Protein AF-A0A5N5W1Q8-F1 (afdb_monomer)

Solvent-accessible surface area (backbone atoms only — not comparable to full-atom values): 74154 Å² total; per-residue (Å²): 136,90,88,92,86,83,88,87,86,84,88,82,84,88,84,84,88,81,90,79,60,40,55,66,61,40,50,52,48,48,52,48,47,54,52,61,73,67,55,55,90,67,40,48,76,43,83,42,71,44,74,87,53,103,58,70,44,73,34,30,37,36,31,40,64,87,68,52,58,30,32,39,30,65,39,91,88,56,59,84,89,71,51,40,37,41,41,30,59,45,94,85,52,89,63,65,59,77,66,57,82,87,46,15,40,56,71,48,47,52,53,46,53,51,53,50,51,51,50,53,52,52,48,53,53,50,40,76,74,48,45,81,75,40,68,63,80,52,79,68,32,51,60,81,46,76,45,76,80,48,96,59,29,31,42,38,36,26,48,39,26,45,25,43,34,36,60,50,101,89,35,36,42,41,49,48,71,96,82,48,87,58,51,68,74,75,93,67,80,76,86,78,60,60,69,63,34,41,52,34,21,53,44,66,48,24,43,66,36,51,68,65,52,58,68,93,31,54,32,40,73,46,72,56,56,77,70,59,52,77,78,39,91,71,53,51,46,70,68,54,68,81,54,79,69,71,73,29,59,96,66,17,50,56,39,28,37,31,32,36,34,49,98,80,72,47,76,59,35,51,42,31,34,29,16,42,47,47,33,51,57,38,50,45,55,67,61,67,70,53,85,86,81,61,82,50,64,58,60,47,14,49,62,45,32,66,67,63,76,87,68,46,94,65,43,92,76,42,46,62,47,49,42,7,49,50,34,29,53,53,49,52,52,35,50,76,72,65,49,80,44,60,74,61,23,64,62,46,51,48,53,45,40,52,49,13,44,50,50,24,36,60,40,32,26,49,53,32,26,48,57,32,44,77,71,70,44,54,71,69,57,19,51,53,39,18,50,54,39,36,58,76,39,50,64,56,57,53,48,51,52,50,51,48,54,53,45,53,58,46,43,54,50,48,53,53,52,44,53,56,45,55,53,49,47,50,53,49,46,55,50,46,51,53,48,48,55,54,45,52,59,46,47,60,51,52,51,59,54,51,71,72,58,54,79,61,54,61,70,42,60,83,67,69,49,62,70,57,58,51,52,52,51,50,49,52,51,48,55,58,54,66,74,70,64,84,88,82,67,88,78,70,81,50,72,64,57,56,49,50,40,40,52,48,26,70,65,42,38,54,47,52,20,41,17,50,74,50,49,55,51,48,49,34,21,66,74,56,31,24,30,36,48,96,87,49,42,27,35,58,54,95,88,55,68,47,72,54,64,60,72,52,54,53,27,40,38,63,21,46,26,34,49,69,56,62,91,86,45,67,41,63,26,43,57,29,78,46,24,54,52,51,45,50,20,45,70,63,42,58,87,54,36,28,85,44,66,66,60,9,35,52,29,21,26,56,68,46,44,73,81,82,43,50,76,62,60,9,47,64,54,30,69,40,37,66,44,49,89,90,19,69,55,35,52,51,49,52,54,61,46,50,55,50,52,53,48,48,51,51,54,54,48,56,49,49,52,55,50,34,49,57,42,18,53,50,49,51,49,50,51,51,52,49,50,54,50,47,54,50,54,49,52,56,45,52,55,48,49,53,60,49,54,61,53,64,79,75,59,97,76,91,82,92,82,82,87,82,86,79,90,76,74,101,63,86,83,74,59,50,74,46,80,77,50,100,65,35,30,39,38,38,43,98,85,47,54,26,45,34,31,44,72,88,49,93,89,38,69,37,34,34,28,42,80,86,69,46,41,61,46,75,36,50,68,56,95,91,36,74,32,66,65,46,48,40,50,46,54,46,53,48,60,54,26,59,75,68,73,43,87,65,85,64,56,80,76,82,83,75,80,81,79,84,83,83,85,92,75,89,83,86,86,82,88,90,83,89,84,88,78,91,87,78,88,81,83,85,84,88,84,87,86,89,84,89,81,90,83,92,82,80,90,81,83,88,81,90,77,82,83,89,86,79,88,84,80,79,89,68,74,55,40,56,43,64,79,42,101,80,59,62,33,15,31,20,35,33,54,78,87,45,101,53,75,27,20,18,31,91,86,32,50,76,29,94,47,66,86,67,25,34,74,26,78,37,62,65,64,13,40,50,37,28,49,52,30,51,52,48,50,54,52,57,49,59,68,60,73,52,72,68,53,45,52,54,30,54,72,62,39,53,7,63,70,54,49,52,48,52,50,38,19,66,72,55,30,27,32,40,30,63,94,37,41,34,32,44,55,73,40,98,90,39,82,80,43,62,46,78,50,65,80,71,51,64,56,48,42,32,24,44,48,28,39,44,79,43,81,79,49,69,72,34,32,36,35,35,56,28,73,63,22,49,51,51,51,51,45,39,54,39,33,52,72,69,62,73,46,77,68,41,97,56,80,58,85,68,68,69,75,45,92,68,79,80,66,43,57,58,71,78,34,74,58,93,74,48,61,60,55,30,51,55,50,52,52,52,54,49,51,52,52,51,52,59,48,53,51,52,56,50,52,53,50,53,49,52,61,57,46,71,54,81,52,72,65,53,50,51,42,54,55,59,71,65,44,88,85,61,52,71,68,56,44,31,39,37,38,42,13,45,54,19,49,47,48,31,57,71,33,75,67,47,46,31,32,34,32,36,68,41,99,84,51,71,40,52,40,77,58,30,33,20,28,91,84,64,54,72,43,70,56,54,72,66,40,52,53,62,62,66,77,51,86,54,49,50,28,73,95,44,36,80,65,58,53,74,34,31,83,44,80,40,80,92,72,42,40,33,30,38,28,30,59,58,17,34,59,47,19,56,53,48,51,61,48,52,66,68,66,56,74,82,83,69,84,80,90,75,88,79,82,87,86,82,82,89,84,77,87,78,87,84,92,82,88,84,91,81,90,82,87,87,87,88,85,87,83,88,79,88,81,91,86,87,86,89,87,84,85,88,77,89,134

pLDDT: mean 75.01, std 20.69, range [25.02, 97.69]

Organism: Streptomyces mobaraensis (NCBI:txid35621)

Radius of gyration: 45.13 Å; Cα contacts (8 Å, |Δi|>4): 1539; chains: 1; bounding box: 111×123×141 Å

Sequence (1275 aa):
MNTAHSTVDSQHKSATRGEGGQPEAAARNTTAIQLAAALQEGESIAAVSFLDGPQPSAGWVLTTAAGYTFRIRPVTYCRPEEGQWEAGHDADGSYWWPSNTEDRPLARVLARIREDSATRTRFAALWAKYGQRTEPAPAFGCTTERVELEPGVFLIRRFGAVGLVAECHWGFEHLTAADGSQGRTGEDWARKGPDNRQYVAEWKVWSPALDGVPNSRLRVISMCADDDTAADADAYCAMSAPYVGKCSVKRSGARYWVAVVDGQDGELGRFVACARCLSLRILDDAHGGDRSAGPDVVGLARDLAKGEPKTCGLHWQQWGDRAAELCGQLLTQALENGERAPWPSTALADALIAQGAADGDDRAKREARAAVRARGGGKKAQDEAAALAVEARADRTALVASVRASQAAFSARLNASSAIKDEKHAEEADTRQTIEEAGRYTSHHTAVAATMEAPTADAAYERGDINASERANDAARKAVTTLADPAGSEVQDSGADQWLDERNARTELPRMGWCTGLADVLAAAYAGDLHADTSGIVRRREGQGRRVRAALVELLASGGYIAVPRTGRRGPVTVTPDGVIAHRWCTAAPDLLHEDPRAAYWARVRVHHTGRTSKQSARDQARRLTPLPNGVEERRRRAAQMRRVEQWAKEMEATRERLAAQQAEREAQAKQEQAAAWARSEQEAEERQAAEDDRRDDGLVMSQHGPQEIVMGAGKRRVTVTRVSPGVWEAVVRGAVYVVSKEGGDDWAWVVTAPDNSRIGVCSVINDVPYAASVRDIVRAHADAMERGEPFPGWPPPVATVAMPEKPGQDRPAVPASCVGQGSEGAEPVGADRADADHVVTAAEPVDLPKVGKAYSTPVPARAVALDLLGSKWVAECYRHGPVSMGLNKFGDAVADVADAYVYGNEQDAADAVCLHLDAHAREDADVMTPEDIDAAQALSFSRDQWRTLGWISDGKVRETASGFTAYDISPDRADVSKRLRKTLVPRLWAAGFVKVFAIAPGVRTFGLTDKGTCALRLWSTAMRINAVTEPEKDTRHAAVKDSRYRWLSAGKTWPGELEKAQAAAQAEHAAHEQAAALRAAEEKVAAERAATPTVDELALLEALNIDGLDTDAAVVLSAAYIGHVVTRHRSGATSVRLDENAGRDGRCVTRTFNVNGVEKPIAPEAAAALSTVPAYLSDATAEIWHALCTSVDERYGVYRLDLGAAIDAGATALALLDQAVPPTGPSEEGIDGPGASWRSPAGTGHGRADACGRTVSARGQGRSGEPLTDRGTS

Secondary structure (DSSP, 8-state):
----------------------SHHHHHHHHHHHHHHTPPTT-EEEEEEE-SS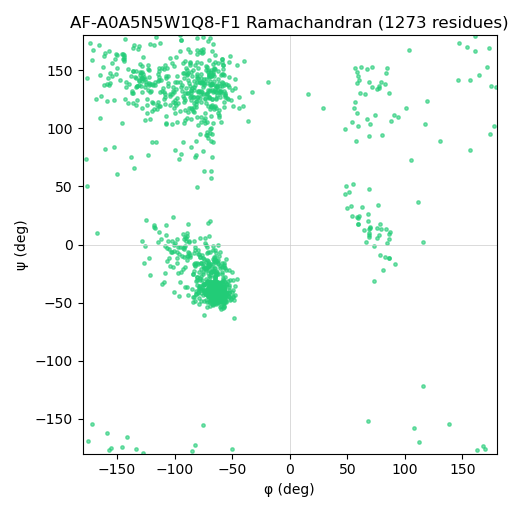SSPEEEEEEEPTTS-EEEEEE-TTS-GGG-BEEEEE-TT--------GGG-BHHHHHHHHHHHHHHHHHHHHHHHHHGGGGSS-PPP-SS-EEEEEETTEEEEEETTEEEEEEEETTEEEEE-STT-TT-------S---HHHHHHHHHHHHHHHHHHHS-GGGEEEEEEPPTTHHHH-TT-S-TTS-SSTTSS-HHHH--EEEEEEE-TTS-EEEEEEEEHHHHHHHHHHHTTTS-TTTS--HHHHHHHHH-S-TTTSSS-TTTHHHHHHHHHHHHHHHHHHTT-SS---HHHHHHHHHHHHHHHHHHHHHHHHHHHHHHTT--HHHHHHHHHHHHHHHHHHHHHHHHHHHHHHHHHHHHHHHHHHHHHHHHHHHHHHHHHHHHHHHHHHHHHHHHHHHGGGTHHHHTTT-HHHHHHHHHHHHHHHHHTT--TT------HHHHHHHHHHHHHHHHHHT-BHHHHHHHHHHHTT-EEEETTEEEEEETTEEEEPPHHHHHHHHHTTSEEPPPTT--EEPEEPHHHHHHHHHHHH-GGGSBSSHHHHHHHHHHHH--SSS-HHHHHHHHTSPPPPTT-HHHHHHHHHHHHHHHHHHHHHHHHHHHHHHHHHHHHHHHHHHHHHHHHHHHHHHHHHHHHHHHHHHS---------------SPPP--EEEE-SSSEEEEEETTEEEEEEESSSTTS-EEEE-TTS-EEEEPPEETTEE-HHHHHHHHHHHHHHHHHTPPP-PPPPP-PPPPPP---------------------------------------PPPPPPPP--PPPSPPPPEEEESSTTSS-EEEEETTSSSSPEEE-TTS-EESSGGGS--BSSHHHHHHHHHHHHHHHHHHHTT---HHHHHHHHHH---HHHHHHHHHHHTT-EEEETTEEEE-S-BTTBTT--EEPPTTHHHHHHHTTSEEEEEEETTEEEEEE-HHHHHHHHHHHHHHHTT-S---SS---PPPS--SPP--GGGT-PPTTHHHHHHHHHHHHHHHHHHHHHHHHHHHHHHHHHHHS--HHHHHHHHHTT-TT--HHHHHHHHHHHHHHHHHHH-TTEEEEEEEE-TTSS-EEEEEEEETT--EEEPPHHHHHHHHSS-----GGGHHHHHTTEEEEETTTTEEEEEHHHHHHHHHHHHHHHHHHS-----------------------------------------------------

Structure (mmCIF, N/CA/C/O backbone):
data_AF-A0A5N5W1Q8-F1
#
_entry.id   AF-A0A5N5W1Q8-F1
#
loop_
_atom_site.group_PDB
_atom_site.id
_atom_site.type_symbol
_atom_site.label_atom_id
_atom_site.label_alt_id
_atom_site.label_comp_id
_atom_site.label_asym_id
_atom_site.label_entity_id
_atom_site.label_seq_id
_atom_site.pdbx_PDB_ins_code
_atom_site.Cartn_x
_atom_site.Cartn_y
_atom_site.Cartn_z
_atom_site.occupancy
_atom_site.B_iso_or_equiv
_atom_site.auth_seq_id
_atom_site.auth_comp_id
_atom_site.auth_asym_id
_atom_site.auth_atom_id
_atom_site.pdbx_PDB_model_num
ATOM 1 N N . MET A 1 1 ? -60.040 -6.763 40.696 1.00 32.75 1 MET A N 1
ATOM 2 C CA . MET A 1 1 ? -60.630 -7.965 41.330 1.00 32.75 1 MET A CA 1
ATOM 3 C C . MET A 1 1 ? -59.555 -9.050 41.354 1.00 32.75 1 MET A C 1
ATOM 5 O O . MET A 1 1 ? -58.762 -9.080 40.423 1.00 32.75 1 MET A O 1
ATOM 9 N N . ASN A 1 2 ? -59.477 -9.843 42.428 1.00 28.72 2 ASN A N 1
ATOM 10 C CA . ASN A 1 2 ? -58.405 -10.829 42.716 1.00 28.72 2 ASN A CA 1
ATOM 11 C C . ASN A 1 2 ? -58.569 -12.105 41.837 1.00 28.72 2 ASN A C 1
ATOM 13 O O . ASN A 1 2 ? -59.646 -12.263 41.273 1.00 28.72 2 ASN A O 1
ATOM 17 N N . THR A 1 3 ? -57.638 -13.059 41.648 1.00 37.62 3 THR A N 1
ATOM 18 C CA . THR A 1 3 ? -56.452 -13.568 42.404 1.00 37.62 3 THR A CA 1
ATOM 19 C C . THR A 1 3 ? -55.295 -13.977 41.452 1.00 37.62 3 THR A C 1
ATOM 21 O O . THR A 1 3 ? -55.583 -14.230 40.289 1.00 37.62 3 THR A O 1
ATOM 24 N N . ALA A 1 4 ? -53.991 -14.107 41.775 1.00 35.84 4 ALA A N 1
ATOM 25 C CA . ALA A 1 4 ? -53.179 -14.131 43.019 1.00 35.84 4 ALA A CA 1
ATOM 26 C C . ALA A 1 4 ? -52.630 -15.509 43.519 1.00 35.84 4 ALA A C 1
ATOM 28 O O . ALA A 1 4 ? -53.065 -15.998 44.556 1.00 35.84 4 ALA A O 1
ATOM 29 N N . HIS A 1 5 ? -51.615 -16.070 42.836 1.00 31.17 5 HIS A N 1
ATOM 30 C CA . HIS A 1 5 ? -50.595 -17.038 43.328 1.00 31.17 5 HIS A CA 1
ATOM 31 C C . HIS A 1 5 ? -49.335 -16.877 42.437 1.00 31.17 5 HIS A C 1
ATOM 33 O O . HIS A 1 5 ? -49.510 -16.689 41.240 1.00 31.17 5 HIS A O 1
ATOM 39 N N . SER A 1 6 ? -48.056 -16.992 42.818 1.00 27.92 6 SER A N 1
ATOM 40 C CA . SER A 1 6 ? -47.283 -17.121 44.072 1.00 27.92 6 SER A CA 1
ATOM 41 C C . SER A 1 6 ? -45.822 -17.369 43.610 1.00 27.92 6 SER A C 1
ATOM 43 O O . SER A 1 6 ? -45.549 -18.436 43.073 1.00 27.92 6 SER A O 1
ATOM 45 N N . THR A 1 7 ? -44.956 -16.352 43.511 1.00 29.91 7 THR A N 1
ATOM 46 C CA . THR A 1 7 ? -43.817 -16.043 44.422 1.00 29.91 7 THR A CA 1
ATOM 47 C C . THR A 1 7 ? -42.756 -17.128 44.668 1.00 29.91 7 THR A C 1
ATOM 49 O O . THR A 1 7 ? -43.021 -18.094 45.378 1.00 29.91 7 THR A O 1
ATOM 52 N N . VAL A 1 8 ? -41.510 -16.826 44.265 1.00 31.75 8 VAL A N 1
ATOM 53 C CA . VAL A 1 8 ? -40.339 -16.804 45.170 1.00 31.75 8 VAL A CA 1
ATOM 54 C C . VAL A 1 8 ? -39.572 -15.501 44.903 1.00 31.75 8 VAL A C 1
ATOM 56 O O . VAL A 1 8 ? -39.217 -15.219 43.762 1.00 31.75 8 VAL A O 1
ATOM 59 N N . ASP A 1 9 ? -39.361 -14.704 45.950 1.00 30.22 9 ASP A N 1
ATOM 60 C CA . ASP A 1 9 ? -38.629 -13.431 45.925 1.00 30.22 9 ASP A CA 1
ATOM 61 C C . ASP A 1 9 ? -37.134 -13.613 46.221 1.00 30.22 9 ASP A C 1
ATOM 63 O O . ASP A 1 9 ? -36.727 -14.536 46.925 1.00 30.22 9 ASP A O 1
ATOM 67 N N . SER A 1 10 ? -36.323 -12.647 45.785 1.00 25.02 10 SER A N 1
ATOM 68 C CA . SER A 1 10 ? -35.036 -12.314 46.412 1.00 25.02 10 SER A CA 1
ATOM 69 C C . SER A 1 10 ? -34.712 -10.840 46.165 1.00 25.02 10 SER A C 1
ATOM 71 O O . SER A 1 10 ? -34.008 -10.481 45.225 1.00 25.02 10 SER A O 1
ATOM 73 N N . GLN A 1 11 ? -35.263 -9.966 47.010 1.00 31.88 11 GLN A N 1
ATOM 74 C CA . GLN A 1 11 ? -34.834 -8.569 47.085 1.00 31.88 11 GLN A CA 1
ATOM 75 C C . GLN A 1 11 ? -33.527 -8.465 47.875 1.00 31.88 11 GLN A C 1
ATOM 77 O O . GLN A 1 11 ? -33.436 -9.017 48.968 1.00 31.88 11 GLN A O 1
ATOM 82 N N . HIS A 1 12 ? -32.596 -7.619 47.431 1.00 26.80 12 HIS A N 1
ATOM 83 C CA . HIS A 1 12 ? -31.796 -6.844 48.379 1.00 26.80 12 HIS A CA 1
ATOM 84 C C . HIS A 1 12 ? -31.576 -5.409 47.894 1.00 26.80 12 HIS A C 1
ATOM 86 O O . HIS A 1 12 ? -31.380 -5.142 46.710 1.00 26.80 12 HIS A O 1
ATOM 92 N N . LYS A 1 13 ? -31.685 -4.476 48.843 1.00 30.25 13 LYS A N 1
ATOM 93 C CA . LYS A 1 13 ? -31.574 -3.029 48.636 1.00 30.25 13 LYS A CA 1
ATOM 94 C C . LYS A 1 13 ? -30.123 -2.562 48.529 1.00 30.25 13 LYS A C 1
ATOM 96 O O . LYS A 1 13 ? -29.229 -3.102 49.169 1.00 30.25 13 LYS A O 1
ATOM 101 N N . SER A 1 14 ? -29.973 -1.472 47.788 1.00 41.50 14 SER A N 1
ATOM 102 C CA . SER A 1 14 ? -28.784 -0.651 47.565 1.00 41.50 14 SER A CA 1
ATOM 103 C C . SER A 1 14 ? -27.995 -0.259 48.823 1.00 41.50 14 SER A C 1
ATOM 105 O O . SER A 1 14 ? -28.597 0.204 49.791 1.00 41.50 14 SER A O 1
ATOM 107 N N . ALA A 1 15 ? -26.660 -0.236 48.715 1.00 28.84 15 ALA A N 1
ATOM 108 C CA . ALA A 1 15 ? -25.829 0.877 49.196 1.00 28.84 15 ALA A CA 1
ATOM 109 C C . ALA A 1 15 ? -24.448 0.916 48.499 1.00 28.84 15 ALA A C 1
ATOM 111 O O . ALA A 1 15 ? -23.805 -0.098 48.271 1.00 28.84 15 ALA A O 1
ATOM 112 N N . THR A 1 16 ? -24.038 2.132 48.158 1.00 32.66 16 THR A N 1
ATOM 113 C CA . THR A 1 16 ? -22.825 2.608 47.466 1.00 32.66 16 THR A CA 1
ATOM 114 C C . THR A 1 16 ? -21.465 2.405 48.167 1.00 32.66 16 THR A C 1
ATOM 116 O O . THR A 1 16 ? -21.420 2.418 49.393 1.00 32.66 16 THR A O 1
ATOM 119 N N . ARG A 1 17 ? -20.384 2.516 47.357 1.00 31.98 17 ARG A N 1
ATOM 120 C CA . ARG A 1 17 ? -18.930 2.699 47.663 1.00 31.98 17 ARG A CA 1
ATOM 121 C C . ARG A 1 17 ? -18.133 1.452 48.092 1.00 31.98 17 ARG A C 1
ATOM 123 O O . ARG A 1 17 ? -18.620 0.665 48.886 1.00 31.98 17 ARG A O 1
ATOM 130 N N . GLY A 1 18 ? -16.883 1.262 47.643 1.00 31.88 18 GLY A N 1
ATOM 131 C CA . GLY A 1 18 ? -16.054 2.015 46.670 1.00 31.88 18 GLY A CA 1
ATOM 132 C C . GLY A 1 18 ? -14.893 1.130 46.168 1.00 31.88 18 GLY A C 1
ATOM 133 O O . GLY A 1 18 ? -14.445 0.254 46.893 1.00 31.88 18 GLY A O 1
ATOM 134 N N . GLU A 1 19 ? -14.571 1.130 44.872 1.00 43.16 19 GLU A N 1
ATOM 135 C CA . GLU A 1 19 ? -13.557 1.987 44.212 1.00 43.16 19 GLU A CA 1
ATOM 136 C C . GLU A 1 19 ? -12.091 1.662 44.574 1.00 43.16 19 GLU A C 1
ATOM 138 O O . GLU A 1 19 ? -11.588 2.058 45.620 1.00 43.16 19 GLU A O 1
ATOM 143 N N . GLY A 1 20 ? -11.389 0.991 43.648 1.00 38.38 20 GLY A N 1
ATOM 144 C CA . GLY A 1 20 ? -9.978 0.599 43.783 1.00 38.38 20 GLY A CA 1
ATOM 145 C C . GLY A 1 20 ? -9.416 -0.081 42.526 1.00 38.38 20 GLY A C 1
ATOM 146 O O . GLY A 1 20 ? -8.883 -1.178 42.608 1.00 38.38 20 GLY A O 1
ATOM 147 N N . GLY A 1 21 ? -9.596 0.535 41.350 1.00 36.94 21 GLY A N 1
ATOM 148 C CA . GLY A 1 21 ? -9.250 -0.045 40.039 1.00 36.94 21 GLY A CA 1
ATOM 149 C C . GLY A 1 21 ? -8.859 1.018 39.007 1.00 36.94 21 GLY A C 1
ATOM 150 O O . GLY A 1 21 ? -9.536 1.207 37.999 1.00 36.94 21 GLY A O 1
ATOM 151 N N . GLN A 1 22 ? -7.797 1.765 39.303 1.00 50.44 22 GLN A N 1
ATOM 152 C CA . GLN A 1 22 ? -7.251 2.876 38.512 1.00 50.44 22 GLN A CA 1
ATOM 153 C C . GLN A 1 22 ? -5.777 2.510 38.190 1.00 50.44 22 GLN A C 1
ATOM 155 O O . GLN A 1 22 ? -5.156 1.904 39.064 1.00 50.44 22 GLN A O 1
ATOM 160 N N . PRO A 1 23 ? -5.227 2.716 36.963 1.00 40.88 23 PRO A N 1
ATOM 161 C CA . PRO A 1 23 ? -5.639 3.671 35.939 1.00 40.88 23 PRO A CA 1
ATOM 162 C C . PRO A 1 23 ? -5.919 3.118 34.526 1.00 40.88 23 PRO A C 1
ATOM 164 O O . PRO A 1 23 ? -6.515 3.858 33.762 1.00 40.88 23 PRO A O 1
ATOM 167 N N . GLU A 1 24 ? -5.533 1.903 34.097 1.00 45.19 24 GLU A N 1
ATOM 168 C CA . GLU A 1 24 ? -5.789 1.495 32.689 1.00 45.19 24 GLU A CA 1
ATOM 169 C C . GLU A 1 24 ? -7.282 1.200 32.461 1.00 45.19 24 GLU A C 1
ATOM 171 O O . GLU A 1 24 ? -7.884 1.673 31.495 1.00 45.19 24 GLU A O 1
ATOM 176 N N . ALA A 1 25 ? -7.917 0.512 33.415 1.00 52.12 25 ALA A N 1
ATOM 177 C CA . ALA A 1 25 ? -9.371 0.383 33.474 1.00 52.12 25 ALA A CA 1
ATOM 178 C C . ALA A 1 25 ? -10.049 1.752 33.658 1.00 52.12 25 ALA A C 1
ATOM 180 O O . ALA A 1 25 ? -11.074 2.009 33.035 1.00 52.12 25 ALA A O 1
ATOM 181 N N . ALA A 1 26 ? -9.451 2.671 34.427 1.00 52.22 26 ALA A N 1
ATOM 182 C CA . ALA A 1 26 ? -9.968 4.032 34.560 1.00 52.22 26 ALA A CA 1
ATOM 183 C C . ALA A 1 26 ? -9.781 4.877 33.293 1.00 52.22 26 ALA A C 1
ATOM 185 O O . ALA A 1 26 ? -10.644 5.692 33.009 1.00 52.22 26 ALA A O 1
ATOM 186 N N . ALA A 1 27 ? -8.731 4.676 32.495 1.00 56.47 27 ALA A N 1
ATOM 187 C CA . ALA A 1 27 ? -8.491 5.370 31.232 1.00 56.47 27 ALA A CA 1
ATOM 188 C C . ALA A 1 27 ? -9.431 4.850 30.138 1.00 56.47 27 ALA A C 1
ATOM 190 O O . ALA A 1 27 ? -9.989 5.646 29.383 1.00 56.47 27 ALA A O 1
ATOM 191 N N . ARG A 1 28 ? -9.687 3.533 30.105 1.00 61.59 28 ARG A N 1
ATOM 192 C CA . ARG A 1 28 ? -10.727 2.923 29.259 1.00 61.59 28 ARG A CA 1
ATOM 193 C C . ARG A 1 28 ? -12.132 3.339 29.691 1.00 61.59 28 ARG A C 1
ATOM 195 O O . ARG A 1 28 ? -12.927 3.700 28.834 1.00 61.59 28 ARG A O 1
ATOM 202 N N . ASN A 1 29 ? -12.425 3.386 30.992 1.00 69.50 29 ASN A N 1
ATOM 203 C CA . ASN A 1 29 ? -13.680 3.949 31.494 1.00 69.50 29 ASN A CA 1
ATOM 204 C C . ASN A 1 29 ? -13.776 5.447 31.193 1.00 69.50 29 ASN A C 1
ATOM 206 O O . ASN A 1 29 ? -14.829 5.894 30.777 1.00 69.50 29 ASN A O 1
ATOM 210 N N . THR A 1 30 ? -12.701 6.225 31.321 1.00 76.00 30 THR A N 1
ATOM 211 C CA . THR A 1 30 ? -12.704 7.668 31.024 1.00 76.00 30 THR A CA 1
ATOM 212 C C . THR A 1 30 ? -12.939 7.918 29.538 1.00 76.00 30 THR A C 1
ATOM 214 O O . THR A 1 30 ? -13.770 8.752 29.203 1.00 76.00 30 THR A O 1
ATOM 217 N N . THR A 1 31 ? -12.296 7.167 28.640 1.00 81.81 31 THR A N 1
ATOM 218 C CA . THR A 1 31 ? -12.557 7.267 27.191 1.00 81.81 31 THR A CA 1
ATOM 219 C C . THR A 1 31 ? -13.949 6.748 26.818 1.00 81.81 31 THR A C 1
ATOM 221 O O . THR A 1 31 ? -14.626 7.391 26.021 1.00 81.81 31 THR A O 1
ATOM 224 N N . ALA A 1 32 ? -14.440 5.672 27.443 1.00 82.88 32 ALA A N 1
ATOM 225 C CA . ALA A 1 32 ? -15.821 5.209 27.276 1.00 82.88 32 ALA A CA 1
ATOM 226 C C . ALA A 1 32 ? -16.851 6.236 27.780 1.00 82.88 32 ALA A C 1
ATOM 228 O O . ALA A 1 32 ? -17.853 6.464 27.113 1.00 82.88 32 ALA A O 1
ATOM 229 N N . ILE A 1 33 ? -16.601 6.880 28.925 1.00 85.38 33 ILE A N 1
ATOM 230 C CA . ILE A 1 33 ? -17.446 7.929 29.516 1.00 85.38 33 ILE A CA 1
ATOM 231 C C . ILE A 1 33 ? -17.412 9.188 28.647 1.00 85.38 33 ILE A C 1
ATOM 233 O O . ILE A 1 33 ? -18.465 9.753 28.385 1.00 85.38 33 ILE A O 1
ATOM 237 N N . GLN A 1 34 ? -16.242 9.607 28.154 1.00 87.25 34 GLN A N 1
ATOM 238 C CA . GLN A 1 34 ? -16.112 10.725 27.212 1.00 87.25 34 GLN A CA 1
ATOM 239 C C . GLN A 1 34 ? -16.885 10.461 25.916 1.00 87.25 34 GLN A C 1
ATOM 241 O O . GLN A 1 34 ? -17.605 11.340 25.449 1.00 87.25 34 GLN A O 1
ATOM 246 N N . LEU A 1 35 ? -16.771 9.251 25.359 1.00 90.12 35 LEU A N 1
ATOM 247 C CA . LEU A 1 35 ? -17.512 8.844 24.168 1.00 90.12 35 LEU A CA 1
ATOM 248 C C . LEU A 1 35 ? -19.022 8.807 24.436 1.00 90.12 35 LEU A C 1
ATOM 250 O O . LEU A 1 35 ? -19.773 9.432 23.696 1.00 90.12 35 LEU A O 1
ATOM 254 N N . ALA A 1 36 ? -19.457 8.151 25.516 1.00 90.62 36 ALA A N 1
ATOM 255 C CA . ALA A 1 36 ? -20.863 8.041 25.906 1.00 90.62 36 ALA A CA 1
ATOM 256 C C . ALA A 1 36 ? -21.508 9.405 26.209 1.00 90.62 36 ALA A C 1
ATOM 258 O O . ALA A 1 36 ? -22.634 9.655 25.789 1.00 90.62 36 ALA A O 1
ATOM 259 N N . ALA A 1 37 ? -20.793 10.307 26.887 1.00 91.00 37 ALA A N 1
ATOM 260 C CA . ALA A 1 37 ? -21.257 11.662 27.187 1.00 91.00 37 ALA A CA 1
ATOM 261 C C . ALA A 1 37 ? -21.333 12.570 25.947 1.00 91.00 37 ALA A C 1
ATOM 263 O O . ALA A 1 37 ? -21.992 13.606 25.989 1.00 91.00 37 ALA A O 1
ATOM 264 N N . ALA A 1 38 ? -20.660 12.199 24.853 1.00 92.81 38 ALA A N 1
ATOM 265 C CA . ALA A 1 38 ? -20.675 12.933 23.593 1.00 92.81 38 ALA A CA 1
ATOM 266 C C . ALA A 1 38 ? -21.703 12.397 22.574 1.00 92.81 38 ALA A C 1
ATOM 268 O O . ALA A 1 38 ? -21.831 12.982 21.492 1.00 92.81 38 ALA A O 1
ATOM 269 N N . LEU A 1 39 ? -22.432 11.319 22.896 1.00 94.25 39 LEU A N 1
ATOM 270 C CA . LEU A 1 39 ? -23.508 10.767 22.064 1.00 94.25 39 LEU A CA 1
ATOM 271 C C . LEU A 1 39 ? -24.747 11.676 22.046 1.00 94.25 39 LEU A C 1
ATOM 273 O O . LEU A 1 39 ? -25.064 12.354 23.022 1.00 94.25 39 LEU A O 1
ATOM 277 N N . GLN A 1 40 ? -25.457 11.670 20.921 1.00 94.50 40 GLN A N 1
ATOM 278 C CA . GLN A 1 40 ? -26.766 12.306 20.755 1.00 94.50 40 GLN A CA 1
ATOM 279 C C . GLN A 1 40 ? -27.909 11.303 20.974 1.00 94.50 40 GLN A C 1
ATOM 281 O O . GLN A 1 40 ? -27.705 10.090 20.998 1.00 94.50 40 GLN A O 1
ATOM 286 N N . GLU A 1 41 ? -29.132 11.814 21.131 1.00 94.38 41 GLU A N 1
ATOM 287 C CA . GLU A 1 41 ? -30.332 10.981 21.248 1.00 94.38 41 GLU A CA 1
ATOM 288 C C . GLU A 1 41 ? -30.475 10.046 20.032 1.00 94.38 41 GLU A C 1
ATOM 290 O O . GLU A 1 41 ? -30.356 10.470 18.883 1.00 94.38 41 GLU A O 1
ATOM 295 N N . GLY A 1 42 ? -30.695 8.755 20.297 1.00 93.19 42 GLY A N 1
ATOM 296 C CA . GLY A 1 42 ? -30.747 7.701 19.278 1.00 93.19 42 GLY A CA 1
ATOM 297 C C . GLY A 1 42 ? -29.392 7.084 18.905 1.00 93.19 42 GLY A C 1
ATOM 298 O O . GLY A 1 42 ? -29.378 6.034 18.268 1.00 93.19 42 GLY A O 1
ATOM 299 N N . GLU A 1 43 ? -28.260 7.664 19.313 1.00 96.19 43 GLU A N 1
ATOM 300 C CA . GLU A 1 43 ? -26.947 7.035 19.132 1.00 96.19 43 GLU A CA 1
ATOM 301 C C . GLU A 1 43 ? -26.636 6.034 20.258 1.00 96.19 43 GLU A C 1
ATOM 303 O O . GLU A 1 43 ? -27.073 6.182 21.400 1.00 96.19 43 GLU A O 1
ATOM 308 N N . SER A 1 44 ? -25.851 5.000 19.954 1.00 95.44 44 SER A N 1
ATOM 309 C CA . SER A 1 44 ? -25.406 3.999 20.934 1.00 95.44 44 SER A CA 1
ATOM 310 C C . SER A 1 44 ? -23.992 3.509 20.633 1.00 95.44 44 SER A C 1
ATOM 312 O O . SER A 1 44 ? -23.517 3.633 19.507 1.00 95.44 44 SER A O 1
ATOM 314 N N . ILE A 1 45 ? -23.309 2.945 21.635 1.00 94.75 45 ILE A N 1
ATOM 315 C CA . ILE A 1 45 ? -21.977 2.344 21.480 1.00 94.75 45 ILE A CA 1
ATOM 316 C C . ILE A 1 45 ? -21.935 0.928 22.056 1.00 94.75 45 ILE A C 1
ATOM 318 O O . ILE A 1 45 ? -22.477 0.665 23.127 1.00 94.75 45 ILE A O 1
ATOM 322 N N . ALA A 1 46 ? -21.234 0.030 21.368 1.00 93.00 46 ALA A N 1
ATOM 323 C CA . ALA A 1 46 ? -20.896 -1.311 21.836 1.00 93.00 46 ALA A CA 1
ATOM 324 C C . ALA A 1 46 ? -19.371 -1.473 21.856 1.00 93.00 46 ALA A C 1
ATOM 326 O O . ALA A 1 46 ? -18.703 -1.142 20.879 1.00 93.00 46 ALA A O 1
ATOM 327 N N . ALA A 1 47 ? -18.797 -1.964 22.956 1.00 89.75 47 ALA A N 1
ATOM 328 C CA . ALA A 1 47 ? -17.354 -2.199 23.044 1.00 89.75 47 ALA A CA 1
ATOM 329 C C . ALA A 1 47 ? -16.937 -3.394 22.167 1.00 89.75 47 ALA A C 1
ATOM 331 O O . ALA A 1 47 ? -17.566 -4.451 22.218 1.00 89.75 47 ALA A O 1
ATOM 332 N N . VAL A 1 48 ? -15.877 -3.233 21.370 1.00 88.44 48 VAL A N 1
ATOM 333 C CA . VAL A 1 48 ? -15.376 -4.241 20.418 1.00 88.44 48 VAL A CA 1
ATOM 334 C C . VAL A 1 48 ? -13.843 -4.264 20.424 1.00 88.44 48 VAL A C 1
ATOM 336 O O . VAL A 1 48 ? -13.180 -3.266 20.704 1.00 88.44 48 VAL A O 1
ATOM 339 N N . SER A 1 49 ? -13.264 -5.427 20.122 1.00 84.50 49 SER A N 1
ATOM 340 C CA . SER A 1 49 ? -11.820 -5.615 19.952 1.00 84.50 49 SER A CA 1
ATOM 341 C C . SER A 1 49 ? -11.507 -5.818 18.468 1.00 84.50 49 SER A C 1
ATOM 343 O O . SER A 1 49 ? -11.891 -6.834 17.889 1.00 84.50 49 SER A O 1
ATOM 345 N N . PHE A 1 50 ? -10.842 -4.850 17.838 1.00 82.56 50 PHE A N 1
ATOM 346 C CA . PHE A 1 50 ? -10.499 -4.904 16.415 1.00 82.56 50 PHE A CA 1
ATOM 347 C C . PHE A 1 50 ? -9.215 -5.716 16.186 1.00 82.56 50 PHE A C 1
ATOM 349 O O . PHE A 1 50 ? -8.232 -5.567 16.913 1.00 82.56 50 PHE A O 1
ATOM 356 N N . LEU A 1 51 ? -9.233 -6.590 15.172 1.00 77.38 51 LEU A N 1
ATOM 357 C CA . LEU A 1 51 ? -8.152 -7.530 14.826 1.00 77.38 51 LEU A CA 1
ATOM 358 C C . LEU A 1 51 ? -7.301 -7.060 13.627 1.00 77.38 51 LEU A C 1
ATOM 360 O O . LEU A 1 51 ? -6.687 -7.868 12.932 1.00 77.38 51 LEU A O 1
ATOM 364 N N . ASP A 1 52 ? -7.284 -5.755 13.360 1.00 69.38 52 ASP A N 1
ATOM 365 C CA . ASP A 1 52 ? -6.594 -5.123 12.229 1.00 69.38 52 ASP A CA 1
ATOM 366 C C . ASP A 1 52 ? -5.068 -4.999 12.421 1.00 69.38 52 ASP A C 1
ATOM 368 O O . ASP A 1 52 ? -4.333 -4.805 11.450 1.00 69.38 52 ASP A O 1
ATOM 372 N N . GLY A 1 53 ? -4.577 -5.150 13.657 1.00 64.88 53 GLY A N 1
ATOM 373 C CA . GLY A 1 53 ? -3.155 -5.107 14.010 1.00 64.88 53 GLY A CA 1
ATOM 374 C C . GLY A 1 53 ? -2.570 -6.445 14.502 1.00 64.88 53 GLY A C 1
ATOM 375 O O . GLY A 1 53 ? -3.296 -7.407 14.745 1.00 64.88 53 GLY A O 1
ATOM 376 N N . PRO A 1 54 ? -1.239 -6.522 14.724 1.00 61.12 54 PRO A N 1
ATOM 377 C CA . PRO A 1 54 ? -0.585 -7.684 15.346 1.00 61.12 54 PRO A CA 1
ATOM 378 C C . PRO A 1 54 ? -1.039 -7.965 16.788 1.00 61.12 54 PRO A C 1
ATOM 380 O O . PRO A 1 54 ? -0.774 -9.043 17.317 1.00 61.12 54 PRO A O 1
ATOM 383 N N . GLN A 1 55 ? -1.676 -6.983 17.428 1.00 63.75 55 GLN A N 1
ATOM 384 C CA . GLN A 1 55 ? -2.346 -7.091 18.717 1.00 63.75 55 GLN A CA 1
ATOM 385 C C . GLN A 1 55 ? -3.777 -6.553 18.563 1.00 63.75 55 GLN A C 1
ATOM 387 O O . GLN A 1 55 ? -3.948 -5.553 17.861 1.00 63.75 55 GLN A O 1
ATOM 392 N N . PRO A 1 56 ? -4.786 -7.159 19.217 1.00 75.31 56 PRO A N 1
ATOM 393 C CA . PRO A 1 56 ? -6.146 -6.636 19.198 1.00 75.31 56 PRO A CA 1
ATOM 394 C C . PRO A 1 56 ? -6.228 -5.259 19.867 1.00 75.31 56 PRO A C 1
ATOM 396 O O . PRO A 1 56 ? -5.839 -5.116 21.034 1.00 75.31 56 PRO A O 1
ATOM 399 N N . SER A 1 57 ? -6.750 -4.257 19.156 1.00 79.25 57 SER A N 1
ATOM 400 C CA . SER A 1 57 ? -6.989 -2.921 19.713 1.00 79.25 57 SER A CA 1
ATOM 401 C C . SER A 1 57 ? -8.415 -2.818 20.249 1.00 79.25 57 SER A C 1
ATOM 403 O O . SER A 1 57 ? -9.364 -3.084 19.510 1.00 79.25 57 SER A O 1
ATOM 405 N N . ALA A 1 58 ? -8.579 -2.385 21.497 1.00 83.00 58 ALA A N 1
ATOM 406 C CA . ALA A 1 58 ? -9.898 -2.063 22.028 1.00 83.00 58 ALA A CA 1
ATOM 407 C C . ALA A 1 58 ? -10.454 -0.781 21.382 1.00 83.00 58 ALA A C 1
ATOM 409 O O . ALA A 1 58 ? -9.710 0.162 21.111 1.00 83.00 58 ALA A O 1
ATOM 410 N N . GLY A 1 59 ? -11.765 -0.747 21.181 1.00 90.88 59 GLY A N 1
ATOM 411 C CA . GLY A 1 59 ? -12.514 0.434 20.780 1.00 90.88 59 GLY A CA 1
ATOM 412 C C . GLY A 1 59 ? -14.013 0.162 20.846 1.00 90.88 59 GLY A C 1
ATOM 413 O O . GLY A 1 59 ? -14.464 -0.703 21.601 1.00 90.88 59 GLY A O 1
ATOM 414 N N . TRP A 1 60 ? -14.789 0.892 20.052 1.00 93.38 60 TRP A N 1
ATOM 415 C CA . TRP A 1 60 ? -16.246 0.821 20.066 1.00 93.38 60 TRP A CA 1
ATOM 416 C C . TRP A 1 60 ? -16.815 0.783 18.651 1.00 93.38 60 TRP A C 1
ATOM 418 O O . TRP A 1 60 ? -16.259 1.374 17.727 1.00 93.38 60 TRP A O 1
ATOM 428 N N . VAL A 1 61 ? -17.950 0.110 18.492 1.00 93.00 61 VAL A N 1
ATOM 429 C CA . VAL A 1 61 ? -18.859 0.303 17.363 1.00 93.00 61 VAL A CA 1
ATOM 430 C C . VAL A 1 61 ? -19.930 1.289 17.812 1.00 93.00 61 VAL A C 1
ATOM 432 O O . VAL A 1 61 ? -20.688 0.996 18.733 1.00 93.00 61 VAL A O 1
ATOM 435 N N . LEU A 1 62 ? -19.959 2.461 17.186 1.00 93.69 62 LEU A N 1
ATOM 436 C CA . LEU A 1 62 ? -20.980 3.485 17.348 1.00 93.69 62 LEU A CA 1
ATOM 437 C C . LEU A 1 62 ? -22.075 3.260 16.303 1.00 93.69 62 LEU A C 1
ATOM 439 O O . LEU A 1 62 ? -21.796 3.264 15.107 1.00 93.69 62 LEU A O 1
ATOM 443 N N . THR A 1 63 ? -23.313 3.089 16.755 1.00 93.31 63 THR A N 1
ATOM 444 C CA . THR A 1 63 ? -24.509 3.058 15.905 1.00 93.31 63 THR A CA 1
ATOM 445 C C . THR A 1 63 ? -25.179 4.426 15.965 1.00 93.31 63 THR A C 1
ATOM 447 O O . THR A 1 63 ? -25.514 4.891 17.056 1.00 93.31 63 THR A O 1
ATOM 450 N N . THR A 1 64 ? -25.349 5.095 14.825 1.00 93.06 64 THR A N 1
ATOM 451 C CA . THR A 1 64 ? -25.978 6.424 14.770 1.00 93.06 64 THR A CA 1
ATOM 452 C C . THR A 1 64 ? -27.497 6.335 14.907 1.00 93.06 64 THR A C 1
ATOM 454 O O . THR A 1 64 ? -28.083 5.268 14.723 1.00 93.06 64 THR A O 1
ATOM 457 N N . ALA A 1 65 ? -28.163 7.470 15.140 1.00 90.94 65 ALA A N 1
ATOM 458 C CA . ALA A 1 65 ? -29.627 7.545 15.209 1.00 90.94 65 ALA A CA 1
ATOM 459 C C . ALA A 1 65 ? -30.353 7.075 13.924 1.00 90.94 65 ALA A C 1
ATOM 461 O O . ALA A 1 65 ? -31.530 6.731 13.976 1.00 90.94 65 ALA A O 1
ATOM 462 N N . ALA A 1 66 ? -29.660 7.026 12.778 1.00 83.44 66 ALA A N 1
ATOM 463 C CA . ALA A 1 66 ? -30.178 6.471 11.522 1.00 83.44 66 ALA A CA 1
ATOM 464 C C . ALA A 1 66 ? -29.857 4.970 11.326 1.00 83.44 66 ALA A C 1
ATOM 466 O O . ALA A 1 66 ? -30.151 4.411 10.273 1.00 83.44 66 ALA A O 1
ATOM 467 N N . GLY A 1 67 ? -29.249 4.311 12.319 1.00 88.31 67 GLY A N 1
ATOM 468 C CA . GLY A 1 67 ? -28.937 2.879 12.308 1.00 88.31 67 GLY A CA 1
ATOM 469 C C . GLY A 1 67 ? -27.610 2.489 11.645 1.00 88.31 67 GLY A C 1
ATOM 470 O O . GLY A 1 67 ? -27.326 1.298 11.537 1.00 88.31 67 GLY A O 1
ATOM 471 N N . TYR A 1 68 ? -26.778 3.443 11.210 1.00 86.00 68 TYR A N 1
ATOM 472 C CA . TYR A 1 68 ? -25.479 3.131 10.597 1.00 86.00 68 TYR A CA 1
ATOM 473 C C . TYR A 1 68 ? -24.407 2.863 11.650 1.00 86.00 68 TYR A C 1
ATOM 475 O O . TYR A 1 68 ? -24.284 3.611 12.618 1.00 86.00 68 TYR A O 1
ATOM 483 N N . THR A 1 69 ? -23.594 1.832 11.429 1.00 89.12 69 THR A N 1
ATOM 484 C CA . THR A 1 69 ? -22.500 1.444 12.322 1.00 89.12 69 THR A CA 1
ATOM 485 C C . THR A 1 69 ? -21.148 1.970 11.838 1.00 89.12 69 THR A C 1
ATOM 487 O O . THR A 1 69 ? -20.773 1.838 10.673 1.00 89.12 69 THR A O 1
ATOM 490 N N . PHE A 1 70 ? -20.389 2.541 12.767 1.00 89.12 70 PHE A N 1
ATOM 491 C CA . PHE A 1 70 ? -19.027 3.030 12.576 1.00 89.12 70 PHE A CA 1
ATOM 492 C C . PHE A 1 70 ? -18.144 2.445 13.660 1.00 89.12 70 PHE A C 1
ATOM 494 O O . PHE A 1 70 ? -18.560 2.341 14.811 1.00 89.12 70 PHE A O 1
ATOM 501 N N . ARG A 1 71 ? -16.900 2.118 13.336 1.00 90.50 71 ARG A N 1
ATOM 502 C CA . ARG A 1 71 ? -15.897 1.826 14.362 1.00 90.50 71 ARG A CA 1
ATOM 503 C C . ARG A 1 71 ? -15.194 3.107 14.786 1.00 90.50 71 ARG A C 1
ATOM 505 O O . ARG A 1 71 ? -14.907 3.952 13.944 1.00 90.50 71 ARG A O 1
ATOM 512 N N . ILE A 1 72 ? -14.898 3.234 16.074 1.00 92.31 72 ILE A N 1
ATOM 513 C CA . ILE A 1 72 ? -14.203 4.377 16.667 1.00 92.31 72 ILE A CA 1
ATOM 514 C C . ILE A 1 72 ? -13.249 3.898 17.770 1.00 92.31 72 ILE A C 1
ATOM 516 O O . ILE A 1 72 ? -13.600 3.033 18.577 1.00 92.31 72 ILE A O 1
ATOM 520 N N . ARG A 1 73 ? -12.023 4.427 17.808 1.00 91.25 73 ARG A N 1
ATOM 521 C CA . ARG A 1 73 ? -11.038 4.141 18.867 1.00 91.25 73 ARG A CA 1
ATOM 522 C C . ARG A 1 73 ? -10.092 5.330 19.097 1.00 91.25 73 ARG A C 1
ATOM 524 O O . ARG A 1 73 ? -9.991 6.191 18.223 1.00 91.25 73 ARG A O 1
ATOM 531 N N . PRO A 1 74 ? -9.369 5.387 20.229 1.00 90.00 74 PRO A N 1
ATOM 532 C CA . PRO A 1 74 ? -8.270 6.326 20.409 1.00 90.00 74 PRO A CA 1
ATOM 533 C C . PRO A 1 74 ? -7.117 5.935 19.475 1.00 90.00 74 PRO A C 1
ATOM 535 O O . PRO A 1 74 ? -6.878 4.746 19.242 1.00 90.00 74 PRO A O 1
ATOM 538 N N . VAL A 1 75 ? -6.393 6.915 18.938 1.00 87.50 75 VAL A N 1
ATOM 539 C CA . VAL A 1 75 ? -5.301 6.663 17.987 1.00 87.50 75 VAL A CA 1
ATOM 540 C C . VAL A 1 75 ? -4.176 5.882 18.673 1.00 87.50 75 VAL A C 1
ATOM 542 O O . VAL A 1 75 ? -3.541 6.367 19.603 1.00 87.50 75 VAL A O 1
ATOM 545 N N . THR A 1 76 ? -3.899 4.671 18.183 1.00 79.69 76 THR A N 1
ATOM 546 C CA . THR A 1 76 ? -3.040 3.668 18.858 1.00 79.69 76 THR A CA 1
ATOM 547 C C . THR A 1 76 ? -1.576 4.068 19.089 1.00 79.69 76 THR A C 1
ATOM 549 O O . THR A 1 76 ? -0.883 3.417 19.868 1.00 79.69 76 THR A O 1
ATOM 552 N N . TYR A 1 77 ? -1.096 5.111 18.413 1.00 78.19 77 TYR A N 1
ATOM 553 C CA . TYR A 1 77 ? 0.271 5.640 18.504 1.00 78.19 77 TYR A CA 1
ATOM 554 C C . TYR A 1 77 ? 0.337 7.058 19.100 1.00 78.19 77 TYR A C 1
ATOM 556 O O . TYR A 1 77 ? 1.427 7.620 19.208 1.00 78.19 77 TYR A O 1
ATOM 564 N N . CYS A 1 78 ? -0.807 7.620 19.492 1.00 74.44 78 CYS A N 1
ATOM 565 C CA . CYS A 1 78 ? -0.906 8.868 20.240 1.00 74.44 78 CYS A CA 1
ATOM 566 C C . CYS A 1 78 ? -0.941 8.584 21.738 1.00 74.44 78 CYS A C 1
ATOM 568 O O . CYS A 1 78 ? -1.318 7.492 22.175 1.00 74.44 78 CYS A O 1
ATOM 570 N N . ARG A 1 79 ? -0.547 9.567 22.546 1.00 72.19 79 ARG A N 1
ATOM 571 C CA . ARG A 1 79 ? -0.649 9.419 24.000 1.00 72.19 79 ARG A CA 1
ATOM 572 C C . ARG A 1 79 ? -2.100 9.614 24.460 1.00 72.19 79 ARG A C 1
ATOM 574 O O . ARG A 1 79 ? -2.802 10.425 23.855 1.00 72.19 79 ARG A O 1
ATOM 581 N N . PRO A 1 80 ? -2.573 8.928 25.519 1.00 67.12 80 PRO A N 1
ATOM 582 C CA . PRO A 1 80 ? -3.956 9.061 25.989 1.00 67.12 80 PRO A CA 1
ATOM 583 C C . PRO A 1 80 ? -4.376 10.509 26.286 1.00 67.12 80 PRO A C 1
ATOM 585 O O . PRO A 1 80 ? -5.518 10.882 26.027 1.00 67.12 80 PRO A O 1
ATOM 588 N N . GLU A 1 81 ? -3.449 11.336 26.777 1.00 70.81 81 GLU A N 1
ATOM 589 C CA . GLU A 1 81 ? -3.665 12.756 27.065 1.00 70.81 81 GLU A CA 1
ATOM 590 C C . GLU A 1 81 ? -3.827 13.652 25.822 1.00 70.81 81 GLU A C 1
ATOM 592 O O . GLU A 1 81 ? -4.359 14.752 25.940 1.00 70.81 81 GLU A O 1
ATOM 597 N N . GLU A 1 82 ? -3.426 13.197 24.629 1.00 76.44 82 GLU A N 1
ATOM 598 C CA . GLU A 1 82 ? -3.566 13.966 23.380 1.00 76.44 82 GLU A CA 1
ATOM 599 C C . GLU A 1 82 ? -5.016 13.987 22.864 1.00 76.44 82 GLU A C 1
ATOM 601 O O . GLU A 1 82 ? -5.332 14.750 21.953 1.00 76.44 82 GLU A O 1
ATOM 606 N N . GLY A 1 83 ? -5.904 13.149 23.418 1.00 82.06 83 GLY A N 1
ATOM 607 C CA . GLY A 1 83 ? -7.334 13.155 23.093 1.00 82.06 83 GLY A CA 1
ATOM 608 C C . GLY A 1 83 ? -7.649 12.880 21.618 1.00 82.06 83 GLY A C 1
ATOM 609 O O . GLY A 1 83 ? -8.692 13.320 21.131 1.00 82.06 83 GLY A O 1
ATOM 610 N N . GLN A 1 84 ? -6.751 12.190 20.904 1.00 89.56 84 GLN A N 1
ATOM 611 C CA . GLN A 1 84 ? -6.878 11.890 19.478 1.00 89.56 84 GLN A CA 1
ATOM 612 C C . GLN A 1 84 ? -7.636 10.582 19.237 1.00 89.56 84 GLN A C 1
ATOM 614 O O . GLN A 1 84 ? -7.296 9.532 19.784 1.00 89.56 84 GLN A O 1
ATOM 619 N N . TRP A 1 85 ? -8.626 10.646 18.352 1.00 91.56 85 TRP A N 1
ATOM 620 C CA . TRP A 1 85 ? -9.497 9.546 17.958 1.00 91.56 85 TRP A CA 1
ATOM 621 C C . TRP A 1 85 ? -9.442 9.317 16.447 1.00 91.56 85 TRP A C 1
ATOM 623 O O . TRP A 1 85 ? -9.216 10.235 15.657 1.00 91.56 85 TRP A O 1
ATOM 633 N N . GLU A 1 86 ? -9.670 8.071 16.050 1.00 89.94 86 GLU A N 1
ATOM 634 C CA . GLU A 1 86 ? -9.836 7.648 14.662 1.00 89.94 86 GLU A CA 1
ATOM 635 C C . GLU A 1 86 ? -11.117 6.821 14.521 1.00 89.94 86 GLU A C 1
ATOM 637 O O . GLU A 1 86 ? -11.531 6.111 15.443 1.00 89.94 86 GLU A O 1
ATOM 642 N N . ALA A 1 87 ? -11.757 6.934 13.358 1.00 89.31 87 ALA A N 1
ATOM 643 C CA . ALA A 1 87 ? -12.975 6.211 13.018 1.00 89.31 87 ALA A CA 1
ATOM 644 C C . ALA A 1 87 ? -12.859 5.553 11.639 1.00 89.31 87 ALA A C 1
ATOM 646 O O . ALA A 1 87 ? -11.924 5.823 10.885 1.00 89.31 87 ALA A O 1
ATOM 647 N N . GLY A 1 88 ? -13.792 4.665 11.316 1.00 85.19 88 GLY A N 1
ATOM 648 C CA . GLY A 1 88 ? -13.898 4.039 10.003 1.00 85.19 88 GLY A CA 1
ATOM 649 C C . GLY A 1 88 ? -15.245 3.352 9.810 1.00 85.19 88 GLY A C 1
ATOM 650 O O . GLY A 1 88 ? -16.033 3.222 10.752 1.00 85.19 88 GLY A O 1
ATOM 651 N N . HIS A 1 89 ? -15.502 2.899 8.587 1.00 77.50 89 HIS A N 1
ATOM 652 C CA . HIS A 1 89 ? -16.725 2.173 8.255 1.00 77.50 89 HIS A CA 1
ATOM 653 C C . HIS A 1 89 ? -16.650 0.698 8.662 1.00 77.50 89 HIS A C 1
ATOM 655 O O . HIS A 1 89 ? -15.601 0.066 8.525 1.00 77.50 89 HIS A O 1
ATOM 661 N N . ASP A 1 90 ? -17.811 0.186 9.076 1.00 66.50 90 ASP A N 1
ATOM 662 C CA . ASP A 1 90 ? -18.168 -1.223 9.246 1.00 66.50 90 ASP A CA 1
ATOM 663 C C . ASP A 1 90 ? -17.340 -2.016 10.289 1.00 66.50 90 ASP A C 1
ATOM 665 O O . ASP A 1 90 ? -16.181 -1.728 10.593 1.00 66.50 90 ASP A O 1
ATOM 669 N N . ALA A 1 91 ? -17.943 -3.057 10.872 1.00 53.69 91 ALA A N 1
ATOM 670 C CA . ALA A 1 91 ? -17.262 -3.907 11.859 1.00 53.69 91 ALA A CA 1
ATOM 671 C C . ALA A 1 91 ? -16.147 -4.770 11.227 1.00 53.69 91 ALA A C 1
ATOM 673 O O . ALA A 1 91 ? -15.125 -5.027 11.865 1.00 53.69 91 ALA A O 1
ATOM 674 N N . ASP A 1 92 ? -16.327 -5.152 9.959 1.00 51.81 92 ASP A N 1
ATOM 675 C CA . ASP A 1 92 ? -15.426 -6.028 9.195 1.00 51.81 92 ASP A CA 1
ATOM 676 C C . ASP A 1 92 ? -14.346 -5.254 8.403 1.00 51.81 92 ASP A C 1
ATOM 678 O O . ASP A 1 92 ? -13.508 -5.851 7.720 1.00 51.81 92 ASP A O 1
ATOM 682 N N . GLY A 1 93 ? -14.367 -3.916 8.458 1.00 56.62 93 GLY A N 1
ATOM 683 C CA . GLY A 1 93 ? -13.513 -3.041 7.654 1.00 56.62 93 GLY A CA 1
ATOM 684 C C . GLY A 1 93 ? -12.019 -3.148 7.989 1.00 56.62 93 GLY A C 1
ATOM 685 O O . GLY A 1 93 ? -11.616 -3.298 9.142 1.00 56.62 93 GLY A O 1
ATOM 686 N N . SER A 1 94 ? -11.152 -3.014 6.981 1.00 55.00 94 SER A N 1
ATOM 687 C CA . SER A 1 94 ? -9.688 -3.065 7.155 1.00 55.00 94 SER A CA 1
ATOM 688 C C . SER A 1 94 ? -8.998 -1.695 7.185 1.00 55.00 94 SER A C 1
ATOM 690 O O . SER A 1 94 ? -7.801 -1.634 7.457 1.00 55.00 94 SER A O 1
ATOM 692 N N . TYR A 1 95 ? -9.725 -0.599 6.943 1.00 68.06 95 TYR A N 1
ATOM 693 C CA . TYR A 1 95 ? -9.161 0.746 6.777 1.00 68.06 95 TYR A CA 1
ATOM 694 C C . TYR A 1 95 ? -9.786 1.776 7.733 1.00 68.06 95 TYR A C 1
ATOM 696 O O . TYR A 1 95 ? -10.973 1.702 8.054 1.00 68.06 95 TYR A O 1
ATOM 704 N N . TRP A 1 96 ? -8.964 2.669 8.281 1.00 80.19 96 TRP A N 1
ATOM 705 C CA . TRP A 1 96 ? -9.383 3.760 9.170 1.00 80.19 96 TRP A CA 1
ATOM 706 C C . TRP A 1 96 ? -9.280 5.070 8.399 1.00 80.19 96 TRP A C 1
ATOM 708 O O . TRP A 1 96 ? -8.360 5.225 7.593 1.00 80.19 96 TRP A O 1
ATOM 718 N N . TRP A 1 97 ? -10.188 6.013 8.652 1.00 77.56 97 TRP A N 1
ATOM 719 C CA . TRP A 1 97 ? -10.189 7.303 7.973 1.00 77.56 97 TRP A CA 1
ATOM 720 C C . TRP A 1 97 ? -8.846 8.024 8.182 1.00 77.56 97 TRP A C 1
ATOM 722 O O . TRP A 1 97 ? -8.466 8.277 9.329 1.00 77.56 97 TRP A O 1
ATOM 732 N N . PRO A 1 98 ? -8.122 8.385 7.105 1.00 61.91 98 PRO A N 1
ATOM 733 C CA . PRO A 1 98 ? -6.868 9.118 7.197 1.00 61.91 98 PRO A CA 1
ATOM 734 C C . PRO A 1 98 ? -7.160 10.588 7.519 1.00 61.91 98 PRO A C 1
ATOM 736 O O . PRO A 1 98 ? -7.188 11.444 6.637 1.00 61.91 98 PRO A O 1
ATOM 739 N N . SER A 1 99 ? -7.405 10.869 8.797 1.00 58.38 99 SER A N 1
ATOM 740 C CA . SER A 1 99 ? -7.642 12.213 9.316 1.00 58.38 99 SER A CA 1
ATOM 741 C C . SER A 1 99 ? -6.344 13.017 9.426 1.00 58.38 99 SER A C 1
ATOM 743 O O . SER A 1 99 ? -5.311 12.509 9.889 1.00 58.38 99 SER A O 1
ATOM 745 N N . ASN A 1 100 ? -6.416 14.304 9.065 1.00 59.88 100 ASN A N 1
ATOM 746 C CA . ASN A 1 100 ? -5.422 15.280 9.507 1.00 59.88 100 ASN A CA 1
ATOM 747 C C . ASN A 1 100 ? -5.406 15.304 11.041 1.00 59.88 100 ASN A C 1
ATOM 749 O O . ASN A 1 100 ? -6.414 15.009 11.683 1.00 59.88 100 ASN A O 1
ATOM 753 N N . THR A 1 101 ? -4.287 15.692 11.649 1.00 63.78 101 THR A N 1
ATOM 754 C CA . THR A 1 101 ? -4.177 15.785 13.115 1.00 63.78 101 THR A CA 1
ATOM 755 C C . THR A 1 101 ? -5.223 16.715 13.738 1.00 63.78 101 THR A C 1
ATOM 757 O O . THR A 1 101 ? -5.719 16.427 14.823 1.00 63.78 101 THR A O 1
ATOM 760 N N . GLU A 1 102 ? -5.627 17.759 13.013 1.00 68.50 102 GLU A N 1
ATOM 761 C CA . GLU A 1 102 ? -6.675 18.722 13.390 1.00 68.50 102 GLU A CA 1
ATOM 762 C C . GLU A 1 102 ? -8.089 18.108 13.492 1.00 68.50 102 GLU A C 1
ATOM 764 O O . GLU A 1 102 ? -8.914 18.586 14.272 1.00 68.50 102 GLU A O 1
ATOM 769 N N . ASP A 1 103 ? -8.368 17.022 12.760 1.00 69.62 103 ASP A N 1
ATOM 770 C CA . ASP A 1 103 ? -9.684 16.360 12.701 1.00 69.62 103 ASP A CA 1
ATOM 771 C C . ASP A 1 103 ? -9.846 15.228 13.735 1.00 69.62 103 ASP A C 1
ATOM 773 O O . ASP A 1 103 ? -10.912 14.622 13.852 1.00 69.62 103 ASP A O 1
ATOM 777 N N . ARG A 1 104 ? -8.789 14.929 14.499 1.00 83.75 104 ARG A N 1
ATOM 778 C CA . ARG A 1 104 ? -8.747 13.848 15.499 1.00 83.75 104 ARG A CA 1
ATOM 779 C C . ARG A 1 104 ? -9.398 14.127 16.860 1.00 83.75 104 ARG A C 1
ATOM 781 O O . ARG A 1 104 ? -9.640 13.144 17.562 1.00 83.75 104 ARG A O 1
ATOM 788 N N . PRO A 1 105 ? -9.696 15.365 17.304 1.00 91.12 105 PRO A N 1
ATOM 789 C CA . PRO A 1 105 ? -10.466 15.562 18.530 1.00 91.12 105 PRO A CA 1
ATOM 790 C C . PRO A 1 105 ? -11.823 14.850 18.453 1.00 91.12 105 PRO A C 1
ATOM 792 O O . PRO A 1 105 ? -12.522 14.959 17.446 1.00 91.12 105 PRO A O 1
ATOM 795 N N . LEU A 1 106 ? -12.236 14.174 19.532 1.00 91.19 106 LEU A N 1
ATOM 796 C CA . LEU A 1 106 ? -13.460 13.354 19.572 1.00 91.19 106 LEU A CA 1
ATOM 797 C C . LEU A 1 106 ? -14.697 14.058 18.984 1.00 91.19 106 LEU A C 1
ATOM 799 O O . LEU A 1 106 ? -15.445 13.467 18.210 1.00 91.19 106 LEU A O 1
ATOM 803 N N . ALA A 1 107 ? -14.892 15.339 19.307 1.00 90.25 107 ALA A N 1
ATOM 804 C CA . ALA A 1 107 ? -16.018 16.127 18.812 1.00 90.25 107 ALA A CA 1
ATOM 805 C C . ALA A 1 107 ? -16.024 16.290 17.277 1.00 90.25 107 ALA A C 1
ATOM 807 O O . ALA A 1 107 ? -17.097 16.285 16.677 1.00 90.25 107 ALA A O 1
ATOM 808 N N . ARG A 1 108 ? -14.850 16.394 16.633 1.00 88.56 108 ARG A N 1
ATOM 809 C CA . ARG A 1 108 ? -14.717 16.449 15.165 1.00 88.56 108 ARG A CA 1
ATOM 810 C C . ARG A 1 108 ? -15.028 15.093 14.537 1.00 88.56 108 ARG A C 1
ATOM 812 O O . ARG A 1 108 ? -15.814 15.033 13.596 1.00 88.56 108 ARG A O 1
ATOM 819 N N . VAL A 1 109 ? -14.505 14.011 15.116 1.00 89.88 109 VAL A N 1
ATOM 820 C CA . VAL A 1 109 ? -14.783 12.634 14.673 1.00 89.88 109 VAL A CA 1
ATOM 821 C C . VAL A 1 109 ? -16.281 12.306 14.763 1.00 89.88 109 VAL A C 1
ATOM 823 O O . VAL A 1 109 ? -16.854 11.781 13.810 1.00 89.88 109 VAL A O 1
ATOM 826 N N . LEU A 1 110 ? -16.951 12.674 15.860 1.00 92.38 110 LEU A N 1
ATOM 827 C CA . LEU A 1 110 ? -18.393 12.454 16.035 1.00 92.38 110 LEU A CA 1
ATOM 828 C C . LEU A 1 110 ? -19.253 13.349 15.135 1.00 92.38 110 LEU A C 1
ATOM 830 O O . LEU A 1 110 ? -20.215 12.864 14.541 1.00 92.38 110 LEU A O 1
ATOM 834 N N . ALA A 1 111 ? -18.903 14.632 14.982 1.00 88.31 111 ALA A N 1
ATOM 835 C CA . ALA A 1 111 ? -19.568 15.510 14.016 1.00 88.31 111 ALA A CA 1
ATOM 836 C C . ALA A 1 111 ? -19.493 14.920 12.598 1.00 88.31 111 ALA A C 1
ATOM 838 O O . ALA A 1 111 ? -20.499 14.881 11.890 1.00 88.31 111 ALA A O 1
ATOM 839 N N . ARG A 1 112 ? -18.340 14.348 12.228 1.00 83.38 112 ARG A N 1
ATOM 840 C CA . ARG A 1 112 ? -18.169 13.682 10.939 1.00 83.38 112 ARG A CA 1
ATOM 841 C C . ARG A 1 112 ? -19.029 12.437 10.773 1.00 83.38 112 ARG A C 1
ATOM 843 O O . ARG A 1 112 ? -19.646 12.269 9.728 1.00 83.38 112 ARG A O 1
ATOM 850 N N . ILE A 1 113 ? -19.071 11.565 11.778 1.00 87.88 113 ILE A N 1
ATOM 851 C CA . ILE A 1 113 ? -19.911 10.358 11.760 1.00 87.88 113 ILE A CA 1
ATOM 852 C C . ILE A 1 113 ? -21.388 10.729 11.525 1.00 87.88 113 ILE A C 1
ATOM 854 O O . ILE A 1 113 ? -22.094 10.056 10.773 1.00 87.88 113 ILE A O 1
ATOM 858 N N . ARG A 1 114 ? -21.844 11.850 12.096 1.00 89.56 114 ARG A N 1
ATOM 859 C CA . ARG A 1 114 ? -23.201 12.383 11.897 1.00 89.56 114 ARG A CA 1
ATOM 860 C C . ARG A 1 114 ? -23.412 12.949 10.488 1.00 89.56 114 ARG A C 1
ATOM 862 O O . ARG A 1 114 ? -24.442 12.664 9.880 1.00 89.56 114 ARG A O 1
ATOM 869 N N . GLU A 1 115 ? -22.437 13.672 9.932 1.00 84.31 115 GLU A N 1
ATOM 870 C CA . GLU A 1 115 ? -22.443 14.093 8.518 1.00 84.31 115 GLU A CA 1
ATOM 871 C C . GLU A 1 115 ? -22.479 12.893 7.547 1.00 84.31 115 GLU A C 1
ATOM 873 O O . GLU A 1 115 ? -23.222 12.927 6.561 1.00 84.31 115 GLU A O 1
ATOM 878 N N . ASP A 1 116 ? -21.732 11.817 7.831 1.00 81.88 116 ASP A N 1
ATOM 879 C CA . ASP A 1 116 ? -21.749 10.574 7.041 1.00 81.88 116 ASP A CA 1
ATOM 880 C C . ASP A 1 116 ? -23.130 9.926 7.077 1.00 81.88 116 ASP A C 1
ATOM 882 O O . ASP A 1 116 ? -23.729 9.645 6.044 1.00 81.88 116 ASP A O 1
ATOM 886 N N . SER A 1 117 ? -23.673 9.771 8.284 1.00 84.19 117 SER A N 1
ATOM 887 C CA . SER A 1 117 ? -25.000 9.220 8.545 1.00 84.19 117 SER A CA 1
ATOM 888 C C . SER A 1 117 ? -26.101 9.994 7.808 1.00 84.19 117 SER A C 1
ATOM 890 O O . SER A 1 117 ? -26.995 9.391 7.207 1.00 84.19 117 SER A O 1
ATOM 892 N N . ALA A 1 118 ? -26.033 11.328 7.799 1.00 83.00 118 ALA A N 1
ATOM 893 C CA . ALA A 1 118 ? -26.957 12.172 7.043 1.00 83.00 118 ALA A CA 1
ATOM 894 C C . ALA A 1 118 ? -26.788 11.995 5.522 1.00 83.00 118 ALA A C 1
ATOM 896 O O . ALA A 1 118 ? -27.776 11.892 4.791 1.00 83.00 118 ALA A O 1
ATOM 897 N N . THR A 1 119 ? -25.543 11.890 5.049 1.00 79.81 119 THR A N 1
ATOM 898 C CA . THR A 1 119 ? -25.212 11.660 3.635 1.00 79.81 119 THR A CA 1
ATOM 899 C C . THR A 1 119 ? -25.710 10.289 3.158 1.00 79.81 119 THR A C 1
ATOM 901 O O . THR A 1 119 ? -26.420 10.219 2.155 1.00 79.81 119 THR A O 1
ATOM 904 N N . ARG A 1 120 ? -25.453 9.213 3.916 1.00 78.69 120 ARG A N 1
ATOM 905 C CA . ARG A 1 120 ? -25.970 7.857 3.663 1.00 78.69 120 ARG A CA 1
ATOM 906 C C . ARG A 1 120 ? -27.504 7.817 3.651 1.00 78.69 120 ARG A C 1
ATOM 908 O O . ARG A 1 120 ? -28.080 7.219 2.744 1.00 78.69 120 ARG A O 1
ATOM 915 N N . THR A 1 121 ? -28.170 8.522 4.572 1.00 82.94 121 THR A N 1
ATOM 916 C CA . THR A 1 121 ? -29.646 8.625 4.590 1.00 82.94 121 THR A CA 1
ATOM 917 C C . THR A 1 121 ? -30.175 9.308 3.327 1.00 82.94 121 THR A C 1
ATOM 919 O O . THR A 1 121 ? -31.100 8.803 2.686 1.00 82.94 121 THR A O 1
ATOM 922 N N . ARG A 1 122 ? -29.566 10.433 2.919 1.00 83.62 122 ARG A N 1
ATOM 923 C CA . ARG A 1 122 ? -29.915 11.121 1.665 1.00 83.62 122 ARG A CA 1
ATOM 924 C C . ARG A 1 122 ? -29.718 10.199 0.463 1.00 83.62 122 ARG A C 1
ATOM 926 O O . ARG A 1 122 ? -30.576 10.159 -0.411 1.00 83.62 122 ARG A O 1
ATOM 933 N N . PHE A 1 123 ? -28.631 9.436 0.423 1.00 80.31 123 PHE A N 1
ATOM 934 C CA . PHE A 1 123 ? -28.336 8.505 -0.666 1.00 80.31 123 PHE A CA 1
ATOM 935 C C . PHE A 1 123 ? -29.322 7.336 -0.752 1.00 80.31 123 PHE A C 1
ATOM 937 O O . PHE A 1 123 ? -29.771 7.024 -1.853 1.00 80.31 123 PHE A O 1
ATOM 944 N N . ALA A 1 124 ? -29.740 6.757 0.376 1.00 80.50 124 ALA A N 1
ATOM 945 C CA . ALA A 1 124 ? -30.806 5.756 0.399 1.00 80.50 124 ALA A CA 1
ATOM 946 C C . ALA A 1 124 ? -32.128 6.319 -0.165 1.00 80.50 124 ALA A C 1
ATOM 948 O O . ALA A 1 124 ? -32.783 5.671 -0.982 1.00 80.50 124 ALA A O 1
ATOM 949 N N . ALA A 1 125 ? -32.483 7.561 0.189 1.00 85.00 125 ALA A N 1
ATOM 950 C CA . ALA A 1 125 ? -33.663 8.238 -0.352 1.00 85.00 125 ALA A CA 1
ATOM 951 C C . ALA A 1 125 ? -33.543 8.552 -1.859 1.00 85.00 125 ALA A C 1
ATOM 953 O O . ALA A 1 125 ? -34.496 8.334 -2.611 1.00 85.00 125 ALA A O 1
ATOM 954 N N . LEU A 1 126 ? -32.375 9.014 -2.326 1.00 87.25 126 LEU A N 1
ATOM 955 C CA . LEU A 1 126 ? -32.108 9.236 -3.754 1.00 87.25 126 LEU A CA 1
ATOM 956 C C . LEU A 1 126 ? -32.182 7.933 -4.552 1.00 87.25 126 LEU A C 1
ATOM 958 O O . LEU A 1 126 ? -32.761 7.921 -5.639 1.00 87.25 126 LEU A O 1
ATOM 962 N N . TRP A 1 127 ? -31.651 6.833 -4.015 1.00 84.50 127 TRP A N 1
ATOM 963 C CA . TRP A 1 127 ? -31.732 5.534 -4.673 1.00 84.50 127 TRP A CA 1
ATOM 964 C C . TRP A 1 127 ? -33.167 4.999 -4.717 1.00 84.50 127 TRP A C 1
ATOM 966 O O . TRP A 1 127 ? -33.619 4.572 -5.776 1.00 84.50 127 TRP A O 1
ATOM 976 N N . ALA A 1 128 ? -33.935 5.107 -3.630 1.00 86.00 128 ALA A N 1
ATOM 977 C CA . ALA A 1 128 ? -35.356 4.746 -3.634 1.00 86.00 128 ALA A CA 1
ATOM 978 C C . ALA A 1 128 ? -36.174 5.558 -4.663 1.00 86.00 128 ALA A C 1
ATOM 980 O O . ALA A 1 128 ? -37.123 5.046 -5.253 1.00 86.00 128 ALA A O 1
ATOM 981 N N . LYS A 1 129 ? -35.792 6.818 -4.915 1.00 91.19 129 LYS A N 1
ATOM 982 C CA . LYS A 1 129 ? -36.446 7.713 -5.883 1.00 91.19 129 LYS A CA 1
ATOM 983 C C . LYS A 1 129 ? -36.025 7.451 -7.338 1.00 91.19 129 LYS A C 1
ATOM 985 O O . LYS A 1 129 ? -36.866 7.473 -8.240 1.00 91.19 129 LYS A O 1
ATOM 990 N N . TYR A 1 130 ? -34.734 7.218 -7.584 1.00 90.81 130 TYR A N 1
ATOM 991 C CA . TYR A 1 130 ? -34.144 7.234 -8.928 1.00 90.81 130 TYR A CA 1
ATOM 992 C C . TYR A 1 130 ? -33.444 5.938 -9.364 1.00 90.81 130 TYR A C 1
ATOM 994 O O . TYR A 1 130 ? -33.177 5.809 -10.555 1.00 90.81 130 TYR A O 1
ATOM 1002 N N . GLY A 1 131 ? -33.184 4.976 -8.475 1.00 85.31 131 GLY A N 1
ATOM 1003 C CA . GLY A 1 131 ? -32.421 3.747 -8.761 1.00 85.31 131 GLY A CA 1
ATOM 1004 C C . GLY A 1 131 ? -32.997 2.913 -9.910 1.00 85.31 131 GLY A C 1
ATOM 1005 O O . GLY A 1 131 ? -32.266 2.481 -10.789 1.00 85.31 131 GLY A O 1
ATOM 1006 N N . GLN A 1 132 ? -34.324 2.836 -10.015 1.00 87.12 132 GLN A N 1
ATOM 1007 C CA . GLN A 1 132 ? -35.055 2.271 -11.164 1.00 87.12 132 GLN A CA 1
ATOM 1008 C C . GLN A 1 132 ? -34.622 2.822 -12.546 1.00 87.12 132 GLN A C 1
ATOM 1010 O O . GLN A 1 132 ? -34.788 2.164 -13.570 1.00 87.12 132 GLN A O 1
ATOM 1015 N N . ARG A 1 133 ? -34.033 4.028 -12.615 1.00 86.94 133 ARG A N 1
ATOM 1016 C CA . ARG A 1 133 ? -33.503 4.618 -13.861 1.00 86.94 133 ARG A CA 1
ATOM 1017 C C . ARG A 1 133 ? -32.128 4.075 -14.266 1.00 86.94 133 ARG A C 1
ATOM 1019 O O . ARG A 1 133 ? -31.676 4.404 -15.361 1.00 86.94 133 ARG A O 1
ATOM 1026 N N . THR A 1 134 ? -31.468 3.281 -13.420 1.00 83.38 134 THR A N 1
ATOM 1027 C CA . THR A 1 134 ? -30.190 2.614 -13.726 1.00 83.38 134 THR A CA 1
ATOM 1028 C C . THR A 1 134 ? -30.364 1.172 -14.211 1.00 83.38 134 THR A C 1
ATOM 1030 O O . THR A 1 134 ? -29.388 0.559 -14.624 1.00 83.38 134 THR A O 1
ATOM 1033 N N . GLU A 1 135 ? -31.580 0.618 -14.156 1.00 76.31 135 GLU A N 1
ATOM 1034 C CA . GLU A 1 135 ? -31.894 -0.750 -14.603 1.00 76.31 135 GLU A CA 1
ATOM 1035 C C . GLU A 1 135 ? -31.818 -0.967 -16.130 1.00 76.31 135 GLU A C 1
ATOM 1037 O O . GLU A 1 135 ? -31.376 -2.042 -16.543 1.00 76.31 135 GLU A O 1
ATOM 1042 N N . PRO A 1 136 ? -32.216 -0.013 -17.002 1.00 76.19 136 PRO A N 1
ATOM 1043 C CA . PRO A 1 136 ? -32.145 -0.228 -18.444 1.00 76.19 136 PRO A CA 1
ATOM 1044 C C . PRO A 1 136 ? -30.697 -0.253 -18.939 1.00 76.19 136 PRO A C 1
ATOM 1046 O O . PRO A 1 136 ? -29.960 0.716 -18.749 1.00 76.19 136 PRO A O 1
ATOM 1049 N N . ALA A 1 137 ? -30.321 -1.307 -19.667 1.00 71.25 137 ALA A N 1
ATOM 1050 C CA . ALA A 1 137 ? -29.098 -1.306 -20.464 1.00 71.25 137 ALA A CA 1
ATOM 1051 C C . ALA A 1 137 ? -29.214 -0.213 -21.552 1.00 71.25 137 ALA A C 1
ATOM 1053 O O . ALA A 1 137 ? -30.081 -0.315 -22.426 1.00 71.25 137 ALA A O 1
ATOM 1054 N N . PRO A 1 138 ? -28.401 0.856 -21.504 1.00 77.00 138 PRO A N 1
ATOM 1055 C CA . PRO A 1 138 ? -28.474 1.947 -22.458 1.00 77.00 138 PRO A CA 1
ATOM 1056 C C . PRO A 1 138 ? -27.806 1.519 -23.768 1.00 77.00 138 PRO A C 1
ATOM 1058 O O . PRO A 1 138 ? -27.035 0.556 -23.813 1.00 77.00 138 PRO A O 1
ATOM 1061 N N . ALA A 1 139 ? -28.034 2.282 -24.837 1.00 83.50 139 ALA A N 1
ATOM 1062 C CA . ALA A 1 139 ? -27.206 2.152 -26.028 1.00 83.50 139 ALA A CA 1
ATOM 1063 C C . ALA A 1 139 ? -25.723 2.350 -25.657 1.00 83.50 139 ALA A C 1
ATOM 1065 O O . ALA A 1 139 ? -25.377 3.220 -24.854 1.00 83.50 139 ALA A O 1
ATOM 1066 N N . PHE A 1 140 ? -24.844 1.528 -26.229 1.00 88.00 140 PHE A N 1
ATOM 1067 C CA . PHE A 1 140 ? -23.410 1.661 -26.003 1.00 88.00 140 PHE A CA 1
ATOM 1068 C C . PHE A 1 140 ? -22.903 2.982 -26.601 1.00 88.00 140 PHE A C 1
ATOM 1070 O O . PHE A 1 140 ? -23.191 3.289 -27.755 1.00 88.00 140 PHE A O 1
ATOM 1077 N N . GLY A 1 141 ? -22.116 3.737 -25.834 1.00 88.25 141 GLY A N 1
ATOM 1078 C CA . GLY A 1 141 ? -21.492 4.981 -26.284 1.00 88.25 141 GLY A CA 1
ATOM 1079 C C . GLY A 1 141 ? -20.270 5.334 -25.438 1.00 88.25 141 GLY A C 1
ATOM 1080 O O . GLY A 1 141 ? -20.250 5.088 -24.232 1.00 88.25 141 GLY A O 1
ATOM 1081 N N . CYS A 1 142 ? -19.229 5.883 -26.067 1.00 87.81 142 CYS A N 1
ATOM 1082 C CA . CYS A 1 142 ? -17.939 6.156 -25.415 1.00 87.81 142 CYS A CA 1
ATOM 1083 C C . CYS A 1 142 ? -17.815 7.568 -24.808 1.00 87.81 142 CYS A C 1
ATOM 1085 O O . CYS A 1 142 ? -16.862 7.823 -24.067 1.00 87.81 142 CYS A O 1
ATOM 1087 N N . THR A 1 143 ? -18.757 8.465 -25.103 1.00 86.62 143 THR A N 1
ATOM 1088 C CA . THR A 1 143 ? -18.893 9.819 -24.533 1.00 86.62 143 THR A CA 1
ATOM 1089 C C . THR A 1 143 ? -19.653 9.783 -23.210 1.00 86.62 143 THR A C 1
ATOM 1091 O O . THR A 1 143 ? -20.589 8.994 -23.075 1.00 86.62 143 THR A O 1
ATOM 1094 N N . THR A 1 144 ? -19.303 10.642 -22.251 1.00 87.25 144 THR A N 1
ATOM 1095 C CA . THR A 1 144 ? -20.022 10.704 -20.965 1.00 87.25 144 THR A CA 1
ATOM 1096 C C . THR A 1 144 ? -21.327 11.499 -21.097 1.00 87.25 144 THR A C 1
ATOM 1098 O O . THR A 1 144 ? -21.306 12.729 -21.097 1.00 87.25 144 THR A O 1
ATOM 1101 N N . GLU A 1 145 ? -22.477 10.822 -21.172 1.00 90.62 145 GLU A N 1
ATOM 1102 C CA . GLU A 1 145 ? -23.784 11.488 -21.065 1.00 90.62 145 GLU A CA 1
ATOM 1103 C C . GLU A 1 145 ? -24.072 11.813 -19.592 1.00 90.62 145 GLU A C 1
ATOM 1105 O O . GLU A 1 145 ? -23.969 10.940 -18.724 1.00 90.62 145 GLU A O 1
ATOM 1110 N N . ARG A 1 146 ? -24.445 13.066 -19.314 1.00 91.50 146 ARG A N 1
ATOM 1111 C CA . ARG A 1 146 ? -24.813 13.556 -17.980 1.00 91.50 146 ARG A CA 1
ATOM 1112 C C . ARG A 1 146 ? -26.207 14.168 -18.046 1.00 91.50 146 ARG A C 1
ATOM 1114 O O . ARG A 1 146 ? -26.414 15.129 -18.781 1.00 91.50 146 ARG A O 1
ATOM 1121 N N . VAL A 1 147 ? -27.148 13.629 -17.277 1.00 93.56 147 VAL A N 1
ATOM 1122 C CA . VAL A 1 147 ? -28.517 14.154 -17.175 1.00 93.56 147 VAL A CA 1
ATOM 1123 C C . VAL A 1 147 ? -28.797 14.508 -15.722 1.00 93.56 147 VAL A C 1
ATOM 1125 O O . VAL A 1 147 ? -28.960 13.617 -14.889 1.00 93.56 147 VAL A O 1
ATOM 1128 N N . GLU A 1 148 ? -28.852 15.799 -15.406 1.00 94.56 148 GLU A N 1
ATOM 1129 C CA . GLU A 1 148 ? -29.244 16.264 -14.074 1.00 94.56 148 GLU A CA 1
ATOM 1130 C C . GLU A 1 148 ? -30.731 15.947 -13.825 1.00 94.56 148 GLU A C 1
ATOM 1132 O O . GLU A 1 148 ? -31.603 16.270 -14.633 1.00 94.56 148 GLU A O 1
ATOM 1137 N N . LEU A 1 149 ? -31.016 15.237 -12.732 1.00 94.44 149 LEU A N 1
ATOM 1138 C CA . LEU A 1 149 ? -32.355 14.788 -12.335 1.00 94.44 149 LEU A CA 1
ATOM 1139 C C . LEU A 1 149 ? -33.014 15.749 -11.339 1.00 94.44 149 LEU A C 1
ATOM 1141 O O . LEU A 1 149 ? -34.239 15.879 -11.313 1.00 94.44 149 LEU A O 1
ATOM 1145 N N . GLU A 1 150 ? -32.187 16.368 -10.504 1.00 94.12 150 GLU A N 1
ATOM 1146 C CA . GLU A 1 150 ? -32.460 17.460 -9.570 1.00 94.12 150 GLU A CA 1
ATOM 1147 C C . GLU A 1 150 ? -31.104 18.109 -9.214 1.00 94.12 150 GLU A C 1
ATOM 1149 O O . GLU A 1 150 ? -30.080 17.464 -9.453 1.00 94.12 150 GLU A O 1
ATOM 1154 N N . PRO A 1 151 ? -31.056 19.341 -8.668 1.00 92.50 151 PRO A N 1
ATOM 1155 C CA . PRO A 1 151 ? -29.801 20.052 -8.420 1.00 92.50 151 PRO A CA 1
ATOM 1156 C C . PRO A 1 151 ? -28.753 19.212 -7.679 1.00 92.50 151 PRO A C 1
ATOM 1158 O O . PRO A 1 151 ? -28.985 18.752 -6.556 1.00 92.50 151 PRO A O 1
ATOM 1161 N N . GLY A 1 152 ? -27.606 19.000 -8.325 1.00 87.25 152 GLY A N 1
ATOM 1162 C CA . GLY A 1 152 ? -26.509 18.199 -7.785 1.00 87.25 152 GLY A CA 1
ATOM 1163 C C . GLY A 1 152 ? -26.731 16.680 -7.843 1.00 87.25 152 GLY A C 1
ATOM 1164 O O . GLY A 1 152 ? -26.015 15.943 -7.171 1.00 87.25 152 GLY A O 1
ATOM 1165 N N . VAL A 1 153 ? -27.704 16.163 -8.600 1.00 90.81 153 VAL A N 1
ATOM 1166 C CA . VAL A 1 153 ? -27.949 14.716 -8.765 1.00 90.81 153 VAL A CA 1
ATOM 1167 C C . VAL A 1 153 ? -28.029 14.365 -10.246 1.00 90.81 153 VAL A C 1
ATOM 1169 O O . VAL A 1 153 ? -28.938 14.791 -10.953 1.00 90.81 153 VAL A O 1
ATOM 1172 N N . PHE A 1 154 ? -27.106 13.531 -10.715 1.00 91.75 154 PHE A N 1
ATOM 1173 C CA . PHE A 1 154 ? -26.866 13.252 -12.127 1.00 91.75 154 PHE A CA 1
ATOM 1174 C C . PHE A 1 154 ? -27.043 11.767 -12.444 1.00 91.75 154 PHE A C 1
ATOM 1176 O O . PHE A 1 154 ? -26.465 10.900 -11.790 1.00 91.75 154 PHE A O 1
ATOM 1183 N N . LEU A 1 155 ? -27.794 11.466 -13.500 1.00 91.88 155 LEU A N 1
ATOM 1184 C CA . LEU A 1 155 ? -27.735 10.175 -14.173 1.00 91.88 155 LEU A CA 1
ATOM 1185 C C . LEU A 1 155 ? -26.566 10.206 -15.162 1.00 91.88 155 LEU A C 1
ATOM 1187 O O . LEU A 1 155 ? -26.524 11.057 -16.051 1.00 91.88 155 LEU A O 1
ATOM 1191 N N . ILE A 1 156 ? -25.627 9.280 -15.000 1.00 91.31 156 ILE A N 1
ATOM 1192 C CA . ILE A 1 156 ? -24.407 9.175 -15.801 1.00 91.31 156 ILE A CA 1
ATOM 1193 C C . ILE A 1 156 ? -24.516 7.944 -16.692 1.00 91.31 156 ILE A C 1
ATOM 1195 O O . ILE A 1 156 ? -24.821 6.858 -16.191 1.00 91.31 156 ILE A O 1
ATOM 1199 N N . ARG A 1 157 ? -24.238 8.089 -17.994 1.00 90.88 157 ARG A N 1
ATOM 1200 C CA . ARG A 1 157 ? -24.158 6.958 -18.934 1.00 90.88 157 ARG A CA 1
ATOM 1201 C C . ARG A 1 157 ? -22.855 6.973 -19.724 1.00 90.88 157 ARG A C 1
ATOM 1203 O O . ARG A 1 157 ? -22.484 8.004 -20.283 1.00 90.88 157 ARG A O 1
ATOM 1210 N N . ARG A 1 158 ? -22.170 5.825 -19.783 1.00 90.38 158 ARG A N 1
ATOM 1211 C CA . ARG A 1 158 ? -20.972 5.600 -20.617 1.00 90.38 158 ARG A CA 1
ATOM 1212 C C . ARG A 1 158 ? -20.670 4.101 -20.726 1.00 90.38 158 ARG A C 1
ATOM 1214 O O . ARG A 1 158 ? -20.898 3.359 -19.778 1.00 90.38 158 ARG A O 1
ATOM 1221 N N . PHE A 1 159 ? -20.154 3.648 -21.867 1.00 89.62 159 PHE A N 1
ATOM 1222 C CA . PHE A 1 159 ? -19.757 2.258 -22.158 1.00 89.62 159 PHE A CA 1
ATOM 1223 C C . PHE A 1 159 ? -20.841 1.184 -21.923 1.00 89.62 159 PHE A C 1
ATOM 1225 O O . PHE A 1 159 ? -20.519 0.020 -21.709 1.00 89.62 159 PHE A O 1
ATOM 1232 N N . GLY A 1 160 ? -22.127 1.548 -21.964 1.00 86.75 160 GLY A N 1
ATOM 1233 C CA . GLY A 1 160 ? -23.220 0.627 -21.626 1.00 86.75 160 GLY A CA 1
ATOM 1234 C C . GLY A 1 160 ? -23.527 0.525 -20.123 1.00 86.75 160 GLY A C 1
ATOM 1235 O O . GLY A 1 160 ? -24.426 -0.217 -19.746 1.00 86.75 160 GLY A O 1
ATOM 1236 N N . ALA A 1 161 ? -22.829 1.271 -19.261 1.00 88.00 161 ALA A N 1
ATOM 1237 C CA . ALA A 1 161 ? -23.205 1.449 -17.861 1.00 88.00 161 ALA A CA 1
ATOM 1238 C C . ALA A 1 161 ? -24.145 2.648 -17.686 1.00 88.00 161 ALA A C 1
ATOM 1240 O O . ALA A 1 161 ? -23.984 3.677 -18.351 1.00 88.00 161 ALA A O 1
ATOM 1241 N N . VAL A 1 162 ? -25.067 2.530 -16.728 1.00 89.38 162 VAL A N 1
ATOM 1242 C CA . VAL A 1 162 ? -25.817 3.647 -16.140 1.00 89.38 162 VAL A CA 1
ATOM 1243 C C . VAL A 1 162 ? -25.571 3.640 -14.641 1.00 89.38 162 VAL A C 1
ATOM 1245 O O . VAL A 1 162 ? -25.586 2.585 -14.011 1.00 89.38 162 VAL A O 1
ATOM 1248 N N . GLY A 1 163 ? -25.387 4.816 -14.058 1.00 88.44 163 GLY A N 1
ATOM 1249 C CA . GLY A 1 163 ? -25.314 4.976 -12.613 1.00 88.44 163 GLY A CA 1
ATOM 1250 C C . GLY A 1 163 ? -25.806 6.344 -12.184 1.00 88.44 163 GLY A C 1
ATOM 1251 O O . GLY A 1 163 ? -25.940 7.264 -12.992 1.00 88.44 163 GLY A O 1
ATOM 1252 N N . LEU A 1 164 ? -26.093 6.457 -10.895 1.00 89.12 164 LEU A N 1
ATOM 1253 C CA . LEU A 1 164 ? -26.554 7.686 -10.271 1.00 89.12 164 LEU A CA 1
ATOM 1254 C C . LEU A 1 164 ? -25.383 8.287 -9.486 1.00 89.12 164 LEU A C 1
ATOM 1256 O O . LEU A 1 164 ? -24.750 7.592 -8.695 1.00 89.12 164 LEU A O 1
ATOM 1260 N N . VAL A 1 165 ? -25.078 9.559 -9.717 1.00 89.50 165 VAL A N 1
ATOM 1261 C CA . VAL A 1 165 ? -24.044 10.319 -9.003 1.00 89.50 165 VAL A CA 1
ATOM 1262 C C . VAL A 1 165 ? -24.714 11.485 -8.288 1.00 89.50 165 VAL A C 1
ATOM 1264 O O . VAL A 1 165 ? -25.587 12.135 -8.854 1.00 89.50 165 VAL A O 1
ATOM 1267 N N . ALA A 1 166 ? -24.326 11.752 -7.045 1.00 86.88 166 ALA A N 1
ATOM 1268 C CA . ALA A 1 166 ? -24.893 12.823 -6.238 1.00 86.88 166 ALA A CA 1
ATOM 1269 C C . ALA A 1 166 ? -23.798 13.658 -5.566 1.00 86.88 166 ALA A C 1
ATOM 1271 O O . ALA A 1 166 ? -22.839 13.126 -5.004 1.00 86.88 166 ALA A O 1
ATOM 1272 N N . GLU A 1 167 ? -23.979 14.973 -5.598 1.00 85.00 167 GLU A N 1
ATOM 1273 C CA . GLU A 1 167 ? -23.212 15.950 -4.841 1.00 85.00 167 GLU A CA 1
ATOM 1274 C C . GLU A 1 167 ? -23.569 15.836 -3.354 1.00 85.00 167 GLU A C 1
ATOM 1276 O O . GLU A 1 167 ? -24.738 15.889 -2.959 1.00 85.00 167 GLU A O 1
ATOM 1281 N N . CYS A 1 168 ? -22.556 15.688 -2.51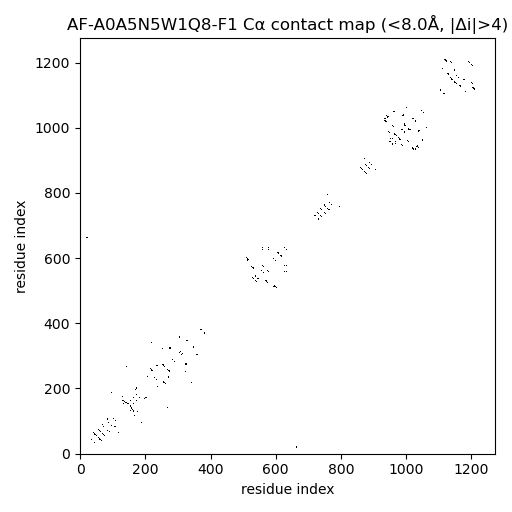2 1.00 75.94 168 CYS A N 1
ATOM 1282 C CA . CYS A 1 168 ? -22.628 15.673 -1.059 1.00 75.94 168 CYS A CA 1
ATOM 1283 C C . CYS A 1 168 ? -21.745 16.784 -0.479 1.00 75.94 168 CYS A C 1
ATOM 1285 O O . CYS A 1 168 ? -20.959 17.412 -1.187 1.00 75.94 168 CYS A O 1
ATOM 1287 N N . HIS A 1 169 ? -21.810 17.002 0.839 1.00 67.31 169 HIS A N 1
ATOM 1288 C CA . HIS A 1 169 ? -20.982 18.020 1.499 1.00 67.31 169 HIS A CA 1
ATOM 1289 C C . HIS A 1 169 ? -19.469 17.830 1.253 1.00 67.31 169 HIS A C 1
ATOM 1291 O O . HIS A 1 169 ? -18.679 18.762 1.380 1.00 67.31 169 HIS A O 1
ATOM 1297 N N . TRP A 1 170 ? -19.051 16.622 0.871 1.00 65.12 170 TRP A N 1
ATOM 1298 C CA . TRP A 1 170 ? -17.655 16.261 0.660 1.00 65.12 170 TRP A CA 1
ATOM 1299 C C . TRP A 1 170 ? -17.291 16.081 -0.820 1.00 65.12 170 TRP A C 1
ATOM 1301 O O . TRP A 1 170 ? -16.231 15.536 -1.124 1.00 65.12 170 TRP A O 1
ATOM 1311 N N . GLY A 1 171 ? -18.109 16.571 -1.754 1.00 73.56 171 GLY A N 1
ATOM 1312 C CA . GLY A 1 171 ? -17.873 16.477 -3.196 1.00 73.56 171 GLY A CA 1
ATOM 1313 C C . GLY A 1 171 ? -18.933 15.626 -3.877 1.00 73.56 171 GLY A C 1
ATOM 1314 O O . GLY A 1 171 ? -20.104 15.955 -3.802 1.00 73.56 171 GLY A O 1
ATOM 1315 N N . PHE A 1 172 ? -18.537 14.549 -4.551 1.00 76.62 172 PHE A N 1
ATOM 1316 C CA . PHE A 1 172 ? -19.449 13.715 -5.337 1.00 76.62 172 PHE A CA 1
ATOM 1317 C C . PHE A 1 172 ? -19.263 12.241 -5.005 1.00 76.62 172 PHE A C 1
ATOM 1319 O O . PHE A 1 172 ? -18.131 11.773 -4.882 1.00 76.62 172 PHE A O 1
ATOM 1326 N N . GLU A 1 173 ? -20.371 11.507 -4.940 1.00 77.12 173 GLU A N 1
ATOM 1327 C CA . GLU A 1 173 ? -20.380 10.056 -4.771 1.00 77.12 173 GLU A CA 1
ATOM 1328 C C . GLU A 1 173 ? -21.277 9.373 -5.795 1.00 77.12 173 GLU A C 1
ATOM 1330 O O . GLU A 1 173 ? -22.294 9.913 -6.226 1.00 77.12 173 GLU A O 1
ATOM 1335 N N . HIS A 1 174 ? -20.895 8.154 -6.167 1.00 75.44 174 HIS A N 1
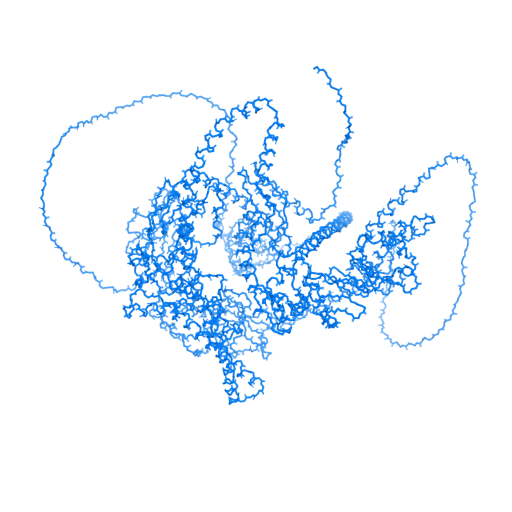ATOM 1336 C CA . HIS A 1 174 ? -21.713 7.261 -6.982 1.00 75.44 174 HIS A CA 1
ATOM 1337 C C . HIS A 1 174 ? -22.606 6.370 -6.110 1.00 75.44 174 HIS A C 1
ATOM 1339 O O . HIS A 1 174 ? -22.236 6.022 -4.984 1.00 75.44 174 HIS A O 1
ATOM 1345 N N . LEU A 1 175 ? -23.748 5.967 -6.656 1.00 72.38 175 LEU A N 1
ATOM 1346 C CA . LEU A 1 175 ? -24.739 5.113 -6.017 1.00 72.38 175 LEU A CA 1
ATOM 1347 C C . LEU A 1 175 ? -24.983 3.880 -6.892 1.00 72.38 175 LEU A C 1
ATOM 1349 O O . LEU A 1 175 ? -25.180 4.007 -8.104 1.00 72.38 175 LEU A O 1
ATOM 1353 N N . THR A 1 176 ? -24.979 2.700 -6.273 1.00 62.75 176 THR A N 1
ATOM 1354 C CA . THR A 1 176 ? -25.251 1.406 -6.913 1.00 62.75 176 THR A CA 1
ATOM 1355 C C . THR A 1 176 ? -25.951 0.453 -5.931 1.00 62.75 176 THR A C 1
ATOM 1357 O O . THR A 1 176 ? -25.599 0.399 -4.752 1.00 62.75 176 THR A O 1
ATOM 1360 N N . ALA A 1 177 ? -26.905 -0.324 -6.460 1.00 56.03 177 ALA A N 1
ATOM 1361 C CA . ALA A 1 177 ? -27.740 -1.332 -5.785 1.00 56.03 177 ALA A CA 1
ATOM 1362 C C . ALA A 1 177 ? -28.765 -0.828 -4.738 1.00 56.03 177 ALA A C 1
ATOM 1364 O O . ALA A 1 177 ? -28.601 0.195 -4.079 1.00 56.03 177 ALA A O 1
ATOM 1365 N N . ALA A 1 178 ? -29.858 -1.593 -4.597 1.00 47.03 178 ALA A N 1
ATOM 1366 C CA . ALA A 1 178 ? -31.044 -1.253 -3.796 1.00 47.03 178 ALA A CA 1
ATOM 1367 C C . ALA A 1 178 ? -30.849 -1.267 -2.274 1.00 47.03 178 ALA A C 1
ATOM 1369 O O . ALA A 1 178 ? -31.652 -0.680 -1.555 1.00 47.03 178 ALA A O 1
ATOM 1370 N N . ASP A 1 179 ? -29.795 -1.917 -1.790 1.00 49.50 179 ASP A N 1
ATOM 1371 C CA . ASP A 1 179 ? -29.455 -2.040 -0.372 1.00 49.50 179 ASP A CA 1
ATOM 1372 C C . ASP A 1 179 ? -28.406 -1.011 0.094 1.00 49.50 179 ASP A C 1
ATOM 1374 O O . ASP A 1 179 ? -28.039 -0.988 1.267 1.00 49.50 179 ASP A O 1
ATOM 1378 N N . GLY A 1 180 ? -27.900 -0.165 -0.814 1.00 48.38 180 GLY A N 1
ATOM 1379 C CA . GLY A 1 180 ? -26.831 0.795 -0.531 1.00 48.38 180 GLY A CA 1
ATOM 1380 C C . GLY A 1 180 ? -25.457 0.165 -0.257 1.00 48.38 180 GLY A C 1
ATOM 1381 O O . GLY A 1 180 ? -24.518 0.893 0.068 1.00 48.38 180 GLY A O 1
ATOM 1382 N N . SER A 1 181 ? -25.298 -1.156 -0.419 1.00 46.84 181 SER A N 1
ATOM 1383 C CA . SER A 1 181 ? -24.089 -1.913 -0.039 1.00 46.84 181 SER A CA 1
ATOM 1384 C C . SER A 1 181 ? -22.824 -1.548 -0.829 1.00 46.84 181 SER A C 1
ATOM 1386 O O . SER A 1 181 ? -21.715 -1.920 -0.439 1.00 46.84 181 SER A O 1
ATOM 1388 N N . GLN A 1 182 ? -22.962 -0.795 -1.925 1.00 49.34 182 GLN A N 1
ATOM 1389 C CA . GLN A 1 182 ? -21.843 -0.268 -2.714 1.00 49.34 182 GLN A CA 1
ATOM 1390 C C . GLN A 1 182 ? -21.764 1.266 -2.751 1.00 49.34 182 GLN A C 1
ATOM 1392 O O . GLN A 1 182 ? -20.931 1.828 -3.466 1.00 49.34 182 GLN A O 1
ATOM 1397 N N . GLY A 1 183 ? -22.502 1.948 -1.867 1.00 46.31 183 GLY A N 1
ATOM 1398 C CA . GLY A 1 183 ? -22.276 3.348 -1.499 1.00 46.31 183 GLY A CA 1
ATOM 1399 C C . GLY A 1 183 ? -20.979 3.547 -0.704 1.00 46.31 183 GLY A C 1
ATOM 1400 O O . GLY A 1 183 ? -21.003 4.046 0.419 1.00 46.31 183 GLY A O 1
ATOM 1401 N N . ARG A 1 184 ? -19.831 3.142 -1.269 1.00 48.62 184 ARG A N 1
ATOM 1402 C CA . ARG A 1 184 ? -18.505 3.435 -0.713 1.00 48.62 184 ARG A CA 1
ATOM 1403 C C . ARG A 1 184 ? -18.188 4.911 -0.907 1.00 48.62 184 ARG A C 1
ATOM 1405 O O . ARG A 1 184 ? -17.635 5.289 -1.950 1.00 48.62 184 ARG A O 1
ATOM 1412 N N . THR A 1 185 ? -18.494 5.678 0.136 1.00 50.28 185 THR A N 1
ATOM 1413 C CA . THR A 1 185 ? -17.862 6.960 0.448 1.00 50.28 185 THR A CA 1
ATOM 1414 C C . THR A 1 185 ? -16.363 6.845 0.174 1.00 50.28 185 THR A C 1
ATOM 1416 O O . THR A 1 185 ? -15.676 5.950 0.671 1.00 50.28 185 THR A O 1
ATOM 1419 N N . GLY A 1 186 ? -15.863 7.668 -0.742 1.00 48.75 186 GLY A N 1
ATOM 1420 C CA . GLY A 1 186 ? -14.502 7.584 -1.241 1.00 48.75 186 GLY A CA 1
ATOM 1421 C C . GLY A 1 186 ? -13.502 7.993 -0.171 1.00 48.75 186 GLY A C 1
ATOM 1422 O O . GLY A 1 186 ? -13.252 9.181 0.011 1.00 48.75 186 GLY A O 1
ATOM 1423 N N . GLU A 1 187 ? -12.886 7.013 0.491 1.00 49.59 187 GLU A N 1
ATOM 1424 C CA . GLU A 1 187 ? -11.786 7.228 1.435 1.00 49.59 187 GLU A CA 1
ATOM 1425 C C . GLU A 1 187 ? -10.509 7.726 0.725 1.00 49.59 187 GLU A C 1
ATOM 1427 O O . GLU A 1 187 ? -9.534 6.997 0.568 1.00 49.59 187 GLU A O 1
ATOM 1432 N N . ASP A 1 188 ? -10.494 8.998 0.324 1.00 46.44 188 ASP A N 1
ATOM 1433 C CA . ASP A 1 188 ? -9.268 9.796 0.293 1.00 46.44 188 ASP A CA 1
ATOM 1434 C C . ASP A 1 188 ? -9.578 11.262 0.638 1.00 46.44 188 ASP A C 1
ATOM 1436 O O . ASP A 1 188 ? -10.132 12.043 -0.144 1.00 46.44 188 ASP A O 1
ATOM 1440 N N . TRP A 1 189 ? -9.222 11.625 1.866 1.00 49.50 189 TRP A N 1
ATOM 1441 C CA . TRP A 1 189 ? -9.420 12.955 2.432 1.00 49.50 189 TRP A CA 1
ATOM 1442 C C . TRP A 1 189 ? -8.411 13.975 1.880 1.00 49.50 189 TRP A C 1
ATOM 1444 O O . TRP A 1 189 ? -8.635 15.186 1.954 1.00 49.50 189 TRP A O 1
ATOM 1454 N N . ALA A 1 190 ? -7.304 13.507 1.295 1.00 42.31 190 ALA A N 1
ATOM 1455 C CA . ALA A 1 190 ? -6.185 14.350 0.917 1.00 42.31 190 ALA A CA 1
ATOM 1456 C C . ALA A 1 190 ? -6.316 14.923 -0.508 1.00 42.31 190 ALA A C 1
ATOM 1458 O O . ALA A 1 190 ? -6.072 14.248 -1.505 1.00 42.31 190 ALA A O 1
ATOM 1459 N N . ARG A 1 191 ? -6.572 16.238 -0.582 1.00 43.69 191 ARG A N 1
ATOM 1460 C CA . ARG A 1 191 ? -6.289 17.135 -1.725 1.00 43.69 191 ARG A CA 1
ATOM 1461 C C . ARG A 1 191 ? -6.727 16.658 -3.123 1.00 43.69 191 ARG A C 1
ATOM 1463 O O . ARG A 1 191 ? -5.942 16.048 -3.851 1.00 43.69 191 ARG A O 1
ATOM 1470 N N . LYS A 1 192 ? -7.877 17.170 -3.578 1.00 42.50 192 LYS A N 1
ATOM 1471 C CA . LYS A 1 192 ? -8.097 17.760 -4.921 1.00 42.50 192 LYS A CA 1
ATOM 1472 C C . LYS A 1 192 ? -9.480 18.427 -4.992 1.00 42.50 192 LYS A C 1
ATOM 1474 O O . LYS A 1 192 ? -10.338 18.113 -4.174 1.00 42.50 192 LYS A O 1
ATOM 1479 N N . GLY A 1 193 ? -9.654 19.360 -5.933 1.00 52.19 193 GLY A N 1
ATOM 1480 C CA . GLY A 1 193 ? -10.881 20.155 -6.086 1.0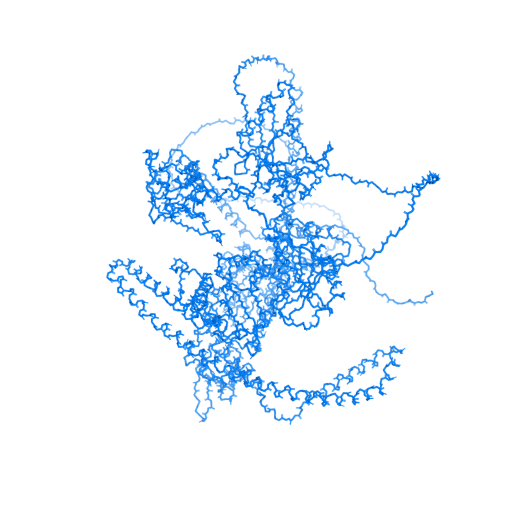0 52.19 193 GLY A CA 1
ATOM 1481 C C . GLY A 1 193 ? -12.123 19.353 -6.520 1.00 52.19 193 GLY A C 1
ATOM 1482 O O . GLY A 1 193 ? -11.990 18.167 -6.851 1.00 52.19 193 GLY A O 1
ATOM 1483 N N . PRO A 1 194 ? -13.313 19.991 -6.527 1.00 52.28 194 PRO A N 1
ATOM 1484 C CA . PRO A 1 194 ? -14.607 19.342 -6.771 1.00 52.28 194 PRO A CA 1
ATOM 1485 C C . PRO A 1 194 ? -14.647 18.476 -8.036 1.00 52.28 194 PRO A C 1
ATOM 1487 O O . PRO A 1 194 ? -15.028 17.307 -7.962 1.00 52.28 194 PRO A O 1
ATOM 1490 N N . ASP A 1 195 ? -14.144 18.996 -9.156 1.00 58.06 195 ASP A N 1
ATOM 1491 C CA . ASP A 1 195 ? -14.182 18.361 -10.484 1.00 58.06 195 ASP A CA 1
ATOM 1492 C C . ASP A 1 195 ? -13.519 16.973 -10.497 1.00 58.06 195 ASP A C 1
ATOM 1494 O O . ASP A 1 195 ? -13.990 16.030 -11.133 1.00 58.06 195 ASP A O 1
ATOM 1498 N N . ASN A 1 196 ? -12.437 16.806 -9.726 1.00 68.31 196 ASN A N 1
ATOM 1499 C CA . ASN A 1 196 ? -11.754 15.520 -9.598 1.00 68.31 196 ASN A CA 1
ATOM 1500 C C . ASN A 1 196 ? -12.601 14.500 -8.823 1.00 68.31 196 ASN A C 1
ATOM 1502 O O . ASN A 1 196 ? -12.498 13.309 -9.098 1.00 68.31 196 ASN A O 1
ATOM 1506 N N . ARG A 1 197 ? -13.421 14.933 -7.855 1.00 73.31 197 ARG A N 1
ATOM 1507 C CA . ARG A 1 197 ? -14.343 14.035 -7.138 1.00 73.31 197 ARG A CA 1
ATOM 1508 C C . ARG A 1 197 ? -15.514 13.638 -8.034 1.00 73.31 197 ARG A C 1
ATOM 1510 O O . ARG A 1 197 ? -15.834 12.453 -8.081 1.00 73.31 197 ARG A O 1
ATOM 1517 N N . GLN A 1 198 ? -16.067 14.578 -8.806 1.00 79.00 198 GLN A N 1
ATOM 1518 C CA . GLN A 1 198 ? -17.114 14.281 -9.789 1.00 79.00 198 GLN A CA 1
ATOM 1519 C C . GLN A 1 198 ? -16.644 13.245 -10.814 1.00 79.00 198 GLN A C 1
ATOM 1521 O O . GLN A 1 198 ? -17.255 12.183 -10.925 1.00 79.00 198 GLN A O 1
ATOM 1526 N N . TYR A 1 199 ? -15.515 13.491 -11.491 1.00 77.94 199 TYR A N 1
ATOM 1527 C CA . TYR A 1 199 ? -14.968 12.533 -12.458 1.00 77.94 199 TYR A CA 1
ATOM 1528 C C . TYR A 1 199 ? -14.707 11.165 -11.816 1.00 77.94 199 TYR A C 1
ATOM 1530 O O . TYR A 1 199 ? -14.910 10.143 -12.459 1.00 77.94 199 TYR A O 1
ATOM 1538 N N . VAL A 1 200 ? -14.267 11.100 -10.553 1.00 78.62 200 VAL A N 1
ATOM 1539 C CA . VAL A 1 200 ? -14.052 9.816 -9.862 1.00 78.62 200 VAL A CA 1
ATOM 1540 C C . VAL A 1 200 ? -15.359 9.075 -9.603 1.00 78.62 200 VAL A C 1
ATOM 1542 O O . VAL A 1 200 ? -15.400 7.865 -9.816 1.00 78.62 200 VAL A O 1
ATOM 1545 N N . ALA A 1 201 ? -16.419 9.762 -9.177 1.00 81.06 201 ALA A N 1
ATOM 1546 C CA . ALA A 1 201 ? -17.737 9.155 -9.021 1.00 81.06 201 ALA A CA 1
ATOM 1547 C C . ALA A 1 201 ? -18.264 8.627 -10.368 1.00 81.06 201 ALA A C 1
ATOM 1549 O O . ALA A 1 201 ? -18.649 7.463 -10.465 1.00 81.06 201 ALA A O 1
ATOM 1550 N N . GLU A 1 202 ? -18.175 9.432 -11.429 1.00 85.75 202 GLU A N 1
ATOM 1551 C CA . GLU A 1 202 ? -18.510 9.021 -12.798 1.00 85.75 202 GLU A CA 1
ATOM 1552 C C . GLU A 1 202 ? -17.668 7.815 -13.250 1.00 85.75 202 GLU A C 1
ATOM 1554 O O . GLU A 1 202 ? -18.207 6.813 -13.713 1.00 85.75 202 GLU A O 1
ATOM 1559 N N . TRP A 1 203 ? -16.350 7.854 -13.047 1.00 84.88 203 TRP A N 1
ATOM 1560 C CA . TRP A 1 203 ? -15.428 6.768 -13.388 1.00 84.88 203 TRP A CA 1
ATOM 1561 C C . TRP A 1 203 ? -15.769 5.461 -12.666 1.00 84.88 203 TRP A C 1
ATOM 1563 O O . TRP A 1 203 ? -15.690 4.390 -13.269 1.00 84.88 203 TRP A O 1
ATOM 1573 N N . LYS A 1 204 ? -16.180 5.508 -11.391 1.00 83.25 204 LYS A N 1
ATOM 1574 C CA . LYS A 1 204 ? -16.620 4.303 -10.666 1.00 83.25 204 LYS A CA 1
ATOM 1575 C C . LYS A 1 204 ? -17.891 3.691 -11.286 1.00 83.25 204 LYS A C 1
ATOM 1577 O O . LYS A 1 204 ? -18.023 2.473 -11.257 1.00 83.25 204 LYS A O 1
ATOM 1582 N N . VAL A 1 205 ? -18.789 4.497 -11.871 1.00 84.25 205 VAL A N 1
ATOM 1583 C CA . VAL A 1 205 ? -20.000 4.005 -12.563 1.00 84.25 205 VAL A CA 1
ATOM 1584 C C . VAL A 1 205 ? -19.644 3.200 -13.812 1.00 84.25 205 VAL A C 1
ATOM 1586 O O . VAL A 1 205 ? -20.154 2.097 -13.997 1.00 84.25 205 VAL A O 1
ATOM 1589 N N . TRP A 1 206 ? -18.786 3.736 -14.686 1.00 86.69 206 TRP A N 1
ATOM 1590 C CA . TRP A 1 206 ? -18.578 3.159 -16.020 1.00 86.69 206 TRP A CA 1
ATOM 1591 C C . TRP A 1 206 ? -17.275 2.375 -16.206 1.00 86.69 206 TRP A C 1
ATOM 1593 O O . TRP A 1 206 ? -17.145 1.657 -17.199 1.00 86.69 206 TRP A O 1
ATOM 1603 N N . SER A 1 207 ? -16.313 2.449 -15.281 1.00 85.62 207 SER A N 1
ATOM 1604 C CA . SER A 1 207 ? -15.062 1.687 -15.410 1.00 85.62 207 SER A CA 1
ATOM 1605 C C . SER A 1 207 ? -15.230 0.162 -15.381 1.00 85.62 207 SER A C 1
ATOM 1607 O O . SER A 1 207 ? -14.522 -0.478 -16.156 1.00 85.62 207 SER A O 1
ATOM 1609 N N . PRO A 1 208 ? -16.181 -0.456 -14.641 1.00 84.44 208 PRO A N 1
ATOM 1610 C CA . PRO A 1 208 ? -16.409 -1.900 -14.737 1.00 84.44 208 PRO A CA 1
ATOM 1611 C C . PRO A 1 208 ? -16.915 -2.321 -16.124 1.00 84.44 208 PRO A C 1
ATOM 1613 O O . PRO A 1 208 ? -16.520 -3.367 -16.632 1.00 84.44 208 PRO A O 1
ATOM 1616 N N . ALA A 1 209 ? -17.741 -1.488 -16.768 1.00 87.56 209 ALA A N 1
ATOM 1617 C CA . ALA A 1 209 ? -18.204 -1.731 -18.133 1.00 87.56 209 ALA A CA 1
ATOM 1618 C C . ALA A 1 209 ? -17.081 -1.523 -19.161 1.00 87.56 209 ALA A C 1
ATOM 1620 O O . ALA A 1 209 ? -16.942 -2.334 -20.074 1.00 87.56 209 ALA A O 1
ATOM 1621 N N . LEU A 1 210 ? -16.224 -0.508 -18.976 1.00 88.56 210 LEU A N 1
ATOM 1622 C CA . LEU A 1 210 ? -15.020 -0.331 -19.792 1.00 88.56 210 LEU A CA 1
ATOM 1623 C C . LEU A 1 210 ? -14.054 -1.513 -19.645 1.00 88.56 210 LEU A C 1
ATOM 1625 O O . LEU A 1 210 ? -13.528 -1.975 -20.651 1.00 88.56 210 LEU A O 1
ATOM 1629 N N . ASP A 1 211 ? -13.822 -2.022 -18.434 1.00 84.50 211 ASP A N 1
ATOM 1630 C CA . ASP A 1 211 ? -13.009 -3.224 -18.191 1.00 84.50 211 ASP A CA 1
ATOM 1631 C C . ASP A 1 211 ? -13.649 -4.482 -18.800 1.00 84.50 211 ASP A C 1
ATOM 1633 O O . ASP A 1 211 ? -12.936 -5.331 -19.336 1.00 84.50 211 ASP A O 1
ATOM 1637 N N . GLY A 1 212 ? -14.983 -4.554 -18.813 1.00 84.94 212 GLY A N 1
ATOM 1638 C CA . GLY A 1 212 ? -15.759 -5.585 -19.500 1.00 84.94 212 GLY A CA 1
ATOM 1639 C C . GLY A 1 212 ? -15.661 -5.561 -21.031 1.00 84.94 212 GLY A C 1
ATOM 1640 O O . GLY A 1 212 ? -15.981 -6.568 -21.660 1.00 84.94 212 GLY A O 1
ATOM 1641 N N . VAL A 1 213 ? -15.188 -4.471 -21.657 1.00 89.00 213 VAL A N 1
ATOM 1642 C CA . VAL A 1 213 ? -14.921 -4.448 -23.107 1.00 89.00 213 VAL A CA 1
ATOM 1643 C C . VAL A 1 213 ? -13.734 -5.378 -23.421 1.00 89.00 213 VAL A C 1
ATOM 1645 O O . VAL A 1 213 ? -12.622 -5.124 -22.937 1.00 89.00 213 VAL A O 1
ATOM 1648 N N . PRO A 1 214 ? -13.908 -6.426 -24.253 1.00 87.75 214 PRO A N 1
ATOM 1649 C CA . PRO A 1 214 ? -12.807 -7.286 -24.675 1.00 87.75 214 PRO A CA 1
ATOM 1650 C C . PRO A 1 214 ? -11.754 -6.494 -25.452 1.00 87.75 214 PRO A C 1
ATOM 1652 O O . PRO A 1 214 ? -12.093 -5.692 -26.321 1.00 87.75 214 PRO A O 1
ATOM 1655 N N . ASN A 1 215 ? -10.470 -6.757 -25.203 1.00 88.00 215 ASN A N 1
ATOM 1656 C CA . ASN A 1 215 ? -9.374 -6.117 -25.942 1.00 88.00 215 ASN A CA 1
ATOM 1657 C C . ASN A 1 215 ? -9.454 -6.362 -27.460 1.00 88.00 215 ASN A C 1
ATOM 1659 O O . ASN A 1 215 ? -9.101 -5.487 -28.243 1.00 88.00 215 ASN A O 1
ATOM 1663 N N . SER A 1 216 ? -10.004 -7.506 -27.888 1.00 86.00 216 SER A N 1
ATOM 1664 C CA . SER A 1 216 ? -10.273 -7.819 -29.299 1.00 86.00 216 SER A CA 1
ATOM 1665 C C . SER A 1 216 ? -11.208 -6.819 -29.992 1.00 86.00 216 SER A C 1
ATOM 1667 O O . SER A 1 216 ? -11.236 -6.776 -31.222 1.00 86.00 216 SER A O 1
ATOM 1669 N N . ARG A 1 217 ? -11.924 -5.984 -29.226 1.00 90.00 217 ARG A N 1
ATOM 1670 C CA . ARG A 1 217 ? -12.781 -4.887 -29.695 1.00 90.00 217 ARG A CA 1
ATOM 1671 C C . ARG A 1 217 ? -12.141 -3.502 -29.547 1.00 90.00 217 ARG A C 1
ATOM 1673 O O . ARG A 1 217 ? -12.794 -2.512 -29.854 1.00 90.00 217 ARG A O 1
ATOM 1680 N N . LEU A 1 218 ? -10.897 -3.405 -29.080 1.00 92.50 218 LEU A N 1
ATOM 1681 C CA . LEU A 1 218 ? -10.161 -2.146 -28.951 1.00 92.50 218 LEU A CA 1
ATOM 1682 C C . LEU A 1 218 ? -9.229 -1.941 -30.155 1.00 92.50 218 LEU A C 1
ATOM 1684 O O . LEU A 1 218 ? -8.615 -2.884 -30.659 1.00 92.50 218 LEU A O 1
ATOM 1688 N N . ARG A 1 219 ? -9.143 -0.702 -30.646 1.00 91.75 219 ARG A N 1
ATOM 1689 C CA . ARG A 1 219 ? -8.335 -0.313 -31.815 1.00 91.75 219 ARG A CA 1
ATOM 1690 C C . ARG A 1 219 ? -7.681 1.044 -31.549 1.00 91.75 219 ARG A C 1
ATOM 1692 O O . ARG A 1 219 ? -8.387 2.016 -31.302 1.00 91.75 219 ARG A O 1
ATOM 1699 N N . VAL A 1 220 ? -6.353 1.141 -31.593 1.00 94.38 220 VAL A N 1
ATOM 1700 C CA . VAL A 1 220 ? -5.645 2.425 -31.410 1.00 94.38 220 VAL A CA 1
ATOM 1701 C C . VAL A 1 220 ? -5.662 3.211 -32.725 1.00 94.38 220 VAL A C 1
ATOM 1703 O O . VAL A 1 220 ? -5.014 2.812 -33.682 1.00 94.38 220 VAL A O 1
ATOM 1706 N N . ILE A 1 221 ? -6.416 4.308 -32.807 1.00 92.38 221 ILE A N 1
ATOM 1707 C CA . ILE A 1 221 ? -6.634 5.042 -34.068 1.00 92.38 221 ILE A CA 1
ATOM 1708 C C . ILE A 1 221 ? -5.490 6.021 -34.348 1.00 92.38 221 ILE A C 1
ATOM 1710 O O . ILE A 1 221 ? -4.969 6.076 -35.459 1.00 92.38 221 ILE A O 1
ATOM 1714 N N . SER A 1 222 ? -5.141 6.836 -33.354 1.00 91.62 222 SER A N 1
ATOM 1715 C CA . SER A 1 222 ? -4.201 7.947 -33.492 1.00 91.62 222 SER A CA 1
ATOM 1716 C C . SER A 1 222 ? -3.640 8.370 -32.135 1.00 91.62 222 SER A C 1
ATOM 1718 O O . SER A 1 222 ? -4.169 8.015 -31.080 1.00 91.62 222 SER A O 1
ATOM 1720 N N . MET A 1 223 ? -2.558 9.146 -32.161 1.00 90.69 223 MET A N 1
ATOM 1721 C CA . MET A 1 223 ? -2.054 9.869 -30.995 1.00 90.69 223 MET A CA 1
ATOM 1722 C C . MET A 1 223 ? -2.902 11.135 -30.783 1.00 90.69 223 MET A C 1
ATOM 1724 O O . MET A 1 223 ? -3.271 11.788 -31.758 1.00 90.69 223 MET A O 1
ATOM 1728 N N . CYS A 1 224 ? -3.231 11.478 -29.536 1.00 86.62 224 CYS A N 1
ATOM 1729 C CA . CYS A 1 224 ? -3.880 12.755 -29.215 1.00 86.62 224 CYS A CA 1
ATOM 1730 C C . CYS A 1 224 ? -2.846 13.886 -29.302 1.00 86.62 224 CYS A C 1
ATOM 1732 O O . CYS A 1 224 ? -1.736 13.715 -28.789 1.00 86.62 224 CYS A O 1
ATOM 1734 N N . ALA A 1 225 ? -3.200 15.030 -29.890 1.00 76.44 225 ALA A N 1
ATOM 1735 C CA . ALA A 1 225 ? -2.369 16.227 -29.781 1.00 76.44 225 ALA A CA 1
ATOM 1736 C C . ALA A 1 225 ? -2.470 16.811 -28.361 1.00 76.44 225 ALA A C 1
ATOM 1738 O O . ALA A 1 225 ? -3.484 16.629 -27.685 1.00 76.44 225 ALA A O 1
ATOM 1739 N N . ASP A 1 226 ? -1.440 17.526 -27.898 1.00 65.88 226 ASP A N 1
ATOM 1740 C CA . ASP A 1 226 ? -1.495 18.185 -26.584 1.00 65.88 226 ASP A CA 1
ATOM 1741 C C . ASP A 1 226 ? -2.628 19.237 -26.538 1.00 65.88 226 ASP A C 1
ATOM 1743 O O . ASP A 1 226 ? -3.351 19.312 -25.541 1.00 65.88 226 ASP A O 1
ATOM 1747 N N . ASP A 1 227 ? -2.860 19.947 -27.650 1.00 58.38 227 ASP A N 1
ATOM 1748 C CA . ASP A 1 227 ? -3.922 20.955 -27.809 1.00 58.38 227 ASP A CA 1
ATOM 1749 C C . ASP A 1 227 ? -5.343 20.361 -27.706 1.00 58.38 227 ASP A C 1
ATOM 1751 O O . ASP A 1 227 ? -6.222 20.973 -27.094 1.00 58.38 227 ASP A O 1
ATOM 1755 N N . ASP A 1 228 ? -5.564 19.132 -28.206 1.00 57.09 228 ASP A N 1
ATOM 1756 C CA . ASP A 1 228 ? -6.853 18.422 -28.082 1.00 57.09 228 ASP A CA 1
ATOM 1757 C C . ASP A 1 228 ? -7.259 18.256 -26.605 1.00 57.09 228 ASP A C 1
ATOM 1759 O O . ASP A 1 228 ? -8.441 18.181 -26.270 1.00 57.09 228 ASP A O 1
ATOM 1763 N N . THR A 1 229 ? -6.274 18.190 -25.699 1.00 56.34 229 THR A N 1
ATOM 1764 C CA . THR A 1 229 ? -6.508 17.908 -24.276 1.00 56.34 229 THR A CA 1
ATOM 1765 C C . THR A 1 229 ? -6.905 19.123 -23.441 1.00 56.34 229 THR A C 1
ATOM 1767 O O . THR A 1 229 ? -7.263 18.949 -22.276 1.00 56.34 229 THR A O 1
ATOM 1770 N N . ALA A 1 230 ? -6.858 20.328 -24.018 1.00 51.81 230 ALA A N 1
ATOM 1771 C CA . ALA A 1 230 ? -7.307 21.561 -23.372 1.00 51.81 230 ALA A CA 1
ATOM 1772 C C . ALA A 1 230 ? -8.765 21.924 -23.713 1.00 51.81 230 ALA A C 1
ATOM 1774 O O . ALA A 1 230 ? -9.403 22.643 -22.948 1.00 51.81 230 ALA A O 1
ATOM 1775 N N . ALA A 1 231 ? -9.290 21.435 -24.844 1.00 52.59 231 ALA A N 1
ATOM 1776 C CA . ALA A 1 231 ? -10.617 21.795 -25.351 1.00 52.59 231 ALA A CA 1
ATOM 1777 C C . ALA A 1 231 ? -11.731 20.788 -25.000 1.00 52.59 231 ALA A C 1
ATOM 1779 O O . ALA A 1 231 ? -12.899 21.170 -24.966 1.00 52.59 231 ALA A O 1
ATOM 1780 N N . ASP A 1 232 ? -11.395 19.519 -24.742 1.00 59.38 232 ASP A N 1
ATOM 1781 C CA . ASP A 1 232 ? -12.367 18.452 -24.465 1.00 59.38 232 ASP A CA 1
ATOM 1782 C C . ASP A 1 232 ? -12.264 17.946 -23.012 1.00 59.38 232 ASP A C 1
ATOM 1784 O O . ASP A 1 232 ? -11.244 17.402 -22.583 1.00 59.38 232 ASP A O 1
ATOM 1788 N N . ALA A 1 233 ? -13.354 18.084 -22.251 1.00 53.78 233 ALA A N 1
ATOM 1789 C CA . ALA A 1 233 ? -13.453 17.608 -20.870 1.00 53.78 233 ALA A CA 1
ATOM 1790 C C . ALA A 1 233 ? -13.387 16.068 -20.742 1.00 53.78 233 ALA A C 1
ATOM 1792 O O . ALA A 1 233 ? -13.065 15.558 -19.667 1.00 53.78 233 ALA A O 1
ATOM 1793 N N . ASP A 1 234 ? -13.653 15.316 -21.818 1.00 57.59 234 ASP A N 1
ATOM 1794 C CA . ASP A 1 234 ? -13.488 13.858 -21.882 1.00 57.59 234 ASP A CA 1
ATOM 1795 C C . ASP A 1 234 ? -12.056 13.431 -22.313 1.00 57.59 234 ASP A C 1
ATOM 1797 O O . ASP A 1 234 ? -11.776 12.231 -22.379 1.00 57.59 234 ASP A O 1
ATOM 1801 N N . ALA A 1 235 ? -11.106 14.363 -22.521 1.00 65.06 235 ALA A N 1
ATOM 1802 C CA . ALA A 1 235 ? -9.714 14.073 -22.924 1.00 65.06 235 ALA A CA 1
ATOM 1803 C C . ALA A 1 235 ? -8.809 13.478 -21.816 1.00 65.06 235 ALA A C 1
ATOM 1805 O O . ALA A 1 235 ? -7.594 13.285 -22.000 1.00 65.06 235 ALA A O 1
ATOM 1806 N N . TYR A 1 236 ? -9.375 13.175 -20.646 1.00 75.81 236 TYR A N 1
ATOM 1807 C CA . TYR A 1 236 ? -8.701 12.397 -19.611 1.00 75.81 236 TYR A CA 1
ATOM 1808 C C . TYR A 1 236 ? -8.588 10.919 -20.009 1.00 75.81 236 TYR A C 1
ATOM 1810 O O . TYR A 1 236 ? -9.392 10.370 -20.754 1.00 75.81 236 TYR A O 1
ATOM 1818 N N . CYS A 1 237 ? -7.567 10.236 -19.486 1.00 83.94 237 CYS A N 1
ATOM 1819 C CA . CYS A 1 237 ? -7.384 8.808 -19.731 1.00 83.94 237 CYS A CA 1
ATOM 1820 C C . CYS A 1 237 ? -8.521 8.003 -19.077 1.00 83.94 237 CYS A C 1
ATOM 1822 O O . CYS A 1 237 ? -8.480 7.761 -17.869 1.00 83.94 237 CYS A O 1
ATOM 1824 N N . ALA A 1 238 ? -9.480 7.512 -19.864 1.00 84.81 238 ALA A N 1
ATOM 1825 C CA . ALA A 1 238 ? -10.650 6.804 -19.344 1.00 84.81 238 ALA A CA 1
ATOM 1826 C C . ALA A 1 238 ? -10.267 5.540 -18.544 1.00 84.81 238 ALA A C 1
ATOM 1828 O O . ALA A 1 238 ? -10.848 5.229 -17.508 1.00 84.81 238 ALA A O 1
ATOM 1829 N N . MET A 1 239 ? -9.201 4.855 -18.965 1.00 83.62 239 MET A N 1
ATOM 1830 C CA . MET A 1 239 ? -8.663 3.664 -18.293 1.00 83.62 239 MET A CA 1
ATOM 1831 C C . MET A 1 239 ? -7.815 3.957 -17.036 1.00 83.62 239 MET A C 1
ATOM 1833 O O . MET A 1 239 ? -7.185 3.042 -16.501 1.00 83.62 239 MET A O 1
ATOM 1837 N N . SER A 1 240 ? -7.697 5.206 -16.563 1.00 77.31 240 SER A N 1
ATOM 1838 C CA . SER A 1 240 ? -6.912 5.479 -15.350 1.00 77.31 240 SER A CA 1
ATOM 1839 C C . SER A 1 240 ? -7.736 5.231 -14.088 1.00 77.31 240 SER A C 1
ATOM 1841 O O . SER A 1 240 ? -8.698 5.953 -13.846 1.00 77.31 240 SER A O 1
ATOM 1843 N N . ALA A 1 241 ? -7.295 4.279 -13.258 1.00 64.81 241 ALA A N 1
ATOM 1844 C CA . ALA A 1 241 ? -7.774 4.073 -11.885 1.00 64.81 241 ALA A CA 1
ATOM 1845 C C . ALA A 1 241 ? -7.857 5.409 -11.100 1.00 64.81 241 ALA A C 1
ATOM 1847 O O . ALA A 1 241 ? -7.079 6.318 -11.412 1.00 64.81 241 ALA A O 1
ATOM 1848 N N . PRO A 1 242 ? -8.720 5.535 -10.065 1.00 53.44 242 PRO A N 1
ATOM 1849 C CA . PRO A 1 242 ? -9.459 6.764 -9.702 1.00 53.44 242 PRO A CA 1
ATOM 1850 C C . PRO A 1 242 ? -8.637 7.925 -9.108 1.00 53.44 242 PRO A C 1
ATOM 1852 O O . PRO A 1 242 ? -9.166 8.857 -8.517 1.00 53.44 242 PRO A O 1
ATOM 1855 N N . TYR A 1 243 ? -7.325 7.932 -9.289 1.00 55.09 243 TYR A N 1
ATOM 1856 C CA . TYR A 1 243 ? -6.486 9.097 -9.066 1.00 55.09 243 TYR A CA 1
ATOM 1857 C C . TYR A 1 243 ? -6.238 9.829 -10.386 1.00 55.09 243 TYR A C 1
ATOM 1859 O O . TYR A 1 243 ? -5.134 9.781 -10.944 1.00 55.09 243 TYR A O 1
ATOM 1867 N N . VAL A 1 244 ? -7.272 10.523 -10.868 1.00 46.47 244 VAL A N 1
ATOM 1868 C CA . VAL A 1 244 ? -7.253 11.305 -12.114 1.00 46.47 244 VAL A CA 1
ATOM 1869 C C . VAL A 1 244 ? -6.006 12.193 -12.169 1.00 46.47 244 VAL A C 1
ATOM 1871 O O . VAL A 1 244 ? -5.588 12.802 -11.176 1.00 46.47 244 VAL A O 1
ATOM 1874 N N . GLY A 1 245 ? -5.332 12.208 -13.317 1.00 48.03 245 GLY A N 1
ATOM 1875 C CA . GLY A 1 245 ? -4.090 12.961 -13.513 1.00 48.03 245 GLY A CA 1
ATOM 1876 C C . GLY A 1 245 ? -2.828 12.400 -12.829 1.00 48.03 245 GLY A C 1
ATOM 1877 O O . GLY A 1 245 ? -1.757 12.967 -13.042 1.00 48.03 245 GLY A O 1
ATOM 1878 N N . LYS A 1 246 ? -2.868 11.287 -12.065 1.00 52.56 246 LYS A N 1
ATOM 1879 C CA . LYS A 1 246 ? -1.622 10.571 -11.673 1.00 52.56 246 LYS A CA 1
ATOM 1880 C C . LYS A 1 246 ? -0.972 9.857 -12.867 1.00 52.56 246 LYS A C 1
ATOM 1882 O O . LYS A 1 246 ? 0.250 9.706 -12.883 1.00 52.56 246 LYS A O 1
ATOM 1887 N N . CYS A 1 247 ? -1.750 9.525 -13.902 1.00 63.28 247 CYS A N 1
ATOM 1888 C CA . CYS A 1 247 ? -1.246 9.358 -15.270 1.00 63.28 247 CYS A CA 1
ATOM 1889 C C . CYS A 1 247 ? -0.960 10.743 -15.876 1.00 63.28 247 CYS A C 1
ATOM 1891 O O . CYS A 1 247 ? -1.631 11.192 -16.805 1.00 63.28 247 CYS A O 1
ATOM 1893 N N . SER A 1 248 ? -0.013 11.468 -15.277 1.00 57.97 248 SER A N 1
ATOM 1894 C CA . SER A 1 248 ? 0.469 12.724 -15.840 1.00 57.97 248 SER A CA 1
ATOM 1895 C C . SER A 1 248 ? 1.228 12.424 -17.128 1.00 57.97 248 SER A C 1
ATOM 1897 O O . SER A 1 248 ? 1.927 11.414 -17.195 1.00 57.97 248 SER A O 1
ATOM 1899 N N . VAL A 1 249 ? 1.158 13.314 -18.123 1.00 58.75 249 VAL A N 1
ATOM 1900 C CA . VAL A 1 249 ? 1.899 13.167 -19.395 1.00 58.75 249 VAL A CA 1
ATOM 1901 C C . VAL A 1 249 ? 3.386 12.876 -19.118 1.00 58.75 249 VAL A C 1
ATOM 1903 O O . VAL A 1 249 ? 3.955 11.928 -19.652 1.00 58.75 249 VAL A O 1
ATOM 1906 N N . LYS A 1 250 ? 3.961 13.567 -18.118 1.00 60.16 250 LYS A N 1
ATOM 1907 C CA . LYS A 1 250 ? 5.329 13.368 -17.591 1.00 60.16 250 LYS A CA 1
ATOM 1908 C C . LYS A 1 250 ? 5.659 11.949 -17.072 1.00 60.16 250 LYS A C 1
ATOM 1910 O O . LYS A 1 250 ? 6.835 11.662 -16.873 1.00 60.16 250 LYS A O 1
ATOM 1915 N N . ARG A 1 251 ? 4.674 11.090 -16.780 1.00 58.81 251 ARG A N 1
ATOM 1916 C CA . ARG A 1 251 ? 4.856 9.707 -16.275 1.00 58.81 251 ARG A CA 1
ATOM 1917 C C . ARG A 1 251 ? 4.240 8.625 -17.158 1.00 58.81 251 ARG A C 1
ATOM 1919 O O . ARG A 1 251 ? 4.667 7.480 -17.062 1.00 58.81 251 ARG A O 1
ATOM 1926 N N . SER A 1 252 ? 3.206 8.941 -17.935 1.00 63.06 252 SER A N 1
ATOM 1927 C CA . SER A 1 252 ? 2.502 7.969 -18.781 1.00 63.06 252 SER A CA 1
ATOM 1928 C C . SER A 1 252 ? 2.865 8.059 -20.260 1.00 63.06 252 SER A C 1
ATOM 1930 O O . SER A 1 252 ? 2.402 7.213 -21.017 1.00 63.06 252 SER A O 1
ATOM 1932 N N . GLY A 1 253 ? 3.654 9.059 -20.667 1.00 72.38 253 GLY A N 1
ATOM 1933 C CA . GLY A 1 253 ? 3.970 9.312 -22.071 1.00 72.38 253 GLY A CA 1
ATOM 1934 C C . GLY A 1 253 ? 2.748 9.785 -22.859 1.00 72.38 253 GLY A C 1
ATOM 1935 O O . GLY A 1 253 ? 1.828 10.384 -22.291 1.00 72.38 253 GLY A O 1
ATOM 1936 N N . ALA A 1 254 ? 2.754 9.491 -24.160 1.00 82.75 254 ALA A N 1
ATOM 1937 C CA . ALA A 1 254 ? 1.700 9.860 -25.096 1.00 82.75 254 ALA A CA 1
ATOM 1938 C C . ALA A 1 254 ? 0.310 9.311 -24.714 1.00 82.75 254 ALA A C 1
ATOM 1940 O O . ALA A 1 254 ? 0.159 8.280 -24.038 1.00 82.75 254 ALA A O 1
ATOM 1941 N N . ARG A 1 255 ? -0.716 10.026 -25.183 1.00 88.06 255 ARG A N 1
ATOM 1942 C CA . ARG A 1 255 ? -2.125 9.625 -25.146 1.00 88.06 255 ARG A CA 1
ATOM 1943 C C . ARG A 1 255 ? -2.583 9.232 -26.545 1.00 88.06 255 ARG A C 1
ATOM 1945 O O . ARG A 1 255 ? -2.065 9.742 -27.533 1.00 88.06 255 ARG A O 1
ATOM 1952 N N . TYR A 1 256 ? -3.561 8.342 -26.600 1.00 91.38 256 TYR A N 1
ATOM 1953 C CA . TYR A 1 256 ? -4.083 7.774 -27.830 1.00 91.38 256 TYR A CA 1
ATOM 1954 C C . TYR A 1 256 ? -5.602 7.793 -27.837 1.00 91.38 256 TYR A C 1
ATOM 1956 O O . TYR A 1 256 ? -6.235 7.504 -26.818 1.00 91.38 256 TYR A O 1
ATOM 1964 N N . TRP A 1 257 ? -6.164 8.049 -29.013 1.00 92.19 257 TRP A N 1
ATOM 1965 C CA . TRP A 1 257 ? -7.561 7.784 -29.313 1.00 92.19 257 TRP A CA 1
ATOM 1966 C C . TRP A 1 257 ? -7.743 6.289 -29.571 1.00 92.19 257 TRP A C 1
ATOM 1968 O O . TRP A 1 257 ? -7.093 5.709 -30.443 1.00 92.19 257 TRP A O 1
ATOM 1978 N N . VAL A 1 258 ? -8.628 5.663 -28.802 1.00 93.56 258 VAL A N 1
ATOM 1979 C CA . VAL A 1 258 ? -8.945 4.236 -28.876 1.00 93.56 258 VAL A CA 1
ATOM 1980 C C . VAL A 1 258 ? -10.399 4.088 -29.305 1.00 93.56 258 VAL A C 1
ATOM 1982 O O . VAL A 1 258 ? -11.296 4.513 -28.579 1.00 93.56 258 VAL A O 1
ATOM 1985 N N . ALA A 1 259 ? -10.636 3.485 -30.468 1.00 92.81 259 ALA A N 1
ATOM 1986 C CA . ALA A 1 259 ? -11.961 3.034 -30.880 1.00 92.81 259 ALA A CA 1
ATOM 1987 C C . ALA A 1 259 ? -12.355 1.773 -30.106 1.00 92.81 259 ALA A C 1
ATOM 1989 O O . ALA A 1 259 ? -11.535 0.872 -29.899 1.00 92.81 259 ALA A O 1
ATOM 1990 N N . VAL A 1 260 ? -13.637 1.690 -29.761 1.00 93.00 260 VAL A N 1
ATOM 1991 C CA . VAL A 1 260 ? -14.329 0.428 -29.518 1.00 93.00 260 VAL A CA 1
ATOM 1992 C C . VAL A 1 260 ? -15.059 0.060 -30.800 1.00 93.00 260 VAL A C 1
ATOM 1994 O O . VAL A 1 260 ? -15.900 0.825 -31.270 1.00 93.00 260 VAL A O 1
ATOM 1997 N N . VAL A 1 261 ? -14.754 -1.107 -31.357 1.00 91.88 261 VAL A N 1
ATOM 1998 C CA . VAL A 1 261 ? -15.411 -1.624 -32.562 1.00 91.88 261 VAL A CA 1
ATOM 1999 C C . VAL A 1 261 ? -16.426 -2.721 -32.245 1.00 91.88 261 VAL A C 1
ATOM 2001 O O . VAL A 1 261 ? -16.417 -3.313 -31.161 1.00 91.88 261 VAL A O 1
ATOM 2004 N N . ASP A 1 262 ? -17.344 -2.992 -33.163 1.00 88.44 262 ASP A N 1
ATOM 2005 C CA . ASP A 1 262 ? -18.203 -4.177 -33.152 1.00 88.44 262 ASP A CA 1
ATOM 2006 C C . ASP A 1 262 ? -17.501 -5.422 -33.738 1.00 88.44 262 ASP A C 1
ATOM 2008 O O . ASP A 1 262 ? -16.291 -5.433 -33.969 1.00 88.44 262 ASP A O 1
ATOM 2012 N N . GLY A 1 263 ? -18.251 -6.514 -33.920 1.00 79.12 263 GLY A N 1
ATOM 2013 C CA . GLY A 1 263 ? -17.739 -7.758 -34.512 1.00 79.12 263 GLY A CA 1
ATOM 2014 C C . GLY A 1 263 ? -17.488 -7.695 -36.027 1.00 79.12 263 GLY A C 1
ATOM 2015 O O . GLY A 1 263 ? -17.081 -8.699 -36.605 1.00 79.12 263 GLY A O 1
ATOM 2016 N N . GLN A 1 264 ? -17.753 -6.554 -36.666 1.00 83.62 264 GLN A N 1
ATOM 2017 C CA . GLN A 1 264 ? -17.540 -6.261 -38.087 1.00 83.62 264 GLN A CA 1
ATOM 2018 C C . GLN A 1 264 ? -16.530 -5.106 -38.284 1.00 83.62 264 GLN A C 1
ATOM 2020 O O . GLN A 1 264 ? -16.461 -4.526 -39.366 1.00 83.62 264 GLN A O 1
ATOM 2025 N N . ASP A 1 265 ? -15.752 -4.775 -37.242 1.00 80.25 265 ASP A N 1
ATOM 2026 C CA . ASP A 1 265 ? -14.828 -3.630 -37.158 1.00 80.25 265 ASP A CA 1
ATOM 2027 C C . ASP A 1 265 ? -15.493 -2.238 -37.339 1.00 80.25 265 ASP A C 1
ATOM 2029 O O . ASP A 1 265 ? -14.806 -1.237 -37.556 1.00 80.25 265 ASP A O 1
ATOM 2033 N N . GLY A 1 266 ? -16.820 -2.132 -37.190 1.00 88.12 266 GLY A N 1
ATOM 2034 C CA . GLY A 1 266 ? -17.545 -0.859 -37.168 1.00 88.12 266 GLY A CA 1
ATOM 2035 C C . GLY A 1 266 ? -17.310 -0.090 -35.864 1.00 88.12 266 GLY A C 1
ATOM 2036 O O . GLY A 1 266 ? -17.454 -0.651 -34.779 1.00 88.12 266 GLY A O 1
ATOM 2037 N N . GLU A 1 267 ? -16.941 1.194 -35.936 1.00 90.94 267 GLU A N 1
ATOM 2038 C CA . GLU A 1 267 ? -16.694 2.025 -34.746 1.00 90.94 267 GLU A CA 1
ATOM 2039 C C . GLU A 1 267 ? -18.004 2.324 -33.993 1.00 90.94 267 GLU A C 1
ATOM 2041 O O . GLU A 1 267 ? -18.881 3.020 -34.499 1.00 90.94 267 GLU A O 1
ATOM 2046 N N . LEU A 1 268 ? -18.112 1.841 -32.749 1.00 89.69 268 LEU A N 1
ATOM 2047 C CA . LEU A 1 268 ? -19.201 2.184 -31.821 1.00 89.69 268 LEU A CA 1
ATOM 2048 C C . LEU A 1 268 ? -18.919 3.461 -31.012 1.00 89.69 268 LEU A C 1
ATOM 2050 O O . LEU A 1 268 ? -19.789 3.972 -30.309 1.00 89.69 268 LEU A O 1
ATOM 2054 N N . GLY A 1 269 ? -17.684 3.952 -31.074 1.00 90.38 269 GLY A N 1
ATOM 2055 C CA . GLY A 1 269 ? -17.236 5.196 -30.466 1.00 90.38 269 GLY A CA 1
ATOM 2056 C C . GLY A 1 269 ? -15.787 5.109 -30.003 1.00 90.38 269 GLY A C 1
ATOM 2057 O O . GLY A 1 269 ? -15.181 4.037 -29.977 1.00 90.38 269 GLY A O 1
ATOM 2058 N N . ARG A 1 270 ? -15.245 6.240 -29.555 1.00 92.00 270 ARG A N 1
ATOM 2059 C CA . ARG A 1 270 ? -13.836 6.387 -29.168 1.00 92.00 270 ARG A CA 1
ATOM 2060 C C . ARG A 1 270 ? -13.654 7.043 -27.802 1.00 92.00 270 ARG A C 1
ATOM 2062 O O . ARG A 1 270 ? -14.510 7.800 -27.355 1.00 92.00 270 ARG A O 1
ATOM 2069 N N . PHE A 1 271 ? -12.525 6.773 -27.156 1.00 91.00 271 PHE A N 1
ATOM 2070 C CA . PHE A 1 271 ? -12.121 7.384 -25.886 1.00 91.00 271 PHE A CA 1
ATOM 2071 C C . PHE A 1 271 ? -10.598 7.570 -25.828 1.00 91.00 271 PHE A C 1
ATOM 2073 O O . PHE A 1 271 ? -9.863 6.953 -26.599 1.00 91.00 271 PHE A O 1
ATOM 2080 N N . VAL A 1 272 ? -10.112 8.401 -24.904 1.00 89.38 272 VAL A N 1
ATOM 2081 C CA . VAL A 1 272 ? -8.672 8.628 -24.712 1.00 89.38 272 VAL A CA 1
ATOM 2082 C C . VAL A 1 272 ? -8.085 7.639 -23.702 1.00 89.38 272 VAL A C 1
ATOM 2084 O O . VAL A 1 272 ? -8.624 7.444 -22.609 1.00 89.38 272 VAL A O 1
ATOM 2087 N N . ALA A 1 273 ? -6.929 7.052 -24.018 1.00 90.31 273 ALA A N 1
ATOM 2088 C CA . ALA A 1 273 ? -6.128 6.264 -23.082 1.00 90.31 273 ALA A CA 1
ATOM 2089 C C . ALA A 1 273 ? -4.636 6.624 -23.164 1.00 90.31 273 ALA A C 1
ATOM 2091 O O . ALA A 1 273 ? -4.100 6.903 -24.232 1.00 90.31 273 ALA A O 1
ATOM 2092 N N . CYS A 1 274 ? -3.934 6.613 -22.029 1.00 89.06 274 CYS A N 1
ATOM 2093 C CA . CYS A 1 274 ? -2.481 6.808 -21.997 1.00 89.06 274 CYS A CA 1
ATOM 2094 C C . CYS A 1 274 ? -1.724 5.486 -22.193 1.00 89.06 274 CYS A C 1
ATOM 2096 O O . CYS A 1 274 ? -2.234 4.417 -21.837 1.00 89.06 274 CYS A O 1
ATOM 2098 N N . ALA A 1 275 ? -0.473 5.560 -22.667 1.00 89.44 275 ALA A N 1
ATOM 2099 C CA . ALA A 1 275 ? 0.368 4.381 -22.904 1.00 89.44 275 ALA A CA 1
ATOM 2100 C C . ALA A 1 275 ? 0.497 3.455 -21.676 1.00 89.44 275 ALA A C 1
ATOM 2102 O O . ALA A 1 275 ? 0.572 2.238 -21.827 1.00 89.44 275 ALA A O 1
ATOM 2103 N N . ARG A 1 276 ? 0.452 4.012 -20.455 1.00 87.12 276 ARG A N 1
ATOM 2104 C CA . ARG A 1 276 ? 0.483 3.261 -19.183 1.00 87.12 276 ARG A CA 1
ATOM 2105 C C . ARG A 1 276 ? -0.743 2.379 -18.954 1.00 87.12 276 ARG A C 1
ATOM 2107 O O . ARG A 1 276 ? -0.607 1.264 -18.459 1.00 87.12 276 ARG A O 1
ATOM 2114 N N . CYS A 1 277 ? -1.936 2.875 -19.262 1.00 87.00 277 CYS A N 1
ATOM 2115 C CA . CYS A 1 277 ? -3.153 2.084 -19.096 1.00 87.00 277 CYS A CA 1
ATOM 2116 C C . CYS A 1 277 ? -3.313 1.090 -20.249 1.00 87.00 277 CYS A C 1
ATOM 2118 O O . CYS A 1 277 ? -3.654 -0.069 -20.016 1.00 87.00 277 CYS A O 1
ATOM 2120 N N . LEU A 1 278 ? -2.952 1.507 -21.468 1.00 90.44 278 LEU A N 1
ATOM 2121 C CA . LEU A 1 278 ? -2.890 0.615 -22.623 1.00 90.44 278 LEU A CA 1
ATOM 2122 C C . LEU A 1 278 ? -1.880 -0.517 -22.428 1.00 90.44 278 LEU A C 1
ATOM 2124 O O . LEU A 1 278 ? -2.213 -1.651 -22.740 1.00 90.44 278 LEU A O 1
ATOM 2128 N N . SER A 1 279 ? -0.701 -0.271 -21.839 1.00 89.62 279 SER A N 1
ATOM 2129 C CA . SER A 1 279 ? 0.288 -1.337 -21.615 1.00 89.62 279 SER A CA 1
ATOM 2130 C C . SER A 1 279 ? -0.250 -2.465 -20.737 1.00 89.62 279 SER A C 1
ATOM 2132 O O . SER A 1 279 ? 0.113 -3.612 -20.954 1.00 89.62 279 SER A O 1
ATOM 2134 N N . LEU A 1 280 ? -1.136 -2.167 -19.778 1.00 86.12 280 LEU A N 1
ATOM 2135 C CA . LEU A 1 280 ? -1.775 -3.198 -18.956 1.00 86.12 280 LEU A CA 1
ATOM 2136 C C . LEU A 1 280 ? -2.764 -4.030 -19.787 1.00 86.12 280 LEU A C 1
ATOM 2138 O O . LEU A 1 280 ? -2.653 -5.250 -19.808 1.00 86.12 280 LEU A O 1
ATOM 2142 N N . ARG A 1 281 ? -3.663 -3.383 -20.545 1.00 87.00 281 ARG A N 1
ATOM 2143 C CA . ARG A 1 281 ? -4.617 -4.073 -21.436 1.00 87.00 281 ARG A CA 1
ATOM 2144 C C . ARG A 1 281 ? -3.922 -4.913 -22.518 1.00 87.00 281 ARG A C 1
ATOM 2146 O O . ARG A 1 281 ? -4.299 -6.059 -22.738 1.00 87.00 281 ARG A O 1
ATOM 2153 N N . ILE A 1 282 ? -2.884 -4.362 -23.146 1.00 89.44 282 ILE A N 1
ATOM 2154 C CA . ILE A 1 282 ? -2.091 -4.994 -24.213 1.00 89.44 282 ILE A CA 1
ATOM 2155 C C . ILE A 1 282 ? -1.275 -6.189 -23.681 1.00 89.44 282 ILE A C 1
ATOM 2157 O O . ILE A 1 282 ? -1.088 -7.171 -24.400 1.00 89.44 282 ILE A O 1
ATOM 2161 N N . LEU A 1 283 ? -0.806 -6.145 -22.426 1.00 85.75 283 LEU A N 1
ATOM 2162 C CA . LEU A 1 283 ? -0.107 -7.269 -21.787 1.00 85.75 283 LEU A CA 1
ATOM 2163 C C . LEU A 1 283 ? -1.060 -8.340 -21.227 1.00 85.75 283 LEU A C 1
ATOM 2165 O O . LEU A 1 283 ? -0.699 -9.514 -21.266 1.00 85.75 283 LEU A O 1
ATOM 2169 N N . ASP A 1 284 ? -2.262 -7.973 -20.764 1.00 81.12 284 ASP A N 1
ATOM 2170 C CA . ASP A 1 284 ? -3.317 -8.935 -20.391 1.00 81.12 284 ASP A CA 1
ATOM 2171 C C . ASP A 1 284 ? -3.698 -9.830 -21.593 1.00 81.12 284 ASP A C 1
ATOM 2173 O O . ASP A 1 284 ? -3.906 -11.037 -21.445 1.00 81.12 284 ASP A O 1
ATOM 2177 N N . ASP A 1 285 ? -3.712 -9.263 -22.805 1.00 73.31 285 ASP A N 1
ATOM 2178 C CA . ASP A 1 285 ? -3.987 -9.995 -24.050 1.00 73.31 285 ASP A CA 1
ATOM 2179 C C . ASP A 1 285 ? -2.935 -11.046 -24.399 1.00 73.31 285 ASP A C 1
ATOM 2181 O O . ASP A 1 285 ? -3.273 -12.138 -24.857 1.00 73.31 285 ASP A O 1
ATOM 2185 N N . ALA A 1 286 ? -1.659 -10.755 -24.136 1.00 60.09 286 ALA A N 1
ATOM 2186 C CA . ALA A 1 286 ? -0.569 -11.700 -24.371 1.00 60.09 286 ALA A CA 1
ATOM 2187 C C . ALA A 1 286 ? -0.683 -12.978 -23.509 1.00 60.09 286 ALA A C 1
ATOM 2189 O O . ALA A 1 286 ? -0.002 -13.964 -23.793 1.00 60.09 286 ALA A O 1
ATOM 2190 N N . HIS A 1 287 ? -1.544 -12.972 -22.482 1.00 56.69 287 HIS A N 1
ATOM 2191 C CA . HIS A 1 287 ? -1.811 -14.106 -21.591 1.00 56.69 287 HIS A CA 1
ATOM 2192 C C . HIS A 1 287 ? -3.153 -14.814 -21.843 1.00 56.69 287 HIS A C 1
ATOM 2194 O O . HIS A 1 287 ? -3.410 -15.847 -21.227 1.00 56.69 287 HIS A O 1
ATOM 2200 N N . GLY A 1 288 ? -3.992 -14.324 -22.763 1.00 54.50 288 GLY A N 1
ATOM 2201 C CA . GLY A 1 288 ? -5.282 -14.953 -23.080 1.00 54.50 288 GLY A CA 1
ATOM 2202 C C . GLY A 1 288 ? -6.382 -14.706 -22.039 1.00 54.50 288 GLY A C 1
ATOM 2203 O O . GLY A 1 288 ? -7.202 -15.585 -21.793 1.00 54.50 288 GLY A O 1
ATOM 2204 N N . GLY A 1 289 ? -6.397 -13.529 -21.405 1.00 53.94 289 GLY A N 1
ATOM 2205 C CA . GLY A 1 289 ? -7.526 -13.042 -20.597 1.00 53.94 289 GLY A CA 1
ATOM 2206 C C . GLY A 1 289 ? -7.640 -13.572 -19.160 1.00 53.94 289 GLY A C 1
ATOM 2207 O O . GLY A 1 289 ? -8.235 -12.898 -18.319 1.00 53.94 289 GLY A O 1
ATOM 2208 N N . ASP A 1 290 ? -7.041 -14.719 -18.822 1.00 50.75 290 ASP A N 1
ATOM 2209 C CA . ASP A 1 290 ? -7.064 -15.237 -17.447 1.00 50.75 290 ASP A CA 1
ATOM 2210 C C . ASP A 1 290 ? -5.996 -14.571 -16.558 1.00 50.75 290 ASP A C 1
ATOM 2212 O O . ASP A 1 290 ? -4.878 -15.069 -16.381 1.00 50.75 290 ASP A O 1
ATOM 2216 N N . ARG A 1 291 ? -6.384 -13.453 -15.926 1.00 50.06 291 ARG A N 1
ATOM 2217 C CA . ARG A 1 291 ? -5.590 -12.730 -14.912 1.00 50.06 291 ARG A CA 1
ATOM 2218 C C . ARG A 1 291 ? -5.155 -13.594 -13.712 1.00 50.06 291 ARG A C 1
ATOM 2220 O O . ARG A 1 291 ? -4.320 -13.141 -12.930 1.00 50.06 291 ARG A O 1
ATOM 2227 N N . SER A 1 292 ? -5.702 -14.800 -13.525 1.00 40.59 292 SER A N 1
ATOM 2228 C CA . SER A 1 292 ? -5.389 -15.686 -12.395 1.00 40.59 292 SER A CA 1
ATOM 2229 C C . SER A 1 292 ? -4.356 -16.784 -12.700 1.00 40.59 292 SER A C 1
ATOM 2231 O O . SER A 1 292 ? -3.785 -17.347 -11.762 1.00 40.59 292 SER A O 1
ATOM 2233 N N . ALA A 1 293 ? -4.074 -17.075 -13.978 1.00 36.62 293 ALA A N 1
ATOM 2234 C CA . ALA A 1 293 ? -3.297 -18.254 -14.384 1.00 36.62 293 ALA A CA 1
ATOM 2235 C C . ALA A 1 293 ? -1.817 -17.996 -14.745 1.00 36.62 293 ALA A C 1
ATOM 2237 O O . ALA A 1 293 ? -1.018 -18.937 -14.755 1.00 36.62 293 ALA A O 1
ATOM 2238 N N . GLY A 1 294 ? -1.426 -16.752 -15.047 1.00 42.78 294 GLY A N 1
ATOM 2239 C CA . GLY A 1 294 ? -0.086 -16.414 -15.545 1.00 42.78 294 GLY A CA 1
ATOM 2240 C C . GLY A 1 294 ? 0.755 -15.543 -14.594 1.00 42.78 294 GLY A C 1
ATOM 2241 O O . GLY A 1 294 ? 0.217 -14.666 -13.919 1.00 42.78 294 GLY A O 1
ATOM 2242 N N . PRO A 1 295 ? 2.094 -15.704 -14.550 1.00 51.19 295 PRO A N 1
ATOM 2243 C CA . PRO A 1 295 ? 2.969 -14.658 -14.046 1.00 51.19 295 PRO A CA 1
ATOM 2244 C C . PRO A 1 295 ? 2.947 -13.477 -15.028 1.00 51.19 295 PRO A C 1
ATOM 2246 O O . PRO A 1 295 ? 3.481 -13.574 -16.134 1.00 51.19 295 PRO A O 1
ATOM 2249 N N . ASP A 1 296 ? 2.350 -12.367 -14.589 1.00 78.06 296 ASP A N 1
ATOM 2250 C CA . ASP A 1 296 ? 2.420 -11.033 -15.206 1.00 78.06 296 ASP A CA 1
ATOM 2251 C C . ASP A 1 296 ? 3.782 -10.786 -15.894 1.00 78.06 296 ASP A C 1
ATOM 2253 O O . ASP A 1 296 ? 4.838 -11.014 -15.292 1.00 78.06 296 ASP A O 1
ATOM 2257 N N . VAL A 1 297 ? 3.769 -10.313 -17.151 1.00 79.94 297 VAL A N 1
ATOM 2258 C CA . VAL A 1 297 ? 4.993 -10.075 -17.946 1.00 79.94 297 VAL A CA 1
ATOM 2259 C C . VAL A 1 297 ? 5.940 -9.114 -17.227 1.00 79.94 297 VAL A C 1
ATOM 2261 O O . VAL A 1 297 ? 7.154 -9.323 -17.236 1.00 79.94 297 VAL A O 1
ATOM 2264 N N . VAL A 1 298 ? 5.398 -8.093 -16.558 1.00 81.44 298 VAL A N 1
ATOM 2265 C CA . VAL A 1 298 ? 6.161 -7.121 -15.766 1.00 81.44 298 VAL A CA 1
ATOM 2266 C C . VAL A 1 298 ? 6.806 -7.826 -14.568 1.00 81.44 298 VAL A C 1
ATOM 2268 O O . VAL A 1 298 ? 7.996 -7.647 -14.291 1.00 81.44 298 VAL A O 1
ATOM 2271 N N . GLY A 1 299 ? 6.056 -8.705 -13.903 1.00 79.81 299 GLY A N 1
ATOM 2272 C CA . GLY A 1 299 ? 6.540 -9.620 -12.876 1.00 79.81 299 GLY A CA 1
ATOM 2273 C C . GLY A 1 299 ? 7.655 -10.561 -13.347 1.00 79.81 299 GLY A C 1
ATOM 2274 O O . GLY A 1 299 ? 8.621 -10.746 -12.604 1.00 79.81 299 GLY A O 1
ATOM 2275 N N . LEU A 1 300 ? 7.566 -11.108 -14.563 1.00 79.12 300 LEU A N 1
ATOM 2276 C CA . LEU A 1 300 ? 8.559 -12.006 -15.163 1.00 79.12 300 LEU A CA 1
ATOM 2277 C C . LEU A 1 300 ? 9.833 -11.263 -15.609 1.00 79.12 300 LEU A C 1
ATOM 2279 O O . LEU A 1 300 ? 10.940 -11.720 -15.316 1.00 79.12 300 LEU A O 1
ATOM 2283 N N . ALA A 1 301 ? 9.705 -10.087 -16.228 1.00 81.94 301 ALA A N 1
ATOM 2284 C CA . ALA A 1 301 ? 10.835 -9.218 -16.570 1.00 81.94 301 ALA A CA 1
ATOM 2285 C C . ALA A 1 301 ? 11.605 -8.780 -15.307 1.00 81.94 301 ALA A C 1
ATOM 2287 O O . ALA A 1 301 ? 12.829 -8.928 -15.225 1.00 81.94 301 ALA A O 1
ATOM 2288 N N . ARG A 1 302 ? 10.879 -8.374 -14.255 1.00 80.31 302 ARG A N 1
ATOM 2289 C CA . ARG A 1 302 ? 11.425 -8.126 -12.909 1.00 80.31 302 ARG A CA 1
ATOM 2290 C C . ARG A 1 302 ? 12.143 -9.358 -12.337 1.00 80.31 302 ARG A C 1
ATOM 2292 O O . ARG A 1 302 ? 13.187 -9.220 -11.698 1.00 80.31 302 ARG A O 1
ATOM 2299 N N . ASP A 1 303 ? 11.617 -10.561 -12.562 1.00 78.75 303 ASP A N 1
ATOM 2300 C CA . ASP A 1 303 ? 12.184 -11.822 -12.064 1.00 78.75 303 ASP A CA 1
ATOM 2301 C C . ASP A 1 303 ? 13.430 -12.311 -12.826 1.00 78.75 303 ASP A C 1
ATOM 2303 O O . ASP A 1 303 ? 14.263 -13.036 -12.263 1.00 78.75 303 ASP A O 1
ATOM 2307 N N . LEU A 1 304 ? 13.603 -11.881 -14.076 1.00 78.69 304 LEU A N 1
ATOM 2308 C CA . LEU A 1 304 ? 14.847 -12.009 -14.840 1.00 78.69 304 LEU A CA 1
ATOM 2309 C C . LEU A 1 304 ? 15.917 -11.013 -14.352 1.00 78.69 304 LEU A C 1
ATOM 2311 O O . LEU A 1 304 ? 17.086 -11.393 -14.175 1.00 78.69 304 LEU A O 1
ATOM 2315 N N . ALA A 1 305 ? 15.492 -9.785 -14.035 1.00 77.94 305 ALA A N 1
ATOM 2316 C CA . ALA A 1 305 ? 16.332 -8.694 -13.538 1.00 77.94 305 ALA A CA 1
ATOM 2317 C C . ALA A 1 305 ? 16.734 -8.813 -12.045 1.00 77.94 305 ALA A C 1
ATOM 2319 O O . ALA A 1 305 ? 17.690 -8.162 -11.617 1.00 77.94 305 ALA A O 1
ATOM 2320 N N . LYS A 1 306 ? 16.053 -9.666 -11.257 1.00 72.12 306 LYS A N 1
ATOM 2321 C CA . LYS A 1 306 ? 16.170 -9.862 -9.788 1.00 72.12 306 LYS A CA 1
ATOM 2322 C C . LYS A 1 306 ? 17.588 -9.738 -9.193 1.00 72.12 306 LYS A C 1
ATOM 2324 O O . LYS A 1 306 ? 18.382 -10.676 -9.282 1.00 72.12 306 LYS A O 1
ATOM 2329 N N . GLY A 1 307 ? 17.852 -8.630 -8.496 1.00 54.06 307 GLY A N 1
ATOM 2330 C CA . GLY A 1 307 ? 19.045 -8.367 -7.675 1.00 54.06 307 GLY A CA 1
ATOM 2331 C C . GLY A 1 307 ? 18.767 -7.331 -6.577 1.00 54.06 307 GLY A C 1
ATOM 2332 O O . GLY A 1 307 ? 17.622 -6.906 -6.421 1.00 54.06 307 GLY A O 1
ATOM 2333 N N . GLU A 1 308 ? 19.783 -6.913 -5.809 1.00 42.72 308 GLU A N 1
ATOM 2334 C CA . GLU A 1 308 ? 19.603 -5.821 -4.834 1.00 42.72 308 GLU A CA 1
ATOM 2335 C C . GLU A 1 308 ? 19.105 -4.532 -5.526 1.00 42.72 308 GLU A C 1
ATOM 2337 O O . GLU A 1 308 ? 19.664 -4.153 -6.559 1.00 42.72 308 GLU A O 1
ATOM 2342 N N . PRO A 1 309 ? 18.155 -3.771 -4.938 1.00 43.78 309 PRO A N 1
ATOM 2343 C CA . PRO A 1 309 ? 17.596 -2.558 -5.555 1.00 43.78 309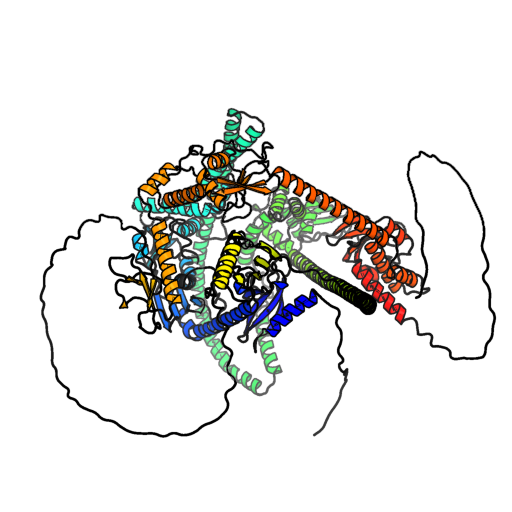 PRO A CA 1
ATOM 2344 C C . PRO A 1 309 ? 18.598 -1.429 -5.856 1.00 43.78 309 PRO A C 1
ATOM 2346 O O . PRO A 1 309 ? 18.221 -0.416 -6.434 1.00 43.78 309 PRO A O 1
ATOM 2349 N N . LYS A 1 310 ? 19.856 -1.573 -5.419 1.00 46.94 310 LYS A N 1
ATOM 2350 C CA . LYS A 1 310 ? 20.960 -0.630 -5.644 1.00 46.94 310 LYS A CA 1
ATOM 2351 C C . LYS A 1 310 ? 21.801 -0.963 -6.884 1.00 46.94 310 LYS A C 1
ATOM 2353 O O . LYS A 1 310 ? 22.668 -0.164 -7.234 1.00 46.94 310 LYS A O 1
ATOM 2358 N N . THR A 1 311 ? 21.617 -2.133 -7.509 1.00 43.22 311 THR A N 1
ATOM 2359 C CA . THR A 1 311 ? 22.468 -2.593 -8.621 1.00 43.22 311 THR A CA 1
ATOM 2360 C C . THR A 1 311 ? 21.758 -2.632 -9.973 1.00 43.22 311 THR A C 1
ATOM 2362 O O . THR A 1 311 ? 22.401 -2.329 -10.978 1.00 43.22 311 THR A O 1
ATOM 2365 N N . CYS A 1 312 ? 20.466 -2.944 -10.061 1.00 45.91 312 CYS A N 1
ATOM 2366 C CA . CYS A 1 312 ? 19.705 -2.777 -11.306 1.00 45.91 312 CYS A CA 1
ATOM 2367 C C . CYS A 1 312 ? 19.495 -1.283 -11.634 1.00 45.91 312 CYS A C 1
ATOM 2369 O O . CYS A 1 312 ? 19.342 -0.463 -10.731 1.00 45.91 312 CYS A O 1
ATOM 2371 N N . GLY A 1 313 ? 19.523 -0.922 -12.925 1.00 51.56 313 GLY A N 1
ATOM 2372 C CA . GLY A 1 313 ? 19.253 0.456 -13.368 1.00 51.56 313 GLY A CA 1
ATOM 2373 C C . GLY A 1 313 ? 17.789 0.861 -13.168 1.00 51.56 313 GLY A C 1
ATOM 2374 O O . GLY A 1 313 ? 17.502 2.031 -12.929 1.00 51.56 313 GLY A O 1
ATOM 2375 N N . LEU A 1 314 ? 16.892 -0.131 -13.197 1.00 52.53 314 LEU A N 1
ATOM 2376 C CA . LEU A 1 314 ? 15.468 -0.007 -12.911 1.00 52.53 314 LEU A CA 1
ATOM 2377 C C . LEU A 1 314 ? 15.123 -0.664 -11.566 1.00 52.53 314 LEU A C 1
ATOM 2379 O O . LEU A 1 314 ? 15.325 -1.861 -11.358 1.00 52.53 314 LEU A O 1
ATOM 2383 N N . HIS A 1 315 ? 14.578 0.126 -10.646 1.00 54.06 315 HIS A N 1
ATOM 2384 C CA . HIS A 1 315 ? 13.995 -0.321 -9.383 1.00 54.06 315 HIS A CA 1
ATOM 2385 C C . HIS A 1 315 ? 12.750 -1.198 -9.629 1.00 54.06 315 HIS A C 1
ATOM 2387 O O . HIS A 1 315 ? 12.074 -1.053 -10.645 1.00 54.06 315 HIS A O 1
ATOM 2393 N N . TRP A 1 316 ? 12.361 -2.064 -8.682 1.00 47.59 316 TRP A N 1
ATOM 2394 C CA . TRP A 1 316 ? 11.218 -2.982 -8.872 1.00 47.59 316 TRP A CA 1
ATOM 2395 C C . TRP A 1 316 ? 9.868 -2.285 -9.130 1.00 47.59 316 TRP A C 1
ATOM 2397 O O . TRP A 1 316 ? 8.969 -2.903 -9.689 1.00 47.59 316 TRP A O 1
ATOM 2407 N N . GLN A 1 317 ? 9.741 -1.007 -8.758 1.00 57.16 317 GLN A N 1
ATOM 2408 C CA . GLN A 1 317 ? 8.571 -0.157 -9.038 1.00 57.16 317 GLN A CA 1
ATOM 2409 C C . GLN A 1 317 ? 8.580 0.456 -10.452 1.00 57.16 317 GLN A C 1
ATOM 2411 O O . GLN A 1 317 ? 7.535 0.878 -10.928 1.00 57.16 317 GLN A O 1
ATOM 2416 N N . GLN A 1 318 ? 9.732 0.500 -11.129 1.00 74.31 318 GLN A N 1
ATOM 2417 C CA . GLN A 1 318 ? 9.905 1.179 -12.421 1.00 74.31 318 GLN A CA 1
ATOM 2418 C C . GLN A 1 318 ? 9.591 0.285 -13.629 1.00 74.31 318 GLN A C 1
ATOM 2420 O O . GLN A 1 318 ? 9.484 0.790 -14.739 1.00 74.31 318 GLN A O 1
ATOM 2425 N N . TRP A 1 319 ? 9.401 -1.026 -13.443 1.00 80.94 319 TRP A N 1
ATOM 2426 C CA . TRP A 1 319 ? 9.059 -1.934 -14.547 1.00 80.94 319 TRP A CA 1
ATOM 2427 C C . TRP A 1 319 ? 7.675 -1.653 -15.154 1.00 80.94 319 TRP A C 1
ATOM 2429 O O . TRP A 1 319 ? 7.518 -1.778 -16.363 1.00 80.94 319 TRP A O 1
ATOM 2439 N N . GLY A 1 320 ? 6.701 -1.198 -14.355 1.00 82.19 320 GLY A N 1
ATOM 2440 C CA . GLY A 1 320 ? 5.403 -0.744 -14.872 1.00 82.19 320 GLY A CA 1
ATOM 2441 C C . GLY A 1 320 ? 5.496 0.579 -15.644 1.00 82.19 320 GLY A C 1
ATOM 2442 O O . GLY A 1 320 ? 4.847 0.740 -16.672 1.00 82.19 320 GLY A O 1
ATOM 2443 N N . ASP A 1 321 ? 6.355 1.500 -15.199 1.00 82.19 321 ASP A N 1
ATOM 2444 C CA . ASP A 1 321 ? 6.628 2.749 -15.924 1.00 82.19 321 ASP A CA 1
ATOM 2445 C C . ASP A 1 321 ? 7.385 2.464 -17.238 1.00 82.19 321 ASP A C 1
ATOM 2447 O O . ASP A 1 321 ? 7.089 3.059 -18.271 1.00 82.19 321 ASP A O 1
ATOM 2451 N N . ARG A 1 322 ? 8.308 1.491 -17.240 1.00 85.25 322 ARG A N 1
ATOM 2452 C CA . ARG A 1 322 ? 9.024 1.053 -18.448 1.00 85.25 322 ARG A CA 1
ATOM 2453 C C . ARG A 1 322 ? 8.118 0.316 -19.440 1.00 85.25 322 ARG A C 1
ATOM 2455 O O . ARG A 1 322 ? 8.296 0.478 -20.643 1.00 85.25 322 ARG A O 1
ATOM 2462 N N . ALA A 1 323 ? 7.138 -0.451 -18.958 1.00 87.44 323 ALA A N 1
ATOM 2463 C CA . ALA A 1 323 ? 6.097 -1.042 -19.802 1.00 87.44 323 ALA A CA 1
ATOM 2464 C C . ALA A 1 323 ? 5.240 0.037 -20.482 1.00 87.44 323 ALA A C 1
ATOM 2466 O O . ALA A 1 323 ? 4.967 -0.077 -21.674 1.00 87.44 323 ALA A O 1
ATOM 2467 N N . ALA A 1 324 ? 4.896 1.113 -19.766 1.00 86.75 324 ALA A N 1
ATOM 2468 C CA . ALA A 1 324 ? 4.214 2.270 -20.343 1.00 86.75 324 ALA A CA 1
ATOM 2469 C C . ALA A 1 324 ? 5.056 2.960 -21.430 1.00 86.75 324 ALA A C 1
ATOM 2471 O O . ALA A 1 324 ? 4.545 3.269 -22.502 1.00 86.75 324 ALA A O 1
ATOM 2472 N N . GLU A 1 325 ? 6.349 3.174 -21.171 1.00 87.25 325 GLU A N 1
ATOM 2473 C CA . GLU A 1 325 ? 7.271 3.824 -22.109 1.00 87.25 325 GLU A CA 1
ATOM 2474 C C . GLU A 1 325 ? 7.461 3.008 -23.401 1.00 87.25 325 GLU A C 1
ATOM 2476 O O . GLU A 1 325 ? 7.318 3.551 -24.494 1.00 87.25 325 GLU A O 1
ATOM 2481 N N . LEU A 1 326 ? 7.719 1.699 -23.281 1.00 89.88 326 LEU A N 1
ATOM 2482 C CA . LEU A 1 326 ? 7.851 0.787 -24.425 1.00 89.88 326 LEU A CA 1
ATOM 2483 C C . LEU A 1 326 ? 6.541 0.656 -25.210 1.00 89.88 326 LEU A C 1
ATOM 2485 O O . LEU A 1 326 ? 6.564 0.635 -26.437 1.00 89.88 326 LEU A O 1
ATOM 2489 N N . CYS A 1 327 ? 5.399 0.602 -24.519 1.00 91.56 327 CYS A N 1
ATOM 2490 C CA . CYS A 1 327 ? 4.081 0.604 -25.153 1.00 91.56 327 CYS A CA 1
ATOM 2491 C C . CYS A 1 327 ? 3.869 1.884 -25.965 1.00 91.56 327 CYS A C 1
ATOM 2493 O O . CYS A 1 327 ? 3.437 1.821 -27.111 1.00 91.56 327 CYS A O 1
ATOM 2495 N N . GLY A 1 328 ? 4.247 3.037 -25.402 1.00 91.19 328 GLY A N 1
ATOM 2496 C CA . GLY A 1 328 ? 4.208 4.315 -26.101 1.00 91.19 328 GLY A CA 1
ATOM 2497 C C . GLY A 1 328 ? 5.092 4.315 -27.348 1.00 91.19 328 GLY A C 1
ATOM 2498 O O . GLY A 1 328 ? 4.612 4.637 -28.424 1.00 91.19 328 GLY A O 1
ATOM 2499 N N . GLN A 1 329 ? 6.349 3.884 -27.225 1.00 91.81 329 GLN A N 1
ATOM 2500 C CA . GLN A 1 329 ? 7.290 3.810 -28.350 1.00 91.81 329 GLN A CA 1
ATOM 2501 C C . GLN A 1 329 ? 6.765 2.926 -29.490 1.00 91.81 329 GLN A C 1
ATOM 2503 O O . GLN A 1 329 ? 6.785 3.350 -30.642 1.00 91.81 329 GLN A O 1
ATOM 2508 N N . LEU A 1 330 ? 6.249 1.733 -29.175 1.00 93.75 330 LEU A N 1
ATOM 2509 C CA . LEU A 1 330 ? 5.719 0.801 -30.175 1.00 93.75 330 LEU A CA 1
ATOM 2510 C C . LEU A 1 330 ? 4.426 1.310 -30.832 1.00 93.75 330 LEU A C 1
ATOM 2512 O O . LEU A 1 330 ? 4.272 1.162 -32.041 1.00 93.75 330 LEU A O 1
ATOM 2516 N N . LEU A 1 331 ? 3.513 1.922 -30.068 1.00 94.06 331 LEU A N 1
ATOM 2517 C CA . LEU A 1 331 ? 2.270 2.481 -30.611 1.00 94.06 331 LEU A CA 1
ATOM 2518 C C . LEU A 1 331 ? 2.527 3.714 -31.486 1.00 94.06 331 LEU A C 1
ATOM 2520 O O . LEU A 1 331 ? 2.020 3.758 -32.604 1.00 94.06 331 LEU A O 1
ATOM 2524 N N . THR A 1 332 ? 3.334 4.680 -31.029 1.00 93.19 332 THR A N 1
ATOM 2525 C CA . THR A 1 332 ? 3.726 5.843 -31.845 1.00 93.19 332 THR A CA 1
ATOM 2526 C C . THR A 1 332 ? 4.405 5.390 -33.135 1.00 93.19 332 THR A C 1
ATOM 2528 O O . THR A 1 332 ? 3.965 5.787 -34.208 1.00 93.19 332 THR A O 1
ATOM 2531 N N . GLN A 1 333 ? 5.401 4.500 -33.055 1.00 93.94 333 GLN A N 1
ATOM 2532 C CA . GLN A 1 333 ? 6.129 4.023 -34.233 1.00 93.94 333 GLN A CA 1
ATOM 2533 C C . GLN A 1 333 ? 5.211 3.314 -35.242 1.00 93.94 333 GLN A C 1
ATOM 2535 O O . GLN A 1 333 ? 5.329 3.541 -36.443 1.00 93.94 333 GLN A O 1
ATOM 2540 N N . ALA A 1 334 ? 4.289 2.468 -34.777 1.00 93.75 334 ALA A N 1
ATOM 2541 C CA . ALA A 1 334 ? 3.353 1.776 -35.657 1.00 93.75 334 ALA A CA 1
ATOM 2542 C C . ALA A 1 334 ? 2.383 2.752 -36.353 1.00 93.75 334 ALA A C 1
ATOM 2544 O O . ALA A 1 334 ? 2.166 2.654 -37.561 1.00 93.75 334 ALA A O 1
ATOM 2545 N N . LEU A 1 335 ? 1.858 3.745 -35.624 1.00 94.44 335 LEU A N 1
ATOM 2546 C CA . LEU A 1 335 ? 1.011 4.798 -36.196 1.00 94.44 335 LEU A CA 1
ATOM 2547 C C . LEU A 1 335 ? 1.774 5.672 -37.208 1.00 94.44 335 LEU A C 1
ATOM 2549 O O . LEU A 1 335 ? 1.245 5.965 -38.278 1.00 94.44 335 LEU A O 1
ATOM 2553 N N . GLU A 1 336 ? 3.024 6.046 -36.914 1.00 92.62 336 GLU A N 1
ATOM 2554 C CA . GLU A 1 336 ? 3.903 6.798 -37.826 1.00 92.62 336 GLU A CA 1
ATOM 2555 C C . GLU A 1 336 ? 4.253 6.002 -39.096 1.00 92.62 336 GLU A C 1
ATOM 2557 O O . GLU A 1 336 ? 4.333 6.575 -40.183 1.00 92.62 336 GLU A O 1
ATOM 2562 N N . ASN A 1 337 ? 4.381 4.675 -38.988 1.00 94.88 337 ASN A N 1
ATOM 2563 C CA . ASN A 1 337 ? 4.532 3.765 -40.129 1.00 94.88 337 ASN A CA 1
ATOM 2564 C C . ASN A 1 337 ? 3.240 3.604 -40.962 1.00 94.88 337 ASN A C 1
ATOM 2566 O O . ASN A 1 337 ? 3.263 2.944 -42.003 1.00 94.88 337 ASN A O 1
ATOM 2570 N N . GLY A 1 338 ? 2.111 4.173 -40.522 1.00 93.56 338 GLY A N 1
ATOM 2571 C CA . GLY A 1 338 ? 0.810 4.040 -41.177 1.00 93.56 338 GLY A CA 1
ATOM 2572 C C . GLY A 1 338 ? 0.089 2.715 -40.901 1.00 93.56 338 GLY A C 1
ATOM 2573 O O . GLY A 1 338 ? -0.834 2.361 -41.641 1.00 93.56 338 GLY A O 1
ATOM 2574 N N . GLU A 1 339 ? 0.481 1.971 -39.859 1.00 92.19 339 GLU A N 1
ATOM 2575 C CA . GLU A 1 339 ? -0.257 0.784 -39.424 1.00 92.19 339 GLU A CA 1
ATOM 2576 C C . GLU A 1 339 ? -1.648 1.185 -38.918 1.00 92.19 339 GLU A C 1
ATOM 2578 O O . GLU A 1 339 ? -1.809 2.103 -38.112 1.00 92.19 339 GLU A O 1
ATOM 2583 N N . ARG A 1 340 ? -2.682 0.481 -39.386 1.00 87.19 340 ARG A N 1
ATOM 2584 C CA . ARG A 1 340 ? -4.059 0.709 -38.937 1.00 87.19 340 ARG A CA 1
ATOM 2585 C C . ARG A 1 340 ? -4.325 -0.099 -37.675 1.00 87.19 340 ARG A C 1
ATOM 2587 O O . ARG A 1 340 ? -4.199 -1.318 -37.701 1.00 87.19 340 ARG A O 1
ATOM 2594 N N . ALA A 1 341 ? -4.756 0.582 -36.616 1.00 85.75 341 ALA A N 1
ATOM 2595 C CA . ALA A 1 341 ? -5.140 -0.025 -35.344 1.00 85.75 341 ALA A CA 1
ATOM 2596 C C . ALA A 1 341 ? -4.074 -0.933 -34.685 1.00 85.75 341 ALA A C 1
ATOM 2598 O O . ALA A 1 341 ? -4.388 -2.072 -34.327 1.00 85.75 341 ALA A O 1
ATOM 2599 N N . PRO A 1 342 ? -2.826 -0.461 -34.491 1.00 91.12 342 PRO A N 1
ATOM 2600 C CA . PRO A 1 342 ? -1.769 -1.277 -33.908 1.00 91.12 342 PRO A CA 1
ATOM 2601 C C . PRO A 1 342 ? -2.105 -1.755 -32.490 1.00 91.12 342 PRO A C 1
ATOM 2603 O O . PRO A 1 342 ? -2.560 -0.992 -31.635 1.00 91.12 342 PRO A O 1
ATOM 2606 N N . TRP A 1 343 ? -1.824 -3.034 -32.233 1.00 91.31 343 TRP A N 1
ATOM 2607 C CA . TRP A 1 343 ? -2.014 -3.680 -30.931 1.00 91.31 343 TRP A CA 1
ATOM 2608 C C . TRP A 1 343 ? -0.807 -4.582 -30.599 1.00 91.31 343 TRP A C 1
ATOM 2610 O O . TRP A 1 343 ? -0.870 -5.804 -30.746 1.00 91.31 343 TRP A O 1
ATOM 2620 N N . PRO A 1 344 ? 0.346 -3.997 -30.215 1.00 90.12 344 PRO A N 1
ATOM 2621 C CA . PRO A 1 344 ? 1.648 -4.671 -30.210 1.00 90.12 344 PRO A CA 1
ATOM 2622 C C . PRO A 1 344 ? 1.877 -5.577 -28.981 1.00 90.12 344 PRO A C 1
ATOM 2624 O O . PRO A 1 344 ? 2.917 -5.490 -28.331 1.00 90.12 344 PRO A O 1
ATOM 2627 N N . SER A 1 345 ? 0.931 -6.461 -28.643 1.00 88.19 345 SER A N 1
ATOM 2628 C CA . SER A 1 345 ? 0.967 -7.307 -27.433 1.00 88.19 345 SER A CA 1
ATOM 2629 C C . SER A 1 345 ? 2.217 -8.185 -27.339 1.00 88.19 345 SER A C 1
ATOM 2631 O O . SER A 1 345 ? 2.956 -8.113 -26.353 1.00 88.19 345 SER A O 1
ATOM 2633 N N . THR A 1 346 ? 2.515 -8.954 -28.388 1.00 86.31 346 THR A N 1
ATOM 2634 C CA . THR A 1 346 ? 3.715 -9.800 -28.453 1.00 86.31 346 THR A CA 1
ATOM 2635 C C . THR A 1 346 ? 4.995 -8.963 -28.457 1.00 86.31 346 THR A C 1
ATOM 2637 O O . THR A 1 346 ? 5.890 -9.226 -27.659 1.00 86.31 346 THR A O 1
ATOM 2640 N N . ALA A 1 347 ? 5.066 -7.910 -29.279 1.00 89.44 347 ALA A N 1
ATOM 2641 C CA . ALA A 1 347 ? 6.256 -7.061 -29.390 1.00 89.44 347 ALA A CA 1
ATOM 2642 C C . ALA A 1 347 ? 6.588 -6.329 -28.074 1.00 89.44 347 ALA A C 1
ATOM 2644 O O . ALA A 1 347 ? 7.751 -6.276 -27.672 1.00 89.44 347 ALA A O 1
ATOM 2645 N N . LEU A 1 348 ? 5.575 -5.826 -27.359 1.00 91.00 348 LEU A N 1
ATOM 2646 C CA . LEU A 1 348 ? 5.735 -5.203 -26.044 1.00 91.00 348 LEU A CA 1
ATOM 2647 C C . LEU A 1 348 ? 6.209 -6.218 -24.999 1.00 91.00 348 LEU A C 1
ATOM 2649 O O . LEU A 1 348 ? 7.136 -5.939 -24.232 1.00 91.00 348 LEU A O 1
ATOM 2653 N N . ALA A 1 349 ? 5.602 -7.408 -24.979 1.00 88.88 349 ALA A N 1
ATOM 2654 C CA . ALA A 1 349 ? 5.998 -8.465 -24.060 1.00 88.88 349 ALA A CA 1
ATOM 2655 C C . ALA A 1 349 ? 7.437 -8.945 -24.325 1.00 88.88 349 ALA A C 1
ATOM 2657 O O . ALA A 1 349 ? 8.193 -9.191 -23.383 1.00 88.88 349 ALA A O 1
ATOM 2658 N N . ASP A 1 350 ? 7.835 -9.065 -25.591 1.00 86.62 350 ASP A N 1
ATOM 2659 C CA . ASP A 1 350 ? 9.185 -9.453 -26.005 1.00 86.62 350 ASP A CA 1
ATOM 2660 C C . ASP A 1 350 ? 10.226 -8.393 -25.653 1.00 86.62 350 ASP A C 1
ATOM 2662 O O . ASP A 1 350 ? 11.251 -8.733 -25.061 1.00 86.62 350 ASP A O 1
ATOM 2666 N N . ALA A 1 351 ? 9.944 -7.113 -25.914 1.00 89.12 351 ALA A N 1
ATOM 2667 C CA . ALA A 1 351 ? 10.825 -6.009 -25.542 1.00 89.12 351 ALA A CA 1
ATOM 2668 C C . ALA A 1 351 ? 11.078 -5.958 -24.023 1.00 89.12 351 ALA A C 1
ATOM 2670 O O . ALA A 1 351 ? 12.226 -5.839 -23.584 1.00 89.12 351 ALA A O 1
ATOM 2671 N N . LEU A 1 352 ? 10.027 -6.119 -23.208 1.00 88.69 352 LEU A N 1
ATOM 2672 C CA . LEU A 1 352 ? 10.138 -6.150 -21.745 1.00 88.69 352 LEU A CA 1
ATOM 2673 C C . LEU A 1 352 ? 10.974 -7.330 -21.237 1.00 88.69 352 LEU A C 1
ATOM 2675 O O . LEU A 1 352 ? 11.815 -7.153 -20.352 1.00 88.69 352 LEU A O 1
ATOM 2679 N N . ILE A 1 353 ? 10.778 -8.529 -21.792 1.00 86.25 353 ILE A N 1
ATOM 2680 C CA . ILE A 1 353 ? 11.530 -9.721 -21.378 1.00 86.25 353 ILE A CA 1
ATOM 2681 C C . ILE A 1 353 ? 12.981 -9.679 -21.857 1.00 86.25 353 ILE A C 1
ATOM 2683 O O . ILE A 1 353 ? 13.876 -10.008 -21.075 1.00 86.25 353 ILE A O 1
ATOM 2687 N N . ALA A 1 354 ? 13.239 -9.216 -23.082 1.00 86.81 354 ALA A N 1
ATOM 2688 C CA . ALA A 1 354 ? 14.592 -9.007 -23.587 1.00 86.81 354 ALA A CA 1
ATOM 2689 C C . ALA A 1 354 ? 15.366 -8.012 -22.705 1.00 86.81 354 ALA A C 1
ATOM 2691 O O . ALA A 1 354 ? 16.504 -8.285 -22.315 1.00 86.81 354 ALA A O 1
ATOM 2692 N N . GLN A 1 355 ? 14.728 -6.907 -22.304 1.00 87.88 355 GLN A N 1
ATOM 2693 C CA . GLN A 1 355 ? 15.329 -5.940 -21.387 1.00 87.88 355 GLN A CA 1
ATOM 2694 C C . GLN A 1 355 ? 15.548 -6.526 -19.981 1.00 87.88 355 GLN A C 1
ATOM 2696 O O . GLN A 1 355 ? 16.623 -6.348 -19.410 1.00 87.88 355 GLN A O 1
ATOM 2701 N N . GLY A 1 356 ? 14.584 -7.275 -19.432 1.00 86.25 356 GLY A N 1
ATOM 2702 C CA . GLY A 1 356 ? 14.723 -7.944 -18.131 1.00 86.25 356 GLY A CA 1
ATOM 2703 C C . GLY A 1 356 ? 15.848 -8.986 -18.094 1.00 86.25 356 GLY A C 1
ATOM 2704 O O . GLY A 1 356 ? 16.546 -9.119 -17.082 1.00 86.25 356 GLY A O 1
ATOM 2705 N N . ALA A 1 357 ? 16.068 -9.699 -19.203 1.00 84.44 357 ALA A N 1
ATOM 2706 C CA . ALA A 1 357 ? 17.205 -10.599 -19.371 1.00 84.44 357 ALA A CA 1
ATOM 2707 C C . ALA A 1 357 ? 18.532 -9.820 -19.405 1.00 84.44 357 ALA A C 1
ATOM 2709 O O . ALA A 1 357 ? 19.416 -10.101 -18.591 1.00 84.44 357 ALA A O 1
ATOM 2710 N N . ALA A 1 358 ? 18.635 -8.794 -20.260 1.00 85.06 358 ALA A N 1
ATOM 2711 C CA . ALA A 1 358 ? 19.833 -7.968 -20.415 1.00 85.06 358 ALA A CA 1
ATOM 2712 C C . ALA A 1 358 ? 20.257 -7.268 -19.107 1.00 85.06 358 ALA A C 1
ATOM 2714 O O . ALA A 1 358 ? 21.422 -7.356 -18.715 1.00 85.06 358 ALA A O 1
ATOM 2715 N N . ASP A 1 359 ? 19.315 -6.659 -18.377 1.00 84.19 359 ASP A N 1
ATOM 2716 C CA . ASP A 1 359 ? 19.561 -6.037 -17.065 1.00 84.19 359 ASP A CA 1
ATOM 2717 C C . ASP A 1 359 ? 20.084 -7.054 -16.037 1.00 84.19 359 ASP A C 1
ATOM 2719 O O . ASP A 1 359 ? 20.967 -6.757 -15.220 1.00 84.19 359 ASP A O 1
ATOM 2723 N N . GLY A 1 360 ? 19.548 -8.278 -16.071 1.00 83.75 360 GLY A N 1
ATOM 2724 C CA . GLY A 1 360 ? 19.988 -9.367 -15.210 1.00 83.75 360 GLY A CA 1
ATOM 2725 C C . GLY A 1 360 ? 21.392 -9.880 -15.552 1.00 83.75 360 GLY A C 1
ATOM 2726 O O . GLY A 1 360 ? 22.155 -10.212 -14.641 1.00 83.75 360 GLY A O 1
ATOM 2727 N N . ASP A 1 361 ? 21.757 -9.899 -16.832 1.00 85.69 361 ASP A N 1
ATOM 2728 C CA . ASP A 1 361 ? 23.085 -10.296 -17.307 1.00 85.69 361 ASP A CA 1
ATOM 2729 C C . ASP A 1 361 ? 24.130 -9.216 -16.991 1.00 85.69 361 ASP A C 1
ATOM 2731 O O . ASP A 1 361 ? 25.207 -9.516 -16.476 1.00 85.69 361 ASP A O 1
ATOM 2735 N N . ASP A 1 362 ? 23.802 -7.937 -17.190 1.00 84.56 362 ASP A N 1
ATOM 2736 C CA . ASP A 1 362 ? 24.659 -6.809 -16.805 1.00 84.56 362 ASP A CA 1
ATOM 2737 C C . ASP A 1 362 ? 24.848 -6.691 -15.293 1.00 84.56 362 ASP A C 1
ATOM 2739 O O . ASP A 1 362 ? 25.890 -6.216 -14.818 1.00 84.56 362 ASP A O 1
ATOM 2743 N N . ARG A 1 363 ? 23.879 -7.154 -14.499 1.00 81.69 363 ARG A N 1
ATOM 2744 C CA . ARG A 1 363 ? 24.077 -7.350 -13.063 1.00 81.69 363 ARG A CA 1
ATOM 2745 C C . ARG A 1 363 ? 25.044 -8.502 -12.784 1.00 81.69 363 ARG A C 1
ATOM 2747 O O . ARG A 1 363 ? 26.007 -8.284 -12.052 1.00 81.69 363 ARG A O 1
ATOM 2754 N N . ALA A 1 364 ? 24.856 -9.670 -13.399 1.00 84.38 364 ALA A N 1
ATOM 2755 C CA . ALA A 1 364 ? 25.727 -10.832 -13.202 1.00 84.38 364 ALA A CA 1
ATOM 2756 C C . ALA A 1 364 ? 27.194 -10.533 -13.572 1.00 84.38 364 ALA A C 1
ATOM 2758 O O . ALA A 1 364 ? 28.099 -10.817 -12.783 1.00 84.38 364 ALA A O 1
ATOM 2759 N N . LYS A 1 365 ? 27.433 -9.831 -14.693 1.00 89.75 365 LYS A N 1
ATOM 2760 C CA . LYS A 1 365 ? 28.755 -9.292 -15.075 1.00 89.75 365 LYS A CA 1
ATOM 2761 C C . LYS A 1 365 ? 29.372 -8.452 -13.950 1.00 89.75 365 LYS A C 1
ATOM 2763 O O . LYS A 1 365 ? 30.560 -8.578 -13.658 1.00 89.75 365 LYS A O 1
ATOM 2768 N N . ARG A 1 366 ? 28.594 -7.564 -13.319 1.00 86.31 366 ARG A N 1
ATOM 2769 C CA . ARG A 1 366 ? 29.074 -6.664 -12.251 1.00 86.31 366 ARG A CA 1
ATOM 2770 C C . ARG A 1 366 ? 29.306 -7.385 -10.926 1.00 86.31 366 ARG A C 1
ATOM 2772 O O . ARG A 1 366 ? 30.318 -7.113 -10.286 1.00 86.31 366 ARG A O 1
ATOM 2779 N N . GLU A 1 367 ? 28.431 -8.311 -10.544 1.00 86.44 367 GLU A N 1
ATOM 2780 C CA . GLU A 1 367 ? 28.582 -9.156 -9.351 1.00 86.44 367 GLU A CA 1
ATOM 2781 C C . GLU A 1 367 ? 29.841 -10.032 -9.460 1.00 86.44 367 GLU A C 1
ATOM 2783 O O . GLU A 1 367 ? 30.662 -10.048 -8.541 1.00 86.44 367 GLU A O 1
ATOM 2788 N N . ALA A 1 368 ? 30.076 -10.656 -10.619 1.00 90.62 368 ALA A N 1
ATOM 2789 C CA . ALA A 1 368 ? 31.284 -11.435 -10.888 1.00 90.62 368 ALA A CA 1
ATOM 2790 C C . ALA A 1 368 ? 32.563 -10.575 -10.863 1.00 90.62 368 ALA A C 1
ATOM 2792 O O . ALA A 1 368 ? 33.517 -10.901 -10.150 1.00 90.62 368 ALA A O 1
ATOM 2793 N N . ARG A 1 369 ? 32.568 -9.421 -11.551 1.00 92.75 369 ARG A N 1
ATOM 2794 C CA . ARG A 1 369 ? 33.678 -8.446 -11.503 1.00 92.75 369 ARG A CA 1
ATOM 2795 C C . ARG A 1 369 ? 33.975 -7.984 -10.073 1.00 92.75 369 ARG A C 1
ATOM 2797 O O . ARG A 1 369 ? 35.142 -7.891 -9.692 1.00 92.75 369 ARG A O 1
ATOM 2804 N N . ALA A 1 370 ? 32.943 -7.710 -9.274 1.00 89.31 370 ALA A N 1
ATOM 2805 C CA . ALA A 1 370 ? 33.085 -7.299 -7.880 1.00 89.31 370 ALA A CA 1
ATOM 2806 C C . ALA A 1 370 ? 33.657 -8.424 -7.003 1.00 89.31 370 ALA A C 1
ATOM 2808 O O . ALA A 1 370 ? 34.582 -8.174 -6.230 1.00 89.31 370 ALA A O 1
ATOM 2809 N N . ALA A 1 371 ? 33.180 -9.662 -7.165 1.00 90.44 371 ALA A N 1
ATOM 2810 C CA . ALA A 1 371 ? 33.676 -10.825 -6.433 1.00 90.44 371 ALA A CA 1
ATOM 2811 C C . ALA A 1 371 ? 35.153 -11.130 -6.741 1.00 90.44 371 ALA A C 1
ATOM 2813 O O . ALA A 1 371 ? 35.927 -11.400 -5.822 1.00 90.44 371 ALA A O 1
ATOM 2814 N N . VAL A 1 372 ? 35.574 -11.032 -8.009 1.00 95.12 372 VAL A N 1
ATOM 2815 C CA . VAL A 1 372 ? 36.989 -11.190 -8.389 1.00 95.12 372 VAL A CA 1
ATOM 2816 C C . VAL A 1 372 ? 37.842 -10.028 -7.874 1.00 95.12 372 VAL A C 1
ATOM 2818 O O . VAL A 1 372 ? 38.917 -10.260 -7.319 1.00 95.12 372 VAL A O 1
ATOM 2821 N N . ARG A 1 373 ? 37.355 -8.783 -7.970 1.00 94.31 373 ARG A N 1
ATOM 2822 C CA . ARG A 1 373 ? 38.044 -7.605 -7.415 1.00 94.31 373 ARG A CA 1
ATOM 2823 C C . ARG A 1 373 ? 38.243 -7.711 -5.900 1.00 94.31 373 ARG A C 1
ATOM 2825 O O . ARG A 1 373 ? 39.320 -7.375 -5.418 1.00 94.31 373 ARG A O 1
ATOM 2832 N N . ALA A 1 374 ? 37.247 -8.198 -5.160 1.00 89.25 374 ALA A N 1
ATOM 2833 C CA . ALA A 1 374 ? 37.335 -8.399 -3.711 1.00 89.25 374 ALA A CA 1
ATOM 2834 C C . ALA A 1 374 ? 38.405 -9.433 -3.307 1.00 89.25 374 ALA A C 1
ATOM 2836 O O . ALA A 1 374 ? 38.926 -9.371 -2.199 1.00 89.25 374 ALA A O 1
ATOM 2837 N N . ARG A 1 375 ? 38.774 -10.344 -4.219 1.00 91.69 375 ARG A N 1
ATOM 2838 C CA . ARG A 1 375 ? 39.873 -11.315 -4.060 1.00 91.69 375 ARG A CA 1
ATOM 2839 C C . ARG A 1 375 ? 41.213 -10.816 -4.627 1.00 91.69 375 ARG A C 1
ATOM 2841 O O . ARG A 1 375 ? 42.146 -11.599 -4.751 1.00 91.69 375 ARG A O 1
ATOM 2848 N N . GLY A 1 376 ? 41.311 -9.541 -5.015 1.00 93.69 376 GLY A N 1
ATOM 2849 C CA . GLY A 1 376 ? 42.521 -8.945 -5.596 1.00 93.69 376 GLY A CA 1
ATOM 2850 C C . GLY A 1 376 ? 42.775 -9.278 -7.073 1.00 93.69 376 GLY A C 1
ATOM 2851 O O . GLY A 1 376 ? 43.834 -8.938 -7.596 1.00 93.69 376 GLY A O 1
ATOM 2852 N N . GLY A 1 377 ? 41.833 -9.920 -7.773 1.00 91.56 377 GLY A N 1
ATOM 2853 C CA . GLY A 1 377 ? 42.014 -10.302 -9.176 1.00 91.56 377 GLY A CA 1
ATOM 2854 C C . GLY A 1 377 ? 42.058 -9.098 -10.126 1.00 91.56 377 GLY A C 1
ATOM 2855 O O . GLY A 1 377 ? 41.255 -8.170 -10.011 1.00 91.56 377 GLY A O 1
ATOM 2856 N N . GLY A 1 378 ? 42.989 -9.117 -11.085 1.00 91.75 378 GLY A N 1
ATOM 2857 C CA . GLY A 1 378 ? 43.171 -8.056 -12.085 1.00 91.75 378 GLY A CA 1
ATOM 2858 C C . GLY A 1 378 ? 42.055 -7.980 -13.139 1.00 91.75 378 GLY A C 1
ATOM 2859 O O . GLY A 1 378 ? 41.164 -8.825 -13.185 1.00 91.75 378 GLY A O 1
ATOM 2860 N N . LYS A 1 379 ? 42.116 -6.970 -14.024 1.00 93.31 379 LYS A N 1
ATOM 2861 C CA . LYS A 1 379 ? 41.066 -6.699 -15.030 1.00 93.31 379 LYS A CA 1
ATOM 2862 C C . LYS A 1 379 ? 40.728 -7.921 -15.900 1.00 93.31 379 LYS A C 1
ATOM 2864 O O . LYS A 1 379 ? 39.555 -8.217 -16.066 1.00 93.31 379 LYS A O 1
ATOM 2869 N N . LYS A 1 380 ? 41.735 -8.661 -16.383 1.00 94.94 380 LYS A N 1
ATOM 2870 C CA . LYS A 1 380 ? 41.528 -9.866 -17.209 1.00 94.94 380 LYS A CA 1
ATOM 2871 C C . LYS A 1 380 ? 40.657 -10.913 -16.495 1.00 94.94 380 LYS A C 1
ATOM 2873 O O . LYS A 1 380 ? 39.638 -11.308 -17.040 1.00 94.94 380 LYS A O 1
ATOM 2878 N N . ALA A 1 381 ? 40.978 -11.246 -15.244 1.00 91.19 381 ALA A N 1
ATOM 2879 C CA . ALA A 1 381 ? 40.182 -12.175 -14.436 1.00 91.19 381 ALA A CA 1
ATOM 2880 C C . ALA A 1 381 ? 38.778 -11.628 -14.098 1.00 91.19 381 ALA A C 1
ATOM 2882 O O . ALA A 1 381 ? 37.825 -12.393 -13.974 1.00 91.19 381 ALA A O 1
ATOM 2883 N N . GLN A 1 382 ? 38.632 -10.303 -13.946 1.00 93.50 382 GLN A N 1
ATOM 2884 C CA . GLN A 1 382 ? 37.325 -9.653 -13.768 1.00 93.50 382 GLN A CA 1
ATOM 2885 C C . GLN A 1 382 ? 36.456 -9.786 -15.035 1.00 93.50 382 GLN A C 1
ATOM 2887 O O . GLN A 1 382 ? 35.254 -10.010 -14.917 1.00 93.50 382 GLN A O 1
ATOM 2892 N N . ASP A 1 383 ? 37.043 -9.666 -16.229 1.00 94.31 383 ASP A N 1
ATOM 2893 C CA . ASP A 1 383 ? 36.337 -9.784 -17.511 1.00 94.31 383 ASP A CA 1
ATOM 2894 C C . ASP A 1 383 ? 36.044 -11.252 -17.892 1.00 94.31 383 ASP A C 1
ATOM 2896 O O . ASP A 1 383 ? 34.940 -11.544 -18.346 1.00 94.31 383 ASP A O 1
ATOM 2900 N N . GLU A 1 384 ? 36.953 -12.191 -17.608 1.00 93.69 384 GLU A N 1
ATOM 2901 C CA . GLU A 1 384 ? 36.718 -13.642 -17.741 1.00 93.69 384 GLU A CA 1
ATOM 2902 C C . GLU A 1 384 ? 35.562 -14.111 -16.841 1.00 93.69 384 GLU A C 1
ATOM 2904 O O . GLU A 1 384 ? 34.636 -14.776 -17.303 1.00 93.69 384 GLU A O 1
ATOM 2909 N N . ALA A 1 385 ? 35.548 -13.694 -15.570 1.00 91.06 385 ALA A N 1
ATOM 2910 C CA . ALA A 1 385 ? 34.444 -14.001 -14.663 1.00 91.06 385 ALA A CA 1
ATOM 2911 C C . ALA A 1 385 ? 33.123 -13.332 -15.085 1.00 91.06 385 ALA A C 1
ATOM 2913 O O . ALA A 1 385 ? 32.055 -13.894 -14.849 1.00 91.06 385 ALA A O 1
ATOM 2914 N N . ALA A 1 386 ? 33.175 -12.154 -15.720 1.00 92.00 386 ALA A N 1
ATOM 2915 C CA . ALA A 1 386 ? 31.988 -11.507 -16.271 1.00 92.00 386 ALA A CA 1
ATOM 2916 C C . ALA A 1 386 ? 31.383 -12.305 -17.433 1.00 92.00 386 ALA A C 1
ATOM 2918 O O . ALA A 1 386 ? 30.164 -12.424 -17.495 1.00 92.00 386 ALA A O 1
ATOM 2919 N N . ALA A 1 387 ? 32.215 -12.852 -18.326 1.00 91.69 387 ALA A N 1
ATOM 2920 C CA . ALA A 1 387 ? 31.764 -13.684 -19.440 1.00 91.69 387 ALA A CA 1
ATOM 2921 C C . ALA A 1 387 ? 31.113 -14.986 -18.941 1.00 91.69 387 ALA A C 1
ATOM 2923 O O . ALA A 1 387 ? 29.963 -15.261 -19.280 1.00 91.69 387 ALA A O 1
ATOM 2924 N N . LEU A 1 388 ? 31.787 -15.711 -18.039 1.00 88.19 388 LEU A N 1
ATOM 2925 C CA . LEU A 1 388 ? 31.263 -16.943 -17.430 1.00 88.19 388 LEU A CA 1
ATOM 2926 C C . LEU A 1 388 ? 29.930 -16.726 -16.689 1.00 88.19 388 LEU A C 1
ATOM 2928 O O . LEU A 1 388 ? 29.066 -17.598 -16.686 1.00 88.19 388 LEU A O 1
ATOM 2932 N N . ALA A 1 389 ? 29.732 -15.555 -16.074 1.00 86.50 389 ALA A N 1
ATOM 2933 C CA . ALA A 1 389 ? 28.488 -15.217 -15.378 1.00 86.50 389 ALA A CA 1
ATOM 2934 C C . ALA A 1 389 ? 27.299 -14.921 -16.317 1.00 86.50 389 ALA A C 1
ATOM 2936 O O . ALA A 1 389 ? 26.151 -15.003 -15.878 1.00 86.50 389 ALA A O 1
ATOM 2937 N N . VAL A 1 390 ? 27.562 -14.579 -17.584 1.00 85.81 390 VAL A N 1
ATOM 2938 C CA . VAL A 1 390 ? 26.540 -14.455 -18.642 1.00 85.81 390 VAL A CA 1
ATOM 2939 C C . VAL A 1 390 ? 26.246 -15.822 -19.245 1.00 85.81 390 VAL A C 1
ATOM 2941 O O . VAL A 1 390 ? 25.086 -16.191 -19.386 1.00 85.81 390 VAL A O 1
ATOM 2944 N N . GLU A 1 391 ? 27.288 -16.600 -19.537 1.00 84.81 391 GLU A N 1
ATOM 2945 C CA . GLU A 1 391 ? 27.168 -17.959 -20.074 1.00 84.81 391 GLU A CA 1
ATOM 2946 C C . GLU A 1 391 ? 26.321 -18.847 -19.146 1.00 84.81 391 GLU A C 1
ATOM 2948 O O . GLU A 1 391 ? 25.317 -19.407 -19.576 1.00 84.81 391 GLU A O 1
ATOM 2953 N N . ALA A 1 392 ? 26.598 -18.830 -17.837 1.00 79.50 392 ALA A N 1
ATOM 2954 C CA . ALA A 1 392 ? 25.802 -19.524 -16.817 1.00 79.50 392 ALA A CA 1
ATOM 2955 C C . ALA A 1 392 ? 24.356 -18.996 -16.639 1.00 79.50 392 ALA A C 1
ATOM 2957 O O . ALA A 1 392 ? 23.589 -19.543 -15.843 1.00 79.50 392 ALA A O 1
ATOM 2958 N N . ARG A 1 393 ? 23.973 -17.913 -17.330 1.00 76.56 393 ARG A N 1
ATOM 2959 C CA . ARG A 1 393 ? 22.603 -17.378 -17.377 1.00 76.56 393 ARG A CA 1
ATOM 2960 C C . ARG A 1 393 ? 21.893 -17.630 -18.707 1.00 76.56 393 ARG A C 1
ATOM 2962 O O . ARG A 1 393 ? 20.666 -17.524 -18.721 1.00 76.56 393 ARG A O 1
ATOM 2969 N N . ALA A 1 394 ? 22.595 -18.026 -19.770 1.00 71.81 394 ALA A N 1
ATOM 2970 C CA . ALA A 1 394 ? 21.984 -18.357 -21.060 1.00 71.81 394 ALA A CA 1
ATOM 2971 C C . ALA A 1 394 ? 20.892 -19.437 -20.911 1.00 71.81 394 ALA A C 1
ATOM 2973 O O . ALA A 1 394 ? 19.781 -19.274 -21.421 1.00 71.81 394 ALA A O 1
ATOM 2974 N N . ASP A 1 395 ? 21.155 -20.454 -20.082 1.00 66.75 395 ASP A N 1
ATOM 2975 C CA . ASP A 1 395 ? 20.201 -21.507 -19.707 1.00 66.75 395 ASP A CA 1
ATOM 2976 C C . ASP A 1 395 ? 18.893 -20.957 -19.114 1.00 66.75 395 ASP A C 1
ATOM 2978 O O . ASP A 1 395 ? 17.820 -21.516 -19.330 1.00 66.75 395 ASP A O 1
ATOM 2982 N N . ARG A 1 396 ? 18.944 -19.837 -18.378 1.00 65.62 396 ARG A N 1
ATOM 2983 C CA . ARG A 1 396 ? 17.762 -19.211 -17.762 1.00 65.62 396 ARG A CA 1
ATOM 2984 C C . ARG A 1 396 ? 16.908 -18.472 -18.792 1.00 65.62 396 ARG A C 1
ATOM 2986 O O . ARG A 1 396 ? 15.685 -18.478 -18.670 1.00 65.62 396 ARG A O 1
ATOM 2993 N N . THR A 1 397 ? 17.530 -17.870 -19.802 1.00 61.25 397 THR A N 1
ATOM 2994 C CA . THR A 1 397 ? 16.821 -17.253 -20.934 1.00 61.25 397 THR A CA 1
ATOM 2995 C C . THR A 1 397 ? 16.160 -18.330 -21.798 1.00 61.25 397 THR A C 1
ATOM 2997 O O . THR A 1 397 ? 14.981 -18.206 -22.131 1.00 61.25 397 THR A O 1
ATOM 3000 N N . ALA A 1 398 ? 16.858 -19.443 -22.058 1.00 67.56 398 ALA A N 1
ATOM 3001 C CA . ALA A 1 398 ? 16.287 -20.618 -22.719 1.00 67.56 398 ALA A CA 1
ATOM 3002 C C . ALA A 1 398 ? 15.129 -21.243 -21.911 1.00 67.56 398 ALA A C 1
ATOM 3004 O O . ALA A 1 398 ? 14.093 -21.590 -22.480 1.00 67.56 398 ALA A O 1
ATOM 3005 N N . LEU A 1 399 ? 15.250 -21.314 -20.579 1.00 62.31 399 LEU A N 1
ATOM 3006 C CA . LEU A 1 399 ? 14.174 -21.767 -19.693 1.00 62.31 399 LEU A CA 1
ATOM 3007 C C . LEU A 1 399 ? 12.925 -20.877 -19.810 1.00 62.31 399 LEU A C 1
ATOM 3009 O O . LEU A 1 399 ? 11.819 -21.399 -19.889 1.00 62.31 399 LEU A O 1
ATOM 3013 N N . VAL A 1 400 ? 13.076 -19.547 -19.859 1.00 65.69 400 VAL A N 1
ATOM 3014 C CA . VAL A 1 400 ? 11.931 -18.631 -20.028 1.00 65.69 400 VAL A CA 1
ATOM 3015 C C . VAL A 1 400 ? 11.307 -18.737 -21.422 1.00 65.69 400 VAL A C 1
ATOM 3017 O O . VAL A 1 400 ? 10.082 -18.703 -21.528 1.00 65.69 400 VAL A O 1
ATOM 3020 N N . ALA A 1 401 ? 12.100 -18.946 -22.476 1.00 66.50 401 ALA A N 1
ATOM 3021 C CA . ALA A 1 401 ? 11.567 -19.244 -23.808 1.00 66.50 401 ALA A CA 1
ATOM 3022 C C . ALA A 1 401 ? 10.759 -20.558 -23.822 1.00 66.50 401 ALA A C 1
ATOM 3024 O O . ALA A 1 401 ? 9.674 -20.609 -24.398 1.00 66.50 401 ALA A O 1
ATOM 3025 N N . SER A 1 402 ? 11.233 -21.593 -23.120 1.00 64.50 402 SER A N 1
ATOM 3026 C CA . SER A 1 402 ? 10.523 -22.869 -22.952 1.00 64.50 402 SER A CA 1
ATOM 3027 C C . SER A 1 402 ? 9.225 -22.725 -22.140 1.00 64.50 402 SER A C 1
ATOM 3029 O O . SER A 1 402 ? 8.178 -23.241 -22.538 1.00 64.50 402 SER A O 1
ATOM 3031 N N . VAL A 1 403 ? 9.244 -21.954 -21.045 1.00 61.19 403 VAL A N 1
ATOM 3032 C CA . VAL A 1 403 ? 8.034 -21.623 -20.268 1.00 61.19 403 VAL A CA 1
ATOM 3033 C C . VAL A 1 403 ? 7.022 -20.863 -21.127 1.00 61.19 403 VAL A C 1
ATOM 3035 O O . VAL A 1 403 ? 5.846 -21.211 -21.101 1.00 61.19 403 VAL A O 1
ATOM 3038 N N . ARG A 1 404 ? 7.460 -19.902 -21.950 1.00 63.16 404 ARG A N 1
ATOM 3039 C CA . ARG A 1 404 ? 6.590 -19.198 -22.907 1.00 63.16 404 ARG A CA 1
ATOM 3040 C C . ARG A 1 404 ? 6.004 -20.115 -23.974 1.00 63.16 404 ARG A C 1
ATOM 3042 O O . ARG A 1 404 ? 4.812 -20.030 -24.227 1.00 63.16 404 ARG A O 1
ATOM 3049 N N . ALA A 1 405 ? 6.795 -21.009 -24.569 1.00 68.12 405 ALA A N 1
ATOM 3050 C CA . ALA A 1 405 ? 6.283 -21.992 -25.528 1.00 68.12 405 ALA A CA 1
ATOM 3051 C C . ALA A 1 405 ? 5.230 -22.913 -24.882 1.00 68.12 405 ALA A C 1
ATOM 3053 O O . ALA A 1 405 ? 4.200 -23.213 -25.483 1.00 68.12 405 ALA A O 1
ATOM 3054 N N . SER A 1 406 ? 5.458 -23.295 -23.622 1.00 60.97 406 SER A N 1
ATOM 3055 C CA . SER A 1 406 ? 4.530 -24.100 -22.821 1.00 60.97 406 SER A CA 1
ATOM 3056 C C . SER A 1 406 ? 3.248 -23.331 -22.472 1.00 60.97 406 SER A C 1
ATOM 3058 O O . SER A 1 406 ? 2.159 -23.894 -22.545 1.00 60.97 406 SER A O 1
ATOM 3060 N N . GLN A 1 407 ? 3.358 -22.039 -22.145 1.00 57.09 407 GLN A N 1
ATOM 3061 C CA . GLN A 1 407 ? 2.225 -21.144 -21.890 1.00 57.09 407 GLN A CA 1
ATOM 3062 C C . GLN A 1 407 ? 1.423 -20.852 -23.158 1.00 57.09 407 GLN A C 1
ATOM 3064 O O . GLN A 1 407 ? 0.210 -20.981 -23.125 1.00 57.09 407 GLN A O 1
ATOM 3069 N N . ALA A 1 408 ? 2.063 -20.563 -24.292 1.00 60.41 408 ALA A N 1
ATOM 3070 C CA . ALA A 1 408 ? 1.376 -20.375 -25.569 1.00 60.41 408 ALA A CA 1
ATOM 3071 C C . ALA A 1 408 ? 0.619 -21.647 -25.994 1.00 60.41 408 ALA A C 1
ATOM 3073 O O . ALA A 1 408 ? -0.536 -21.573 -26.406 1.00 60.41 408 ALA A O 1
ATOM 3074 N N . ALA A 1 409 ? 1.224 -22.828 -25.813 1.00 66.12 409 ALA A N 1
ATOM 3075 C CA . ALA A 1 409 ? 0.546 -24.106 -26.027 1.00 66.12 409 ALA A CA 1
ATOM 3076 C C . ALA A 1 409 ? -0.609 -24.346 -25.033 1.00 66.12 409 ALA A C 1
ATOM 3078 O O . ALA A 1 409 ? -1.603 -24.978 -25.391 1.00 66.12 409 ALA A O 1
ATOM 3079 N N . PHE A 1 410 ? -0.505 -23.848 -23.798 1.00 58.34 410 PHE A N 1
ATOM 3080 C CA . PHE A 1 410 ? -1.566 -23.922 -22.793 1.00 58.34 410 PHE A CA 1
ATOM 3081 C C . PHE A 1 410 ? -2.725 -22.962 -23.103 1.00 58.34 410 PHE A C 1
ATOM 3083 O O . PHE A 1 410 ? -3.865 -23.412 -23.148 1.00 58.34 410 PHE A O 1
ATOM 3090 N N . SER A 1 411 ? -2.453 -21.692 -23.416 1.00 53.31 411 SER A N 1
ATOM 3091 C CA . SER A 1 411 ? -3.462 -20.711 -23.835 1.00 53.31 411 SER A CA 1
ATOM 3092 C C . SER A 1 411 ? -4.145 -21.125 -25.141 1.00 53.31 411 SER A C 1
ATOM 3094 O O . SER A 1 411 ? -5.356 -21.000 -25.251 1.00 53.31 411 SER A O 1
ATOM 3096 N N . ALA A 1 412 ? -3.428 -21.726 -26.099 1.00 64.69 412 ALA A N 1
ATOM 3097 C CA . ALA A 1 412 ? -4.049 -22.302 -27.297 1.00 64.69 412 ALA A CA 1
ATOM 3098 C C . ALA A 1 412 ? -5.038 -23.439 -26.962 1.00 64.69 412 ALA A C 1
ATOM 3100 O O . ALA A 1 412 ? -6.116 -23.511 -27.551 1.00 64.69 412 ALA A O 1
ATOM 3101 N N . ARG A 1 413 ? -4.715 -24.299 -25.983 1.00 65.50 413 ARG A N 1
ATOM 3102 C CA . ARG A 1 413 ? -5.635 -25.339 -25.481 1.00 65.50 413 ARG A CA 1
ATOM 3103 C C . ARG A 1 413 ? -6.802 -24.754 -24.685 1.00 65.50 413 ARG A C 1
ATOM 3105 O O . ARG A 1 413 ? -7.908 -25.268 -24.804 1.00 65.50 413 ARG A O 1
ATOM 3112 N N . LEU A 1 414 ? -6.578 -23.703 -23.894 1.00 58.41 414 LEU A N 1
ATOM 3113 C CA . LEU A 1 414 ? -7.644 -22.996 -23.182 1.00 58.41 414 LEU A CA 1
ATOM 3114 C C . LEU A 1 414 ? -8.604 -22.314 -24.156 1.00 58.41 414 LEU A C 1
ATOM 3116 O O . LEU A 1 414 ? -9.804 -22.480 -23.998 1.00 58.41 414 LEU A O 1
ATOM 3120 N N . ASN A 1 415 ? -8.104 -21.638 -25.190 1.00 60.09 415 ASN A N 1
ATOM 3121 C CA . ASN A 1 415 ? -8.935 -21.000 -26.212 1.00 60.09 415 ASN A CA 1
ATOM 3122 C C . ASN A 1 415 ? -9.744 -22.041 -26.999 1.00 60.09 415 ASN A C 1
ATOM 3124 O O . ASN A 1 415 ? -10.938 -21.852 -27.201 1.00 60.09 415 ASN A O 1
ATOM 3128 N N . ALA A 1 416 ? -9.137 -23.179 -27.361 1.00 65.19 416 ALA A N 1
ATOM 3129 C CA . ALA A 1 416 ? -9.867 -24.305 -27.947 1.00 65.19 416 ALA A CA 1
ATOM 3130 C C . ALA A 1 416 ? -10.930 -24.868 -26.981 1.00 65.19 416 ALA A C 1
ATOM 3132 O O . ALA A 1 416 ? -12.055 -25.139 -27.389 1.00 65.19 416 ALA A O 1
ATOM 3133 N N . SER A 1 417 ? -10.612 -24.994 -25.688 1.00 59.03 417 SER A N 1
ATOM 3134 C CA . SER A 1 417 ? -11.575 -25.424 -24.669 1.00 59.03 417 SER A CA 1
ATOM 3135 C C . SER A 1 417 ? -12.657 -24.381 -24.374 1.00 59.03 417 SER A C 1
ATOM 3137 O O . SER A 1 417 ? -13.730 -24.785 -23.937 1.00 59.03 417 SER A O 1
ATOM 3139 N N . SER A 1 418 ? -12.393 -23.084 -24.559 1.00 54.81 418 SER A N 1
ATOM 3140 C CA . SER A 1 418 ? -13.397 -22.023 -24.450 1.00 54.81 418 SER A CA 1
ATOM 3141 C C . SER A 1 418 ? -14.332 -22.098 -25.638 1.00 54.81 418 SER A C 1
ATOM 3143 O O . SER A 1 418 ? -15.515 -22.247 -25.414 1.00 54.81 418 SER A O 1
ATOM 3145 N N . ALA A 1 419 ? -13.817 -22.174 -26.869 1.00 64.44 419 ALA A N 1
ATOM 3146 C CA . ALA A 1 419 ? -14.648 -22.347 -28.061 1.00 64.44 419 ALA A CA 1
ATOM 3147 C C . ALA A 1 419 ? -15.598 -23.557 -27.938 1.00 64.44 419 ALA A C 1
ATOM 3149 O O . ALA A 1 419 ? -16.789 -23.421 -28.186 1.00 64.44 419 ALA A O 1
ATOM 3150 N N . ILE A 1 420 ? -15.102 -24.700 -27.442 1.00 67.75 420 ILE A N 1
ATOM 3151 C CA . ILE A 1 420 ? -15.927 -25.891 -27.154 1.00 67.75 420 ILE A CA 1
ATOM 3152 C C . ILE A 1 420 ? -16.960 -25.629 -26.039 1.00 67.75 420 ILE A C 1
ATOM 3154 O O . ILE A 1 420 ? -18.065 -26.162 -26.083 1.00 67.75 420 ILE A O 1
ATOM 3158 N N . LYS A 1 421 ? -16.629 -24.824 -25.020 1.00 59.84 421 LYS A N 1
ATOM 3159 C CA . LYS A 1 421 ? -17.579 -24.427 -23.965 1.00 59.84 421 LYS A CA 1
ATOM 3160 C C . LYS A 1 421 ? -18.597 -23.403 -24.439 1.00 59.84 421 LYS A C 1
ATOM 3162 O O . LYS A 1 421 ? -19.721 -23.469 -23.978 1.00 59.84 421 LYS A O 1
ATOM 3167 N N . ASP A 1 422 ? -18.224 -22.484 -25.316 1.00 60.38 422 ASP A N 1
ATOM 3168 C CA . ASP A 1 422 ? -19.096 -21.450 -25.863 1.00 60.38 422 ASP A CA 1
ATOM 3169 C C . ASP A 1 422 ? -20.096 -22.093 -26.842 1.00 60.38 422 ASP A C 1
ATOM 3171 O O . ASP A 1 422 ? -21.289 -21.809 -26.784 1.00 60.38 422 ASP A O 1
ATOM 3175 N N . GLU A 1 423 ? -19.639 -23.063 -27.643 1.00 69.62 423 GLU A N 1
ATOM 3176 C CA . GLU A 1 423 ? -20.476 -23.949 -28.465 1.00 69.62 423 GLU A CA 1
ATOM 3177 C C . GLU A 1 423 ? -21.422 -24.798 -27.591 1.00 69.62 423 GLU A C 1
ATOM 3179 O O . GLU A 1 423 ? -22.635 -24.794 -27.805 1.00 69.62 423 GLU A O 1
ATOM 3184 N N . LYS A 1 424 ? -20.908 -25.426 -26.522 1.00 67.00 424 LYS A N 1
ATOM 3185 C CA . LYS A 1 424 ? -21.732 -26.180 -25.561 1.00 67.00 424 LYS A CA 1
ATOM 3186 C C . LYS A 1 424 ? -22.683 -25.297 -24.748 1.00 67.00 424 LYS A C 1
ATOM 3188 O O . LYS A 1 424 ? -23.765 -25.747 -24.404 1.00 67.00 424 LYS A O 1
ATOM 3193 N N . HIS A 1 425 ? -22.323 -24.058 -24.426 1.00 57.47 425 HIS A N 1
ATOM 3194 C CA . HIS A 1 425 ? -23.201 -23.127 -23.718 1.00 57.47 425 HIS A CA 1
ATOM 3195 C C . HIS A 1 425 ? -24.264 -22.533 -24.644 1.00 57.47 425 HIS A C 1
ATOM 3197 O O . HIS A 1 425 ? -25.349 -22.229 -24.161 1.00 57.47 425 HIS A O 1
ATOM 3203 N N . ALA A 1 426 ? -24.012 -22.427 -25.952 1.00 64.12 426 ALA A N 1
ATOM 3204 C CA . ALA A 1 426 ? -25.059 -22.156 -26.933 1.00 64.12 426 ALA A CA 1
ATOM 3205 C C . ALA A 1 426 ? -26.054 -23.331 -27.020 1.00 64.12 426 ALA A C 1
ATOM 3207 O O . ALA A 1 426 ? -27.260 -23.110 -26.945 1.00 64.12 426 ALA A O 1
ATOM 3208 N N . GLU A 1 427 ? -25.562 -24.574 -27.070 1.00 64.62 427 GLU A N 1
ATOM 3209 C CA . GLU A 1 427 ? -26.389 -25.795 -27.039 1.00 64.62 427 GLU A CA 1
ATOM 3210 C C . GLU A 1 427 ? -27.167 -25.944 -25.712 1.00 64.62 427 GLU A C 1
ATOM 3212 O O . GLU A 1 427 ? -28.363 -26.239 -25.702 1.00 64.62 427 GLU A O 1
ATOM 3217 N N . GLU A 1 428 ? -26.529 -25.675 -24.569 1.00 61.88 428 GLU A N 1
ATOM 3218 C CA . GLU A 1 428 ? -27.176 -25.655 -23.253 1.00 61.88 428 GLU A CA 1
ATOM 3219 C C . GLU A 1 428 ? -28.164 -24.493 -23.114 1.00 61.88 428 GLU A C 1
ATOM 3221 O O . GLU A 1 428 ? -29.167 -24.662 -22.428 1.00 61.88 428 GLU A O 1
ATOM 3226 N N . ALA A 1 429 ? -27.932 -23.334 -23.740 1.00 60.16 429 ALA A N 1
ATOM 3227 C CA . ALA A 1 429 ? -28.876 -22.217 -23.738 1.00 60.16 429 ALA A CA 1
ATOM 3228 C C . ALA A 1 429 ? -30.130 -22.538 -24.564 1.00 60.16 429 ALA A C 1
ATOM 3230 O O . ALA A 1 429 ? -31.233 -22.297 -24.081 1.00 60.16 429 ALA A O 1
ATOM 3231 N N . ASP A 1 430 ? -29.975 -23.155 -25.737 1.00 62.09 430 ASP A N 1
ATOM 3232 C CA . ASP A 1 430 ? -31.082 -23.648 -26.571 1.00 62.09 430 ASP A CA 1
ATOM 3233 C C . ASP A 1 430 ? -31.878 -24.752 -25.838 1.00 62.09 430 ASP A C 1
ATOM 3235 O O . ASP A 1 430 ? -33.108 -24.711 -25.712 1.00 62.09 430 ASP A O 1
ATOM 3239 N N . THR A 1 431 ? -31.163 -25.679 -25.190 1.00 60.88 431 THR A N 1
ATOM 3240 C CA . THR A 1 431 ? -31.755 -26.709 -24.318 1.00 60.88 431 THR A CA 1
ATOM 3241 C C . THR A 1 431 ? -32.476 -26.090 -23.115 1.00 60.88 431 THR A C 1
ATOM 3243 O O . THR A 1 431 ? -33.557 -26.536 -22.736 1.00 60.88 431 THR A O 1
ATOM 3246 N N . ARG A 1 432 ? -31.917 -25.042 -22.501 1.00 55.59 432 ARG A N 1
ATOM 3247 C CA . ARG A 1 432 ? -32.493 -24.362 -21.333 1.00 55.59 432 ARG A CA 1
ATOM 3248 C C . ARG A 1 432 ? -33.691 -23.498 -21.707 1.00 55.59 432 ARG A C 1
ATOM 3250 O O . ARG A 1 432 ? -34.640 -23.469 -20.934 1.00 55.59 432 ARG A O 1
ATOM 3257 N N . GLN A 1 433 ? -33.699 -22.886 -22.889 1.00 63.31 433 GLN A N 1
ATOM 3258 C CA . GLN A 1 433 ? -34.882 -22.248 -23.464 1.00 63.31 433 GLN A CA 1
ATOM 3259 C C . GLN A 1 433 ? -35.990 -23.287 -23.695 1.00 63.31 433 GLN A C 1
ATOM 3261 O O . GLN A 1 433 ? -37.121 -23.076 -23.264 1.00 63.31 433 GLN A O 1
ATOM 3266 N N . THR A 1 434 ? -35.651 -24.455 -24.249 1.00 60.84 434 THR A N 1
ATOM 3267 C CA . THR A 1 434 ? -36.589 -25.581 -24.421 1.00 60.84 434 THR A CA 1
ATOM 3268 C C . THR A 1 434 ? -37.143 -26.083 -23.074 1.00 60.84 434 THR A C 1
ATOM 3270 O O . THR A 1 434 ? -38.341 -26.342 -22.938 1.00 60.84 434 THR A O 1
ATOM 3273 N N . ILE A 1 435 ? -36.298 -26.174 -22.038 1.00 57.59 435 ILE A N 1
ATOM 3274 C CA . ILE A 1 435 ? -36.705 -26.543 -20.671 1.00 57.59 435 ILE A CA 1
ATOM 3275 C C . ILE A 1 435 ? -37.537 -25.435 -20.010 1.00 57.59 435 ILE A C 1
ATOM 3277 O O . ILE A 1 435 ? -38.475 -25.748 -19.283 1.00 57.59 435 ILE A O 1
ATOM 3281 N N . GLU A 1 436 ? -37.256 -24.156 -20.258 1.00 54.84 436 GLU A N 1
ATOM 3282 C CA . GLU A 1 436 ? -38.087 -23.048 -19.777 1.00 54.84 436 GLU A CA 1
ATOM 3283 C C . GLU A 1 436 ? -39.446 -22.996 -20.474 1.00 54.84 436 GLU A C 1
ATOM 3285 O O . GLU A 1 436 ? -40.439 -22.690 -19.821 1.00 54.84 436 GLU A O 1
ATOM 3290 N N . GLU A 1 437 ? -39.540 -23.327 -21.760 1.00 59.28 437 GLU A N 1
ATOM 3291 C CA . GLU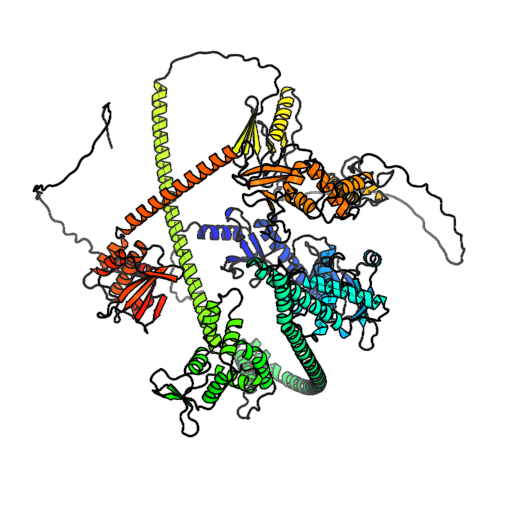 A 1 437 ? -40.820 -23.444 -22.465 1.00 59.28 437 GLU A CA 1
ATOM 3292 C C . GLU A 1 437 ? -41.647 -24.618 -21.910 1.00 59.28 437 GLU A C 1
ATOM 3294 O O . GLU A 1 437 ? -42.820 -24.439 -21.566 1.00 59.28 437 GLU A O 1
ATOM 3299 N N . ALA A 1 438 ? -41.025 -25.780 -21.679 1.00 52.94 438 ALA A N 1
ATOM 3300 C CA . ALA A 1 438 ? -41.654 -26.905 -20.976 1.00 52.94 438 ALA A CA 1
ATOM 3301 C C . ALA A 1 438 ? -42.003 -26.576 -19.505 1.00 52.94 438 ALA A C 1
ATOM 3303 O O . ALA A 1 438 ? -43.029 -27.021 -18.978 1.00 52.94 438 ALA A O 1
ATOM 3304 N N . GLY A 1 439 ? -41.177 -25.760 -18.847 1.00 52.19 439 GLY A N 1
ATOM 3305 C CA . GLY A 1 439 ? -41.346 -25.271 -17.479 1.00 52.19 439 GLY A CA 1
ATOM 3306 C C . GLY A 1 439 ? -42.479 -24.255 -17.342 1.00 52.19 439 GLY A C 1
ATOM 3307 O O . GLY A 1 439 ? -43.223 -24.298 -16.368 1.00 52.19 439 GLY A O 1
ATOM 3308 N N . ARG A 1 440 ? -42.680 -23.389 -18.342 1.00 52.31 440 ARG A N 1
ATOM 3309 C CA . ARG A 1 440 ? -43.852 -22.504 -18.459 1.00 52.31 440 ARG A CA 1
ATOM 3310 C C . ARG A 1 440 ? -45.119 -23.320 -18.714 1.00 52.31 440 ARG A C 1
ATOM 3312 O O . ARG A 1 440 ? -46.160 -23.008 -18.146 1.00 52.31 440 ARG A O 1
ATOM 3319 N N . TYR A 1 441 ? -45.031 -24.401 -19.492 1.00 47.88 441 TYR A N 1
ATOM 3320 C CA . TYR A 1 441 ? -46.155 -25.315 -19.723 1.00 47.88 441 TYR A CA 1
ATOM 3321 C C . TYR A 1 441 ? -46.572 -26.069 -18.446 1.00 47.88 441 TYR A C 1
ATOM 3323 O O . TYR A 1 441 ? -47.762 -26.196 -18.154 1.00 47.88 441 TYR A O 1
ATOM 3331 N N . THR A 1 442 ? -45.606 -26.522 -17.638 1.00 48.88 442 THR A N 1
ATOM 3332 C CA . THR A 1 442 ? -45.889 -27.165 -16.343 1.00 48.88 442 THR A CA 1
ATOM 3333 C C . THR A 1 442 ? -46.296 -26.166 -15.264 1.00 48.88 442 THR A C 1
ATOM 3335 O O . THR A 1 442 ? -47.280 -26.421 -14.577 1.00 48.88 442 THR A O 1
ATOM 3338 N N . SER A 1 443 ? -45.636 -25.011 -15.130 1.00 45.62 443 SER A N 1
ATOM 3339 C CA . SER A 1 443 ? -45.999 -24.013 -14.110 1.00 45.62 443 SER A CA 1
ATOM 3340 C C . SER A 1 443 ? -47.398 -23.439 -14.329 1.00 45.62 443 SER A C 1
ATOM 3342 O O . SER A 1 443 ? -48.112 -23.214 -13.354 1.00 45.62 443 SER A O 1
ATOM 3344 N N . HIS A 1 444 ? -47.849 -23.307 -15.582 1.00 47.28 444 HIS A N 1
ATOM 3345 C CA . HIS A 1 444 ? -49.223 -22.910 -15.886 1.00 47.28 444 HIS A CA 1
ATOM 3346 C C . HIS A 1 444 ? -50.253 -23.961 -15.426 1.00 47.28 444 HIS A C 1
ATOM 3348 O O . HIS A 1 444 ? -51.353 -23.592 -15.014 1.00 47.28 444 HIS A O 1
ATOM 3354 N N . HIS A 1 445 ? -49.893 -25.250 -15.421 1.00 48.59 445 HIS A N 1
ATOM 3355 C CA . HIS A 1 445 ? -50.707 -26.332 -14.856 1.00 48.59 445 HIS A CA 1
ATOM 3356 C C . HIS A 1 445 ? -50.641 -26.385 -13.319 1.00 48.59 445 HIS A C 1
ATOM 3358 O O . HIS A 1 445 ? -51.674 -26.548 -12.668 1.00 48.59 445 HIS A O 1
ATOM 3364 N N . THR A 1 446 ? -49.461 -26.206 -12.718 1.00 45.22 446 THR A N 1
ATOM 3365 C CA . THR A 1 446 ? -49.293 -26.224 -11.254 1.00 45.22 446 THR A CA 1
ATOM 3366 C C . THR A 1 446 ? -49.928 -25.000 -10.590 1.00 45.22 446 THR A C 1
ATOM 3368 O O . THR A 1 446 ? -50.500 -25.125 -9.512 1.00 45.22 446 THR A O 1
ATOM 3371 N N . ALA A 1 447 ? -49.907 -23.832 -11.241 1.00 43.69 447 ALA A N 1
ATOM 3372 C CA . ALA A 1 447 ? -50.607 -22.635 -10.774 1.00 43.69 447 ALA A CA 1
ATOM 3373 C C . ALA A 1 447 ? -52.132 -22.836 -10.756 1.00 43.69 447 ALA A C 1
ATOM 3375 O O . ALA A 1 447 ? -52.781 -22.440 -9.792 1.00 43.69 447 ALA A O 1
ATOM 3376 N N . VAL A 1 448 ? -52.688 -23.521 -11.765 1.00 49.78 448 VAL A N 1
ATOM 3377 C CA . VAL A 1 448 ? -54.115 -23.891 -11.813 1.00 49.78 448 VAL A CA 1
ATOM 3378 C C . VAL A 1 448 ? -54.478 -24.880 -10.698 1.00 49.78 448 VAL A C 1
ATOM 3380 O O . VAL A 1 448 ? -55.539 -24.738 -10.093 1.00 49.78 448 VAL A O 1
ATOM 3383 N N . ALA A 1 449 ? -53.593 -25.824 -10.357 1.00 44.62 449 ALA A N 1
ATOM 3384 C CA . ALA A 1 449 ? -53.790 -26.718 -9.213 1.00 44.62 449 ALA A CA 1
ATOM 3385 C C . ALA A 1 449 ? -53.713 -25.974 -7.861 1.00 44.62 449 ALA A C 1
ATOM 3387 O O . ALA A 1 449 ? -54.607 -26.114 -7.027 1.00 44.62 449 ALA A O 1
ATOM 3388 N N . ALA A 1 450 ? -52.702 -25.121 -7.663 1.00 42.00 450 ALA A N 1
ATOM 3389 C CA . ALA A 1 450 ? -52.505 -24.370 -6.421 1.00 42.00 450 ALA A CA 1
ATOM 3390 C C . ALA A 1 450 ? -53.655 -23.387 -6.122 1.00 42.00 450 ALA A C 1
ATOM 3392 O O . ALA A 1 450 ? -54.051 -23.230 -4.965 1.00 42.00 450 ALA A O 1
ATOM 3393 N N . THR A 1 451 ? -54.262 -22.782 -7.152 1.00 48.78 451 THR A N 1
ATOM 3394 C CA . THR A 1 451 ? -55.452 -21.928 -6.978 1.00 48.78 451 THR A CA 1
ATOM 3395 C C . THR A 1 451 ? -56.706 -22.672 -6.504 1.00 48.78 451 THR A C 1
ATOM 3397 O O . THR A 1 451 ? -57.654 -22.015 -6.080 1.00 48.78 451 THR A O 1
ATOM 3400 N N . MET A 1 452 ? -56.735 -24.012 -6.531 1.00 48.66 452 MET A N 1
ATOM 3401 C CA . MET A 1 452 ? -57.868 -24.794 -6.013 1.00 48.66 452 MET A CA 1
ATOM 3402 C C . MET A 1 452 ? -57.736 -25.184 -4.529 1.00 48.66 452 MET A C 1
ATOM 3404 O O . MET A 1 452 ? -58.755 -25.463 -3.901 1.00 48.66 452 MET A O 1
ATOM 3408 N N . GLU A 1 453 ? -56.531 -25.167 -3.944 1.00 46.84 453 GLU A N 1
ATOM 3409 C CA . GLU A 1 453 ? -56.300 -25.580 -2.541 1.00 46.84 453 GLU A CA 1
ATOM 3410 C C . GLU A 1 453 ? -56.090 -24.408 -1.561 1.00 46.84 453 GLU A C 1
ATOM 3412 O O . GLU A 1 453 ? -56.331 -24.551 -0.356 1.00 46.84 453 GLU A O 1
ATOM 3417 N N . ALA A 1 454 ? -55.751 -23.219 -2.077 1.00 41.75 454 ALA A N 1
ATOM 3418 C CA . ALA A 1 454 ? -55.582 -21.981 -1.307 1.00 41.75 454 ALA A CA 1
ATOM 3419 C C . ALA A 1 454 ? -56.705 -21.640 -0.286 1.00 41.75 454 ALA A C 1
ATOM 3421 O O . ALA A 1 454 ? -56.358 -21.175 0.802 1.00 41.75 454 ALA A O 1
ATOM 3422 N N . PRO A 1 455 ? -58.014 -21.914 -0.521 1.00 45.03 455 PRO A N 1
ATOM 3423 C CA . PRO A 1 455 ? -59.082 -21.554 0.427 1.00 45.03 455 PRO A CA 1
ATOM 3424 C C . PRO A 1 455 ? -58.996 -22.214 1.815 1.00 45.03 455 PRO A C 1
ATOM 3426 O O . PRO A 1 455 ? -59.762 -21.861 2.712 1.00 45.03 455 PRO A O 1
ATOM 3429 N N . THR A 1 456 ? -58.112 -23.197 2.004 1.00 53.19 456 THR A N 1
ATOM 3430 C CA . THR A 1 456 ? -57.975 -23.933 3.271 1.00 53.19 456 THR A CA 1
ATOM 3431 C C . THR A 1 456 ? -56.923 -23.356 4.223 1.00 53.19 456 THR A C 1
ATOM 3433 O O . THR A 1 456 ? -57.023 -23.589 5.429 1.00 53.19 456 THR A O 1
ATOM 3436 N N . ALA A 1 457 ? -55.959 -22.573 3.723 1.00 47.09 457 ALA A N 1
ATOM 3437 C CA . ALA A 1 457 ? -54.878 -22.005 4.532 1.00 47.09 457 ALA A CA 1
ATOM 3438 C C . ALA A 1 457 ? -55.299 -20.717 5.264 1.00 47.09 457 ALA A C 1
ATOM 3440 O O . ALA A 1 457 ? -55.134 -20.623 6.483 1.00 47.09 457 ALA A O 1
ATOM 3441 N N . ASP A 1 458 ? -55.920 -19.764 4.561 1.00 47.03 458 ASP A N 1
ATOM 3442 C CA . ASP A 1 458 ? -56.369 -18.492 5.157 1.00 47.03 458 ASP A CA 1
ATOM 3443 C C . ASP A 1 458 ? -57.397 -18.724 6.277 1.00 47.03 458 ASP A C 1
ATOM 3445 O O . ASP A 1 458 ? -57.302 -18.156 7.367 1.00 47.03 458 ASP A O 1
ATOM 3449 N N . ALA A 1 459 ? -58.308 -19.682 6.071 1.00 50.72 459 ALA A N 1
ATOM 3450 C CA . ALA A 1 459 ? -59.287 -20.097 7.072 1.00 50.72 459 ALA A CA 1
ATOM 3451 C C . ALA A 1 459 ? -58.662 -20.746 8.328 1.00 50.72 459 ALA A C 1
ATOM 3453 O O . ALA A 1 459 ? -59.359 -20.925 9.331 1.00 50.72 459 ALA A O 1
ATOM 3454 N N . ALA A 1 460 ? -57.390 -21.155 8.305 1.00 50.88 460 ALA A N 1
ATOM 3455 C CA . ALA A 1 460 ? -56.671 -21.627 9.492 1.00 50.88 460 ALA A CA 1
ATOM 3456 C C . ALA A 1 460 ? -55.971 -20.471 10.228 1.00 50.88 460 ALA A C 1
ATOM 3458 O O . ALA A 1 460 ? -55.978 -20.441 11.460 1.00 50.88 460 ALA A O 1
ATOM 3459 N N . TYR A 1 461 ? -55.435 -19.495 9.487 1.00 44.41 461 TYR A N 1
ATOM 3460 C CA . TYR A 1 461 ? -54.734 -18.338 10.048 1.00 44.41 461 TYR A CA 1
ATOM 3461 C C . TYR A 1 461 ? -55.667 -17.428 10.866 1.00 44.41 461 TYR A C 1
ATOM 3463 O O . TYR A 1 461 ? -55.334 -17.070 11.996 1.00 44.41 461 TYR A O 1
ATOM 3471 N N . GLU A 1 462 ? -56.888 -17.163 10.382 1.00 49.72 462 GLU A N 1
ATOM 3472 C CA . GLU A 1 462 ? -57.898 -16.370 11.115 1.00 49.72 462 GLU A CA 1
ATOM 3473 C C . GLU A 1 462 ? -58.358 -16.997 12.450 1.00 49.72 462 GLU A C 1
ATOM 3475 O O . GLU A 1 462 ? -58.993 -16.327 13.265 1.00 49.72 462 GLU A O 1
ATOM 3480 N N . ARG A 1 463 ? -58.038 -18.274 12.708 1.00 54.38 463 ARG A N 1
ATOM 3481 C CA . ARG A 1 463 ? -58.377 -18.978 13.960 1.00 54.38 463 ARG A CA 1
ATOM 3482 C C . ARG A 1 463 ? -57.224 -19.075 14.964 1.00 54.38 463 ARG A C 1
ATOM 3484 O O . ARG A 1 463 ? -57.426 -19.622 16.045 1.00 54.38 463 ARG A O 1
ATOM 3491 N N . GLY A 1 464 ? -56.044 -18.539 14.643 1.00 41.94 464 GLY A N 1
ATOM 3492 C CA . GLY A 1 464 ? -54.919 -18.433 15.581 1.00 41.94 464 GLY A CA 1
ATOM 3493 C C . GLY A 1 464 ? -54.248 -19.758 15.979 1.00 41.94 464 GLY A C 1
ATOM 3494 O O . GLY A 1 464 ? -53.493 -19.779 16.949 1.00 41.94 464 GLY A O 1
ATOM 3495 N N . ASP A 1 465 ? -54.490 -20.861 15.260 1.00 52.09 465 ASP A N 1
ATOM 3496 C CA . ASP A 1 465 ? -53.857 -22.157 15.553 1.00 52.09 465 ASP A CA 1
ATOM 3497 C C . ASP A 1 465 ? -52.481 -22.274 14.875 1.00 52.09 465 ASP A C 1
ATOM 3499 O O . ASP A 1 465 ? -52.323 -22.848 13.793 1.00 52.09 465 ASP A O 1
ATOM 3503 N N . ILE A 1 466 ? -51.464 -21.723 15.542 1.00 52.53 466 ILE A N 1
ATOM 3504 C CA . ILE A 1 466 ? -50.058 -21.721 15.097 1.00 52.53 466 ILE A CA 1
ATOM 3505 C C . ILE A 1 466 ? -49.567 -23.146 14.767 1.00 52.53 466 ILE A C 1
ATOM 3507 O O . ILE A 1 466 ? -48.860 -23.345 13.776 1.00 52.53 466 ILE A O 1
ATOM 3511 N N . ASN A 1 467 ? -50.033 -24.164 15.503 1.00 54.75 467 ASN A N 1
ATOM 3512 C CA . ASN A 1 467 ? -49.641 -25.559 15.283 1.00 54.75 467 ASN A CA 1
ATOM 3513 C C . ASN A 1 467 ? -50.142 -26.117 13.939 1.00 54.75 467 ASN A C 1
ATOM 3515 O O . ASN A 1 467 ? -49.618 -27.120 13.453 1.00 54.75 467 ASN A O 1
ATOM 3519 N N . ALA A 1 468 ? -51.193 -25.551 13.337 1.00 53.19 468 ALA A N 1
ATOM 3520 C CA . ALA A 1 468 ? -51.647 -25.952 12.003 1.00 53.19 468 ALA A CA 1
ATOM 3521 C C . ALA A 1 468 ? -50.688 -25.445 10.909 1.00 53.19 468 ALA A C 1
ATOM 3523 O O . ALA A 1 468 ? -50.326 -26.207 10.013 1.00 53.19 468 ALA A O 1
ATOM 3524 N N . SER A 1 469 ? -50.212 -24.201 11.037 1.00 51.91 469 SER A N 1
ATOM 3525 C CA . SER A 1 469 ? -49.227 -23.593 10.129 1.00 51.91 469 SER A CA 1
ATOM 3526 C C . SER A 1 469 ? -47.871 -24.304 10.188 1.00 51.91 469 SER A C 1
ATOM 3528 O O . SER A 1 469 ? -47.277 -24.613 9.152 1.00 51.91 469 SER A O 1
ATOM 3530 N N . GLU A 1 470 ? -47.398 -24.652 11.388 1.00 55.34 470 GLU A N 1
ATOM 3531 C CA . GLU A 1 470 ? -46.152 -25.412 11.544 1.00 55.34 470 GLU A CA 1
ATOM 3532 C C . GLU A 1 470 ? -46.260 -26.819 10.946 1.00 55.34 470 GLU A C 1
ATOM 3534 O O . GLU A 1 470 ? -45.353 -27.244 10.236 1.00 55.34 470 GLU A O 1
ATOM 3539 N N . ARG A 1 471 ? -47.395 -27.514 11.116 1.00 58.81 471 ARG A N 1
ATOM 3540 C CA . ARG A 1 471 ? -47.621 -28.833 10.490 1.00 58.81 471 ARG A CA 1
ATOM 3541 C C . ARG A 1 471 ? -47.707 -28.769 8.963 1.00 58.81 471 ARG A C 1
ATOM 3543 O O . ARG A 1 471 ? -47.226 -29.692 8.309 1.00 58.81 471 ARG A O 1
ATOM 3550 N N . ALA A 1 472 ? -48.263 -27.701 8.389 1.00 57.56 472 ALA A N 1
ATOM 3551 C CA . ALA A 1 472 ? -48.247 -27.482 6.940 1.00 57.56 472 ALA A CA 1
ATOM 3552 C C . ALA A 1 472 ? -46.819 -27.224 6.419 1.00 57.56 472 ALA A C 1
ATOM 3554 O O . ALA A 1 472 ? -46.403 -27.822 5.426 1.00 57.56 472 ALA A O 1
ATOM 3555 N N . ASN A 1 473 ? -46.032 -26.411 7.131 1.00 52.41 473 ASN A N 1
ATOM 3556 C CA . ASN A 1 473 ? -44.630 -26.152 6.797 1.00 52.41 473 ASN A CA 1
ATOM 3557 C C . ASN A 1 473 ? -43.734 -27.393 6.961 1.00 52.41 473 ASN A C 1
ATOM 3559 O O . ASN A 1 473 ? -42.877 -27.639 6.113 1.00 52.41 473 ASN A O 1
ATOM 3563 N N . ASP A 1 474 ? -43.944 -28.216 7.989 1.00 51.44 474 ASP A N 1
ATOM 3564 C CA . ASP A 1 474 ? -43.215 -29.478 8.169 1.00 51.44 474 ASP A CA 1
ATOM 3565 C C . ASP A 1 474 ? -43.623 -30.544 7.142 1.00 51.44 474 ASP A C 1
ATOM 3567 O O . ASP A 1 474 ? -42.778 -31.325 6.700 1.00 51.44 474 ASP A O 1
ATOM 3571 N N . ALA A 1 475 ? -44.885 -30.558 6.697 1.00 51.16 475 ALA A N 1
ATOM 3572 C CA . ALA A 1 475 ? -45.321 -31.388 5.575 1.00 51.16 475 ALA A CA 1
ATOM 3573 C C . ALA A 1 475 ? -44.658 -30.948 4.258 1.00 51.16 475 ALA A C 1
ATOM 3575 O O . ALA A 1 475 ? -44.131 -31.794 3.533 1.00 51.16 475 ALA A O 1
ATOM 3576 N N . ALA A 1 476 ? -44.590 -29.640 3.986 1.00 50.94 476 ALA A N 1
ATOM 3577 C CA . ALA A 1 476 ? -43.876 -29.092 2.832 1.00 50.94 476 ALA A CA 1
ATOM 3578 C C . ALA A 1 476 ? -42.367 -29.409 2.885 1.00 50.94 476 ALA A C 1
ATOM 3580 O O . ALA A 1 476 ? -41.794 -29.877 1.900 1.00 50.94 476 ALA A O 1
ATOM 3581 N N . ARG A 1 477 ? -41.725 -29.260 4.053 1.00 50.47 477 ARG A N 1
ATOM 3582 C CA . ARG A 1 477 ? -40.318 -29.646 4.268 1.00 50.47 477 ARG A CA 1
ATOM 3583 C C . ARG A 1 477 ? -40.096 -31.144 4.074 1.00 50.47 477 ARG A C 1
ATOM 3585 O O . ARG A 1 477 ? -39.136 -31.524 3.406 1.00 50.47 477 ARG A O 1
ATOM 3592 N N . LYS A 1 478 ? -40.983 -32.010 4.577 1.00 44.59 478 LYS A N 1
ATOM 3593 C CA . LYS A 1 478 ? -40.925 -33.458 4.309 1.00 44.59 478 LYS A CA 1
ATOM 3594 C C . LYS A 1 478 ? -41.098 -33.788 2.831 1.00 44.59 478 LYS A C 1
ATOM 3596 O O . LYS A 1 478 ? -40.352 -34.629 2.340 1.00 44.59 478 LYS A O 1
ATOM 3601 N N . ALA A 1 479 ? -42.000 -33.126 2.109 1.00 43.47 479 ALA A N 1
ATOM 3602 C CA . ALA A 1 479 ? -42.162 -33.338 0.670 1.00 43.47 479 ALA A CA 1
ATOM 3603 C C . ALA A 1 479 ? -40.879 -32.972 -0.102 1.00 43.47 479 ALA A C 1
ATOM 3605 O O . ALA A 1 479 ? -40.394 -33.774 -0.899 1.00 43.47 479 ALA A O 1
ATOM 3606 N N . VAL A 1 480 ? -40.260 -31.829 0.219 1.00 40.75 480 VAL A N 1
ATOM 3607 C CA . VAL A 1 480 ? -38.965 -31.408 -0.350 1.00 40.75 480 VAL A CA 1
ATOM 3608 C C . VAL A 1 480 ? -37.829 -32.373 0.021 1.00 40.75 480 VAL A C 1
ATOM 3610 O O . VAL A 1 480 ? -36.997 -32.690 -0.822 1.00 40.75 480 VAL A O 1
ATOM 3613 N N . THR A 1 481 ? -37.813 -32.899 1.250 1.00 39.03 481 THR A N 1
ATOM 3614 C CA . THR A 1 481 ? -36.786 -33.862 1.700 1.00 39.03 481 THR A CA 1
ATOM 3615 C C . THR A 1 481 ? -36.962 -35.238 1.040 1.00 39.03 481 THR A C 1
ATOM 3617 O O . THR A 1 481 ? -35.982 -35.916 0.757 1.00 39.03 481 THR A O 1
ATOM 3620 N N . THR A 1 482 ? -38.200 -35.643 0.736 1.00 38.72 482 THR A N 1
ATOM 3621 C CA . THR A 1 482 ? -38.502 -36.936 0.085 1.00 38.72 482 THR A CA 1
ATOM 3622 C C . THR A 1 482 ? -38.137 -36.939 -1.408 1.00 38.72 482 THR A C 1
ATOM 3624 O O . THR A 1 482 ? -37.928 -37.998 -1.989 1.00 38.72 482 THR A O 1
ATOM 3627 N N . LEU A 1 483 ? -38.002 -35.762 -2.031 1.00 42.59 483 LEU A N 1
ATOM 3628 C CA . LEU A 1 483 ? -37.486 -35.603 -3.399 1.00 42.59 483 LEU A CA 1
ATOM 3629 C C . LEU A 1 483 ? -35.946 -35.615 -3.482 1.00 42.59 483 LEU A C 1
ATOM 3631 O O . LEU A 1 483 ? -35.401 -35.570 -4.582 1.00 42.59 483 LEU A O 1
ATOM 3635 N N . ALA A 1 484 ? -35.244 -35.666 -2.344 1.00 36.53 484 ALA A N 1
ATOM 3636 C CA . ALA A 1 484 ? -33.790 -35.516 -2.258 1.00 36.53 484 ALA A CA 1
ATOM 3637 C C . ALA A 1 484 ? -33.023 -36.823 -1.957 1.00 36.53 484 ALA A C 1
ATOM 3639 O O . ALA A 1 484 ? -31.817 -36.762 -1.719 1.00 36.53 484 ALA A O 1
ATOM 3640 N N . ASP A 1 485 ? -33.686 -37.987 -1.964 1.00 31.00 485 ASP A N 1
ATOM 3641 C CA . ASP A 1 485 ? -33.090 -39.270 -1.556 1.00 31.00 485 ASP A CA 1
ATOM 3642 C C . ASP A 1 485 ? -33.099 -40.319 -2.698 1.00 31.00 485 ASP A C 1
ATOM 3644 O O . ASP A 1 485 ? -34.057 -41.088 -2.845 1.00 31.00 485 ASP A O 1
ATOM 3648 N N . PRO A 1 486 ? -32.060 -40.361 -3.560 1.00 40.28 486 PRO A N 1
ATOM 3649 C CA . PRO A 1 486 ? -31.938 -41.342 -4.635 1.00 40.28 486 PRO A CA 1
ATOM 3650 C C . PRO A 1 486 ? -31.378 -42.670 -4.102 1.00 40.28 486 PRO A C 1
ATOM 3652 O O . PRO A 1 486 ? -30.213 -43.020 -4.305 1.00 40.28 486 PRO A O 1
ATOM 3655 N N . ALA A 1 487 ? -32.227 -43.448 -3.435 1.00 36.25 487 ALA A N 1
ATOM 3656 C CA . ALA A 1 487 ? -31.874 -44.792 -2.997 1.00 36.25 487 ALA A CA 1
ATOM 3657 C C . ALA A 1 487 ? -31.735 -45.764 -4.192 1.00 36.25 487 ALA A C 1
ATOM 3659 O O . ALA A 1 487 ? -32.710 -46.379 -4.623 1.00 36.25 487 ALA A O 1
ATOM 3660 N N . GLY A 1 488 ? -30.503 -45.970 -4.676 1.00 39.44 488 GLY A N 1
ATOM 3661 C CA . GLY A 1 488 ? -30.123 -47.216 -5.358 1.00 39.44 488 GLY A CA 1
ATOM 3662 C C . GLY A 1 488 ? -29.817 -47.179 -6.860 1.00 39.44 488 GLY A C 1
ATOM 3663 O O . GLY A 1 488 ? -30.106 -48.167 -7.533 1.00 39.44 488 GLY A O 1
ATOM 3664 N N . SER A 1 489 ? -29.189 -46.127 -7.393 1.00 34.19 489 SER A N 1
ATOM 3665 C CA . SER A 1 489 ? -28.442 -46.233 -8.661 1.00 34.19 489 SER A CA 1
ATOM 3666 C C . SER A 1 489 ? -26.931 -46.174 -8.424 1.00 34.19 489 SER A C 1
ATOM 3668 O O . SER A 1 489 ? -26.452 -45.435 -7.563 1.00 34.19 489 SER A O 1
ATOM 3670 N N . GLU A 1 490 ? -26.165 -46.948 -9.199 1.00 45.69 490 GLU A N 1
ATOM 3671 C CA . GLU A 1 490 ? -24.729 -46.706 -9.356 1.00 45.69 490 GLU A CA 1
ATOM 3672 C C . GLU A 1 490 ? -24.551 -45.300 -9.936 1.00 45.69 490 GLU A C 1
ATOM 3674 O O . GLU A 1 490 ? -24.822 -45.060 -11.115 1.00 45.69 490 GLU A O 1
ATOM 3679 N N . VAL A 1 491 ? -24.120 -44.357 -9.098 1.00 40.31 491 VAL A N 1
ATOM 3680 C CA . VAL A 1 491 ? -23.720 -43.028 -9.553 1.00 40.31 491 VAL A CA 1
ATOM 3681 C C . VAL A 1 491 ? -22.439 -43.208 -10.357 1.00 40.31 491 VAL A C 1
ATOM 3683 O O . VAL A 1 491 ? -21.359 -43.373 -9.793 1.00 40.31 491 VAL A O 1
ATOM 3686 N N . GLN A 1 492 ? -22.570 -43.204 -11.684 1.00 41.41 492 GLN A N 1
ATOM 3687 C CA . GLN A 1 492 ? -21.438 -42.961 -12.570 1.00 41.41 492 GLN A CA 1
ATOM 3688 C C . GLN A 1 492 ? -20.790 -41.645 -12.133 1.00 41.41 492 GLN A C 1
ATOM 3690 O O . GLN A 1 492 ? -21.497 -40.640 -12.029 1.00 41.41 492 GLN A O 1
ATOM 3695 N N . ASP A 1 493 ? -19.479 -41.674 -11.852 1.00 48.66 493 ASP A N 1
ATOM 3696 C CA . ASP A 1 493 ? -18.700 -40.495 -11.457 1.00 48.66 493 ASP A CA 1
ATOM 3697 C C . ASP A 1 493 ? -19.074 -39.319 -12.359 1.00 48.66 493 ASP A C 1
ATOM 3699 O O . ASP A 1 493 ? -18.908 -39.375 -13.584 1.00 48.66 493 ASP A O 1
ATOM 3703 N N . SER A 1 494 ? -19.624 -38.259 -11.763 1.00 59.66 494 SER A N 1
ATOM 3704 C CA . SER A 1 494 ? -20.031 -37.107 -12.547 1.00 59.66 494 SER A CA 1
ATOM 3705 C C . SER A 1 494 ? -18.776 -36.482 -13.159 1.00 59.66 494 SER A C 1
ATOM 3707 O O . SER A 1 494 ? -17.753 -36.314 -12.488 1.00 59.66 494 SER A O 1
ATOM 3709 N N . GLY A 1 495 ? -18.835 -36.092 -14.437 1.00 71.50 495 GLY A N 1
ATOM 3710 C CA . GLY A 1 495 ? -17.695 -35.438 -15.092 1.00 71.50 495 GLY A CA 1
ATOM 3711 C C . GLY A 1 495 ? -17.238 -34.159 -14.370 1.00 71.50 495 GLY A C 1
ATOM 3712 O O . GLY A 1 495 ? -16.097 -33.732 -14.535 1.00 71.50 495 GLY A O 1
ATOM 3713 N N . ALA A 1 496 ? -18.102 -33.574 -13.530 1.00 71.25 496 ALA A N 1
ATOM 3714 C CA . ALA A 1 496 ? -17.779 -32.451 -12.660 1.00 71.25 496 ALA A CA 1
ATOM 3715 C C . ALA A 1 496 ? -16.837 -32.841 -11.506 1.00 71.25 496 ALA A C 1
ATOM 3717 O O . ALA A 1 496 ? -15.889 -32.104 -11.241 1.00 71.25 496 ALA A O 1
ATOM 3718 N N . ASP A 1 497 ? -17.043 -33.991 -10.856 1.00 77.38 497 ASP A N 1
ATOM 3719 C CA . ASP A 1 497 ? -16.180 -34.467 -9.765 1.00 77.38 497 ASP A CA 1
ATOM 3720 C C . ASP A 1 497 ? -14.788 -34.840 -10.284 1.00 77.38 497 ASP A C 1
ATOM 3722 O O . ASP A 1 497 ? -13.779 -34.419 -9.715 1.00 77.38 497 ASP A O 1
ATOM 3726 N N . GLN A 1 498 ? -14.721 -35.543 -11.422 1.00 81.31 498 GLN A N 1
ATOM 3727 C CA . GLN A 1 498 ? -13.451 -35.862 -12.080 1.00 81.31 498 GLN A CA 1
ATOM 3728 C C . GLN A 1 498 ? -12.698 -34.588 -12.503 1.00 81.31 498 GLN A C 1
ATOM 3730 O O . GLN A 1 498 ? -11.489 -34.486 -12.291 1.00 81.31 498 GLN A O 1
ATOM 3735 N N . TRP A 1 499 ? -13.404 -33.592 -13.051 1.00 85.19 499 TRP A N 1
ATOM 3736 C CA . TRP A 1 499 ? -12.817 -32.301 -13.421 1.00 85.19 499 TRP A CA 1
ATOM 3737 C C . TRP A 1 499 ? -12.331 -31.497 -12.205 1.00 85.19 499 TRP A C 1
ATOM 3739 O O . TRP A 1 499 ? -11.268 -30.873 -12.262 1.00 85.19 499 TRP A O 1
ATOM 3749 N N . LEU A 1 500 ? -13.071 -31.519 -11.091 1.00 83.44 500 LEU A N 1
ATOM 3750 C CA . LEU A 1 500 ? -12.660 -30.883 -9.837 1.00 83.44 500 LEU A CA 1
ATOM 3751 C C . LEU A 1 500 ? -11.422 -31.561 -9.240 1.00 83.44 500 LEU A C 1
ATOM 3753 O O . LEU A 1 500 ? -10.488 -30.861 -8.844 1.00 83.44 500 LEU A O 1
ATOM 3757 N N . ASP A 1 501 ? -11.379 -32.894 -9.209 1.00 87.00 501 ASP A N 1
ATOM 3758 C CA . ASP A 1 501 ? -10.212 -33.640 -8.734 1.00 87.00 501 ASP A CA 1
ATOM 3759 C C . ASP A 1 501 ? -8.990 -33.401 -9.632 1.00 87.00 501 ASP A C 1
ATOM 3761 O O . ASP A 1 501 ? -7.905 -33.148 -9.110 1.00 87.00 501 ASP A O 1
ATOM 3765 N N . GLU A 1 502 ? -9.138 -33.364 -10.961 1.00 86.69 502 GLU A N 1
ATOM 3766 C CA . GLU A 1 502 ? -8.031 -33.041 -11.871 1.00 86.69 502 GLU A CA 1
ATOM 3767 C C . GLU A 1 502 ? -7.544 -31.587 -11.702 1.00 86.69 502 GLU A C 1
ATOM 3769 O O . GLU A 1 502 ? -6.338 -31.327 -11.640 1.00 86.69 502 GLU A O 1
ATOM 3774 N N . ARG A 1 503 ? -8.466 -30.623 -11.568 1.00 89.56 503 ARG A N 1
ATOM 3775 C CA . ARG A 1 503 ? -8.138 -29.210 -11.314 1.00 89.56 503 ARG A CA 1
ATOM 3776 C C . ARG A 1 503 ? -7.372 -29.039 -10.003 1.00 89.56 503 ARG A C 1
ATOM 3778 O O . ARG A 1 503 ? -6.342 -28.364 -9.988 1.00 89.56 503 ARG A O 1
ATOM 3785 N N . ASN A 1 504 ? -7.856 -29.643 -8.920 1.00 89.19 504 ASN A N 1
ATOM 3786 C CA . ASN A 1 504 ? -7.228 -29.545 -7.604 1.00 89.19 504 ASN A CA 1
ATOM 3787 C C . ASN A 1 504 ? -5.893 -30.305 -7.556 1.00 89.19 504 ASN A C 1
ATOM 3789 O O . ASN A 1 504 ? -4.923 -29.811 -6.981 1.00 89.19 504 ASN A O 1
ATOM 3793 N N . ALA A 1 505 ? -5.795 -31.460 -8.224 1.00 91.00 505 ALA A N 1
ATOM 3794 C CA . ALA A 1 505 ? -4.537 -32.182 -8.384 1.00 91.00 505 ALA A CA 1
ATOM 3795 C C . ALA A 1 505 ? -3.475 -31.308 -9.072 1.00 91.00 505 ALA A C 1
ATOM 3797 O O . ALA A 1 505 ? -2.338 -31.229 -8.596 1.00 91.00 505 ALA A O 1
ATOM 3798 N N . ARG A 1 506 ? -3.869 -30.586 -10.134 1.00 90.06 506 ARG A N 1
ATOM 3799 C CA . ARG A 1 506 ? -3.009 -29.653 -10.880 1.00 90.06 506 ARG A CA 1
ATOM 3800 C C . ARG A 1 506 ? -2.490 -28.486 -10.038 1.00 90.06 506 ARG A C 1
ATOM 3802 O O . ARG A 1 506 ? -1.327 -28.115 -10.196 1.00 90.06 506 ARG A O 1
ATOM 3809 N N . THR A 1 507 ? -3.296 -27.916 -9.140 1.00 86.44 507 THR A N 1
ATOM 3810 C CA . THR A 1 507 ? -2.850 -26.789 -8.300 1.00 86.44 507 THR A CA 1
ATOM 3811 C C . THR A 1 507 ? -2.105 -27.232 -7.042 1.00 86.44 507 THR A C 1
ATOM 3813 O O . THR A 1 507 ? -1.116 -26.597 -6.668 1.00 86.44 507 THR A O 1
ATOM 3816 N N . GLU A 1 508 ? -2.528 -28.318 -6.390 1.00 92.56 508 GLU A N 1
ATOM 3817 C CA . GLU A 1 508 ? -2.087 -28.643 -5.030 1.00 92.56 508 GLU A CA 1
ATOM 3818 C C . GLU A 1 508 ? -0.994 -29.719 -4.947 1.00 92.56 508 GLU A C 1
ATOM 3820 O O . GLU A 1 508 ? -0.040 -29.530 -4.183 1.00 92.56 508 GLU A O 1
ATOM 3825 N N . LEU A 1 509 ? -1.034 -30.803 -5.741 1.00 91.88 509 LEU A N 1
ATOM 3826 C CA . LEU A 1 509 ? -0.026 -31.880 -5.638 1.00 91.88 509 LEU A CA 1
ATOM 3827 C C . LEU A 1 509 ? 1.426 -31.379 -5.796 1.00 91.88 509 LEU A C 1
ATOM 3829 O O . LEU A 1 509 ? 2.266 -31.749 -4.957 1.00 91.88 509 LEU A O 1
ATOM 3833 N N . PRO A 1 510 ? 1.755 -30.493 -6.768 1.00 89.06 510 PRO A N 1
ATOM 3834 C CA . PRO A 1 510 ? 3.115 -29.978 -6.920 1.00 89.06 510 PRO A CA 1
ATOM 3835 C C . PRO A 1 510 ? 3.577 -29.144 -5.721 1.00 89.06 510 PRO A C 1
ATOM 3837 O O . PRO A 1 510 ? 4.766 -29.159 -5.391 1.00 89.06 510 PRO A O 1
ATOM 3840 N N . ARG A 1 511 ? 2.651 -28.423 -5.068 1.00 88.88 511 ARG A N 1
ATOM 3841 C CA . ARG A 1 511 ? 2.907 -27.518 -3.930 1.00 88.88 511 ARG A CA 1
ATOM 3842 C C . ARG A 1 511 ? 3.077 -28.303 -2.631 1.00 88.88 511 ARG A C 1
ATOM 3844 O O . ARG A 1 511 ? 4.046 -28.095 -1.902 1.00 88.88 511 ARG A O 1
ATOM 3851 N N . MET A 1 512 ? 2.182 -29.256 -2.383 1.00 91.81 512 MET A N 1
ATOM 3852 C CA . MET A 1 512 ? 2.234 -30.193 -1.255 1.00 91.81 512 MET A CA 1
ATOM 3853 C C . MET A 1 512 ? 3.440 -31.147 -1.337 1.00 91.81 512 MET A C 1
ATOM 3855 O O . MET A 1 512 ? 3.809 -31.779 -0.344 1.00 91.81 512 MET A O 1
ATOM 3859 N N . GLY A 1 513 ? 4.093 -31.228 -2.502 1.00 94.19 513 GLY A N 1
ATOM 3860 C CA . GLY A 1 513 ? 5.316 -31.996 -2.698 1.00 94.19 513 GLY A CA 1
ATOM 3861 C C . GLY A 1 513 ? 5.067 -33.495 -2.605 1.00 94.19 513 GLY A C 1
ATOM 3862 O O . GLY A 1 513 ? 5.776 -34.193 -1.877 1.00 94.19 513 GLY A O 1
ATOM 3863 N N . TRP A 1 514 ? 4.044 -33.988 -3.298 1.00 96.38 514 TRP A N 1
ATOM 3864 C CA . TRP A 1 514 ? 3.839 -35.425 -3.461 1.00 96.38 514 TRP A CA 1
ATOM 3865 C C . TRP A 1 514 ? 4.909 -36.023 -4.373 1.00 96.38 514 TRP A C 1
ATOM 3867 O O . TRP A 1 514 ? 5.383 -35.367 -5.295 1.00 96.38 514 TRP A O 1
ATOM 3877 N N . CYS A 1 515 ? 5.301 -37.267 -4.120 1.00 96.56 515 CYS A N 1
ATOM 3878 C CA . CYS A 1 515 ? 6.182 -38.016 -5.011 1.00 96.56 515 CYS A CA 1
ATOM 3879 C C . CYS A 1 515 ? 5.576 -39.372 -5.360 1.00 96.56 515 CYS A C 1
ATOM 3881 O O . CYS A 1 515 ? 4.717 -39.872 -4.631 1.00 96.56 515 CYS A O 1
ATOM 3883 N N . THR A 1 516 ? 6.063 -39.977 -6.442 1.00 96.50 516 THR A N 1
ATOM 3884 C CA . THR A 1 516 ? 5.649 -41.312 -6.912 1.00 96.50 516 THR A CA 1
ATOM 3885 C C . THR A 1 516 ? 5.651 -42.337 -5.774 1.00 96.50 516 THR A C 1
ATOM 3887 O O . THR A 1 516 ? 4.638 -42.972 -5.502 1.00 96.50 516 THR A O 1
ATOM 3890 N N . GLY A 1 517 ? 6.728 -42.384 -4.984 1.00 96.06 517 GLY A N 1
ATOM 3891 C CA . GLY A 1 517 ? 6.834 -43.275 -3.825 1.00 96.06 517 GLY A CA 1
ATOM 3892 C C . GLY A 1 517 ? 5.856 -42.997 -2.669 1.00 96.06 517 GLY A C 1
ATOM 3893 O O . GLY A 1 517 ? 5.640 -43.889 -1.855 1.00 96.06 517 GLY A O 1
ATOM 3894 N N . LEU A 1 518 ? 5.263 -41.799 -2.558 1.00 96.94 518 LEU A N 1
ATOM 3895 C CA . LEU A 1 518 ? 4.161 -41.539 -1.616 1.00 96.94 518 LEU A CA 1
ATOM 3896 C C . LEU A 1 518 ? 2.823 -42.007 -2.195 1.00 96.94 518 LEU A C 1
ATOM 3898 O O . LEU A 1 518 ? 2.050 -42.641 -1.477 1.00 96.94 518 LEU A O 1
ATOM 3902 N N . ALA A 1 519 ? 2.581 -41.749 -3.483 1.00 97.00 519 ALA A N 1
ATOM 3903 C CA . ALA A 1 519 ? 1.393 -42.221 -4.190 1.00 97.00 519 ALA A CA 1
ATOM 3904 C C . ALA A 1 519 ? 1.319 -43.760 -4.209 1.00 97.00 519 ALA A C 1
ATOM 3906 O O . ALA A 1 519 ? 0.284 -44.314 -3.857 1.00 97.00 519 ALA A O 1
ATOM 3907 N N . ASP A 1 520 ? 2.429 -44.456 -4.478 1.00 96.12 520 ASP A N 1
ATOM 3908 C CA . ASP A 1 520 ? 2.528 -45.925 -4.443 1.00 96.12 520 ASP A CA 1
ATOM 3909 C C . ASP A 1 520 ? 2.135 -46.525 -3.084 1.00 96.12 520 ASP A C 1
ATOM 3911 O O . ASP A 1 520 ? 1.503 -47.583 -3.008 1.00 96.12 520 ASP A O 1
ATOM 3915 N N . VAL A 1 521 ? 2.541 -45.869 -1.991 1.00 96.38 521 VAL A N 1
ATOM 3916 C CA . VAL A 1 521 ? 2.244 -46.312 -0.621 1.00 96.38 521 VAL A CA 1
ATOM 3917 C C . VAL A 1 521 ? 0.790 -46.010 -0.266 1.00 96.38 521 VAL A C 1
ATOM 3919 O O . VAL A 1 521 ? 0.139 -46.850 0.352 1.00 96.38 521 VAL A O 1
ATOM 3922 N N . LEU A 1 522 ? 0.256 -44.865 -0.696 1.00 97.50 522 LEU A N 1
ATOM 3923 C CA . LEU A 1 522 ? -1.157 -44.536 -0.522 1.00 97.50 522 LEU A CA 1
ATOM 3924 C C . LEU A 1 522 ? -2.065 -45.478 -1.330 1.00 97.50 522 LEU A C 1
ATOM 3926 O O . LEU A 1 522 ? -3.042 -45.976 -0.783 1.00 97.50 522 LEU A O 1
ATOM 3930 N N . ALA A 1 523 ? -1.712 -45.802 -2.575 1.00 96.50 523 ALA A N 1
ATOM 3931 C CA . ALA A 1 523 ? -2.426 -46.770 -3.408 1.00 96.50 523 ALA A CA 1
ATOM 3932 C C . ALA A 1 523 ? -2.382 -48.187 -2.813 1.00 96.50 523 ALA A C 1
ATOM 3934 O O . ALA A 1 523 ? -3.391 -48.888 -2.787 1.00 96.50 523 ALA A O 1
ATOM 3935 N N . ALA A 1 524 ? -1.239 -48.601 -2.252 1.00 95.44 524 ALA A N 1
ATOM 3936 C CA . ALA A 1 524 ? -1.140 -49.859 -1.513 1.00 95.44 524 ALA A CA 1
ATOM 3937 C C . ALA A 1 524 ? -2.008 -49.868 -0.239 1.00 95.44 524 ALA A C 1
ATOM 3939 O O . ALA A 1 524 ? -2.562 -50.906 0.114 1.00 95.44 524 ALA A O 1
ATOM 3940 N N . ALA A 1 525 ? -2.137 -48.736 0.460 1.00 96.19 525 ALA A N 1
ATOM 3941 C CA . ALA A 1 525 ? -3.054 -48.614 1.592 1.00 96.19 525 ALA A CA 1
ATOM 3942 C C . ALA A 1 525 ? -4.520 -48.668 1.129 1.00 96.19 525 ALA A C 1
ATOM 3944 O O . ALA A 1 525 ? -5.335 -49.340 1.755 1.00 96.19 525 ALA A O 1
ATOM 3945 N N . TYR A 1 526 ? -4.844 -48.002 0.016 1.00 96.06 526 TYR A N 1
ATOM 3946 C CA . TYR A 1 526 ? -6.193 -47.918 -0.553 1.00 96.06 526 TYR A CA 1
ATOM 3947 C C . TYR A 1 526 ? -6.698 -49.286 -1.029 1.00 96.06 526 TYR A C 1
ATOM 3949 O O . TYR A 1 526 ? -7.838 -49.649 -0.762 1.00 96.06 526 TYR A O 1
ATOM 3957 N N . ALA A 1 527 ? -5.815 -50.093 -1.622 1.00 94.62 527 ALA A N 1
ATOM 3958 C CA . ALA A 1 527 ? -6.082 -51.489 -1.971 1.00 94.62 527 ALA A CA 1
ATOM 3959 C C . ALA A 1 527 ? -6.153 -52.451 -0.761 1.00 94.62 527 ALA A C 1
ATOM 3961 O O . ALA A 1 527 ? -6.457 -53.628 -0.934 1.00 94.62 527 ALA A O 1
ATOM 3962 N N . GLY A 1 528 ? -5.835 -51.998 0.460 1.00 94.50 528 GLY A N 1
ATOM 3963 C CA . GLY A 1 528 ? -5.750 -52.852 1.652 1.00 94.50 528 GLY A CA 1
ATOM 3964 C C . GLY A 1 528 ? -4.487 -53.728 1.741 1.00 94.50 528 GLY A C 1
ATOM 3965 O O . GLY A 1 528 ? -4.355 -54.520 2.679 1.00 94.50 528 GLY A O 1
ATOM 3966 N N . ASP A 1 529 ? -3.525 -53.573 0.821 1.00 94.88 529 ASP A N 1
ATOM 3967 C CA . ASP A 1 529 ? -2.285 -54.365 0.784 1.00 94.88 529 ASP A CA 1
ATOM 3968 C C . ASP A 1 529 ? -1.389 -54.118 2.015 1.00 94.88 529 ASP A C 1
ATOM 3970 O O . ASP A 1 529 ? -0.568 -54.970 2.370 1.00 94.88 529 ASP A O 1
ATOM 3974 N N . LEU A 1 530 ? -1.457 -52.935 2.639 1.00 95.31 530 LEU A N 1
ATOM 3975 C CA . LEU A 1 530 ? -0.545 -52.555 3.723 1.00 95.31 530 LEU A CA 1
ATOM 3976 C C . LEU A 1 530 ? -0.987 -53.087 5.084 1.00 95.31 530 LEU A C 1
ATOM 3978 O O . LEU A 1 530 ? -2.089 -52.821 5.555 1.00 95.31 530 LEU A O 1
ATOM 3982 N N . HIS A 1 531 ? -0.074 -53.780 5.760 1.00 94.00 531 HIS A N 1
ATOM 3983 C CA . HIS A 1 531 ? -0.256 -54.268 7.122 1.00 94.00 531 HIS A CA 1
ATOM 3984 C C . HIS A 1 531 ? 0.926 -53.866 8.007 1.00 94.00 531 HIS A C 1
ATOM 3986 O O . HIS A 1 531 ? 2.086 -54.016 7.621 1.00 94.00 531 HIS A O 1
ATOM 3992 N N . ALA A 1 532 ? 0.630 -53.401 9.217 1.00 92.69 532 ALA A N 1
ATOM 3993 C CA . ALA A 1 532 ? 1.602 -53.280 10.292 1.00 92.69 532 ALA A CA 1
ATOM 3994 C C . ALA A 1 532 ? 1.821 -54.651 10.950 1.00 92.69 532 ALA A C 1
ATOM 3996 O O . ALA A 1 532 ? 0.864 -55.343 11.317 1.00 92.69 532 ALA A O 1
ATOM 3997 N N . ASP A 1 533 ? 3.084 -55.037 11.118 1.00 89.19 533 ASP A N 1
ATOM 3998 C CA . ASP A 1 533 ? 3.505 -56.203 11.886 1.00 89.19 533 ASP A CA 1
ATOM 3999 C C . ASP A 1 533 ? 4.577 -55.842 12.931 1.00 89.19 533 ASP A C 1
ATOM 4001 O O . ASP A 1 533 ? 4.972 -54.688 13.088 1.00 89.19 533 ASP A O 1
ATOM 4005 N N . THR A 1 534 ? 5.046 -56.834 13.690 1.00 84.56 534 THR A N 1
ATOM 4006 C CA . THR A 1 534 ? 6.061 -56.653 14.749 1.00 84.56 534 THR A CA 1
ATOM 4007 C C . THR A 1 534 ? 7.448 -56.254 14.228 1.00 84.56 534 THR A C 1
ATOM 4009 O O . THR A 1 534 ? 8.377 -56.109 15.013 1.00 84.56 534 THR A O 1
ATOM 4012 N N . SER A 1 535 ? 7.617 -56.127 12.913 1.00 82.38 535 SER A N 1
ATOM 4013 C CA . SER A 1 535 ? 8.881 -55.894 12.219 1.00 82.38 535 SER A CA 1
ATOM 4014 C C . SER A 1 535 ? 8.859 -54.663 11.295 1.00 82.38 535 SER A C 1
ATOM 4016 O O . SER A 1 535 ? 9.879 -54.338 10.680 1.00 82.38 535 SER A O 1
ATOM 4018 N N . GLY A 1 536 ? 7.715 -53.974 11.199 1.00 89.38 536 GLY A N 1
ATOM 4019 C CA . GLY A 1 536 ? 7.508 -52.773 10.393 1.00 89.38 536 GLY A CA 1
ATOM 4020 C C . GLY A 1 536 ? 6.162 -52.790 9.669 1.00 89.38 536 GLY A C 1
ATOM 4021 O O . GLY A 1 536 ? 5.217 -53.447 10.098 1.00 89.38 536 GLY A O 1
ATOM 4022 N N . ILE A 1 537 ? 6.074 -52.067 8.551 1.00 92.38 537 ILE A N 1
ATOM 4023 C CA . ILE A 1 537 ? 4.898 -52.083 7.671 1.00 92.38 537 ILE A CA 1
ATOM 4024 C C . ILE A 1 537 ? 5.267 -52.797 6.375 1.00 92.38 537 ILE A C 1
ATOM 4026 O O . ILE A 1 537 ? 6.250 -52.455 5.709 1.00 92.38 537 ILE A O 1
ATOM 4030 N N . VAL A 1 538 ? 4.484 -53.816 6.041 1.00 92.00 538 VAL A N 1
ATOM 4031 C CA . VAL A 1 538 ? 4.691 -54.711 4.903 1.00 92.00 538 VAL A CA 1
ATOM 4032 C C . VAL A 1 538 ? 3.535 -54.596 3.919 1.00 92.00 538 VAL A C 1
ATOM 4034 O O . VAL A 1 538 ? 2.372 -54.517 4.313 1.00 92.00 538 VAL A O 1
ATOM 4037 N N . ARG A 1 539 ? 3.858 -54.618 2.625 1.00 92.88 539 ARG A N 1
ATOM 4038 C CA . ARG A 1 539 ? 2.879 -54.770 1.549 1.00 92.88 539 ARG A CA 1
ATOM 4039 C C . ARG A 1 539 ? 2.661 -56.261 1.297 1.00 92.88 539 ARG A C 1
ATOM 4041 O O . ARG A 1 539 ? 3.606 -56.963 0.940 1.00 92.88 539 ARG A O 1
ATOM 4048 N N . ARG A 1 540 ? 1.436 -56.745 1.502 1.00 86.56 540 ARG A N 1
ATOM 4049 C CA . ARG A 1 540 ? 1.024 -58.140 1.295 1.00 86.56 540 ARG A CA 1
ATOM 4050 C C . ARG A 1 540 ? 0.417 -58.327 -0.092 1.00 86.56 540 ARG A C 1
ATOM 4052 O O . ARG A 1 540 ? -0.792 -58.455 -0.228 1.00 86.56 540 ARG A O 1
ATOM 4059 N N . ARG A 1 541 ? 1.269 -58.402 -1.112 1.00 78.44 541 ARG A N 1
ATOM 4060 C CA . ARG A 1 541 ? 0.869 -58.834 -2.456 1.00 78.44 541 ARG A CA 1
ATOM 4061 C C . ARG A 1 541 ? 1.497 -60.196 -2.750 1.00 78.44 541 ARG A C 1
ATOM 4063 O O . ARG A 1 541 ? 2.675 -60.394 -2.467 1.00 78.44 541 ARG A O 1
ATOM 4070 N N . GLU A 1 542 ? 0.696 -61.141 -3.244 1.00 69.06 542 GLU A N 1
ATOM 4071 C CA . GLU A 1 542 ? 1.156 -62.446 -3.765 1.00 69.06 542 GLU A CA 1
ATOM 4072 C C . GLU A 1 542 ? 2.048 -63.265 -2.793 1.00 69.06 542 GLU A C 1
ATOM 4074 O O . GLU A 1 542 ? 2.956 -63.988 -3.191 1.00 69.06 542 GLU A O 1
ATOM 4079 N N . GLY A 1 543 ? 1.797 -63.161 -1.481 1.00 69.25 543 GLY A N 1
ATOM 4080 C CA . GLY A 1 543 ? 2.471 -63.963 -0.447 1.00 69.25 543 GLY A CA 1
ATOM 4081 C C . GLY A 1 543 ? 3.888 -63.516 -0.054 1.00 69.25 543 GLY A C 1
ATOM 4082 O O . GLY A 1 543 ? 4.399 -63.986 0.962 1.00 69.25 543 GLY A O 1
ATOM 4083 N N . GLN A 1 544 ? 4.510 -62.574 -0.772 1.00 72.19 544 GLN A N 1
ATOM 4084 C CA . GLN A 1 544 ? 5.825 -62.023 -0.420 1.00 72.19 544 GLN A CA 1
ATOM 4085 C C . GLN A 1 544 ? 5.698 -60.640 0.238 1.00 72.19 544 GLN A C 1
ATOM 4087 O O . GLN A 1 544 ? 5.483 -59.622 -0.417 1.00 72.19 544 GLN A O 1
ATOM 4092 N N . GLY A 1 545 ? 5.861 -60.593 1.564 1.00 79.56 545 GLY A N 1
ATOM 4093 C CA . GLY A 1 545 ? 5.779 -59.356 2.346 1.00 79.56 545 GLY A CA 1
ATOM 4094 C C . GLY A 1 545 ? 6.970 -58.419 2.121 1.00 79.56 545 GLY A C 1
ATOM 4095 O O . GLY A 1 545 ? 7.970 -58.501 2.835 1.00 79.56 545 GLY A O 1
ATOM 4096 N N . ARG A 1 546 ? 6.869 -57.484 1.168 1.00 89.75 546 ARG A N 1
ATOM 4097 C CA . ARG A 1 546 ? 7.903 -56.456 0.953 1.00 89.75 546 ARG A CA 1
ATOM 4098 C C . ARG A 1 546 ? 7.733 -55.319 1.963 1.00 89.75 546 ARG A C 1
ATOM 4100 O O . ARG A 1 546 ? 6.674 -54.696 2.025 1.00 89.75 546 ARG A O 1
ATOM 4107 N N . ARG A 1 547 ? 8.779 -55.014 2.740 1.00 90.88 547 ARG A N 1
ATOM 4108 C CA . ARG A 1 547 ? 8.776 -53.866 3.666 1.00 90.88 547 ARG A CA 1
ATOM 4109 C C . ARG A 1 547 ? 8.689 -52.540 2.914 1.00 90.88 547 ARG A C 1
ATOM 4111 O O . ARG A 1 547 ? 9.448 -52.300 1.973 1.00 90.88 547 ARG A O 1
ATOM 4118 N N . VAL A 1 548 ? 7.807 -51.665 3.384 1.00 93.88 548 VAL A N 1
ATOM 4119 C CA . VAL A 1 548 ? 7.717 -50.264 2.960 1.00 93.88 548 VAL A CA 1
ATOM 4120 C C . VAL A 1 548 ? 8.699 -49.427 3.788 1.00 93.88 548 VAL A C 1
ATOM 4122 O O . VAL A 1 548 ? 8.977 -49.739 4.947 1.00 93.88 548 VAL A O 1
ATOM 4125 N N . ARG A 1 549 ? 9.253 -48.353 3.210 1.00 93.75 549 ARG A N 1
ATOM 4126 C CA . ARG A 1 549 ? 10.110 -47.414 3.955 1.00 93.75 549 ARG A CA 1
ATOM 4127 C C . ARG A 1 549 ? 9.278 -46.700 5.026 1.00 93.75 549 ARG A C 1
ATOM 4129 O O . ARG A 1 549 ? 8.392 -45.926 4.672 1.00 93.75 549 ARG A O 1
ATOM 4136 N N . ALA A 1 550 ? 9.605 -46.911 6.304 1.00 90.44 550 ALA A N 1
ATOM 4137 C CA . ALA A 1 550 ? 8.880 -46.339 7.447 1.00 90.44 550 ALA A CA 1
ATOM 4138 C C . ALA A 1 550 ? 8.645 -44.824 7.309 1.00 90.44 550 ALA A C 1
ATOM 4140 O O . ALA A 1 550 ? 7.512 -44.374 7.430 1.00 90.44 550 ALA A O 1
ATOM 4141 N N . ALA A 1 551 ? 9.672 -44.071 6.901 1.00 91.19 551 ALA A N 1
ATOM 4142 C CA . ALA A 1 551 ? 9.592 -42.623 6.696 1.00 91.19 551 ALA A CA 1
ATOM 4143 C C . ALA A 1 551 ? 8.499 -42.164 5.704 1.00 91.19 551 ALA A C 1
ATOM 4145 O O . ALA A 1 551 ? 7.999 -41.054 5.840 1.00 91.19 551 ALA A O 1
ATOM 4146 N N . LEU A 1 552 ? 8.107 -42.978 4.711 1.00 94.25 552 LEU A N 1
ATOM 4147 C CA . LEU A 1 552 ? 7.005 -42.632 3.795 1.00 94.25 552 LEU A CA 1
ATOM 4148 C C . LEU A 1 552 ? 5.639 -42.833 4.463 1.00 94.25 552 LEU A C 1
ATOM 4150 O O . LEU A 1 552 ? 4.741 -42.011 4.294 1.00 94.25 552 LEU A O 1
ATOM 4154 N N . VAL A 1 553 ? 5.500 -43.896 5.260 1.00 94.31 553 VAL A N 1
ATOM 4155 C CA . VAL A 1 553 ? 4.277 -44.181 6.023 1.00 94.31 553 VAL A CA 1
ATOM 4156 C C . VAL A 1 553 ? 4.096 -43.160 7.147 1.00 94.31 553 VAL A C 1
ATOM 4158 O O . VAL A 1 553 ? 3.015 -42.600 7.289 1.00 94.31 553 VAL A O 1
ATOM 4161 N N . GLU A 1 554 ? 5.155 -42.855 7.898 1.00 92.69 554 GLU A N 1
ATOM 4162 C CA . GLU A 1 554 ? 5.162 -41.791 8.909 1.00 92.69 554 GLU A CA 1
ATOM 4163 C C . GLU A 1 554 ? 4.781 -40.438 8.300 1.00 92.69 554 GLU A C 1
ATOM 4165 O O . GLU A 1 554 ? 4.002 -39.694 8.893 1.00 92.69 554 GLU A O 1
ATOM 4170 N N . LEU A 1 555 ? 5.270 -40.132 7.093 1.00 94.31 555 LEU A N 1
ATOM 4171 C CA . LEU A 1 555 ? 4.956 -38.887 6.400 1.00 94.31 555 LEU A CA 1
ATOM 4172 C C . LEU A 1 555 ? 3.468 -38.812 6.005 1.00 94.31 555 LEU A C 1
ATOM 4174 O O . LEU A 1 555 ? 2.820 -37.814 6.328 1.00 94.31 555 LEU A O 1
ATOM 4178 N N . LEU A 1 556 ? 2.901 -39.870 5.411 1.00 96.19 556 LEU A N 1
ATOM 4179 C CA . LEU A 1 556 ? 1.465 -39.964 5.091 1.00 96.19 556 LEU A CA 1
ATOM 4180 C C . LEU A 1 556 ? 0.578 -39.927 6.349 1.00 96.19 556 LEU A C 1
ATOM 4182 O O . LEU A 1 556 ? -0.421 -39.205 6.377 1.00 96.19 556 LEU A O 1
ATOM 4186 N N . ALA A 1 557 ? 0.960 -40.638 7.412 1.00 94.38 557 ALA A N 1
ATOM 4187 C CA . ALA A 1 557 ? 0.252 -40.621 8.691 1.00 94.38 557 ALA A CA 1
ATOM 4188 C C . ALA A 1 557 ? 0.310 -39.230 9.351 1.00 94.38 557 ALA A C 1
ATOM 4190 O O . ALA A 1 557 ? -0.700 -38.738 9.848 1.00 94.38 557 ALA A O 1
ATOM 4191 N N . SER A 1 558 ? 1.456 -38.538 9.282 1.00 91.56 558 SER A N 1
ATOM 4192 C CA . SER A 1 558 ? 1.613 -37.165 9.795 1.00 91.56 558 SER A CA 1
ATOM 4193 C C . SER A 1 558 ? 0.784 -36.123 9.036 1.00 91.56 558 SER A C 1
ATOM 4195 O O . SER A 1 558 ? 0.490 -35.058 9.585 1.00 91.56 558 SER A O 1
ATOM 4197 N N . GLY A 1 559 ? 0.414 -36.415 7.786 1.00 91.44 559 GLY A N 1
ATOM 4198 C CA . GLY A 1 559 ? -0.500 -35.606 6.978 1.00 91.44 559 GLY A CA 1
ATOM 4199 C C . GLY A 1 559 ? -1.979 -35.942 7.183 1.00 91.44 559 GLY A C 1
ATOM 4200 O O . GLY A 1 559 ? -2.824 -35.195 6.706 1.00 91.44 559 GLY A O 1
ATOM 4201 N N . GLY A 1 560 ? -2.289 -37.029 7.901 1.00 95.00 560 GLY A N 1
ATOM 4202 C CA . GLY A 1 560 ? -3.655 -37.499 8.130 1.00 95.00 560 GLY A CA 1
ATOM 4203 C C . GLY A 1 560 ? -4.241 -38.359 7.008 1.00 95.00 560 GLY A C 1
ATOM 4204 O O . GLY A 1 560 ? -5.442 -38.590 7.029 1.00 95.00 560 GLY A O 1
ATOM 4205 N N . TYR A 1 561 ? -3.438 -38.850 6.054 1.00 96.88 561 TYR A N 1
ATOM 4206 C CA . TYR A 1 561 ? -3.908 -39.603 4.872 1.00 96.88 561 TYR A CA 1
ATOM 4207 C C . TYR A 1 561 ? -4.128 -41.101 5.120 1.00 96.88 561 TYR A C 1
ATOM 4209 O O . TYR A 1 561 ? -4.907 -41.751 4.426 1.00 96.88 561 TYR A O 1
ATOM 4217 N N . ILE A 1 562 ? -3.432 -41.663 6.109 1.00 97.12 562 ILE A N 1
ATOM 4218 C CA . ILE A 1 562 ? -3.556 -43.068 6.512 1.00 97.12 562 ILE A CA 1
ATOM 4219 C C . ILE A 1 562 ? -3.556 -43.178 8.035 1.00 97.12 562 ILE A C 1
ATOM 4221 O O . ILE A 1 562 ? -2.844 -42.443 8.722 1.00 97.12 562 ILE A O 1
ATOM 4225 N N . ALA A 1 563 ? -4.326 -44.125 8.559 1.00 95.75 563 ALA A N 1
ATOM 4226 C CA . ALA A 1 563 ? -4.311 -44.521 9.955 1.00 95.75 563 ALA A CA 1
ATOM 4227 C C . ALA A 1 563 ? -3.495 -45.814 10.107 1.00 95.75 563 ALA A C 1
ATOM 4229 O O . ALA A 1 563 ? -3.831 -46.868 9.566 1.00 95.75 563 ALA A O 1
ATOM 4230 N N . VAL A 1 564 ? -2.399 -45.724 10.859 1.00 94.62 564 VAL A N 1
ATOM 4231 C CA . VAL A 1 564 ? -1.542 -46.866 11.197 1.00 94.62 564 VAL A CA 1
ATOM 4232 C C . VAL A 1 564 ? -1.988 -47.426 12.557 1.00 94.62 564 VAL A C 1
ATOM 4234 O O . VAL A 1 564 ? -2.212 -46.636 13.480 1.00 94.62 564 VAL A O 1
ATOM 4237 N N . PRO A 1 565 ? -2.105 -48.758 12.731 1.00 91.19 565 PRO A N 1
ATOM 4238 C CA . PRO A 1 565 ? -2.342 -49.364 14.041 1.00 91.19 565 PRO A CA 1
ATOM 4239 C C . PRO A 1 565 ? -1.325 -48.895 15.092 1.00 91.19 565 PRO A C 1
ATOM 4241 O O . PRO A 1 565 ? -0.147 -48.709 14.786 1.00 91.19 565 PRO A O 1
ATOM 4244 N N . ARG A 1 566 ? -1.767 -48.724 16.349 1.00 83.19 566 ARG A N 1
ATOM 4245 C CA . ARG A 1 566 ? -0.878 -48.323 17.460 1.00 83.19 566 ARG A CA 1
ATOM 4246 C C . ARG A 1 566 ? 0.329 -49.263 17.552 1.00 83.19 566 ARG A C 1
ATOM 4248 O O . ARG A 1 566 ? 0.162 -50.480 17.468 1.00 83.19 566 ARG A O 1
ATOM 4255 N N . THR A 1 567 ? 1.514 -48.695 17.776 1.00 77.44 567 THR A N 1
ATOM 4256 C CA . THR A 1 567 ? 2.800 -49.403 17.852 1.00 77.44 567 THR A CA 1
ATOM 4257 C C . THR A 1 567 ? 2.698 -50.686 18.682 1.00 77.44 567 THR A C 1
ATOM 4259 O O . THR A 1 567 ? 2.205 -50.667 19.806 1.00 77.44 567 THR A O 1
ATOM 4262 N N . GLY A 1 568 ? 3.135 -51.812 18.111 1.00 75.50 568 GLY A N 1
ATOM 4263 C CA . GLY A 1 568 ? 3.051 -53.140 18.732 1.00 75.50 568 GLY A CA 1
ATOM 4264 C C . GLY A 1 568 ? 1.778 -53.939 18.413 1.00 75.50 568 GLY A C 1
ATOM 4265 O O . GLY A 1 568 ? 1.792 -55.160 18.562 1.00 75.50 568 GLY A O 1
ATOM 4266 N N . ARG A 1 569 ? 0.701 -53.318 17.905 1.00 83.31 569 ARG A N 1
ATOM 4267 C CA . ARG A 1 569 ? -0.477 -54.049 17.402 1.00 83.31 569 ARG A CA 1
ATOM 4268 C C . ARG A 1 569 ? -0.318 -54.387 15.920 1.00 83.31 569 ARG A C 1
ATOM 4270 O O . ARG A 1 569 ? -0.028 -53.517 15.104 1.00 83.31 569 ARG A O 1
ATOM 4277 N N . ARG A 1 570 ? -0.552 -55.655 15.569 1.00 89.31 570 ARG A N 1
ATOM 4278 C CA . ARG A 1 570 ? -0.645 -56.104 14.171 1.00 89.31 570 ARG A CA 1
ATOM 4279 C C . ARG A 1 570 ? -2.011 -55.716 13.599 1.00 89.31 570 ARG A C 1
ATOM 4281 O O . ARG A 1 570 ? -3.012 -55.873 14.293 1.00 89.31 570 ARG A O 1
ATOM 4288 N N . GLY A 1 571 ? -2.068 -55.255 12.352 1.00 91.62 571 GLY A N 1
ATOM 4289 C CA . GLY A 1 571 ? -3.334 -54.900 11.696 1.00 91.62 571 GLY A CA 1
ATOM 4290 C C . GLY A 1 571 ? -3.158 -54.226 10.332 1.00 91.62 571 GLY A C 1
ATOM 4291 O O . GLY A 1 571 ? -2.032 -53.866 9.980 1.00 91.62 571 GLY A O 1
ATOM 4292 N N . PRO A 1 572 ? -4.241 -54.057 9.555 1.00 93.81 572 PRO A N 1
ATOM 4293 C CA . PRO A 1 572 ? -4.208 -53.311 8.301 1.00 93.81 572 PRO A CA 1
ATOM 4294 C C . PRO A 1 572 ? -3.935 -51.821 8.552 1.00 93.81 572 PRO A C 1
ATOM 4296 O O . PRO A 1 572 ? -4.339 -51.267 9.575 1.00 93.81 572 PRO A O 1
ATOM 4299 N N . VAL A 1 573 ? -3.259 -51.170 7.608 1.00 96.00 573 VAL A N 1
ATOM 4300 C CA . VAL A 1 573 ? -3.140 -49.707 7.546 1.00 96.00 573 VAL A CA 1
ATOM 4301 C C . VAL A 1 573 ? -4.293 -49.198 6.690 1.00 96.00 573 VAL A C 1
ATOM 4303 O O . VAL A 1 573 ? -4.365 -49.534 5.511 1.00 96.00 573 VAL A O 1
ATOM 4306 N N . THR A 1 574 ? -5.202 -48.417 7.270 1.00 96.38 574 THR A N 1
ATOM 4307 C CA . THR A 1 574 ? -6.416 -47.958 6.581 1.00 96.38 574 THR A CA 1
ATOM 4308 C C . THR A 1 574 ? -6.246 -46.548 6.025 1.00 96.38 574 THR A C 1
ATOM 4310 O O . THR A 1 574 ? -5.579 -45.703 6.622 1.00 96.38 574 THR A O 1
ATOM 4313 N N . VAL A 1 575 ? -6.850 -46.275 4.870 1.00 97.00 575 VAL A N 1
ATOM 4314 C CA . VAL A 1 575 ? -6.876 -44.931 4.274 1.00 97.00 575 VAL A CA 1
ATOM 4315 C C . VAL A 1 575 ? -7.959 -44.087 4.946 1.00 97.00 575 VAL A C 1
ATOM 4317 O O . VAL A 1 575 ? -9.035 -44.588 5.269 1.00 97.00 575 VAL A O 1
ATOM 4320 N N . THR A 1 576 ? -7.668 -42.812 5.197 1.00 96.75 576 THR A N 1
ATOM 4321 C CA . THR A 1 576 ? -8.636 -41.848 5.750 1.00 96.75 576 THR A CA 1
ATOM 4322 C C . THR A 1 576 ? -9.434 -41.173 4.625 1.00 96.75 576 THR A C 1
ATOM 4324 O O . THR A 1 576 ? -9.016 -41.250 3.471 1.00 96.75 576 THR A O 1
ATOM 4327 N N . PRO A 1 577 ? -10.530 -40.442 4.907 1.00 95.69 577 PRO A N 1
ATOM 4328 C CA . PRO A 1 577 ? -11.243 -39.681 3.873 1.00 95.69 577 PRO A CA 1
ATOM 4329 C C . PRO A 1 577 ? -10.332 -38.742 3.060 1.00 95.69 577 PRO A C 1
ATOM 4331 O O . PRO A 1 577 ? -10.406 -38.719 1.833 1.00 95.69 577 PRO A O 1
ATOM 4334 N N . ASP A 1 578 ? -9.398 -38.051 3.723 1.00 95.44 578 ASP A N 1
ATOM 4335 C CA . ASP A 1 578 ? -8.412 -37.180 3.063 1.00 95.44 578 ASP A CA 1
ATOM 4336 C C . ASP A 1 578 ? -7.444 -37.988 2.175 1.00 95.44 578 ASP A C 1
ATOM 4338 O O . ASP A 1 578 ? -7.034 -37.531 1.109 1.00 95.44 578 ASP A O 1
ATOM 4342 N N . GLY A 1 579 ? -7.108 -39.218 2.581 1.00 96.38 579 GLY A N 1
ATOM 4343 C CA . GLY A 1 579 ? -6.331 -40.166 1.784 1.00 96.38 579 GLY A CA 1
ATOM 4344 C C . GLY A 1 579 ? -7.063 -40.705 0.554 1.00 96.38 579 GLY A C 1
ATOM 4345 O O . GLY A 1 579 ? -6.420 -40.926 -0.467 1.00 96.38 579 GLY A O 1
ATOM 4346 N N . VAL A 1 580 ? -8.389 -40.867 0.604 1.00 96.06 580 VAL A N 1
ATOM 4347 C CA . VAL A 1 580 ? -9.193 -41.267 -0.568 1.00 96.06 580 VAL A CA 1
ATOM 4348 C C . VAL A 1 580 ? -9.171 -40.171 -1.635 1.00 96.06 580 VAL A C 1
ATOM 4350 O O . VAL A 1 580 ? -8.992 -40.461 -2.817 1.00 96.06 580 VAL A O 1
ATOM 4353 N N . ILE A 1 581 ? -9.297 -38.904 -1.230 1.00 94.81 581 ILE A N 1
ATOM 4354 C CA . ILE A 1 581 ? -9.221 -37.763 -2.155 1.00 94.81 581 ILE A CA 1
ATOM 4355 C C . ILE A 1 581 ? -7.794 -37.619 -2.707 1.00 94.81 581 ILE A C 1
ATOM 4357 O O . ILE A 1 581 ? -7.608 -37.554 -3.918 1.00 94.81 581 ILE A O 1
ATOM 4361 N N . ALA A 1 582 ? -6.769 -37.676 -1.848 1.00 96.12 582 ALA A N 1
ATOM 4362 C CA . ALA A 1 582 ? -5.377 -37.619 -2.296 1.00 96.12 582 ALA A CA 1
ATOM 4363 C C . ALA A 1 582 ? -5.003 -38.771 -3.251 1.00 96.12 582 ALA A C 1
ATOM 4365 O O . ALA A 1 582 ? -4.219 -38.561 -4.176 1.00 96.12 582 ALA A O 1
ATOM 4366 N N . HIS A 1 583 ? -5.579 -39.966 -3.068 1.00 97.00 583 HIS A N 1
ATOM 4367 C CA . HIS A 1 583 ? -5.416 -41.084 -3.998 1.00 97.00 583 HIS A CA 1
ATOM 4368 C C . HIS A 1 583 ? -6.012 -40.754 -5.371 1.00 97.00 583 HIS A C 1
ATOM 4370 O O . HIS A 1 583 ? -5.300 -40.871 -6.367 1.00 97.00 583 HIS A O 1
ATOM 4376 N N . ARG A 1 584 ? -7.260 -40.257 -5.424 1.00 95.75 584 ARG A N 1
ATOM 4377 C CA . ARG A 1 584 ? -7.895 -39.807 -6.675 1.00 95.75 584 ARG A CA 1
ATOM 4378 C C . ARG A 1 584 ? -7.066 -38.740 -7.387 1.00 95.75 584 ARG A C 1
ATOM 4380 O O . ARG A 1 584 ? -6.798 -38.892 -8.574 1.00 95.75 584 ARG A O 1
ATOM 4387 N N . TRP A 1 585 ? -6.553 -37.740 -6.668 1.00 96.75 585 TRP A N 1
ATOM 4388 C CA . TRP A 1 585 ? -5.678 -36.712 -7.249 1.00 96.75 585 TRP A CA 1
ATOM 4389 C C . TRP A 1 585 ? -4.392 -37.310 -7.838 1.00 96.75 585 TRP A C 1
ATOM 4391 O O . TRP A 1 585 ? -4.017 -36.976 -8.960 1.00 96.75 585 TRP A O 1
ATOM 4401 N N . CYS A 1 586 ? -3.729 -38.222 -7.116 1.00 96.44 586 CYS A N 1
ATOM 4402 C CA . CYS A 1 586 ? -2.524 -38.899 -7.611 1.00 96.44 586 CYS A CA 1
ATOM 4403 C C . CYS A 1 586 ? -2.799 -39.789 -8.836 1.00 96.44 586 CYS A C 1
ATOM 4405 O O . CYS A 1 586 ? -1.905 -39.977 -9.656 1.00 96.44 586 CYS A O 1
ATOM 4407 N N . THR A 1 587 ? -4.008 -40.349 -8.960 1.00 95.31 587 THR A N 1
ATOM 4408 C CA . THR A 1 587 ? -4.444 -41.126 -10.133 1.00 95.31 587 THR A CA 1
ATOM 4409 C C . THR A 1 587 ? -4.827 -40.230 -11.315 1.00 95.31 587 THR A C 1
ATOM 4411 O O . THR A 1 587 ? -4.543 -40.592 -12.453 1.00 95.31 587 THR A O 1
ATOM 4414 N N . ALA A 1 588 ? -5.433 -39.066 -11.062 1.00 92.44 588 ALA A N 1
ATOM 4415 C CA . ALA A 1 588 ? -5.861 -38.119 -12.092 1.00 92.44 588 ALA A CA 1
ATOM 4416 C C . ALA A 1 588 ? -4.693 -37.352 -12.740 1.00 92.44 588 ALA A C 1
ATOM 4418 O O . ALA A 1 588 ? -4.752 -37.058 -13.930 1.00 92.44 588 ALA A O 1
ATOM 4419 N N . ALA A 1 589 ? -3.632 -37.047 -11.981 1.00 94.12 589 ALA A N 1
ATOM 4420 C CA . ALA A 1 589 ? -2.462 -36.307 -12.473 1.00 94.12 589 ALA A CA 1
ATOM 4421 C C . ALA A 1 589 ? -1.121 -36.934 -12.012 1.00 94.12 589 ALA A C 1
ATOM 4423 O O . ALA A 1 589 ? -0.382 -36.333 -11.221 1.00 94.12 589 ALA A O 1
ATOM 4424 N N . PRO A 1 590 ? -0.788 -38.161 -12.465 1.00 95.31 590 PRO A N 1
ATOM 4425 C CA . PRO A 1 590 ? 0.421 -38.873 -12.042 1.00 95.31 590 PRO A CA 1
ATOM 4426 C C . PRO A 1 590 ? 1.718 -38.215 -12.544 1.00 95.31 590 PRO A C 1
ATOM 4428 O O . PRO A 1 590 ? 2.768 -38.375 -11.925 1.00 95.31 590 PRO A O 1
ATOM 4431 N N . ASP A 1 591 ? 1.647 -37.448 -13.634 1.00 94.44 591 ASP A N 1
ATOM 4432 C CA . ASP A 1 591 ? 2.735 -36.665 -14.233 1.00 94.44 591 ASP A CA 1
ATOM 4433 C C . ASP A 1 591 ? 3.178 -35.467 -13.372 1.00 94.44 591 ASP A C 1
ATOM 4435 O O . ASP A 1 591 ? 4.278 -34.945 -13.547 1.00 94.44 591 ASP A O 1
ATOM 4439 N N . LEU A 1 592 ? 2.350 -35.056 -12.407 1.00 94.31 592 LEU A N 1
ATOM 4440 C CA . LEU A 1 592 ? 2.634 -33.951 -11.484 1.00 94.31 592 LEU A CA 1
ATOM 4441 C C . LEU A 1 592 ? 3.298 -34.390 -10.172 1.00 94.31 592 LEU A C 1
ATOM 4443 O O . LEU A 1 592 ? 3.634 -33.556 -9.322 1.00 94.31 592 LEU A O 1
ATOM 4447 N N . LEU A 1 593 ? 3.492 -35.697 -9.991 1.00 95.81 593 LEU A N 1
ATOM 4448 C CA . LEU A 1 593 ? 4.205 -36.259 -8.853 1.00 95.81 593 LEU A CA 1
ATOM 4449 C C . LEU A 1 593 ? 5.714 -36.068 -9.040 1.00 95.81 593 LEU A C 1
ATOM 4451 O O . LEU A 1 593 ? 6.284 -36.424 -10.067 1.00 95.81 593 LEU A O 1
ATOM 4455 N N . HIS A 1 594 ? 6.401 -35.560 -8.015 1.00 94.25 594 HIS A N 1
ATOM 4456 C CA . HIS A 1 594 ? 7.861 -35.446 -8.049 1.00 94.25 594 HIS A CA 1
ATOM 4457 C C . HIS A 1 594 ? 8.493 -36.847 -8.124 1.00 94.25 594 HIS A C 1
ATOM 4459 O O . HIS A 1 594 ? 8.166 -37.716 -7.317 1.00 94.25 594 HIS A O 1
ATOM 4465 N N . GLU A 1 595 ? 9.437 -37.076 -9.037 1.00 92.19 595 GLU A N 1
ATOM 4466 C CA . GLU A 1 595 ? 10.119 -38.379 -9.159 1.00 92.19 595 GLU A CA 1
ATOM 4467 C C . GLU A 1 595 ? 10.930 -38.739 -7.897 1.00 92.19 595 GLU A C 1
ATOM 4469 O O . GLU A 1 595 ? 10.952 -39.888 -7.454 1.00 92.19 595 GLU A O 1
ATOM 4474 N N . ASP A 1 596 ? 11.577 -37.740 -7.285 1.00 91.94 596 ASP A N 1
ATOM 4475 C CA . ASP A 1 596 ? 12.446 -37.888 -6.112 1.00 91.94 596 ASP A CA 1
ATOM 4476 C C . ASP A 1 596 ? 11.784 -37.308 -4.839 1.00 91.94 596 ASP A C 1
ATOM 4478 O O . ASP A 1 596 ? 11.446 -36.115 -4.804 1.00 91.94 596 ASP A O 1
ATOM 4482 N N . PRO A 1 597 ? 11.678 -38.082 -3.735 1.00 92.75 597 PRO A N 1
ATOM 4483 C CA . PRO A 1 597 ? 11.332 -37.576 -2.403 1.00 92.75 597 PRO A CA 1
ATOM 4484 C C . PRO A 1 597 ? 12.072 -36.297 -1.963 1.00 92.75 597 PRO A C 1
ATOM 4486 O O . PRO A 1 597 ? 11.513 -35.501 -1.204 1.00 92.75 597 PRO A O 1
ATOM 4489 N N . ARG A 1 598 ? 13.309 -36.058 -2.423 1.00 93.38 598 ARG A N 1
ATOM 4490 C CA . ARG A 1 598 ? 14.067 -34.828 -2.130 1.00 93.38 598 ARG A CA 1
ATOM 4491 C C . ARG A 1 598 ? 13.497 -33.605 -2.852 1.00 93.38 598 ARG A C 1
ATOM 4493 O O . ARG A 1 598 ? 13.454 -32.530 -2.252 1.00 93.38 598 ARG A O 1
ATOM 4500 N N . ALA A 1 599 ? 13.061 -33.745 -4.105 1.00 91.06 599 ALA A N 1
ATOM 4501 C CA . ALA A 1 599 ? 12.418 -32.669 -4.865 1.00 91.06 599 ALA A CA 1
ATOM 4502 C C . ALA A 1 599 ? 11.063 -32.304 -4.236 1.00 91.06 599 ALA A C 1
ATOM 4504 O O . ALA A 1 599 ? 10.822 -31.134 -3.923 1.00 91.06 599 ALA A O 1
ATOM 4505 N N . ALA A 1 600 ? 10.274 -33.330 -3.903 1.00 95.00 600 ALA A N 1
ATOM 4506 C CA . ALA A 1 600 ? 9.053 -33.246 -3.103 1.00 95.00 600 ALA A CA 1
ATOM 4507 C C . ALA A 1 600 ? 9.256 -32.500 -1.766 1.00 95.00 600 ALA A C 1
ATOM 4509 O O . ALA A 1 600 ? 8.512 -31.576 -1.436 1.00 95.00 600 ALA A O 1
ATOM 4510 N N . TYR A 1 601 ? 10.304 -32.836 -1.004 1.00 95.44 601 TYR A N 1
ATOM 4511 C CA . TYR A 1 601 ? 10.644 -32.121 0.232 1.00 95.44 601 TYR A CA 1
ATOM 4512 C C . TYR A 1 601 ? 10.941 -30.633 -0.013 1.00 95.44 601 TYR A C 1
ATOM 4514 O O . TYR A 1 601 ? 10.408 -29.777 0.694 1.00 95.44 601 TYR A O 1
ATOM 4522 N N . TRP A 1 602 ? 11.741 -30.287 -1.027 1.00 94.19 602 TRP A N 1
ATOM 4523 C CA . TRP A 1 602 ? 12.029 -28.879 -1.327 1.00 94.19 602 TRP A CA 1
ATOM 4524 C C . TRP A 1 602 ? 10.819 -28.105 -1.859 1.00 94.19 602 TRP A C 1
ATOM 4526 O O . TRP A 1 602 ? 10.757 -26.895 -1.638 1.00 94.19 602 TRP A O 1
ATOM 4536 N N . ALA A 1 603 ? 9.847 -28.764 -2.496 1.00 90.94 603 ALA A N 1
ATOM 4537 C CA . ALA A 1 603 ? 8.564 -28.148 -2.828 1.00 90.94 603 ALA A CA 1
ATOM 4538 C C . ALA A 1 603 ? 7.816 -27.703 -1.560 1.00 90.94 603 ALA A C 1
ATOM 4540 O O . ALA A 1 603 ? 7.488 -26.520 -1.441 1.00 90.94 603 ALA A O 1
ATOM 4541 N N . ARG A 1 604 ? 7.697 -28.581 -0.551 1.00 94.62 604 ARG A N 1
ATOM 4542 C CA . ARG A 1 604 ? 7.136 -28.214 0.763 1.00 94.62 604 ARG A CA 1
ATOM 4543 C C . ARG A 1 604 ? 7.911 -27.087 1.445 1.00 94.62 604 ARG A C 1
ATOM 4545 O O . ARG A 1 604 ? 7.299 -26.146 1.942 1.00 94.62 604 ARG A O 1
ATOM 4552 N N . VAL A 1 605 ? 9.249 -27.120 1.430 1.00 92.06 605 VAL A N 1
ATOM 4553 C CA . VAL A 1 605 ? 10.065 -26.030 2.011 1.00 92.06 605 VAL A CA 1
ATOM 4554 C C . VAL A 1 605 ? 9.762 -24.684 1.345 1.00 92.06 605 VAL A C 1
ATOM 4556 O O . VAL A 1 605 ? 9.725 -23.670 2.039 1.00 92.06 605 VAL A O 1
ATOM 4559 N N . ARG A 1 606 ? 9.530 -24.650 0.022 1.00 91.75 606 ARG A N 1
ATOM 4560 C CA . ARG A 1 606 ? 9.148 -23.417 -0.689 1.00 91.75 606 ARG A CA 1
ATOM 4561 C C . ARG A 1 606 ? 7.775 -22.906 -0.252 1.00 91.75 606 ARG A C 1
ATOM 4563 O O . ARG A 1 606 ? 7.655 -21.712 -0.014 1.00 91.75 606 ARG A O 1
ATOM 4570 N N . VAL A 1 607 ? 6.783 -23.785 -0.087 1.00 87.75 607 VAL A N 1
ATOM 4571 C CA . VAL A 1 607 ? 5.446 -23.402 0.414 1.00 87.75 607 VAL A CA 1
ATOM 4572 C C . VAL A 1 607 ? 5.518 -22.829 1.831 1.00 87.75 607 VAL A C 1
ATOM 4574 O O . VAL A 1 607 ? 4.900 -21.807 2.111 1.00 87.75 607 VAL A O 1
ATOM 4577 N N . HIS A 1 608 ? 6.317 -23.432 2.714 1.00 86.88 608 HIS A N 1
ATOM 4578 C CA . HIS A 1 608 ? 6.437 -22.969 4.098 1.00 86.88 608 HIS A CA 1
ATOM 4579 C C . HIS A 1 608 ? 7.334 -21.729 4.283 1.00 86.88 608 HIS A C 1
ATOM 4581 O O . HIS A 1 608 ? 7.348 -21.156 5.374 1.00 86.88 608 HIS A O 1
ATOM 4587 N N . HIS A 1 609 ? 8.089 -21.292 3.266 1.00 88.56 609 HIS A N 1
ATOM 4588 C CA . HIS A 1 609 ? 9.020 -20.161 3.367 1.00 88.56 609 HIS A CA 1
ATOM 4589 C C . HIS A 1 609 ? 8.427 -18.866 2.791 1.00 88.56 609 HIS A C 1
ATOM 4591 O O . HIS A 1 609 ? 8.734 -18.449 1.677 1.00 88.56 609 HIS A O 1
ATOM 4597 N N . THR A 1 610 ? 7.602 -18.192 3.590 1.00 77.06 610 THR A N 1
ATOM 4598 C CA . THR A 1 610 ? 6.832 -16.994 3.206 1.00 77.06 610 THR A CA 1
ATOM 4599 C C . THR A 1 610 ? 7.587 -15.673 3.422 1.00 77.06 610 THR A C 1
ATOM 4601 O O . THR A 1 610 ? 6.981 -14.612 3.546 1.00 77.06 610 THR A O 1
ATOM 4604 N N . GLY A 1 611 ? 8.916 -15.718 3.565 1.00 72.62 611 GLY A N 1
ATOM 4605 C CA . GLY A 1 611 ? 9.759 -14.571 3.939 1.00 72.62 611 GLY A CA 1
ATOM 4606 C C . GLY A 1 611 ? 9.640 -14.144 5.411 1.00 72.62 611 GLY A C 1
ATOM 4607 O O . GLY A 1 611 ? 10.634 -13.723 5.994 1.00 72.62 611 GLY A O 1
ATOM 4608 N N . ARG A 1 612 ? 8.468 -14.323 6.040 1.00 67.38 612 ARG A N 1
ATOM 4609 C CA . ARG A 1 612 ? 8.255 -14.134 7.489 1.00 67.38 612 ARG A CA 1
ATOM 4610 C C . ARG A 1 612 ? 8.711 -15.333 8.326 1.00 67.38 612 ARG A C 1
ATOM 4612 O O . ARG A 1 612 ? 9.131 -15.164 9.465 1.00 67.38 612 ARG A O 1
ATOM 4619 N N . THR A 1 613 ? 8.646 -16.547 7.782 1.00 80.31 613 THR A N 1
ATOM 4620 C CA . THR A 1 613 ? 9.096 -17.767 8.459 1.00 80.31 613 THR A CA 1
ATOM 4621 C C . THR A 1 613 ? 10.593 -17.995 8.257 1.00 80.31 613 THR A C 1
ATOM 4623 O O . THR A 1 613 ? 11.110 -17.945 7.133 1.00 80.31 613 THR A O 1
ATOM 4626 N N . SER A 1 614 ? 11.304 -18.308 9.347 1.00 87.50 614 SER A N 1
ATOM 4627 C CA . SER A 1 614 ? 12.728 -18.643 9.269 1.00 87.50 614 SER A CA 1
ATOM 4628 C C . SER A 1 614 ? 12.944 -19.858 8.357 1.00 87.50 614 SER A C 1
ATOM 4630 O O . SER A 1 614 ? 12.131 -20.787 8.313 1.00 87.50 614 SER A O 1
ATOM 4632 N N . LYS A 1 615 ? 14.080 -19.893 7.653 1.00 87.00 615 LYS A N 1
ATOM 4633 C CA . LYS A 1 615 ? 14.442 -21.019 6.776 1.00 87.00 615 LYS A CA 1
ATOM 4634 C C . LYS A 1 615 ? 14.518 -22.354 7.530 1.00 87.00 615 LYS A C 1
ATOM 4636 O O . LYS A 1 615 ? 14.345 -23.403 6.915 1.00 87.00 615 LYS A O 1
ATOM 4641 N N . GLN A 1 616 ? 14.774 -22.321 8.839 1.00 88.19 616 GLN A N 1
ATOM 4642 C CA . GLN A 1 616 ? 14.781 -23.512 9.683 1.00 88.19 616 GLN A CA 1
ATOM 4643 C C . GLN A 1 616 ? 13.353 -23.964 10.015 1.00 88.19 616 GLN A C 1
ATOM 4645 O O . GLN A 1 616 ? 13.008 -25.107 9.739 1.00 88.19 616 GLN A O 1
ATOM 4650 N N . SER A 1 617 ? 12.482 -23.048 10.449 1.00 85.88 617 SER A N 1
ATOM 4651 C CA . SER A 1 617 ? 11.056 -23.328 10.682 1.00 85.88 617 SER A CA 1
ATOM 4652 C C . SER A 1 617 ? 10.365 -23.886 9.431 1.00 85.88 617 SER A C 1
ATOM 4654 O O . SER A 1 617 ? 9.614 -24.852 9.526 1.00 85.88 617 SER A O 1
ATOM 4656 N N . ALA A 1 618 ? 10.670 -23.344 8.245 1.00 87.94 618 ALA A N 1
ATOM 4657 C CA . ALA A 1 618 ? 10.139 -23.845 6.975 1.00 87.94 618 ALA A CA 1
ATOM 4658 C C . ALA A 1 618 ? 10.618 -25.274 6.642 1.00 87.94 618 ALA A C 1
ATOM 4660 O O . ALA A 1 618 ? 9.850 -26.081 6.119 1.00 87.94 618 ALA A O 1
ATOM 4661 N N . ARG A 1 619 ? 11.872 -25.616 6.977 1.00 92.62 619 ARG A N 1
ATOM 4662 C CA . ARG A 1 619 ? 12.403 -26.987 6.855 1.00 92.62 619 ARG A CA 1
ATOM 4663 C C . ARG A 1 619 ? 11.729 -27.945 7.825 1.00 92.62 619 ARG A C 1
ATOM 4665 O O . ARG A 1 619 ? 11.367 -29.044 7.424 1.00 92.62 619 ARG A O 1
ATOM 4672 N N . ASP A 1 620 ? 11.549 -27.536 9.074 1.00 88.81 620 ASP A N 1
ATOM 4673 C CA . ASP A 1 620 ? 10.972 -28.395 10.107 1.00 88.81 620 ASP A CA 1
ATOM 4674 C C . ASP A 1 620 ? 9.464 -28.617 9.896 1.00 88.81 620 ASP A C 1
ATOM 4676 O O . ASP A 1 620 ? 8.979 -29.723 10.132 1.00 88.81 620 ASP A O 1
ATOM 4680 N N . GLN A 1 621 ? 8.744 -27.640 9.327 1.00 87.19 621 GLN A N 1
ATOM 4681 C CA . GLN A 1 621 ? 7.381 -27.834 8.812 1.00 87.19 621 GLN A CA 1
ATOM 4682 C C . GLN A 1 621 ? 7.353 -28.803 7.616 1.00 87.19 621 GLN A C 1
ATOM 4684 O O . GLN A 1 621 ? 6.585 -29.762 7.632 1.00 87.19 621 GLN A O 1
ATOM 4689 N N . ALA A 1 622 ? 8.253 -28.645 6.637 1.00 91.31 622 ALA A N 1
ATOM 4690 C CA . ALA A 1 622 ? 8.337 -29.502 5.446 1.00 91.31 622 ALA A CA 1
ATOM 4691 C C . ALA A 1 622 ? 8.736 -30.974 5.709 1.00 91.31 622 ALA A C 1
ATOM 4693 O O . ALA A 1 622 ? 8.638 -31.812 4.803 1.00 91.31 622 ALA A O 1
ATOM 4694 N N . ARG A 1 623 ? 9.178 -31.311 6.931 1.00 91.62 623 ARG A N 1
ATOM 4695 C CA . ARG A 1 623 ? 9.347 -32.706 7.387 1.00 91.62 623 ARG A CA 1
ATOM 4696 C C . ARG A 1 623 ? 8.017 -33.432 7.602 1.00 91.62 623 ARG A C 1
ATOM 4698 O O . ARG A 1 623 ? 8.025 -34.653 7.695 1.00 91.62 623 ARG A O 1
ATOM 4705 N N . ARG A 1 624 ? 6.900 -32.706 7.694 1.00 90.88 624 ARG A N 1
ATOM 4706 C CA . ARG A 1 624 ? 5.538 -33.253 7.726 1.00 90.88 624 ARG A CA 1
ATOM 4707 C C . ARG A 1 624 ? 4.899 -33.077 6.352 1.00 90.88 624 ARG A C 1
ATOM 4709 O O . ARG A 1 624 ? 5.308 -32.206 5.583 1.00 90.88 624 ARG A O 1
ATOM 4716 N N . LEU A 1 625 ? 3.909 -33.905 6.034 1.00 91.19 625 LEU A N 1
ATOM 4717 C CA . LEU A 1 625 ? 3.108 -33.715 4.830 1.00 91.19 625 LEU A CA 1
ATOM 4718 C C . LEU A 1 625 ? 2.015 -32.694 5.151 1.00 91.19 625 LEU A C 1
ATOM 4720 O O . LEU A 1 625 ? 1.373 -32.778 6.203 1.00 91.19 625 LEU A O 1
ATOM 4724 N N . THR A 1 626 ? 1.829 -31.709 4.277 1.00 90.25 626 THR A N 1
ATOM 4725 C CA . THR A 1 626 ? 0.722 -30.755 4.400 1.00 90.25 626 THR A CA 1
ATOM 4726 C C . THR A 1 626 ? -0.594 -31.539 4.341 1.00 90.25 626 THR A C 1
ATOM 4728 O O . THR A 1 626 ? -0.708 -32.400 3.464 1.00 90.25 626 THR A O 1
ATOM 4731 N N . PRO A 1 627 ? -1.565 -31.308 5.246 1.00 91.75 627 PRO A N 1
ATOM 4732 C CA . PRO A 1 627 ? -2.912 -31.864 5.115 1.00 91.75 627 PRO A CA 1
ATOM 4733 C C . PRO A 1 627 ? -3.576 -31.416 3.816 1.00 91.75 627 PRO A C 1
ATOM 4735 O O . PRO A 1 627 ? -3.183 -30.400 3.239 1.00 91.75 627 PRO A O 1
ATOM 4738 N N . LEU A 1 628 ? -4.593 -32.154 3.384 1.00 91.81 628 LEU A N 1
ATOM 4739 C CA . LEU A 1 628 ? -5.372 -31.797 2.208 1.00 91.81 628 LEU A CA 1
ATOM 4740 C C . LEU A 1 628 ? -6.077 -30.448 2.450 1.00 91.81 628 LEU A C 1
ATOM 4742 O O . LEU A 1 628 ? -6.677 -30.292 3.519 1.00 91.81 628 LEU A O 1
ATOM 4746 N N . PRO A 1 629 ? -6.041 -29.486 1.510 1.00 87.69 629 PRO A N 1
ATOM 4747 C CA . PRO A 1 629 ? -6.797 -28.244 1.639 1.00 87.69 629 PRO A CA 1
ATOM 4748 C C . PRO A 1 629 ? -8.290 -28.520 1.841 1.00 87.69 629 PRO A C 1
ATOM 4750 O O . PRO A 1 629 ? -8.903 -29.260 1.075 1.00 87.69 629 PRO A O 1
ATOM 4753 N N . ASN A 1 630 ? -8.869 -27.950 2.898 1.00 82.38 630 ASN A N 1
ATOM 4754 C CA . ASN A 1 630 ? -10.236 -28.215 3.363 1.00 82.38 630 ASN A CA 1
ATOM 4755 C C . ASN A 1 630 ? -10.521 -29.691 3.732 1.00 82.38 630 ASN A C 1
ATOM 4757 O O . ASN A 1 630 ? -11.681 -30.083 3.873 1.00 82.38 630 ASN A O 1
ATOM 4761 N N . GLY A 1 631 ? -9.481 -30.502 3.947 1.00 89.56 631 GLY A N 1
ATOM 4762 C CA . GLY A 1 631 ? -9.580 -31.868 4.459 1.00 89.56 631 GLY A CA 1
ATOM 4763 C C . GLY A 1 631 ? -10.057 -31.935 5.913 1.00 89.56 631 GLY A C 1
ATOM 4764 O O . GLY A 1 631 ? -10.080 -30.942 6.649 1.00 89.56 631 GLY A O 1
ATOM 4765 N N . VAL A 1 632 ? -10.435 -33.132 6.355 1.00 89.12 632 VAL A N 1
ATOM 4766 C CA . VAL A 1 632 ? -10.821 -33.432 7.741 1.00 89.12 632 VAL A CA 1
ATOM 4767 C C . VAL A 1 632 ? -9.684 -33.096 8.709 1.00 89.12 632 VAL A C 1
ATOM 4769 O O . VAL A 1 632 ? -9.927 -32.441 9.725 1.00 89.12 632 VAL A O 1
ATOM 4772 N N . GLU A 1 633 ? -8.443 -33.473 8.391 1.00 87.00 633 GLU A N 1
ATOM 4773 C CA . GLU A 1 633 ? -7.284 -33.190 9.244 1.00 87.00 633 GLU A CA 1
ATOM 4774 C C . GLU A 1 633 ? -6.928 -31.693 9.253 1.00 87.00 633 GLU A C 1
ATOM 4776 O O . GLU A 1 633 ? -6.536 -31.162 10.295 1.00 87.00 633 GLU A O 1
ATOM 4781 N N . GLU A 1 634 ? -7.125 -30.966 8.145 1.00 87.69 634 GLU A N 1
ATOM 4782 C CA . GLU A 1 634 ? -6.916 -29.514 8.143 1.00 87.69 634 GLU A CA 1
ATOM 4783 C C . GLU A 1 634 ? -7.969 -28.793 8.995 1.00 87.69 634 GLU A C 1
ATOM 4785 O O . GLU A 1 634 ? -7.609 -27.996 9.863 1.00 87.69 634 GLU A O 1
ATOM 4790 N N . ARG A 1 635 ? -9.260 -29.121 8.828 1.00 86.12 635 ARG A N 1
ATOM 4791 C CA . ARG A 1 635 ? -10.344 -28.585 9.672 1.00 86.12 635 ARG A CA 1
ATOM 4792 C C . ARG A 1 635 ? -10.092 -28.868 11.153 1.00 86.12 635 ARG A C 1
ATOM 4794 O O . ARG A 1 635 ? -10.218 -27.965 11.980 1.00 86.12 635 ARG A O 1
ATOM 4801 N N . ARG A 1 636 ? -9.650 -30.085 11.491 1.00 86.50 636 ARG A N 1
ATOM 4802 C CA . ARG A 1 636 ? -9.279 -30.468 12.862 1.00 86.50 636 ARG A CA 1
ATOM 4803 C C . ARG A 1 636 ? -8.126 -29.621 13.409 1.00 86.50 636 ARG A C 1
ATOM 4805 O O . ARG A 1 636 ? -8.192 -29.182 14.559 1.00 86.50 636 ARG A O 1
ATOM 4812 N N . ARG A 1 637 ? -7.090 -29.357 12.601 1.00 84.50 637 ARG A N 1
ATOM 4813 C CA . ARG A 1 637 ? -5.959 -28.490 12.980 1.00 84.50 637 ARG A CA 1
ATOM 4814 C C . ARG A 1 637 ? -6.370 -27.034 13.142 1.00 84.50 637 ARG A C 1
ATOM 4816 O O . ARG A 1 637 ? -5.976 -26.438 14.141 1.00 84.50 637 ARG A O 1
ATOM 4823 N N . ARG A 1 638 ? -7.183 -26.487 12.231 1.00 76.75 638 ARG A N 1
ATOM 4824 C CA . ARG A 1 638 ? -7.733 -25.126 12.344 1.00 76.75 638 ARG A CA 1
ATOM 4825 C C . ARG A 1 638 ? -8.564 -24.985 13.623 1.00 76.75 638 ARG A C 1
ATOM 4827 O O . ARG A 1 638 ? -8.289 -24.088 14.408 1.00 76.75 638 ARG A O 1
ATOM 4834 N N . ALA A 1 639 ? -9.459 -25.928 13.928 1.00 80.75 639 ALA A N 1
ATOM 4835 C CA . ALA A 1 639 ? -10.227 -25.923 15.181 1.00 80.75 639 ALA A CA 1
ATOM 4836 C C . ALA A 1 639 ? -9.338 -26.017 16.443 1.00 80.75 639 ALA A C 1
ATOM 4838 O O . ALA A 1 639 ? -9.587 -25.341 17.437 1.00 80.75 639 ALA A O 1
ATOM 4839 N N . ALA A 1 640 ? -8.266 -26.819 16.413 1.00 81.50 640 ALA A N 1
ATOM 4840 C CA . ALA A 1 640 ? -7.288 -26.895 17.506 1.00 81.50 640 ALA A CA 1
ATOM 4841 C C . ALA A 1 640 ? -6.330 -25.685 17.578 1.00 81.50 640 ALA A C 1
ATOM 4843 O O . ALA A 1 640 ? -5.631 -25.503 18.576 1.00 81.50 640 ALA A O 1
ATOM 4844 N N . GLN A 1 641 ? -6.242 -24.878 16.521 1.00 76.94 641 GLN A N 1
ATOM 4845 C CA . GLN A 1 641 ? -5.557 -23.589 16.530 1.00 76.94 641 GLN A CA 1
ATOM 4846 C C . GLN A 1 641 ? -6.478 -22.501 17.089 1.00 76.94 641 GLN A C 1
ATOM 4848 O O . GLN A 1 641 ? -6.039 -21.784 17.979 1.00 76.94 641 GLN A O 1
ATOM 4853 N N . MET A 1 642 ? -7.744 -22.446 16.661 1.00 75.31 642 MET A N 1
ATOM 4854 C CA . MET A 1 642 ? -8.749 -21.517 17.198 1.00 75.31 642 MET A CA 1
ATOM 4855 C C . MET A 1 642 ? -8.891 -21.659 18.714 1.00 75.31 642 MET A C 1
ATOM 4857 O O . MET A 1 642 ? -8.669 -20.682 19.414 1.00 75.31 642 MET A O 1
ATOM 4861 N N . ARG A 1 643 ? -9.052 -22.883 19.242 1.00 86.94 643 ARG A N 1
ATOM 4862 C CA . ARG A 1 643 ? -9.078 -23.114 20.702 1.00 86.94 643 ARG A CA 1
ATOM 4863 C C . ARG A 1 643 ? -7.836 -22.612 21.446 1.00 86.94 643 ARG A C 1
ATOM 4865 O O . ARG A 1 643 ? -7.943 -22.185 22.587 1.00 86.94 643 ARG A O 1
ATOM 4872 N N . ARG A 1 644 ? -6.654 -22.637 20.816 1.00 80.25 644 ARG A N 1
ATOM 4873 C CA . ARG A 1 644 ? -5.423 -22.080 21.411 1.00 80.25 644 ARG A CA 1
ATOM 4874 C C . ARG A 1 644 ? -5.361 -20.556 21.328 1.00 80.25 644 ARG A C 1
ATOM 4876 O O . ARG A 1 644 ? -4.785 -19.945 22.215 1.00 80.25 644 ARG A O 1
ATOM 4883 N N . VAL A 1 645 ? -5.952 -19.949 20.299 1.00 75.62 645 VAL A N 1
ATOM 4884 C CA . VAL A 1 645 ? -6.111 -18.489 20.203 1.00 75.62 645 VAL A CA 1
ATOM 4885 C C . VAL A 1 645 ? -7.150 -17.995 21.215 1.00 75.62 645 VAL A C 1
ATOM 4887 O O . VAL A 1 645 ? -6.898 -17.008 21.890 1.00 75.62 645 VAL A O 1
ATOM 4890 N N . GLU A 1 646 ? -8.263 -18.712 21.383 1.00 80.94 646 GLU A N 1
ATOM 4891 C CA . GLU A 1 646 ? -9.283 -18.461 22.412 1.00 80.94 646 GLU A CA 1
ATOM 4892 C C . GLU A 1 646 ? -8.699 -18.577 23.828 1.00 80.94 646 GLU A C 1
ATOM 4894 O O . GLU A 1 646 ? -8.926 -17.706 24.664 1.00 80.94 646 GLU A O 1
ATOM 4899 N N . GLN A 1 647 ? -7.907 -19.622 24.094 1.00 83.88 647 GLN A N 1
ATOM 4900 C CA . GLN A 1 647 ? -7.209 -19.787 25.369 1.00 83.88 647 GLN A CA 1
ATOM 4901 C C . GLN A 1 647 ? -6.194 -18.658 25.609 1.00 83.88 647 GLN A C 1
ATOM 4903 O O . GLN A 1 647 ? -6.214 -18.043 26.670 1.00 83.88 647 GLN A O 1
ATOM 4908 N N . TRP A 1 648 ? -5.372 -18.319 24.611 1.00 84.00 648 TRP A N 1
ATOM 4909 C CA . TRP A 1 648 ? -4.426 -17.204 24.709 1.00 84.00 648 TRP A CA 1
ATOM 4910 C C . TRP A 1 648 ? -5.123 -15.850 24.922 1.00 84.00 648 TRP A C 1
ATOM 4912 O O . TRP A 1 648 ? -4.635 -15.021 25.684 1.00 84.00 648 TRP A O 1
ATOM 4922 N N . ALA A 1 649 ? -6.283 -15.620 24.299 1.00 75.88 649 ALA A N 1
ATOM 4923 C CA . ALA A 1 649 ? -7.071 -14.411 24.523 1.00 75.88 649 ALA A CA 1
ATOM 4924 C C . ALA A 1 649 ? -7.537 -14.303 25.987 1.00 75.88 649 ALA A C 1
ATOM 4926 O O . ALA A 1 649 ? -7.374 -13.244 26.589 1.00 75.88 649 ALA A O 1
ATOM 4927 N N . LYS A 1 650 ? -8.012 -15.410 26.579 1.00 82.75 650 LYS A N 1
ATOM 4928 C CA . LYS A 1 650 ? -8.370 -15.487 28.008 1.00 82.75 650 LYS A CA 1
ATOM 4929 C C . LYS A 1 650 ? -7.163 -15.279 28.929 1.00 82.75 650 LYS A C 1
ATOM 4931 O O . LYS A 1 650 ? -7.259 -14.538 29.899 1.00 82.75 650 LYS A O 1
ATOM 4936 N N . GLU A 1 651 ? -6.011 -15.872 28.609 1.00 83.19 651 GLU A N 1
ATOM 4937 C CA . GLU A 1 651 ? -4.756 -15.663 29.352 1.00 83.19 651 GLU A CA 1
ATOM 4938 C C . GLU A 1 651 ? -4.311 -14.186 29.312 1.00 83.19 651 GLU A C 1
ATOM 4940 O O . GLU A 1 651 ? -3.879 -13.631 30.325 1.00 83.19 651 GLU A O 1
ATOM 4945 N N . MET A 1 652 ? -4.455 -13.515 28.164 1.00 79.06 652 MET A N 1
ATOM 4946 C CA . MET A 1 652 ? -4.147 -12.087 28.009 1.00 79.06 652 MET A CA 1
ATOM 4947 C C . MET A 1 652 ? -5.147 -11.170 28.729 1.00 79.06 652 MET A C 1
ATOM 4949 O O . MET A 1 652 ? -4.759 -10.094 29.184 1.00 79.06 652 MET A O 1
ATOM 4953 N N . GLU A 1 653 ? -6.412 -11.574 28.839 1.00 82.50 653 GLU A N 1
ATOM 4954 C CA . GLU A 1 653 ? -7.444 -10.874 29.610 1.00 82.50 653 GLU A CA 1
ATOM 4955 C C . GLU A 1 653 ? -7.162 -10.968 31.116 1.00 82.50 653 GLU A C 1
ATOM 4957 O O . GLU A 1 653 ? -6.949 -9.934 31.749 1.00 82.50 653 GLU A O 1
ATOM 4962 N N . ALA A 1 654 ? -6.959 -12.177 31.649 1.00 81.19 654 ALA A N 1
ATOM 4963 C CA . ALA A 1 654 ? -6.545 -12.390 33.040 1.00 81.19 654 ALA A CA 1
ATOM 4964 C C . ALA A 1 654 ? -5.216 -11.678 33.382 1.00 81.19 654 ALA A C 1
ATOM 4966 O O . ALA A 1 654 ? -5.041 -11.136 34.473 1.00 81.19 654 ALA A O 1
ATOM 4967 N N . THR A 1 655 ? -4.272 -11.611 32.433 1.00 80.62 655 THR A N 1
ATOM 4968 C CA . THR A 1 655 ? -3.023 -10.845 32.612 1.00 80.62 655 THR A CA 1
ATOM 4969 C C . THR A 1 655 ? -3.282 -9.338 32.712 1.00 80.62 655 THR A C 1
ATOM 4971 O O . THR A 1 655 ? -2.638 -8.665 33.517 1.00 80.62 655 THR A O 1
ATOM 4974 N N . ARG A 1 656 ? -4.224 -8.788 31.932 1.00 79.38 656 ARG A N 1
ATOM 4975 C CA . ARG A 1 656 ? -4.621 -7.371 32.016 1.00 79.38 656 ARG A CA 1
ATOM 4976 C C . ARG A 1 656 ? -5.312 -7.060 33.342 1.00 79.38 656 ARG A C 1
ATOM 4978 O O . ARG A 1 656 ? -4.995 -6.040 33.943 1.00 79.38 656 ARG A O 1
ATOM 4985 N N . GLU A 1 657 ? -6.188 -7.938 33.822 1.00 85.38 657 GLU A N 1
ATOM 4986 C CA . GLU A 1 657 ? -6.832 -7.801 35.136 1.00 85.38 657 GLU A CA 1
ATOM 4987 C C . GLU A 1 657 ? -5.799 -7.815 36.271 1.00 85.38 657 GLU A C 1
ATOM 4989 O O . GLU A 1 657 ? -5.785 -6.912 37.109 1.00 85.38 657 GLU A O 1
ATOM 4994 N N . ARG A 1 658 ? -4.854 -8.767 36.246 1.00 86.81 658 ARG A N 1
ATOM 4995 C CA . ARG A 1 658 ? -3.771 -8.863 37.239 1.00 86.81 658 ARG A CA 1
ATOM 4996 C C . ARG A 1 658 ? -2.847 -7.634 37.222 1.00 86.81 658 ARG A C 1
ATOM 4998 O O . ARG A 1 658 ? -2.433 -7.171 38.282 1.00 86.81 658 ARG A O 1
ATOM 5005 N N . LEU A 1 659 ? -2.554 -7.066 36.047 1.00 82.00 659 LEU A N 1
ATOM 5006 C CA . LEU A 1 659 ? -1.794 -5.812 35.928 1.00 82.00 659 LEU A CA 1
ATOM 5007 C C . LEU A 1 659 ? -2.587 -4.595 36.430 1.00 82.00 659 LEU A C 1
ATOM 5009 O O . LEU A 1 659 ? -2.018 -3.755 37.123 1.00 82.00 659 LEU A O 1
ATOM 5013 N N . ALA A 1 660 ? -3.889 -4.513 36.138 1.00 83.00 660 ALA A N 1
ATOM 5014 C CA . ALA A 1 660 ? -4.750 -3.444 36.640 1.00 83.00 660 ALA A CA 1
ATOM 5015 C C . ALA A 1 660 ? -4.856 -3.466 38.176 1.00 83.00 660 ALA A C 1
ATOM 5017 O O . ALA A 1 660 ? -4.781 -2.410 38.802 1.00 83.00 660 ALA A O 1
ATOM 5018 N N . ALA A 1 661 ? -4.941 -4.655 38.785 1.00 83.88 661 ALA A N 1
ATOM 5019 C CA . ALA A 1 661 ? -4.908 -4.826 40.238 1.00 83.88 661 ALA A CA 1
ATOM 5020 C C . ALA A 1 661 ? -3.569 -4.362 40.848 1.00 83.88 661 ALA A C 1
ATOM 5022 O O . ALA A 1 661 ? -3.562 -3.548 41.770 1.00 83.88 661 ALA A O 1
ATOM 5023 N N . GLN A 1 662 ? -2.431 -4.789 40.282 1.00 84.12 662 GLN A N 1
ATOM 5024 C CA . GLN A 1 662 ? -1.101 -4.336 40.723 1.00 84.12 662 GLN A CA 1
ATOM 5025 C C . GLN A 1 662 ? -0.905 -2.820 40.581 1.00 84.12 662 GLN A C 1
ATOM 5027 O O . GLN A 1 662 ? -0.177 -2.208 41.365 1.00 84.12 662 GLN A O 1
ATOM 5032 N N . GLN A 1 663 ? -1.515 -2.196 39.571 1.00 83.25 663 GLN A N 1
ATOM 5033 C CA . GLN A 1 663 ? -1.412 -0.752 39.382 1.00 83.25 663 GLN A CA 1
ATOM 5034 C C . GLN A 1 663 ? -2.293 0.014 40.379 1.00 83.25 663 GLN A C 1
ATOM 5036 O O . GLN A 1 663 ? -1.825 0.998 40.948 1.00 83.25 663 GLN A O 1
ATOM 5041 N N . ALA A 1 664 ? -3.491 -0.493 40.683 1.00 84.25 664 ALA A N 1
ATOM 5042 C CA . ALA A 1 664 ? -4.356 0.062 41.722 1.00 84.25 664 ALA A CA 1
ATOM 5043 C C . ALA A 1 664 ? -3.722 -0.021 43.125 1.00 84.25 664 ALA A C 1
ATOM 5045 O O . ALA A 1 664 ? -3.812 0.937 43.892 1.00 84.25 664 ALA A O 1
ATOM 5046 N N . GLU A 1 665 ? -3.020 -1.115 43.442 1.00 86.62 665 GLU A N 1
ATOM 5047 C CA . GLU A 1 665 ? -2.262 -1.254 44.694 1.00 86.62 665 GLU A CA 1
ATOM 5048 C C . GLU A 1 665 ? -1.148 -0.195 44.803 1.00 86.62 665 GLU A C 1
ATOM 5050 O O . GLU A 1 665 ? -1.018 0.479 45.827 1.00 86.62 665 GLU A O 1
ATOM 5055 N N . ARG A 1 666 ? -0.390 0.027 43.720 1.00 84.81 666 ARG A N 1
ATOM 5056 C CA . ARG A 1 666 ? 0.642 1.079 43.666 1.00 84.81 666 ARG A CA 1
ATOM 5057 C C . ARG A 1 666 ? 0.062 2.484 43.775 1.00 84.81 666 ARG A C 1
ATOM 5059 O O . ARG A 1 666 ? 0.674 3.335 44.409 1.00 84.81 666 ARG A O 1
ATOM 5066 N N . GLU A 1 667 ? -1.102 2.746 43.186 1.00 85.00 667 GLU A N 1
ATOM 5067 C CA . GLU A 1 667 ? -1.781 4.038 43.337 1.00 85.00 667 GLU A CA 1
ATOM 5068 C C . GLU A 1 667 ? -2.319 4.255 44.753 1.00 85.00 667 GLU A C 1
ATOM 5070 O O . GLU A 1 667 ? -2.288 5.382 45.249 1.00 85.00 667 GLU A O 1
ATOM 5075 N N . ALA A 1 668 ? -2.771 3.198 45.433 1.00 86.12 668 ALA A N 1
ATOM 5076 C CA . ALA A 1 668 ? -3.148 3.264 46.841 1.00 86.12 668 ALA A CA 1
ATOM 5077 C C . ALA A 1 668 ? -1.930 3.574 47.731 1.00 86.12 668 ALA A C 1
ATOM 5079 O O . ALA A 1 668 ? -2.004 4.476 48.566 1.00 86.12 668 ALA A O 1
ATOM 5080 N N . GLN A 1 669 ? -0.795 2.903 47.497 1.00 87.25 669 GLN A N 1
ATOM 5081 C CA . GLN A 1 669 ? 0.476 3.192 48.175 1.00 87.25 669 GLN A CA 1
ATOM 5082 C C . GLN A 1 669 ? 0.949 4.628 47.898 1.00 87.25 669 GLN A C 1
ATOM 5084 O O . GLN A 1 669 ? 1.225 5.366 48.839 1.00 87.25 669 GLN A O 1
ATOM 5089 N N . ALA A 1 670 ? 0.940 5.083 46.641 1.00 85.94 670 ALA A N 1
ATOM 5090 C CA . ALA A 1 670 ? 1.327 6.449 46.283 1.00 85.94 670 ALA A CA 1
ATOM 5091 C C . ALA A 1 670 ? 0.416 7.514 46.926 1.00 85.94 670 ALA A C 1
ATOM 5093 O O . ALA A 1 670 ? 0.908 8.539 47.394 1.00 85.94 670 ALA A O 1
ATOM 5094 N N . LYS A 1 671 ? -0.901 7.269 47.019 1.00 87.81 671 LYS A N 1
ATOM 5095 C CA . LYS A 1 671 ? -1.839 8.148 47.744 1.00 87.81 671 LYS A CA 1
ATOM 5096 C C . LYS A 1 671 ? -1.546 8.176 49.251 1.00 87.81 671 LYS A C 1
ATOM 5098 O O . LYS A 1 671 ? -1.610 9.249 49.847 1.00 87.81 671 LYS A O 1
ATOM 5103 N N . GLN A 1 672 ? -1.180 7.045 49.864 1.00 88.50 672 GLN A N 1
ATOM 5104 C CA . GLN A 1 672 ? -0.746 6.998 51.269 1.00 88.50 672 GLN A CA 1
ATOM 5105 C C . GLN A 1 672 ? 0.582 7.739 51.489 1.00 88.50 672 GLN A C 1
ATOM 5107 O O . GLN A 1 672 ? 0.688 8.533 52.423 1.00 88.50 672 GLN A O 1
ATOM 5112 N N . GLU A 1 673 ? 1.574 7.549 50.616 1.00 87.50 673 GLU A N 1
ATOM 5113 C CA . GLU A 1 673 ? 2.853 8.267 50.663 1.00 87.50 673 GLU A CA 1
ATOM 5114 C C . GLU A 1 673 ? 2.670 9.778 50.475 1.00 87.50 673 GLU A C 1
ATOM 5116 O O . GLU A 1 673 ? 3.290 10.564 51.194 1.00 87.50 673 GLU A O 1
ATOM 5121 N N . GLN A 1 674 ? 1.789 10.193 49.559 1.00 86.25 674 GLN A N 1
ATOM 5122 C CA . GLN A 1 674 ? 1.466 11.597 49.315 1.00 86.25 674 GLN A CA 1
ATOM 5123 C C . GLN A 1 674 ? 0.722 12.225 50.501 1.00 86.25 674 GLN A C 1
ATOM 5125 O O . GLN A 1 674 ? 1.060 13.340 50.894 1.00 86.25 674 GLN A O 1
ATOM 5130 N N . ALA A 1 675 ? -0.224 11.513 51.121 1.00 86.88 675 ALA A N 1
ATOM 5131 C CA . ALA A 1 675 ? -0.886 11.963 52.347 1.00 86.88 675 ALA A CA 1
ATOM 5132 C C . ALA A 1 675 ? 0.105 12.086 53.520 1.00 86.88 675 ALA A C 1
ATOM 5134 O O . ALA A 1 675 ? 0.097 13.086 54.236 1.00 86.88 675 ALA A O 1
ATOM 5135 N N . ALA A 1 676 ? 1.020 11.124 53.678 1.00 87.88 676 ALA A N 1
ATOM 5136 C CA . ALA A 1 676 ? 2.078 11.184 54.686 1.00 87.88 676 ALA A CA 1
ATOM 5137 C C . ALA A 1 676 ? 3.098 12.307 54.411 1.00 87.88 676 ALA A C 1
ATOM 5139 O O . ALA A 1 676 ? 3.625 12.908 55.345 1.00 87.88 676 ALA A O 1
ATOM 5140 N N . ALA A 1 677 ? 3.389 12.611 53.142 1.00 86.50 677 ALA A N 1
ATOM 5141 C CA . ALA A 1 677 ? 4.236 13.738 52.758 1.00 86.50 677 ALA A CA 1
ATOM 5142 C C . ALA A 1 677 ? 3.548 15.089 52.995 1.00 86.50 677 ALA A C 1
ATOM 5144 O O . ALA A 1 677 ? 4.203 16.017 53.464 1.00 86.50 677 ALA A O 1
ATOM 5145 N N . TRP A 1 678 ? 2.241 15.185 52.733 1.00 87.12 678 TRP A N 1
ATOM 5146 C CA . TRP A 1 678 ? 1.439 16.367 53.043 1.00 87.12 678 TRP A CA 1
ATOM 5147 C C . TRP A 1 678 ? 1.407 16.638 54.549 1.00 87.12 678 TRP A C 1
ATOM 5149 O O . TRP A 1 678 ? 1.765 17.733 54.966 1.00 87.12 678 TRP A O 1
ATOM 5159 N N . ALA A 1 679 ? 1.112 15.621 55.367 1.00 88.38 679 ALA A N 1
ATOM 5160 C CA . ALA A 1 679 ? 1.115 15.740 56.826 1.00 88.38 679 ALA A CA 1
ATOM 5161 C C . ALA A 1 679 ? 2.481 16.196 57.382 1.00 88.38 679 ALA A C 1
ATOM 5163 O O . ALA A 1 679 ? 2.536 17.062 58.251 1.00 88.38 679 ALA A O 1
ATOM 5164 N N . ARG A 1 680 ? 3.598 15.685 56.835 1.00 90.94 680 ARG A N 1
ATOM 5165 C CA . ARG A 1 680 ? 4.944 16.191 57.172 1.00 90.94 680 ARG A CA 1
ATOM 5166 C C . ARG A 1 680 ? 5.141 17.653 56.761 1.00 90.94 680 ARG A C 1
ATOM 5168 O O . ARG A 1 680 ? 5.747 18.407 57.510 1.00 90.94 680 ARG A O 1
ATOM 5175 N N . SER A 1 681 ? 4.634 18.061 55.597 1.00 86.56 681 SER A N 1
ATOM 5176 C CA . SER A 1 681 ? 4.735 19.449 55.131 1.00 86.56 681 SER A CA 1
ATOM 5177 C C . SER A 1 681 ? 3.875 20.421 55.943 1.00 86.56 681 SER A C 1
ATOM 5179 O O . SER A 1 681 ? 4.265 21.579 56.066 1.00 86.56 681 SER A O 1
ATOM 5181 N N . GLU A 1 682 ? 2.727 19.987 56.469 1.00 90.00 682 GLU A N 1
ATOM 5182 C CA . GLU A 1 682 ? 1.924 20.774 57.414 1.00 90.00 682 GLU A CA 1
ATOM 5183 C C . GLU A 1 682 ? 2.661 20.913 58.748 1.00 90.00 682 GLU A C 1
ATOM 5185 O O . GLU A 1 682 ? 2.839 22.034 59.216 1.00 90.00 682 GLU A O 1
ATOM 5190 N N . GLN A 1 683 ? 3.212 19.822 59.291 1.00 89.12 683 GLN A N 1
ATOM 5191 C CA . GLN A 1 683 ? 4.015 19.870 60.516 1.00 89.12 683 GLN A CA 1
ATOM 5192 C C . GLN A 1 683 ? 5.250 20.786 60.371 1.00 89.12 683 GLN A C 1
ATOM 5194 O O . GLN A 1 683 ? 5.488 21.641 61.219 1.00 89.12 683 GLN A O 1
ATOM 5199 N N . GLU A 1 684 ? 6.000 20.695 59.266 1.00 88.94 684 GLU A N 1
ATOM 5200 C CA . GLU A 1 684 ? 7.116 21.614 58.977 1.00 88.94 684 GLU A CA 1
ATOM 5201 C C . GLU A 1 684 ? 6.680 23.081 58.797 1.00 88.94 684 GLU A C 1
ATOM 5203 O O . GLU A 1 684 ? 7.503 23.992 58.946 1.00 88.94 684 GLU A O 1
ATOM 5208 N N . ALA A 1 685 ? 5.428 23.323 58.395 1.00 86.50 685 ALA A N 1
ATOM 5209 C CA . ALA A 1 685 ? 4.870 24.663 58.260 1.00 86.50 685 ALA A CA 1
ATOM 5210 C C . ALA A 1 685 ? 4.445 25.221 59.625 1.00 86.50 685 ALA A C 1
ATOM 5212 O O . ALA A 1 685 ? 4.747 26.377 59.905 1.00 86.50 685 ALA A O 1
ATOM 5213 N N . GLU A 1 686 ? 3.841 24.406 60.493 1.00 89.06 686 GLU A N 1
ATOM 5214 C CA . GLU A 1 686 ? 3.543 24.761 61.887 1.00 89.06 686 GLU A CA 1
ATOM 5215 C C . GLU A 1 686 ? 4.828 25.033 62.687 1.00 89.06 686 GLU A C 1
ATOM 5217 O O . GLU A 1 686 ? 4.923 26.056 63.364 1.00 89.06 686 GLU A O 1
ATOM 5222 N N . GLU A 1 687 ? 5.862 24.196 62.542 1.00 87.38 687 GLU A N 1
ATOM 5223 C CA . GLU A 1 687 ? 7.178 24.416 63.160 1.00 87.38 687 GLU A CA 1
ATOM 5224 C C . GLU A 1 687 ? 7.851 25.704 62.648 1.00 87.38 687 GLU A C 1
ATOM 5226 O O . GLU A 1 687 ? 8.446 26.453 63.428 1.00 87.38 687 GLU A O 1
ATOM 5231 N N . ARG A 1 688 ? 7.723 26.017 61.348 1.00 85.81 688 ARG A N 1
ATOM 5232 C CA . ARG A 1 688 ? 8.204 27.290 60.779 1.00 85.81 688 ARG A CA 1
ATOM 5233 C C . ARG A 1 688 ? 7.412 28.494 61.273 1.00 85.81 688 ARG A C 1
ATOM 5235 O O . ARG A 1 688 ? 8.034 29.503 61.588 1.00 85.81 688 ARG A O 1
ATOM 5242 N N . GLN A 1 689 ? 6.088 28.386 61.351 1.00 83.88 689 GLN A N 1
ATOM 5243 C CA . GLN A 1 689 ? 5.198 29.431 61.852 1.00 83.88 689 GLN A CA 1
ATOM 5244 C C . GLN A 1 689 ? 5.537 29.753 63.313 1.00 83.88 689 GLN A C 1
ATOM 5246 O O . GLN A 1 689 ? 5.803 30.908 63.634 1.00 83.88 689 GLN A O 1
ATOM 5251 N N . ALA A 1 690 ? 5.668 28.728 64.162 1.00 81.00 690 ALA A N 1
ATOM 5252 C CA . ALA A 1 690 ? 6.100 28.879 65.549 1.00 81.00 690 ALA A CA 1
ATOM 5253 C C . ALA A 1 690 ? 7.480 29.555 65.655 1.00 81.00 690 ALA A C 1
ATOM 5255 O O . ALA A 1 690 ? 7.640 30.505 66.414 1.00 81.00 690 ALA A O 1
ATOM 5256 N N . ALA A 1 691 ? 8.460 29.132 64.848 1.00 76.88 691 ALA A N 1
ATOM 5257 C CA . ALA A 1 691 ? 9.798 29.732 64.828 1.00 76.88 691 ALA A CA 1
ATOM 5258 C C . ALA A 1 691 ? 9.859 31.147 64.210 1.00 76.88 691 ALA A C 1
ATOM 5260 O O . ALA A 1 691 ? 10.867 31.840 64.369 1.00 76.88 691 ALA A O 1
ATOM 5261 N N . GLU A 1 692 ? 8.841 31.574 63.460 1.00 79.19 692 GLU A N 1
ATOM 5262 C CA . GLU A 1 692 ? 8.736 32.926 62.904 1.00 79.19 692 GLU A CA 1
ATOM 5263 C C . GLU A 1 692 ? 7.994 33.873 63.853 1.00 79.19 692 GLU A C 1
ATOM 5265 O O . GLU A 1 692 ? 8.425 35.016 64.011 1.00 79.19 692 GLU A O 1
ATOM 5270 N N . ASP A 1 693 ? 6.968 33.387 64.554 1.00 75.00 693 ASP A N 1
ATOM 5271 C CA . ASP A 1 693 ? 6.294 34.128 65.621 1.00 75.00 693 ASP A CA 1
ATOM 5272 C C . ASP A 1 693 ? 7.234 34.349 66.830 1.00 75.00 693 ASP A C 1
ATOM 5274 O O . ASP A 1 693 ? 7.309 35.469 67.334 1.00 75.00 693 ASP A O 1
ATOM 5278 N N . ASP A 1 694 ? 8.071 33.366 67.193 1.00 70.81 694 ASP A N 1
ATOM 5279 C CA . ASP A 1 694 ? 9.116 33.492 68.235 1.00 70.81 694 ASP A CA 1
ATOM 5280 C C . ASP A 1 694 ? 10.177 34.563 67.877 1.00 70.81 694 ASP A C 1
ATOM 5282 O O . ASP A 1 694 ? 10.621 35.339 68.720 1.00 70.81 694 ASP A O 1
ATOM 5286 N N . ARG A 1 695 ? 10.523 34.716 66.586 1.00 68.06 695 ARG A N 1
ATOM 5287 C CA . ARG A 1 695 ? 11.385 35.826 66.112 1.00 68.06 695 ARG A CA 1
ATOM 5288 C C . ARG A 1 695 ? 10.691 37.185 66.117 1.00 68.06 695 ARG A C 1
ATOM 5290 O O . ARG A 1 695 ? 11.370 38.211 66.025 1.00 68.06 695 ARG A O 1
ATOM 5297 N N . ARG A 1 696 ? 9.358 37.214 66.128 1.00 62.25 696 ARG A N 1
ATOM 5298 C CA . ARG A 1 696 ? 8.572 38.441 65.966 1.00 62.25 696 ARG A CA 1
ATOM 5299 C C . ARG A 1 696 ? 8.467 39.237 67.263 1.00 62.25 696 ARG A C 1
ATOM 5301 O O . ARG A 1 696 ? 8.404 40.464 67.189 1.00 62.25 696 ARG A O 1
ATOM 5308 N N . ASP A 1 697 ? 8.532 38.561 68.409 1.00 55.22 697 ASP A N 1
ATOM 5309 C CA . ASP A 1 697 ? 8.570 39.192 69.734 1.00 55.22 697 ASP A CA 1
ATOM 5310 C C . ASP A 1 697 ? 9.957 39.778 70.096 1.00 55.22 697 ASP A C 1
ATOM 5312 O O . ASP A 1 697 ? 10.040 40.709 70.897 1.00 55.22 697 ASP A O 1
ATOM 5316 N N . ASP A 1 698 ? 11.043 39.327 69.453 1.00 47.12 698 ASP A N 1
ATOM 5317 C CA . ASP A 1 698 ? 12.433 39.618 69.870 1.00 47.12 698 ASP A CA 1
ATOM 5318 C C . ASP A 1 698 ? 13.146 40.760 69.088 1.00 47.12 698 ASP A C 1
ATOM 5320 O O . ASP A 1 698 ? 14.323 41.053 69.315 1.00 47.12 698 ASP A O 1
ATOM 5324 N N . GLY A 1 699 ? 12.473 41.415 68.126 1.00 40.94 699 GLY A N 1
ATOM 5325 C CA . GLY A 1 699 ? 13.149 42.016 66.955 1.00 40.94 699 GLY A CA 1
ATOM 5326 C C . GLY A 1 699 ? 13.095 43.537 66.698 1.00 40.94 699 GLY A C 1
ATOM 5327 O O . GLY A 1 699 ? 13.398 43.953 65.577 1.00 40.94 699 GLY A O 1
ATOM 5328 N N . LEU A 1 700 ? 12.713 44.406 67.644 1.00 47.53 700 LEU A N 1
ATOM 5329 C CA . LEU A 1 700 ? 12.530 45.850 67.363 1.00 47.53 700 LEU A CA 1
ATOM 5330 C C . LEU A 1 700 ? 13.842 46.683 67.382 1.00 47.53 700 LEU A C 1
ATOM 5332 O O . LEU A 1 700 ? 14.072 47.460 68.310 1.00 47.53 700 LEU A O 1
ATOM 5336 N N . VAL A 1 701 ? 14.693 46.591 66.345 1.00 39.75 701 VAL A N 1
ATOM 5337 C CA . VAL A 1 701 ? 15.911 47.435 66.201 1.00 39.75 701 VAL A CA 1
ATOM 5338 C C . VAL A 1 701 ? 16.062 48.046 64.796 1.00 39.75 701 VAL A C 1
ATOM 5340 O O . VAL A 1 701 ? 15.866 47.388 63.779 1.00 39.75 701 VAL A O 1
ATOM 5343 N N . MET A 1 702 ? 16.425 49.335 64.739 1.00 45.44 702 MET A N 1
ATOM 5344 C CA . MET A 1 702 ? 16.452 50.158 63.518 1.00 45.44 702 MET A CA 1
ATOM 5345 C C . MET A 1 702 ? 17.792 50.181 62.757 1.00 45.44 702 MET A C 1
ATOM 5347 O O . MET A 1 702 ? 18.854 50.268 63.363 1.00 45.44 702 MET A O 1
ATOM 5351 N N . SER A 1 703 ? 17.722 50.304 61.426 1.00 38.44 703 SER A N 1
ATOM 5352 C CA . SER A 1 703 ? 18.601 51.144 60.573 1.00 38.44 703 SER A CA 1
ATOM 5353 C C . SER A 1 703 ? 17.915 51.295 59.197 1.00 38.44 703 SER A C 1
ATOM 5355 O O . SER A 1 703 ? 17.367 50.327 58.689 1.00 38.44 703 SER A O 1
ATOM 5357 N N . GLN A 1 704 ? 17.683 52.467 58.593 1.00 42.16 704 GLN A N 1
ATOM 5358 C CA . GLN A 1 704 ? 18.559 53.598 58.241 1.00 42.16 704 GLN A CA 1
ATOM 5359 C C . GLN A 1 704 ? 19.751 53.235 57.340 1.00 42.16 704 GLN A C 1
ATOM 5361 O O . GLN A 1 704 ? 20.846 53.049 57.846 1.00 42.16 704 GLN A O 1
ATOM 5366 N N . HIS A 1 705 ? 19.553 53.281 56.015 1.00 34.09 705 HIS A N 1
ATOM 5367 C CA . HIS A 1 705 ? 20.485 53.893 55.049 1.00 34.09 705 HIS A CA 1
ATOM 5368 C C . HIS A 1 705 ? 19.733 54.302 53.761 1.00 34.09 705 HIS A C 1
ATOM 5370 O O . HIS A 1 705 ? 18.710 53.711 53.423 1.00 34.09 705 HIS A O 1
ATOM 5376 N N . GLY A 1 706 ? 20.179 55.384 53.107 1.00 31.83 706 GLY A N 1
ATOM 5377 C CA . GLY A 1 706 ? 19.419 56.100 52.066 1.00 31.83 706 GLY A CA 1
ATOM 5378 C C . GLY A 1 706 ? 19.703 55.682 50.611 1.00 31.83 706 GLY A C 1
ATOM 5379 O O . GLY A 1 706 ? 20.592 54.868 50.361 1.00 31.83 706 GLY A O 1
ATOM 5380 N N . PRO A 1 707 ? 18.968 56.254 49.637 1.00 38.94 707 PRO A N 1
ATOM 5381 C CA . PRO A 1 707 ? 19.063 55.874 48.229 1.00 38.94 707 PRO A CA 1
ATOM 5382 C C . PRO A 1 707 ? 20.286 56.495 47.535 1.00 38.94 707 PRO A C 1
ATOM 5384 O O . PRO A 1 707 ? 20.508 57.703 47.611 1.00 38.94 707 PRO A O 1
ATOM 5387 N N . GLN A 1 708 ? 21.045 55.681 46.795 1.00 33.62 708 GLN A N 1
ATOM 5388 C CA . GLN A 1 708 ? 22.016 56.179 45.818 1.00 33.62 708 GLN A CA 1
ATOM 5389 C C . GLN A 1 708 ? 21.347 56.379 44.456 1.00 33.62 708 GLN A C 1
ATOM 5391 O O . GLN A 1 708 ? 20.941 55.428 43.788 1.00 33.62 708 GLN A O 1
ATOM 5396 N N . GLU A 1 709 ? 21.275 57.636 44.039 1.00 33.16 709 GLU A N 1
ATOM 5397 C CA . GLU A 1 709 ? 20.881 58.055 42.699 1.00 33.16 709 GLU A CA 1
ATOM 5398 C C . GLU A 1 709 ? 22.020 57.755 41.706 1.00 33.16 709 GLU A C 1
ATOM 5400 O O . GLU A 1 709 ? 23.100 58.340 41.790 1.00 33.16 709 GLU A O 1
ATOM 5405 N N . ILE A 1 710 ? 21.802 56.825 40.766 1.00 33.34 710 ILE A N 1
ATOM 5406 C CA . ILE A 1 710 ? 22.773 56.512 39.705 1.00 33.34 710 ILE A CA 1
ATOM 5407 C C . ILE A 1 710 ? 22.263 57.050 38.367 1.00 33.34 710 ILE A C 1
ATOM 5409 O O . ILE A 1 710 ? 21.412 56.455 37.704 1.00 33.34 710 ILE A O 1
ATOM 5413 N N . VAL A 1 711 ? 22.854 58.167 37.946 1.00 39.41 711 VAL A N 1
ATOM 5414 C CA . VAL A 1 711 ? 22.684 58.746 36.610 1.00 39.41 711 VAL A CA 1
ATOM 5415 C C . VAL A 1 711 ? 23.334 57.828 35.568 1.00 39.41 711 VAL A C 1
ATOM 5417 O O . VAL A 1 711 ? 24.547 57.631 35.575 1.00 39.41 711 VAL A O 1
ATOM 5420 N N . MET A 1 712 ? 22.541 57.298 34.632 1.00 35.06 712 MET A N 1
ATOM 5421 C CA . MET A 1 712 ? 23.026 56.507 33.492 1.00 35.06 712 MET A CA 1
ATOM 5422 C C . MET A 1 712 ? 22.679 57.200 32.174 1.00 35.06 712 MET A C 1
ATOM 5424 O O . MET A 1 712 ? 21.508 57.372 31.838 1.00 35.06 712 MET A O 1
ATOM 5428 N N . GLY A 1 713 ? 23.716 57.593 31.428 1.00 36.72 713 GLY A N 1
ATOM 5429 C CA . GLY A 1 713 ? 23.593 58.274 30.136 1.00 36.72 713 GLY A CA 1
ATOM 5430 C C . GLY A 1 713 ? 23.040 57.395 29.006 1.00 36.72 713 GLY A C 1
ATOM 5431 O O . GLY A 1 713 ? 22.786 56.203 29.180 1.00 36.72 713 GLY A O 1
ATOM 5432 N N . ALA A 1 714 ? 22.878 58.001 27.825 1.00 43.12 714 ALA A N 1
ATOM 5433 C CA . ALA A 1 714 ? 22.169 57.465 26.656 1.00 43.12 714 ALA A CA 1
ATOM 5434 C C . ALA A 1 714 ? 22.848 56.258 25.955 1.00 43.12 714 ALA A C 1
ATOM 5436 O O . ALA A 1 714 ? 23.228 56.316 24.785 1.00 43.12 714 ALA A O 1
ATOM 5437 N N . GLY A 1 715 ? 22.980 55.136 26.663 1.00 45.12 715 GLY A N 1
ATOM 5438 C CA . GLY A 1 715 ? 23.311 53.823 26.108 1.00 45.12 715 GLY A CA 1
ATOM 5439 C C . GLY A 1 715 ? 22.052 53.024 25.756 1.00 45.12 715 GLY A C 1
ATOM 5440 O O . GLY A 1 715 ? 21.054 53.069 26.476 1.00 45.12 715 GLY A O 1
ATOM 5441 N N . LYS A 1 716 ? 22.096 52.257 24.656 1.00 54.91 716 LYS A N 1
ATOM 5442 C CA . LYS A 1 716 ? 20.985 51.396 24.201 1.00 54.91 716 LYS A CA 1
ATOM 5443 C C . LYS A 1 716 ? 20.484 50.499 25.342 1.00 54.91 716 LYS A C 1
ATOM 5445 O O . LYS A 1 716 ? 21.269 49.735 25.905 1.00 54.91 716 LYS A O 1
ATOM 5450 N N . ARG A 1 717 ? 19.182 50.558 25.654 1.00 74.12 717 ARG A N 1
ATOM 5451 C CA . ARG A 1 717 ? 18.588 49.826 26.788 1.00 74.12 717 ARG A CA 1
ATOM 5452 C C . ARG A 1 717 ? 18.859 48.322 26.688 1.00 74.12 717 ARG A C 1
ATOM 5454 O O . ARG A 1 717 ? 18.591 47.691 25.658 1.00 74.12 717 ARG A O 1
ATOM 5461 N N . ARG A 1 718 ? 19.378 47.755 27.782 1.00 85.00 718 ARG A N 1
ATOM 5462 C CA . ARG A 1 718 ? 19.608 46.317 27.938 1.00 85.00 718 ARG A CA 1
ATOM 5463 C C . ARG A 1 718 ? 18.274 45.635 28.236 1.00 85.00 718 ARG A C 1
ATOM 5465 O O . ARG A 1 718 ? 17.730 45.805 29.320 1.00 85.00 718 ARG A O 1
ATOM 5472 N N . VAL A 1 719 ? 17.786 44.866 27.268 1.00 94.06 719 VAL A N 1
ATOM 5473 C CA . VAL A 1 719 ? 16.652 43.949 27.431 1.00 94.06 719 VAL A CA 1
ATOM 5474 C C . VAL A 1 719 ? 17.229 42.546 27.631 1.00 94.06 719 VAL A C 1
ATOM 5476 O O . VAL A 1 719 ? 17.887 42.001 26.733 1.00 94.06 719 VAL A O 1
ATOM 5479 N N . THR A 1 720 ? 17.042 41.984 28.822 1.00 92.31 720 THR A N 1
ATOM 5480 C CA . THR A 1 720 ? 17.487 40.624 29.158 1.00 92.31 720 THR A CA 1
ATOM 5481 C C . THR A 1 720 ? 16.352 39.664 28.840 1.00 92.31 720 THR A C 1
ATOM 5483 O O . THR A 1 720 ? 15.255 39.869 29.334 1.00 92.31 720 THR A O 1
ATOM 5486 N N . VAL A 1 721 ? 16.603 38.649 28.012 1.00 94.31 721 VAL A N 1
ATOM 5487 C CA . VAL A 1 721 ? 15.598 37.648 27.618 1.00 94.31 721 VAL A CA 1
ATOM 5488 C C . VAL A 1 721 ? 16.037 36.297 28.169 1.00 94.31 721 VAL A C 1
ATOM 5490 O O . VAL A 1 721 ? 17.148 35.857 27.860 1.00 94.31 721 VAL A O 1
ATOM 5493 N N . THR A 1 722 ? 15.184 35.670 28.974 1.00 93.44 722 THR A N 1
ATOM 5494 C CA . THR A 1 722 ? 15.475 34.469 29.766 1.00 93.44 722 THR A CA 1
ATOM 5495 C C . THR A 1 722 ? 14.370 33.440 29.542 1.00 93.44 722 THR A C 1
ATOM 5497 O O . THR A 1 722 ? 13.195 33.793 29.526 1.00 93.44 722 THR A O 1
ATOM 5500 N N . ARG A 1 723 ? 14.716 32.161 29.368 1.00 94.44 723 ARG A N 1
ATOM 5501 C CA . ARG A 1 723 ? 13.716 31.085 29.307 1.00 94.44 723 ARG A CA 1
ATOM 5502 C C . ARG A 1 723 ? 13.300 30.711 30.727 1.00 94.44 723 ARG A C 1
ATOM 5504 O O . ARG A 1 723 ? 14.176 30.395 31.526 1.00 94.44 723 ARG A O 1
ATOM 5511 N N . VAL A 1 724 ? 11.999 30.710 31.008 1.00 93.06 724 VAL A N 1
ATOM 5512 C CA . VAL A 1 724 ? 11.444 30.295 32.309 1.00 93.06 724 VAL A CA 1
ATOM 5513 C C . VAL A 1 724 ? 11.000 28.837 32.250 1.00 93.06 724 VAL A C 1
ATOM 5515 O O . VAL A 1 724 ? 11.312 28.050 33.137 1.00 93.06 724 VAL A O 1
ATOM 5518 N N . SER A 1 725 ? 10.325 28.448 31.167 1.00 88.88 725 SER A N 1
ATOM 5519 C CA . SER A 1 725 ? 9.837 27.085 30.945 1.00 88.88 725 SER A CA 1
ATOM 5520 C C . SER A 1 725 ? 9.947 26.695 29.461 1.00 88.88 725 SER A C 1
ATOM 5522 O O . SER A 1 725 ? 10.360 27.510 28.626 1.00 88.88 725 SER A O 1
ATOM 5524 N N . PRO A 1 726 ? 9.604 25.452 29.071 1.00 80.75 726 PRO A N 1
ATOM 5525 C CA . PRO A 1 726 ? 9.591 25.060 27.667 1.00 80.75 726 PRO A CA 1
ATOM 5526 C C . PRO A 1 726 ? 8.761 25.993 26.767 1.00 80.75 726 PRO A C 1
ATOM 5528 O O . PRO A 1 726 ? 9.254 26.351 25.697 1.00 80.75 726 PRO A O 1
ATOM 5531 N N . GLY A 1 727 ? 7.589 26.440 27.240 1.00 86.62 727 GLY A N 1
ATOM 5532 C CA . GLY A 1 727 ? 6.631 27.289 26.513 1.00 86.62 727 GLY A CA 1
ATOM 5533 C C . GLY A 1 727 ? 6.565 28.762 26.949 1.00 86.62 727 GLY A C 1
ATOM 5534 O O . GLY A 1 727 ? 5.730 29.496 26.428 1.00 86.62 727 GLY A O 1
ATOM 5535 N N . VAL A 1 728 ? 7.402 29.207 27.900 1.00 93.31 728 VAL A N 1
ATOM 5536 C CA . VAL A 1 728 ? 7.379 30.584 28.436 1.00 93.31 728 VAL A CA 1
ATOM 5537 C C . VAL A 1 728 ? 8.790 31.157 28.585 1.00 93.31 728 VAL A C 1
ATOM 5539 O O . VAL A 1 728 ? 9.688 30.536 29.164 1.00 93.31 728 VAL A O 1
ATOM 5542 N N . TRP A 1 729 ? 8.972 32.377 28.092 1.00 97.31 729 TRP A N 1
ATOM 5543 C CA . TRP A 1 729 ? 10.161 33.203 28.279 1.00 97.31 729 TRP A CA 1
ATOM 5544 C C . TRP A 1 729 ? 9.769 34.542 28.903 1.00 97.31 729 TRP A C 1
ATOM 5546 O O . TRP A 1 729 ? 8.659 35.030 28.711 1.00 97.31 729 TRP A O 1
ATOM 5556 N N . GLU A 1 730 ? 10.710 35.163 29.599 1.00 96.62 730 GLU A N 1
ATOM 5557 C CA . GLU A 1 730 ? 10.585 36.516 30.130 1.00 96.62 730 GLU A CA 1
ATOM 5558 C C . GLU A 1 730 ? 11.582 37.442 29.440 1.00 96.62 730 GLU A C 1
ATOM 5560 O O . GLU A 1 730 ? 12.740 37.081 29.210 1.00 96.62 730 GLU A O 1
ATOM 5565 N N . ALA A 1 731 ? 11.153 38.664 29.147 1.00 96.31 731 ALA A N 1
ATOM 5566 C CA . ALA A 1 731 ? 12.008 39.747 28.699 1.00 96.31 731 ALA A CA 1
ATOM 5567 C C . ALA A 1 731 ? 11.916 40.915 29.688 1.00 96.31 731 ALA A C 1
ATOM 5569 O O . ALA A 1 731 ? 10.869 41.532 29.845 1.00 96.31 731 ALA A O 1
ATOM 5570 N N . VAL A 1 732 ? 13.022 41.228 30.364 1.00 95.12 732 VAL A N 1
ATOM 5571 C CA . VAL A 1 732 ? 13.066 42.228 31.439 1.00 95.12 732 VAL A CA 1
ATOM 5572 C C . VAL A 1 732 ? 13.796 43.487 30.980 1.00 95.12 732 VAL A C 1
ATOM 5574 O O . VAL A 1 732 ? 14.928 43.421 30.482 1.00 95.12 732 VAL A O 1
ATOM 5577 N N . VAL A 1 733 ? 13.170 44.648 31.193 1.00 95.56 733 VAL A N 1
ATOM 5578 C CA . VAL A 1 733 ? 13.758 45.976 30.959 1.00 95.56 733 VAL A CA 1
ATOM 5579 C C . VAL A 1 733 ? 13.301 46.961 32.039 1.00 95.56 733 VAL A C 1
ATOM 5581 O O . VAL A 1 733 ? 12.113 47.127 32.274 1.00 95.56 733 VAL A O 1
ATOM 5584 N N . ARG A 1 734 ? 14.252 47.610 32.732 1.00 88.31 734 ARG A N 1
ATOM 5585 C CA . ARG A 1 734 ? 13.985 48.574 33.831 1.00 88.31 734 ARG A CA 1
ATOM 5586 C C . ARG A 1 734 ? 13.010 48.066 34.922 1.00 88.31 734 ARG A C 1
ATOM 5588 O O . ARG A 1 734 ? 12.295 48.856 35.520 1.00 88.31 734 ARG A O 1
ATOM 5595 N N . GLY A 1 735 ? 12.996 46.758 35.192 1.00 87.81 735 GLY A N 1
ATOM 5596 C CA . GLY A 1 735 ? 12.101 46.130 36.177 1.00 87.81 735 GLY A CA 1
ATOM 5597 C C . GLY A 1 735 ? 10.716 45.745 35.641 1.00 87.81 735 GLY A C 1
ATOM 5598 O O . GLY A 1 735 ? 10.026 44.968 36.287 1.00 87.81 735 GLY A O 1
ATOM 5599 N N . ALA A 1 736 ? 10.336 46.200 34.443 1.00 91.69 736 ALA A N 1
ATOM 5600 C CA . ALA A 1 736 ? 9.162 45.695 33.740 1.00 91.69 736 ALA A CA 1
ATOM 5601 C C . ALA A 1 736 ? 9.457 44.307 33.149 1.00 91.69 736 ALA A C 1
ATOM 5603 O O . ALA A 1 736 ? 10.467 44.132 32.456 1.00 91.69 736 ALA A O 1
ATOM 5604 N N . VAL A 1 737 ? 8.572 43.344 33.417 1.00 95.69 737 VAL A N 1
ATOM 5605 C CA . VAL A 1 737 ? 8.645 41.962 32.922 1.00 95.69 737 VAL A CA 1
ATOM 5606 C C . VAL A 1 737 ? 7.628 41.781 31.799 1.00 95.69 737 VAL A C 1
ATOM 5608 O O . VAL A 1 737 ? 6.432 41.957 32.004 1.00 95.69 737 VAL A O 1
ATOM 5611 N N . TYR A 1 738 ? 8.117 41.434 30.615 1.00 97.69 738 TYR A N 1
ATOM 5612 C CA . TYR A 1 738 ? 7.310 41.083 29.453 1.00 97.69 738 TYR A CA 1
ATOM 5613 C C . TYR A 1 738 ? 7.290 39.562 29.321 1.00 97.69 738 TYR A C 1
ATOM 5615 O O . TYR A 1 738 ? 8.349 38.931 29.376 1.00 97.69 738 TYR A O 1
ATOM 5623 N N . VAL A 1 739 ? 6.113 38.977 29.129 1.00 96.56 739 VAL A N 1
ATOM 5624 C CA . VAL A 1 739 ? 5.944 37.528 28.963 1.00 96.56 739 VAL A CA 1
ATOM 5625 C C . VAL A 1 739 ? 5.966 37.198 27.475 1.00 96.56 739 VAL A C 1
ATOM 5627 O O . VAL A 1 739 ? 5.367 37.907 26.672 1.00 96.56 739 VAL A O 1
ATOM 5630 N N . VAL A 1 740 ? 6.663 36.129 27.092 1.00 96.75 740 VAL A N 1
ATOM 5631 C CA . VAL A 1 740 ? 6.658 35.602 25.724 1.00 96.75 740 VAL A CA 1
ATOM 5632 C C . VAL A 1 740 ? 6.245 34.139 25.761 1.00 96.75 740 VAL A C 1
ATOM 5634 O O . VAL A 1 740 ? 6.970 33.300 26.300 1.00 96.75 740 VAL A O 1
ATOM 5637 N N . SER A 1 741 ? 5.085 33.827 25.197 1.00 95.44 741 SER A N 1
ATOM 5638 C CA . SER A 1 741 ? 4.477 32.494 25.245 1.00 95.44 741 SER A CA 1
ATOM 5639 C C . SER A 1 741 ? 3.741 32.164 23.946 1.00 95.44 741 SER A C 1
ATOM 5641 O O . SER A 1 741 ? 3.449 33.046 23.136 1.00 95.44 741 SER A O 1
ATOM 5643 N N . LYS A 1 742 ? 3.444 30.877 23.739 1.00 90.50 742 LYS A N 1
ATOM 5644 C CA . LYS A 1 742 ? 2.457 30.450 22.742 1.00 90.50 742 LYS A CA 1
ATOM 5645 C C . LYS A 1 742 ? 1.065 30.507 23.369 1.00 90.50 742 LYS A C 1
ATOM 5647 O O . LYS A 1 742 ? 0.783 29.774 24.317 1.00 90.50 742 LYS A O 1
ATOM 5652 N N . GLU A 1 743 ? 0.186 31.352 22.846 1.00 75.06 743 GLU A N 1
ATOM 5653 C CA . GLU A 1 743 ? -1.235 31.324 23.198 1.00 75.06 743 GLU A CA 1
ATOM 5654 C C . GLU A 1 743 ? -1.949 30.312 22.295 1.00 75.06 743 GLU A C 1
ATOM 5656 O O . GLU A 1 743 ? -2.127 30.595 21.119 1.00 75.06 743 GLU A O 1
ATOM 5661 N N . GLY A 1 744 ? -2.367 29.156 22.826 1.00 66.25 744 GLY A N 1
ATOM 5662 C CA . GLY A 1 744 ? -3.197 28.183 22.088 1.00 66.25 744 GLY A CA 1
ATOM 5663 C C . GLY A 1 744 ? -2.569 26.812 21.799 1.00 66.25 744 GLY A C 1
ATOM 5664 O O . GLY A 1 744 ? -3.226 25.977 21.184 1.00 66.25 744 GLY A O 1
ATOM 5665 N N . GLY A 1 745 ? -1.344 26.545 22.262 1.00 62.91 745 GLY A N 1
ATOM 5666 C CA . GLY A 1 745 ? -0.658 25.257 22.079 1.00 62.91 745 GLY A CA 1
ATOM 5667 C C . GLY A 1 745 ? 0.563 25.354 21.166 1.00 62.91 745 GLY A C 1
ATOM 5668 O O . GLY A 1 745 ? 1.014 26.452 20.845 1.00 62.91 745 GLY A O 1
ATOM 5669 N N . ASP A 1 746 ? 1.127 24.210 20.772 1.00 62.03 746 ASP A N 1
ATOM 5670 C CA . ASP A 1 746 ? 2.443 24.177 20.125 1.00 62.03 746 ASP A CA 1
ATOM 5671 C C . ASP A 1 746 ? 2.491 24.729 18.690 1.00 62.03 746 ASP A C 1
ATOM 5673 O O . ASP A 1 746 ? 3.563 25.139 18.251 1.00 62.03 746 ASP A O 1
ATOM 5677 N N . ASP A 1 747 ? 1.360 24.844 17.997 1.00 61.12 747 ASP A N 1
ATOM 5678 C CA . ASP A 1 747 ? 1.314 25.363 16.620 1.00 61.12 747 ASP A CA 1
ATOM 5679 C C . ASP A 1 747 ? 1.089 26.887 16.529 1.00 61.12 747 ASP A C 1
ATOM 5681 O O . ASP A 1 747 ? 1.072 27.458 15.437 1.00 61.12 747 ASP A O 1
ATOM 5685 N N . TRP A 1 748 ? 0.928 27.576 17.666 1.00 75.00 748 TRP A N 1
ATOM 5686 C CA . TRP A 1 748 ? 0.653 29.016 17.697 1.00 75.00 748 TRP A CA 1
ATOM 5687 C C . TRP A 1 748 ? 1.920 29.874 17.718 1.00 75.00 748 TRP A C 1
ATOM 5689 O O . TRP A 1 748 ? 2.966 29.507 18.258 1.00 75.00 748 TRP A O 1
ATOM 5699 N N . ALA A 1 749 ? 1.812 31.072 17.142 1.00 85.56 749 ALA A N 1
ATOM 5700 C CA . ALA A 1 749 ? 2.911 32.024 17.100 1.00 85.56 749 ALA A CA 1
ATOM 5701 C C . ALA A 1 749 ? 3.277 32.538 18.506 1.00 85.56 749 ALA A C 1
ATOM 5703 O O . ALA A 1 749 ? 2.419 32.718 19.368 1.00 85.56 749 ALA A O 1
ATOM 5704 N N . TRP A 1 750 ? 4.564 32.815 18.728 1.00 93.62 750 TRP A N 1
ATOM 5705 C CA . TRP A 1 750 ? 5.060 33.306 20.014 1.00 93.62 750 TRP A CA 1
ATOM 5706 C C . TRP A 1 750 ? 4.740 34.796 20.192 1.00 93.62 750 TRP A C 1
ATOM 5708 O O . TRP A 1 750 ? 5.378 35.663 19.581 1.00 93.62 750 TRP A O 1
ATOM 5718 N N . VAL A 1 751 ? 3.758 35.084 21.044 1.00 95.75 751 VAL A N 1
ATOM 5719 C CA . VAL A 1 751 ? 3.260 36.432 21.347 1.00 95.75 751 VAL A CA 1
ATOM 5720 C C . VAL A 1 751 ? 4.086 37.052 22.470 1.00 95.75 751 VAL A C 1
ATOM 5722 O O . VAL A 1 751 ? 4.436 36.380 23.436 1.00 95.75 751 VAL A O 1
ATOM 5725 N N . VAL A 1 752 ? 4.406 38.340 22.337 1.00 97.12 752 VAL A N 1
ATOM 5726 C CA . VAL A 1 752 ? 5.013 39.168 23.384 1.00 97.12 752 VAL A CA 1
ATOM 5727 C C . VAL A 1 752 ? 3.912 39.993 24.052 1.00 97.12 752 VAL A C 1
ATOM 5729 O O . VAL A 1 752 ? 3.266 40.826 23.408 1.00 97.12 752 VAL A O 1
ATOM 5732 N N . THR A 1 753 ? 3.749 39.790 25.353 1.00 96.38 753 THR A N 1
ATOM 5733 C CA . THR A 1 753 ? 2.745 40.433 26.202 1.00 96.38 753 THR A CA 1
ATOM 5734 C C . THR A 1 753 ? 3.430 41.370 27.197 1.00 96.38 753 THR A C 1
ATOM 5736 O O . THR A 1 753 ? 4.420 41.006 27.837 1.00 96.38 753 THR A O 1
ATOM 5739 N N . ALA A 1 754 ? 2.936 42.601 27.301 1.00 95.94 754 ALA A N 1
ATOM 5740 C CA . ALA A 1 754 ? 3.451 43.627 28.203 1.00 95.94 754 ALA A CA 1
ATOM 5741 C C . ALA A 1 754 ? 2.934 43.458 29.651 1.00 95.94 754 ALA A C 1
ATOM 5743 O O . ALA A 1 754 ? 2.001 42.688 29.879 1.00 95.94 754 ALA A O 1
ATOM 5744 N N . PRO A 1 755 ? 3.517 44.161 30.649 1.00 95.56 755 PRO A N 1
ATOM 5745 C CA . PRO A 1 755 ? 3.120 44.027 32.059 1.00 95.56 755 PRO A CA 1
ATOM 5746 C C . PRO A 1 755 ? 1.655 44.382 32.369 1.00 95.56 755 PRO A C 1
ATOM 5748 O O . PRO A 1 755 ? 1.146 44.008 33.420 1.00 95.56 755 PRO A O 1
ATOM 5751 N N . ASP A 1 756 ? 0.988 45.120 31.480 1.00 91.56 756 ASP A N 1
ATOM 5752 C CA . ASP A 1 756 ? -0.438 45.467 31.541 1.00 91.56 756 ASP A CA 1
ATOM 5753 C C . ASP A 1 756 ? -1.343 44.430 30.839 1.00 91.56 756 ASP A C 1
ATOM 5755 O O . ASP A 1 756 ? -2.536 44.661 30.656 1.00 91.56 756 ASP A O 1
ATOM 5759 N N . ASN A 1 757 ? -0.774 43.282 30.457 1.00 89.38 757 ASN A N 1
ATOM 5760 C CA . ASN A 1 757 ? -1.370 42.218 29.648 1.00 89.38 757 ASN A CA 1
ATOM 5761 C C . ASN A 1 757 ? -1.735 42.611 28.202 1.00 89.38 757 ASN A C 1
ATOM 5763 O O . ASN A 1 757 ? -2.403 41.837 27.513 1.00 89.38 757 ASN A O 1
ATOM 5767 N N . SER A 1 758 ? -1.279 43.762 27.693 1.00 89.75 758 SER A N 1
ATOM 5768 C CA . SER A 1 758 ? -1.470 44.112 26.282 1.00 89.75 758 SER A CA 1
ATOM 5769 C C . SER A 1 758 ? -0.560 43.286 25.358 1.00 89.75 758 SER A C 1
ATOM 5771 O O . SER A 1 758 ? 0.597 42.993 25.675 1.00 89.75 758 SER A O 1
ATOM 5773 N N . ARG A 1 759 ? -1.079 42.895 24.186 1.00 92.69 759 ARG A N 1
ATOM 5774 C CA . ARG A 1 759 ? -0.306 42.198 23.146 1.00 92.69 759 ARG A CA 1
ATOM 5775 C C . ARG A 1 759 ? 0.450 43.216 22.298 1.00 92.69 759 ARG A C 1
ATOM 5777 O O . ARG A 1 759 ? -0.163 43.997 21.568 1.00 92.69 759 ARG A O 1
ATOM 5784 N N . ILE A 1 760 ? 1.779 43.175 22.367 1.00 94.69 760 ILE A N 1
ATOM 5785 C CA . ILE A 1 760 ? 2.657 44.180 21.744 1.00 94.69 760 ILE A CA 1
ATOM 5786 C C . ILE A 1 760 ? 3.415 43.661 20.515 1.00 94.69 760 ILE A C 1
ATOM 5788 O O . ILE A 1 760 ? 4.162 44.404 19.884 1.00 94.69 760 ILE A O 1
ATOM 5792 N N . GLY A 1 761 ? 3.231 42.394 20.149 1.00 94.69 761 GLY A N 1
ATOM 5793 C CA . GLY A 1 761 ? 3.679 41.865 18.864 1.00 94.69 761 GLY A CA 1
ATOM 5794 C C . GLY A 1 761 ? 3.943 40.366 18.874 1.00 94.69 761 GLY A C 1
ATOM 5795 O O . GLY A 1 761 ? 3.998 39.727 19.921 1.00 94.69 761 GLY A O 1
ATOM 5796 N N . VAL A 1 762 ? 4.150 39.816 17.682 1.00 93.88 762 VAL A N 1
ATOM 5797 C CA . VAL A 1 762 ? 4.555 38.424 17.465 1.00 93.88 762 VAL A CA 1
ATOM 5798 C C . VAL A 1 762 ? 6.046 38.395 17.148 1.00 93.88 762 VAL A C 1
ATOM 5800 O O . VAL A 1 762 ? 6.511 39.136 16.280 1.00 93.88 762 VAL A O 1
ATOM 5803 N N . CYS A 1 763 ? 6.811 37.555 17.844 1.00 93.50 763 CYS A N 1
ATOM 5804 C CA . CYS A 1 763 ? 8.250 37.445 17.618 1.00 93.50 763 CYS A CA 1
ATOM 5805 C C . CYS A 1 763 ? 8.603 36.341 16.608 1.00 93.50 763 CYS A C 1
ATOM 5807 O O . CYS A 1 763 ? 7.935 35.313 16.506 1.00 93.50 763 CYS A O 1
ATOM 5809 N N . SER A 1 764 ? 9.678 36.550 15.842 1.00 89.19 764 SER A N 1
ATOM 5810 C CA . SER A 1 764 ? 10.193 35.547 14.898 1.00 89.19 764 SER A CA 1
ATOM 5811 C C . SER A 1 764 ? 10.639 34.286 15.644 1.00 89.19 764 SER A C 1
ATOM 5813 O O . SER A 1 764 ? 11.157 34.396 16.751 1.00 89.19 764 SER A O 1
ATOM 5815 N N . VAL A 1 765 ? 10.547 33.106 15.028 1.00 89.25 765 VAL A N 1
ATOM 5816 C CA . VAL A 1 765 ? 11.003 31.835 15.627 1.00 89.25 765 VAL A CA 1
ATOM 5817 C C . VAL A 1 765 ? 12.197 31.231 14.891 1.00 89.25 765 VAL A C 1
ATOM 5819 O O . VAL A 1 765 ? 12.360 31.412 13.685 1.00 89.25 765 VAL A O 1
ATOM 5822 N N . ILE A 1 766 ? 13.029 30.476 15.611 1.00 71.44 766 ILE A N 1
ATOM 5823 C CA . ILE A 1 766 ? 14.054 29.592 15.040 1.00 71.44 766 ILE A CA 1
ATOM 5824 C C . ILE A 1 766 ? 13.959 28.248 15.762 1.00 71.44 766 ILE A C 1
ATOM 5826 O O . ILE A 1 766 ? 14.148 28.199 16.973 1.00 71.44 766 ILE A O 1
ATOM 5830 N N . ASN A 1 767 ? 13.701 27.164 15.022 1.00 81.81 767 ASN A N 1
ATOM 5831 C CA . ASN A 1 767 ? 13.461 25.822 15.576 1.00 81.81 767 ASN A CA 1
ATOM 5832 C C . ASN A 1 767 ? 12.382 25.824 16.679 1.00 81.81 767 ASN A C 1
ATOM 5834 O O . ASN A 1 767 ? 12.604 25.263 17.748 1.00 81.81 767 ASN A O 1
ATOM 5838 N N . ASP A 1 768 ? 11.263 26.515 16.428 1.00 81.56 768 ASP A N 1
ATOM 5839 C CA . ASP A 1 768 ? 10.131 26.656 17.362 1.00 81.56 768 ASP A CA 1
ATOM 5840 C C . ASP A 1 768 ? 10.470 27.313 18.727 1.00 81.56 768 ASP A C 1
ATOM 5842 O O . ASP A 1 768 ? 9.784 27.179 19.737 1.00 81.56 768 ASP A O 1
ATOM 5846 N N . VAL A 1 769 ? 11.556 28.085 18.762 1.00 87.06 769 VAL A N 1
ATOM 5847 C CA . VAL A 1 769 ? 11.979 28.874 19.924 1.00 87.06 769 VAL A CA 1
ATOM 5848 C C . VAL A 1 769 ? 11.952 30.362 19.555 1.00 87.06 769 VAL A C 1
ATOM 5850 O O . VAL A 1 769 ? 12.422 30.709 18.463 1.00 87.06 769 VAL A O 1
ATOM 5853 N N . PRO A 1 770 ? 11.449 31.266 20.424 1.00 92.75 770 PRO A N 1
ATOM 5854 C CA . PRO A 1 770 ? 11.361 32.687 20.115 1.00 92.75 770 PRO A CA 1
ATOM 5855 C C . PRO A 1 770 ? 12.757 33.280 19.911 1.00 92.75 770 PRO A C 1
ATOM 5857 O O . PRO A 1 770 ? 13.673 33.133 20.728 1.00 92.75 770 PRO A O 1
ATOM 5860 N N . TYR A 1 771 ? 12.940 33.969 18.790 1.00 95.56 771 TYR A N 1
ATOM 5861 C CA . TYR A 1 771 ? 14.211 34.554 18.412 1.00 95.56 771 TYR A CA 1
ATOM 5862 C C . TYR A 1 771 ? 14.489 35.774 19.287 1.00 95.56 771 TYR A C 1
ATOM 5864 O O . TYR A 1 771 ? 13.938 36.857 19.092 1.00 95.56 771 TYR A O 1
ATOM 5872 N N . ALA A 1 772 ? 15.399 35.610 20.248 1.00 93.31 772 ALA A N 1
ATOM 5873 C CA . ALA A 1 772 ? 15.670 36.610 21.277 1.00 93.31 772 ALA A CA 1
ATOM 5874 C C . ALA A 1 772 ? 16.086 38.002 20.752 1.00 93.31 772 ALA A C 1
ATOM 5876 O O . ALA A 1 772 ? 16.075 38.949 21.527 1.00 93.31 772 ALA A O 1
ATOM 5877 N N . ALA A 1 773 ? 16.489 38.176 19.487 1.00 90.94 773 ALA A N 1
ATOM 5878 C CA . ALA A 1 773 ? 16.663 39.520 18.922 1.00 90.94 773 ALA A CA 1
ATOM 5879 C C . ALA A 1 773 ? 15.307 40.183 18.615 1.00 90.94 773 ALA A C 1
ATOM 5881 O O . ALA A 1 773 ? 15.060 41.278 19.107 1.00 90.94 773 ALA A O 1
ATOM 5882 N N . SER A 1 774 ? 14.398 39.470 17.937 1.00 94.56 774 SER A N 1
ATOM 5883 C CA . SER A 1 774 ? 13.029 39.928 17.659 1.00 94.56 774 SER A CA 1
ATOM 5884 C C . SER A 1 774 ? 12.279 40.294 18.946 1.00 94.56 774 SER A C 1
ATOM 5886 O O . SER A 1 774 ? 11.736 41.392 19.038 1.00 94.56 774 SER A O 1
ATOM 5888 N N . VAL A 1 775 ? 12.364 39.455 19.989 1.00 95.50 775 VAL A N 1
ATOM 5889 C CA . VAL A 1 775 ? 11.803 39.768 21.320 1.00 95.50 775 VAL A CA 1
ATOM 5890 C C . VAL A 1 775 ? 12.367 41.079 21.882 1.00 95.50 775 VAL A C 1
ATOM 5892 O O . VAL A 1 775 ? 11.611 41.928 22.344 1.00 95.50 775 VAL A O 1
ATOM 5895 N N . ARG A 1 776 ? 13.694 41.283 21.833 1.00 96.75 776 ARG A N 1
ATOM 5896 C CA . ARG A 1 776 ? 14.316 42.518 22.348 1.00 96.75 776 ARG A CA 1
ATOM 5897 C C . ARG A 1 776 ? 13.907 43.756 21.567 1.00 96.75 776 ARG A C 1
ATOM 5899 O O . ARG A 1 776 ? 13.854 44.825 22.165 1.00 96.75 776 ARG A O 1
ATOM 5906 N N . ASP A 1 777 ? 13.679 43.633 20.267 1.00 94.00 777 ASP A N 1
ATOM 5907 C CA . ASP A 1 777 ? 13.339 44.771 19.420 1.00 94.00 777 ASP A CA 1
ATOM 5908 C C . ASP A 1 777 ? 11.862 45.162 19.585 1.00 94.00 777 ASP A C 1
ATOM 5910 O O . ASP A 1 777 ? 11.586 46.350 19.735 1.00 94.00 777 ASP A O 1
ATOM 5914 N N . ILE A 1 778 ? 10.948 44.190 19.724 1.00 95.44 778 ILE A N 1
ATOM 5915 C CA . ILE A 1 778 ? 9.537 44.417 20.099 1.00 95.44 778 ILE A CA 1
ATOM 5916 C C . ILE A 1 778 ? 9.442 45.078 21.485 1.00 95.44 778 ILE A C 1
ATOM 5918 O O . ILE A 1 778 ? 8.872 46.159 21.626 1.00 95.44 778 ILE A O 1
ATOM 5922 N N . VAL A 1 779 ? 10.073 44.481 22.504 1.00 96.75 779 VAL A N 1
ATOM 5923 C CA . VAL A 1 779 ? 10.062 45.004 23.885 1.00 96.75 779 VAL A CA 1
ATOM 5924 C C . VAL A 1 779 ? 10.707 46.389 23.974 1.00 96.75 779 VAL A C 1
ATOM 5926 O O . VAL A 1 779 ? 10.227 47.245 24.717 1.00 96.75 779 VAL A O 1
ATOM 5929 N N . ARG A 1 780 ? 11.777 46.649 23.208 1.00 95.31 780 ARG A N 1
ATOM 5930 C CA . ARG A 1 780 ? 12.399 47.979 23.160 1.00 95.31 780 ARG A CA 1
ATOM 5931 C C . ARG A 1 780 ? 11.483 48.998 22.487 1.00 95.31 780 ARG A C 1
ATOM 5933 O O . ARG A 1 780 ? 11.319 50.074 23.045 1.00 95.31 780 ARG A O 1
ATOM 5940 N N . ALA A 1 781 ? 10.871 48.667 21.349 1.00 92.62 781 ALA A N 1
ATOM 5941 C CA . ALA A 1 781 ? 9.960 49.571 20.647 1.00 92.62 781 ALA A CA 1
ATOM 5942 C C . ALA A 1 781 ? 8.765 49.974 21.529 1.00 92.62 781 ALA A C 1
ATOM 5944 O O . ALA A 1 781 ? 8.448 51.161 21.615 1.00 92.62 781 ALA A O 1
ATOM 5945 N N . HIS A 1 782 ? 8.174 49.017 22.251 1.00 95.75 782 HIS A N 1
ATOM 5946 C CA . HIS A 1 782 ? 7.103 49.284 23.212 1.00 95.75 782 HIS A CA 1
ATOM 5947 C C . HIS A 1 782 ? 7.569 50.159 24.387 1.00 95.75 782 HIS A C 1
ATOM 5949 O O . HIS A 1 782 ? 6.981 51.204 24.660 1.00 95.75 782 HIS A O 1
ATOM 5955 N N . ALA A 1 783 ? 8.672 49.791 25.050 1.00 93.19 783 ALA A N 1
ATOM 5956 C CA . ALA A 1 783 ? 9.217 50.561 26.172 1.00 93.19 783 ALA A CA 1
ATOM 5957 C C . ALA A 1 783 ? 9.704 51.969 25.767 1.00 93.19 783 ALA A C 1
ATOM 5959 O O . ALA A 1 783 ? 9.774 52.872 26.602 1.00 93.19 783 ALA A O 1
ATOM 5960 N N . ASP A 1 784 ? 10.067 52.174 24.501 1.00 90.88 784 ASP A N 1
ATOM 5961 C CA . ASP A 1 784 ? 10.411 53.484 23.952 1.00 90.88 784 ASP A CA 1
ATOM 5962 C C . ASP A 1 784 ? 9.165 54.332 23.638 1.00 90.88 784 ASP A C 1
ATOM 5964 O O . ASP A 1 784 ? 9.214 55.541 23.847 1.00 90.88 784 ASP A O 1
ATOM 5968 N N . ALA A 1 785 ? 8.056 53.735 23.184 1.00 89.12 785 ALA A N 1
ATOM 5969 C CA . ALA A 1 785 ? 6.787 54.442 22.965 1.00 89.12 785 ALA A CA 1
ATOM 5970 C C . ALA A 1 785 ? 6.120 54.861 24.287 1.00 89.12 785 ALA A C 1
ATOM 5972 O O . ALA A 1 785 ? 5.762 56.028 24.449 1.00 89.12 785 ALA A O 1
ATOM 5973 N N . MET A 1 786 ? 6.067 53.955 25.271 1.00 90.31 786 MET A N 1
ATOM 5974 C CA . MET A 1 786 ? 5.513 54.235 26.603 1.00 90.31 786 MET A CA 1
ATOM 5975 C C . MET A 1 786 ? 6.236 55.392 27.310 1.00 90.31 786 MET A C 1
ATOM 5977 O O . MET A 1 786 ? 5.593 56.228 27.937 1.00 90.31 786 MET A O 1
ATOM 5981 N N . GLU A 1 787 ? 7.563 55.504 27.168 1.00 86.81 787 GLU A N 1
ATOM 5982 C CA . GLU A 1 787 ? 8.322 56.637 27.727 1.00 86.81 787 GLU A CA 1
ATOM 5983 C C . GLU A 1 787 ? 8.142 57.955 26.952 1.00 86.81 787 GLU A C 1
ATOM 5985 O O . GLU A 1 787 ? 8.400 59.018 27.513 1.00 86.81 787 GLU A O 1
ATOM 5990 N N . ARG A 1 788 ? 7.681 57.914 25.694 1.00 89.19 788 ARG A N 1
ATOM 5991 C CA . ARG A 1 788 ? 7.275 59.114 24.937 1.00 89.19 788 ARG A CA 1
ATOM 5992 C C . ARG A 1 788 ? 5.808 59.501 25.163 1.00 89.19 788 ARG A C 1
ATOM 5994 O O . ARG A 1 788 ? 5.396 60.557 24.693 1.00 89.19 788 ARG A O 1
ATOM 6001 N N . GLY A 1 789 ? 5.030 58.678 25.871 1.00 88.62 789 GLY A N 1
ATOM 6002 C CA . GLY A 1 789 ? 3.577 58.842 25.986 1.00 88.62 789 GLY A CA 1
ATOM 6003 C C . GLY A 1 789 ? 2.836 58.587 24.667 1.00 88.62 789 GLY A C 1
ATOM 6004 O O . GLY A 1 789 ? 1.719 59.067 24.486 1.00 88.62 789 GLY A O 1
ATOM 6005 N N . GLU A 1 790 ? 3.461 57.869 23.732 1.00 87.50 790 GLU A N 1
ATOM 6006 C CA . GLU A 1 790 ? 2.873 57.521 22.440 1.00 87.50 790 GLU A CA 1
ATOM 6007 C C . GLU A 1 790 ? 2.057 56.225 22.556 1.00 87.50 790 GLU A C 1
ATOM 6009 O O . GLU A 1 790 ? 2.543 55.258 23.151 1.00 87.50 790 GLU A O 1
ATOM 6014 N N . PRO A 1 791 ? 0.853 56.147 21.958 1.00 79.50 791 PRO A N 1
ATOM 6015 C CA . PRO A 1 791 ? 0.119 54.893 21.879 1.00 79.50 791 PRO A CA 1
ATOM 6016 C C . PRO A 1 791 ? 0.885 53.910 20.989 1.00 79.50 791 PRO A C 1
ATOM 6018 O O . PRO A 1 791 ? 1.093 54.154 19.799 1.00 79.50 791 PRO A O 1
ATOM 6021 N N . PHE A 1 792 ? 1.297 52.779 21.558 1.00 87.25 792 PHE A N 1
ATOM 6022 C CA . PHE A 1 792 ? 1.839 51.676 20.772 1.00 87.25 792 PHE A CA 1
ATOM 6023 C C . PHE A 1 792 ? 0.685 50.949 20.055 1.00 87.25 792 PHE A C 1
ATOM 6025 O O . PHE A 1 792 ? -0.367 50.758 20.672 1.00 87.25 792 PHE A O 1
ATOM 6032 N N . PRO A 1 793 ? 0.828 50.537 18.779 1.00 76.56 793 PRO A N 1
ATOM 6033 C CA . PRO A 1 793 ? -0.225 49.817 18.068 1.00 76.56 793 PRO A CA 1
ATOM 6034 C C . PRO A 1 793 ? -0.427 48.426 18.683 1.00 76.56 793 PRO A C 1
ATOM 6036 O O . PRO A 1 793 ? 0.286 47.473 18.362 1.00 76.56 793 PRO A O 1
ATOM 6039 N N . GLY A 1 794 ? -1.393 48.325 19.597 1.00 63.50 794 GLY A N 1
ATOM 6040 C CA . GLY A 1 794 ? -1.796 47.064 20.208 1.00 63.50 794 GLY A CA 1
ATOM 6041 C C . GLY A 1 794 ? -2.361 46.111 19.160 1.00 63.50 794 GLY A C 1
ATOM 6042 O O . GLY A 1 794 ? -3.145 46.513 18.299 1.00 63.50 794 GLY A O 1
ATOM 6043 N N . TRP A 1 795 ? -1.970 44.840 19.234 1.00 67.56 795 TRP A N 1
ATOM 6044 C CA . TRP A 1 795 ? -2.584 43.810 18.401 1.00 67.56 795 TRP A CA 1
ATOM 6045 C C . TRP A 1 795 ? -4.009 43.534 18.903 1.00 67.56 795 TRP A C 1
ATOM 6047 O O . TRP A 1 795 ? -4.180 43.318 20.108 1.00 67.56 795 TRP A O 1
ATOM 6057 N N . PRO A 1 796 ? -5.032 43.528 18.027 1.00 50.03 796 PRO A N 1
ATOM 6058 C CA . PRO A 1 796 ? -6.397 43.252 18.452 1.00 50.03 796 PRO A CA 1
ATOM 6059 C C . PRO A 1 796 ? -6.501 41.830 19.032 1.00 50.03 796 PRO A C 1
ATOM 6061 O O . PRO A 1 796 ? -5.852 40.907 18.525 1.00 50.03 796 PRO A O 1
ATOM 6064 N N . PRO A 1 797 ? -7.304 41.619 20.090 1.00 43.53 797 PRO A N 1
ATOM 6065 C CA . PRO A 1 797 ? -7.591 40.276 20.573 1.00 43.53 797 PRO A CA 1
ATOM 6066 C C . PRO A 1 797 ? -8.393 39.495 19.514 1.00 43.53 797 PRO A C 1
ATOM 6068 O O . PRO A 1 797 ? -9.165 40.101 18.766 1.00 43.53 797 PRO A O 1
ATOM 6071 N N . PRO A 1 798 ? -8.264 38.156 19.449 1.00 39.50 798 PRO A N 1
ATOM 6072 C CA . PRO A 1 798 ? -9.143 37.334 18.630 1.00 39.50 798 PRO A CA 1
ATOM 6073 C C . PRO A 1 798 ? -10.591 37.540 19.082 1.00 39.50 798 PRO A C 1
ATOM 6075 O O . PRO A 1 798 ? -10.876 37.590 20.280 1.00 39.50 798 PRO A O 1
ATOM 6078 N N . VAL A 1 799 ? -11.500 37.676 18.116 1.00 32.91 799 VAL A N 1
ATOM 6079 C CA . VAL A 1 799 ? -12.917 37.944 18.379 1.00 32.91 799 VAL A CA 1
ATOM 6080 C C . VAL A 1 799 ? -13.510 36.793 19.192 1.00 32.91 799 VAL A C 1
ATOM 6082 O O . VAL A 1 799 ? -13.582 35.660 18.720 1.00 32.91 799 VAL A O 1
ATOM 6085 N N . ALA A 1 800 ? -13.940 37.090 20.419 1.00 33.19 800 ALA A N 1
ATOM 6086 C CA . ALA A 1 800 ? -14.637 36.127 21.259 1.00 33.19 800 ALA A CA 1
ATOM 6087 C C . ALA A 1 800 ? -16.011 35.796 20.657 1.00 33.19 800 ALA A C 1
ATOM 6089 O O . ALA A 1 800 ? -16.768 36.689 20.272 1.00 33.19 800 ALA A O 1
ATOM 6090 N N . THR A 1 801 ? -16.335 34.505 20.590 1.00 30.97 801 THR A N 1
ATOM 6091 C CA . THR A 1 801 ? -17.595 34.003 20.036 1.00 30.97 801 THR A CA 1
ATOM 6092 C C . THR A 1 801 ? -18.792 34.567 20.805 1.00 30.97 801 THR A C 1
ATOM 6094 O O . THR A 1 801 ? -18.833 34.516 22.034 1.00 30.97 801 THR A O 1
ATOM 6097 N N . VAL A 1 802 ? -19.775 35.102 20.076 1.00 30.91 802 VAL A N 1
ATOM 6098 C CA . VAL A 1 802 ? -20.965 35.759 20.640 1.00 30.91 802 VAL A CA 1
ATOM 6099 C C . VAL A 1 802 ? -21.772 34.795 21.519 1.00 30.91 802 VAL A C 1
ATOM 6101 O O . VAL A 1 802 ? -22.073 33.672 21.115 1.00 30.91 802 VAL A O 1
ATOM 6104 N N . ALA A 1 803 ? -22.149 35.253 22.715 1.00 30.91 803 ALA A N 1
ATOM 6105 C CA . ALA A 1 803 ? -22.991 34.503 23.643 1.00 30.91 803 ALA A CA 1
ATOM 6106 C C . ALA A 1 803 ? -24.437 34.350 23.128 1.00 30.91 803 ALA A C 1
ATOM 6108 O O . ALA A 1 803 ? -24.994 35.255 22.506 1.00 30.91 803 ALA A O 1
ATOM 6109 N N . MET A 1 804 ? -25.055 33.204 23.424 1.00 31.66 804 MET A N 1
ATOM 6110 C CA . MET A 1 804 ? -26.448 32.902 23.067 1.00 31.66 804 MET A CA 1
ATOM 6111 C C . MET A 1 804 ? -27.443 33.816 23.812 1.00 31.66 804 MET A C 1
ATOM 6113 O O . MET A 1 804 ? -27.258 34.034 25.010 1.00 31.66 804 MET A O 1
ATOM 6117 N N . PRO A 1 805 ? -28.527 34.291 23.168 1.00 40.97 805 PRO A N 1
ATOM 6118 C CA . PRO A 1 805 ? -29.649 34.918 23.862 1.00 40.97 805 PRO A CA 1
ATOM 6119 C C . PRO A 1 805 ? -30.612 33.878 24.466 1.00 40.97 805 PRO A C 1
ATOM 6121 O O . PRO A 1 805 ? -30.686 32.729 24.028 1.00 40.97 805 PRO A O 1
ATOM 6124 N N . GLU A 1 806 ? -31.360 34.305 25.483 1.00 33.59 806 GLU A N 1
ATOM 6125 C CA . GLU A 1 806 ? -32.248 33.462 26.290 1.00 33.59 806 GLU A CA 1
ATOM 6126 C C . GLU A 1 806 ? -33.628 33.176 25.644 1.00 33.59 806 GLU A C 1
ATOM 6128 O O . GLU A 1 806 ? -33.952 33.617 24.541 1.00 33.59 806 GLU A O 1
ATOM 6133 N N . LYS A 1 807 ? -34.436 32.373 26.351 1.00 31.73 807 LYS A N 1
ATOM 6134 C CA . LYS A 1 807 ? -35.698 31.742 25.913 1.00 31.73 807 LYS A CA 1
ATOM 6135 C C . LYS A 1 807 ? -36.789 32.721 25.426 1.00 31.73 807 LYS A C 1
ATOM 6137 O O . LYS A 1 807 ? -36.938 33.798 25.999 1.00 31.73 807 LYS A O 1
ATOM 6142 N N . PRO A 1 808 ? -37.670 32.295 24.496 1.00 42.00 808 PRO A N 1
ATOM 6143 C CA . PRO A 1 808 ? -38.869 33.044 24.129 1.00 42.00 808 PRO A CA 1
ATOM 6144 C C . PRO A 1 808 ? -40.043 32.787 25.091 1.00 42.00 808 PRO A C 1
ATOM 6146 O O . PRO A 1 808 ? -40.322 31.646 25.463 1.00 42.00 808 PRO A O 1
ATOM 6149 N N . GLY A 1 809 ? -40.798 33.839 25.412 1.00 31.53 809 GLY A N 1
ATOM 6150 C CA . GLY A 1 809 ? -42.083 33.756 26.108 1.00 31.53 809 GLY A CA 1
ATOM 6151 C C . GLY A 1 809 ? -42.927 35.014 25.881 1.00 31.53 809 GLY A C 1
ATOM 6152 O O . GLY A 1 809 ? -42.438 36.101 26.146 1.00 31.53 809 GLY A O 1
ATOM 6153 N N . GLN A 1 810 ? -44.147 34.819 25.354 1.00 37.78 810 GLN A N 1
ATOM 6154 C CA . GLN A 1 810 ? -45.372 35.656 25.443 1.00 37.78 810 GLN A CA 1
ATOM 6155 C C . GLN A 1 810 ? -45.178 37.188 25.622 1.00 37.78 810 GLN A C 1
ATOM 6157 O O . GLN A 1 810 ? -44.688 37.641 26.644 1.00 37.78 810 GLN A O 1
ATOM 6162 N N . ASP A 1 811 ? -45.611 38.066 24.706 1.00 33.78 811 ASP A N 1
ATOM 6163 C CA . ASP A 1 811 ? -47.038 38.273 24.404 1.00 33.78 811 ASP A CA 1
ATOM 6164 C C . ASP A 1 811 ? -47.326 39.169 23.165 1.00 33.78 811 ASP A C 1
ATOM 6166 O O . ASP A 1 811 ? -46.463 39.867 22.636 1.00 33.78 811 ASP A O 1
ATOM 6170 N N . ARG A 1 812 ? -48.593 39.162 22.720 1.00 32.44 812 ARG A N 1
ATOM 6171 C CA . ARG A 1 812 ? -49.229 40.106 21.756 1.00 32.44 812 ARG A CA 1
ATOM 6172 C C . ARG A 1 812 ? -49.642 41.417 22.485 1.00 32.44 812 ARG A C 1
ATOM 6174 O O . ARG A 1 812 ? -49.791 41.328 23.701 1.00 32.44 812 ARG A O 1
ATOM 6181 N N . PRO A 1 813 ? -49.950 42.582 21.833 1.00 45.62 813 PRO A N 1
ATOM 6182 C CA . PRO A 1 813 ? -50.934 42.671 20.727 1.00 45.62 813 PRO A CA 1
ATOM 6183 C C . PRO A 1 813 ? -50.852 43.861 19.706 1.00 45.62 813 PRO A C 1
ATOM 6185 O O . PRO A 1 813 ? -50.031 44.761 19.807 1.00 45.62 813 PRO A O 1
ATOM 6188 N N . ALA A 1 814 ? -51.834 43.874 18.781 1.00 29.09 814 ALA A N 1
ATOM 6189 C CA . ALA A 1 814 ? -52.509 45.037 18.147 1.00 29.09 814 ALA A CA 1
ATOM 6190 C C . ALA A 1 814 ? -51.885 45.856 16.969 1.00 29.09 814 ALA A C 1
ATOM 6192 O O . ALA A 1 814 ? -51.252 46.889 17.143 1.00 29.09 814 ALA A O 1
ATOM 6193 N N . VAL A 1 815 ? -52.272 45.440 15.748 1.00 34.66 815 VAL A N 1
ATOM 6194 C CA . VAL A 1 815 ? -52.862 46.214 14.604 1.00 34.66 815 VAL A CA 1
ATOM 6195 C C . VAL A 1 815 ? -53.464 47.588 15.013 1.00 34.66 815 VAL A C 1
ATOM 6197 O O . VAL A 1 815 ? -54.133 47.587 16.050 1.00 34.66 815 VAL A O 1
ATOM 6200 N N . PRO A 1 816 ? -53.331 48.730 14.268 1.00 45.16 816 PRO A N 1
ATOM 6201 C CA . PRO A 1 816 ? -53.798 48.967 12.866 1.00 45.16 816 PRO A CA 1
ATOM 6202 C C . PRO A 1 816 ? -52.891 49.894 11.998 1.00 45.16 816 PRO A C 1
ATOM 6204 O O . PRO A 1 816 ? -51.886 50.388 12.483 1.00 45.16 816 PRO A O 1
ATOM 6207 N N . ALA A 1 817 ? -53.175 50.319 10.756 1.00 31.17 817 ALA A N 1
ATOM 6208 C CA . ALA A 1 817 ? -53.901 49.849 9.562 1.00 31.17 817 ALA A CA 1
ATOM 6209 C C . ALA A 1 817 ? -53.964 51.028 8.544 1.00 31.17 817 ALA A C 1
ATOM 6211 O O . ALA A 1 817 ? -54.104 52.178 8.953 1.00 31.17 817 ALA A O 1
ATOM 6212 N N . SER A 1 818 ? -54.049 50.711 7.243 1.00 32.06 818 SER A N 1
ATOM 6213 C CA . SER A 1 818 ? -54.723 51.488 6.167 1.00 32.06 818 SER A CA 1
ATOM 6214 C C . SER A 1 818 ? -54.040 52.660 5.415 1.00 32.06 818 SER A C 1
ATOM 6216 O O . SER A 1 818 ? -53.245 53.415 5.960 1.00 32.06 818 SER A O 1
ATOM 6218 N N . CYS A 1 819 ? -54.526 52.812 4.166 1.00 28.39 819 CYS A N 1
ATOM 6219 C CA . CYS A 1 819 ? -54.519 53.974 3.249 1.00 28.39 819 CYS A CA 1
ATOM 6220 C C . CYS A 1 819 ? -53.294 54.157 2.316 1.00 28.39 819 CYS A C 1
ATOM 6222 O O . CYS A 1 819 ? -52.185 54.378 2.776 1.00 28.39 819 CYS A O 1
ATOM 6224 N N . VAL A 1 820 ? -53.442 53.883 1.002 1.00 32.59 820 VAL A N 1
ATOM 6225 C CA . VAL A 1 820 ? -53.869 54.796 -0.110 1.00 32.59 820 VAL A CA 1
ATOM 6226 C C . VAL A 1 820 ? -52.671 55.579 -0.688 1.00 32.59 820 VAL A C 1
ATOM 6228 O O . VAL A 1 820 ? -51.946 56.198 0.073 1.00 32.59 820 VAL A O 1
ATOM 6231 N N . GLY A 1 821 ? -52.421 55.637 -2.004 1.00 30.52 821 GLY A N 1
ATOM 6232 C CA . GLY A 1 821 ? -53.077 55.029 -3.179 1.00 30.52 821 GLY A CA 1
ATOM 6233 C C . GLY A 1 821 ? -52.693 55.780 -4.477 1.00 30.52 821 GLY A C 1
ATOM 6234 O O . GLY A 1 821 ? -52.000 56.780 -4.368 1.00 30.52 821 GLY A O 1
ATOM 6235 N N . GLN A 1 822 ? -53.205 55.341 -5.647 1.00 32.41 822 GLN A N 1
ATOM 6236 C CA . GLN A 1 822 ? -53.234 56.051 -6.963 1.00 32.41 822 GLN A CA 1
ATOM 6237 C C . GLN A 1 822 ? -51.868 56.469 -7.578 1.00 32.41 822 GLN A C 1
ATOM 6239 O O . GLN A 1 822 ? -50.948 56.850 -6.876 1.00 32.41 822 GLN A O 1
ATOM 6244 N N . GLY A 1 823 ? -51.617 56.471 -8.891 1.00 29.75 823 GLY A N 1
ATOM 6245 C CA . GLY A 1 823 ? -52.287 56.028 -10.132 1.00 29.75 823 GLY A CA 1
ATOM 6246 C C . GLY A 1 823 ? -51.164 55.880 -11.195 1.00 29.75 823 GLY A C 1
ATOM 6247 O O . GLY A 1 823 ? -50.000 55.841 -10.812 1.00 29.75 823 GLY A O 1
ATOM 6248 N N . SER A 1 824 ? -51.345 55.821 -12.514 1.00 32.47 824 SER A N 1
ATOM 6249 C CA . SER A 1 824 ? -52.505 55.814 -13.420 1.00 32.47 824 SER A CA 1
ATOM 6250 C C . SER A 1 824 ? -51.958 55.621 -14.850 1.00 32.47 824 SER A C 1
ATOM 6252 O O . SER A 1 824 ? -50.944 56.242 -15.139 1.00 32.47 824 SER A O 1
ATOM 6254 N N . GLU A 1 825 ? -52.663 54.877 -15.718 1.00 31.14 825 GLU A N 1
ATOM 6255 C CA . GLU A 1 825 ? -52.688 55.026 -17.202 1.00 31.14 825 GLU A CA 1
ATOM 6256 C C . GLU A 1 825 ? -51.357 54.878 -18.008 1.00 31.14 825 GLU A C 1
ATOM 6258 O O . GLU A 1 825 ? -50.298 55.339 -17.616 1.00 31.14 825 GLU A O 1
ATOM 6263 N N . GLY A 1 826 ? -51.315 54.266 -19.200 1.00 29.08 826 GLY A N 1
ATOM 6264 C CA . GLY A 1 826 ? -52.348 53.590 -19.993 1.00 29.08 826 GLY A CA 1
ATOM 6265 C C . GLY A 1 826 ? -51.855 53.265 -21.424 1.00 29.08 826 GLY A C 1
ATOM 6266 O O . GLY A 1 826 ? -50.714 53.556 -21.764 1.00 29.08 826 GLY A O 1
ATOM 6267 N N . ALA A 1 827 ? -52.757 52.725 -22.255 1.00 31.41 827 ALA A N 1
ATOM 6268 C CA . ALA A 1 827 ? -52.695 52.645 -23.731 1.00 31.41 827 ALA A CA 1
ATOM 6269 C C . ALA A 1 827 ? -51.655 51.721 -24.436 1.00 31.41 827 ALA A C 1
ATOM 6271 O O . ALA A 1 827 ? -50.563 52.115 -24.831 1.00 31.41 827 ALA A O 1
ATOM 6272 N N . GLU A 1 828 ? -52.132 50.504 -24.717 1.00 36.00 828 GLU A N 1
ATOM 6273 C CA . GLU A 1 828 ? -52.004 49.715 -25.970 1.00 36.00 828 GLU A CA 1
ATOM 6274 C C . GLU A 1 828 ? -52.382 50.507 -27.273 1.00 36.00 828 GLU A C 1
ATOM 6276 O O . GLU A 1 828 ? -52.830 51.650 -27.131 1.00 36.00 828 GLU A O 1
ATOM 6281 N N . PRO A 1 829 ? -52.416 49.938 -28.521 1.00 61.28 829 PRO A N 1
ATOM 6282 C CA . PRO A 1 829 ? -51.845 48.684 -29.089 1.00 61.28 829 PRO A CA 1
ATOM 6283 C C . PRO A 1 829 ? -51.279 48.815 -30.558 1.00 61.28 829 PRO A C 1
ATOM 6285 O O . PRO A 1 829 ? -51.211 49.906 -31.113 1.00 61.28 829 PRO A O 1
ATOM 6288 N N . VAL A 1 830 ? -51.033 47.662 -31.230 1.00 33.44 830 VAL A N 1
ATOM 6289 C CA . VAL A 1 830 ? -50.928 47.410 -32.712 1.00 33.44 830 VAL A CA 1
ATOM 6290 C C . VAL A 1 830 ? -49.611 47.830 -33.416 1.00 33.44 830 VAL A C 1
ATOM 6292 O O . VAL A 1 830 ? -49.134 48.934 -33.209 1.00 33.44 830 VAL A O 1
ATOM 6295 N N . GLY A 1 831 ? -48.982 47.051 -34.320 1.00 31.75 831 GLY A N 1
ATOM 6296 C CA . GLY A 1 831 ? -49.204 45.666 -34.792 1.00 31.75 831 GLY A CA 1
ATOM 6297 C C . GLY A 1 831 ? -48.492 45.350 -36.140 1.00 31.75 831 GLY A C 1
ATOM 6298 O O . GLY A 1 831 ? -47.842 46.223 -36.700 1.00 31.75 831 GLY A O 1
ATOM 6299 N N . ALA A 1 832 ? -48.700 44.128 -36.664 1.00 33.28 832 ALA A N 1
ATOM 6300 C CA . ALA A 1 832 ? -48.491 43.651 -38.057 1.00 33.28 832 ALA A CA 1
ATOM 6301 C C . ALA A 1 832 ? -47.067 43.384 -38.651 1.00 33.28 832 ALA A C 1
ATOM 6303 O O . ALA A 1 832 ? -46.326 44.289 -39.007 1.00 33.28 832 ALA A O 1
ATOM 6304 N N . ASP A 1 833 ? -46.802 42.086 -38.884 1.00 33.47 833 ASP A N 1
ATOM 6305 C CA . ASP A 1 833 ? -46.406 41.430 -40.156 1.00 33.47 833 ASP A CA 1
ATOM 6306 C C . ASP A 1 833 ? -45.149 41.799 -41.005 1.00 33.47 833 ASP A C 1
ATOM 6308 O O . ASP A 1 833 ? -45.148 42.735 -41.794 1.00 33.47 833 ASP A O 1
ATOM 6312 N N . ARG A 1 834 ? -44.216 40.819 -41.029 1.00 33.91 834 ARG A N 1
ATOM 6313 C CA . ARG A 1 834 ? -43.747 40.011 -42.200 1.00 33.91 834 ARG A CA 1
ATOM 6314 C C . ARG A 1 834 ? -42.748 40.563 -43.260 1.00 33.91 834 ARG A C 1
ATOM 6316 O O . ARG A 1 834 ? -43.002 41.554 -43.928 1.00 33.91 834 ARG A O 1
ATOM 6323 N N . ALA A 1 835 ? -41.771 39.683 -43.555 1.00 34.44 835 ALA A N 1
ATOM 6324 C CA . ALA A 1 835 ? -41.105 39.385 -44.848 1.00 34.44 835 ALA A CA 1
ATOM 6325 C C . ALA A 1 835 ? -39.695 39.957 -45.179 1.00 34.44 835 ALA A C 1
ATOM 6327 O O . ALA A 1 835 ? -39.514 41.152 -45.357 1.00 34.44 835 ALA A O 1
ATOM 6328 N N . ASP A 1 836 ? -38.770 38.998 -45.360 1.00 35.19 836 ASP A N 1
ATOM 6329 C CA . ASP A 1 836 ? -37.727 38.819 -46.394 1.00 35.19 836 ASP A CA 1
ATOM 6330 C C . ASP A 1 836 ? -36.594 39.831 -46.708 1.00 35.19 836 ASP A C 1
ATOM 6332 O O . ASP A 1 836 ? -36.757 41.045 -46.750 1.00 35.19 836 ASP A O 1
ATOM 6336 N N . ALA A 1 837 ? -35.480 39.201 -47.127 1.00 32.69 837 ALA A N 1
ATOM 6337 C CA . ALA A 1 837 ? -34.388 39.651 -48.008 1.00 32.69 837 ALA A CA 1
ATOM 6338 C C . ALA A 1 837 ? -33.101 40.271 -47.407 1.00 32.69 837 ALA A C 1
ATOM 6340 O O . ALA A 1 837 ? -33.057 41.408 -46.948 1.00 32.69 837 ALA A O 1
ATOM 6341 N N . ASP A 1 838 ? -32.028 39.478 -47.526 1.00 35.75 838 ASP A N 1
ATOM 6342 C CA . ASP A 1 838 ? -30.647 39.810 -47.915 1.00 35.75 838 ASP A CA 1
ATOM 6343 C C . ASP A 1 838 ? -30.171 41.277 -47.908 1.00 35.75 838 ASP A C 1
ATOM 6345 O O . ASP A 1 838 ? -30.650 42.103 -48.682 1.00 35.75 838 ASP A O 1
ATOM 6349 N N . HIS A 1 839 ? -29.023 41.522 -47.256 1.00 31.86 839 HIS A N 1
ATOM 6350 C CA . HIS A 1 839 ? -27.888 42.126 -47.971 1.00 31.86 839 HIS A CA 1
ATOM 6351 C C . HIS A 1 839 ? -26.516 41.861 -47.321 1.00 31.86 839 HIS A C 1
ATOM 6353 O O . HIS A 1 839 ? -26.324 41.977 -46.113 1.00 31.86 839 HIS A O 1
ATOM 6359 N N . VAL A 1 840 ? -25.539 41.549 -48.176 1.00 37.41 840 VAL A N 1
ATOM 6360 C CA . VAL A 1 840 ? -24.104 41.416 -47.866 1.00 37.41 840 VAL A CA 1
ATOM 6361 C C . VAL A 1 840 ? -23.483 42.774 -47.512 1.00 37.41 840 VAL A C 1
ATOM 6363 O O . VAL A 1 840 ? -23.694 43.739 -48.246 1.00 37.41 840 VAL A O 1
ATOM 6366 N N . VAL A 1 841 ? -22.618 42.823 -46.489 1.00 31.30 841 VAL A N 1
ATOM 6367 C CA . VAL A 1 841 ? -21.631 43.907 -46.299 1.00 31.30 841 VAL A CA 1
ATOM 6368 C C . VAL A 1 841 ? -20.237 43.321 -46.035 1.00 31.30 841 VAL A C 1
ATOM 6370 O O . VAL A 1 841 ? -20.082 42.273 -45.413 1.00 31.30 841 VAL A O 1
ATOM 6373 N N . THR A 1 842 ? -19.234 43.986 -46.604 1.00 31.66 842 THR A N 1
ATOM 6374 C CA . THR A 1 842 ? -17.849 43.541 -46.806 1.00 31.66 842 THR A CA 1
ATOM 6375 C C . THR A 1 842 ? -16.899 43.791 -45.630 1.00 31.66 842 THR A C 1
ATOM 6377 O O . THR A 1 842 ? -17.172 44.588 -44.738 1.00 31.66 842 THR A O 1
ATOM 6380 N N . ALA A 1 843 ? -15.734 43.136 -45.694 1.00 34.91 843 ALA A N 1
ATOM 6381 C CA . ALA A 1 843 ? -14.617 43.277 -44.763 1.00 34.91 843 ALA A CA 1
ATOM 6382 C C . ALA A 1 843 ? -14.042 44.706 -44.652 1.00 34.91 843 ALA A C 1
ATOM 6384 O O . ALA A 1 843 ? -14.106 45.494 -45.598 1.00 34.91 843 ALA A O 1
ATOM 6385 N N . ALA A 1 844 ? -13.387 44.970 -43.518 1.00 30.23 844 ALA A N 1
ATOM 6386 C CA . ALA A 1 844 ? -12.467 46.083 -43.293 1.00 30.23 844 ALA A CA 1
ATOM 6387 C C . ALA A 1 844 ? -11.133 45.552 -42.721 1.00 30.23 844 ALA A C 1
ATOM 6389 O O . ALA A 1 844 ? -11.088 44.467 -42.141 1.00 30.23 844 ALA A O 1
ATOM 6390 N N . GLU A 1 845 ? -10.049 46.291 -42.952 1.00 29.12 845 GLU A N 1
ATOM 6391 C CA . GLU A 1 845 ? -8.655 45.845 -42.798 1.00 29.12 845 GLU A CA 1
ATOM 6392 C C . GLU A 1 845 ? -8.155 45.787 -41.334 1.00 29.12 845 GLU A C 1
ATOM 6394 O O . GLU A 1 845 ? -8.672 46.506 -40.475 1.00 29.12 845 GLU A O 1
ATOM 6399 N N . PRO A 1 846 ? -7.124 44.969 -41.028 1.00 35.16 846 PRO A N 1
ATOM 6400 C CA . PRO A 1 846 ? -6.502 44.935 -39.706 1.00 35.16 846 PRO A CA 1
ATOM 6401 C C . PRO A 1 846 ? -5.601 46.157 -39.457 1.00 35.16 846 PRO A C 1
ATOM 6403 O O . PRO A 1 846 ? -4.817 46.561 -40.314 1.00 35.16 846 PRO A O 1
ATOM 6406 N N . VAL A 1 847 ? -5.669 46.708 -38.243 1.00 28.38 847 VAL A N 1
ATOM 6407 C CA . VAL A 1 847 ? -4.804 47.806 -37.783 1.00 28.38 847 VAL A CA 1
ATOM 6408 C C . VAL A 1 847 ? -3.504 47.247 -37.195 1.00 28.38 847 VAL A C 1
ATOM 6410 O O . VAL A 1 847 ? -3.540 46.429 -36.276 1.00 28.38 847 VAL A O 1
ATOM 6413 N N . ASP A 1 848 ? -2.359 47.727 -37.687 1.00 33.25 848 ASP A N 1
ATOM 6414 C CA . ASP A 1 848 ? -1.032 47.414 -37.140 1.00 33.25 848 ASP A CA 1
ATOM 6415 C C . ASP A 1 848 ? -0.870 47.940 -35.699 1.00 33.25 848 ASP A C 1
ATOM 6417 O O . ASP A 1 848 ? -1.001 49.140 -35.440 1.00 33.25 848 ASP A O 1
ATOM 6421 N N . LEU A 1 849 ? -0.495 47.056 -34.768 1.00 28.41 849 LEU A N 1
ATOM 6422 C CA . LEU A 1 849 ? -0.055 47.423 -33.416 1.00 28.41 849 LEU A CA 1
ATOM 6423 C C . LEU A 1 849 ? 1.486 47.408 -33.316 1.00 28.41 849 LEU A C 1
ATOM 6425 O O . LEU A 1 849 ? 2.140 46.525 -33.877 1.00 28.41 849 LEU A O 1
ATOM 6429 N N . PRO A 1 850 ? 2.104 48.376 -32.611 1.00 28.69 850 PRO A N 1
ATOM 6430 C CA . PRO A 1 850 ? 3.553 48.553 -32.613 1.00 28.69 850 PRO A CA 1
ATOM 6431 C C . PRO A 1 850 ? 4.308 47.473 -31.822 1.00 28.69 850 PRO A C 1
ATOM 6433 O O . PRO A 1 850 ? 3.840 46.940 -30.818 1.00 28.69 850 PRO A O 1
ATOM 6436 N N . LYS A 1 851 ? 5.540 47.194 -32.266 1.00 33.06 851 LYS A N 1
ATOM 6437 C CA . LYS A 1 851 ? 6.421 46.158 -31.703 1.00 33.06 851 LYS A CA 1
ATOM 6438 C C . LYS A 1 851 ? 6.804 46.428 -30.243 1.00 33.06 851 LYS A C 1
ATOM 6440 O O . LYS A 1 851 ? 7.219 47.531 -29.889 1.00 33.06 851 LYS A O 1
ATOM 6445 N N . VAL A 1 852 ? 6.743 45.368 -29.437 1.00 33.03 852 VAL A N 1
ATOM 6446 C CA . VAL A 1 852 ? 7.116 45.328 -28.013 1.00 33.03 852 VAL A CA 1
ATOM 6447 C C . VAL A 1 852 ? 8.566 45.775 -27.800 1.00 33.03 852 VAL A C 1
ATOM 6449 O O . VAL A 1 852 ? 9.476 45.287 -28.469 1.00 33.03 852 VAL A O 1
ATOM 6452 N N . GLY A 1 853 ? 8.796 46.669 -26.831 1.00 35.22 853 GLY A N 1
ATOM 6453 C CA . GLY A 1 853 ? 10.146 47.145 -26.529 1.00 35.22 853 GLY A CA 1
ATOM 6454 C C . GLY A 1 853 ? 10.268 48.111 -25.352 1.00 35.22 853 GLY A C 1
ATOM 6455 O O . GLY A 1 853 ? 10.534 49.291 -25.575 1.00 35.22 853 GLY A O 1
ATOM 6456 N N . LYS A 1 854 ? 10.132 47.601 -24.117 1.00 29.23 854 LYS A N 1
ATOM 6457 C CA . LYS A 1 854 ? 10.891 47.985 -22.898 1.00 29.23 854 LYS A CA 1
ATOM 6458 C C . LYS A 1 854 ? 10.339 47.251 -21.671 1.00 29.23 854 LYS A C 1
ATOM 6460 O O . LYS A 1 854 ? 9.129 47.174 -21.494 1.00 29.23 854 LYS A O 1
ATOM 6465 N N . ALA A 1 855 ? 11.229 46.743 -20.820 1.00 33.50 855 ALA A N 1
ATOM 6466 C CA . ALA A 1 855 ? 10.850 46.165 -19.535 1.00 33.50 855 ALA A CA 1
ATOM 6467 C C . ALA A 1 855 ? 10.379 47.267 -18.570 1.00 33.50 855 ALA A C 1
ATOM 6469 O O . ALA A 1 855 ? 11.059 48.283 -18.413 1.00 33.50 855 ALA A O 1
ATOM 6470 N N . TYR A 1 856 ? 9.239 47.051 -17.913 1.00 34.00 856 TYR A N 1
ATOM 6471 C CA . TYR A 1 856 ? 8.777 47.895 -16.813 1.00 34.00 856 TYR A CA 1
ATOM 6472 C C . TYR A 1 856 ? 9.399 47.419 -15.497 1.00 34.00 856 TYR A C 1
ATOM 6474 O O . TYR A 1 856 ? 9.421 46.228 -15.193 1.00 34.00 856 TYR A O 1
ATOM 6482 N N . SER A 1 857 ? 9.937 48.360 -14.725 1.00 39.50 857 SER A N 1
ATOM 6483 C CA . SER A 1 857 ? 10.598 48.099 -13.446 1.00 39.50 857 SER A CA 1
ATOM 6484 C C . SER A 1 857 ? 9.620 48.125 -12.268 1.00 39.50 857 SER A C 1
ATOM 6486 O O . SER A 1 857 ? 8.744 48.984 -12.225 1.00 39.50 857 SER A O 1
ATOM 6488 N N . THR A 1 858 ? 9.896 47.281 -11.266 1.00 40.06 858 THR A N 1
ATOM 6489 C CA . THR A 1 858 ? 9.193 47.093 -9.974 1.00 40.06 858 THR A CA 1
ATOM 6490 C C . THR A 1 858 ? 7.757 46.543 -10.045 1.00 40.06 858 THR A C 1
ATOM 6492 O O . THR A 1 858 ? 6.930 47.094 -10.767 1.00 40.06 858 THR A O 1
ATOM 6495 N N . PRO A 1 859 ? 7.426 45.481 -9.277 1.00 44.75 859 PRO A N 1
ATOM 6496 C CA . PRO A 1 859 ? 6.064 44.964 -9.210 1.00 44.75 859 PRO A CA 1
ATOM 6497 C C . PRO A 1 859 ? 5.171 45.920 -8.410 1.00 44.75 859 PRO A C 1
ATOM 6499 O O . PRO A 1 859 ? 5.423 46.188 -7.235 1.00 44.75 859 PRO A O 1
ATOM 6502 N N . VAL A 1 860 ? 4.108 46.413 -9.044 1.00 51.72 860 VAL A N 1
ATOM 6503 C CA . VAL A 1 860 ? 3.002 47.085 -8.350 1.00 51.72 860 VAL A CA 1
ATOM 6504 C C . VAL A 1 860 ? 2.106 45.992 -7.752 1.00 51.72 860 VAL A C 1
ATOM 6506 O O . VAL A 1 860 ? 1.719 45.082 -8.488 1.00 51.72 860 VAL A O 1
ATOM 6509 N N . PRO A 1 861 ? 1.793 46.021 -6.444 1.00 62.84 861 PRO A N 1
ATOM 6510 C CA . PRO A 1 861 ? 1.029 44.952 -5.810 1.00 62.84 861 PRO A CA 1
ATOM 6511 C C . PRO A 1 861 ? -0.432 44.942 -6.277 1.00 62.84 861 PRO A C 1
ATOM 6513 O O . PRO A 1 861 ? -1.040 45.994 -6.486 1.00 62.84 861 PRO A O 1
ATOM 6516 N N . ALA A 1 862 ? -1.007 43.744 -6.381 1.00 71.94 862 ALA A N 1
ATOM 6517 C CA . ALA A 1 862 ? -2.456 43.572 -6.359 1.00 71.94 862 ALA A CA 1
ATOM 6518 C C . ALA A 1 862 ? -3.000 43.958 -4.969 1.00 71.94 862 ALA A C 1
ATOM 6520 O O . ALA A 1 862 ? -2.273 43.873 -3.975 1.00 71.94 862 ALA A O 1
ATOM 6521 N N . ARG A 1 863 ? -4.251 44.423 -4.895 1.00 78.50 863 ARG A N 1
ATOM 6522 C CA . ARG A 1 863 ? -4.857 44.950 -3.659 1.00 78.50 863 ARG A CA 1
ATOM 6523 C C . ARG A 1 863 ? -6.365 44.728 -3.611 1.00 78.50 863 ARG A C 1
ATOM 6525 O O . ARG A 1 863 ? -7.015 44.703 -4.653 1.00 78.50 863 ARG A O 1
ATOM 6532 N N . ALA A 1 864 ? -6.910 44.607 -2.404 1.00 72.12 864 ALA A N 1
ATOM 6533 C CA . ALA A 1 864 ? -8.349 44.676 -2.182 1.00 72.12 864 ALA A CA 1
ATOM 6534 C C . ALA A 1 864 ? -8.805 46.143 -2.256 1.00 72.12 864 ALA A C 1
ATOM 6536 O O . ALA A 1 864 ? -8.104 47.045 -1.789 1.00 72.12 864 ALA A O 1
ATOM 6537 N N . VAL A 1 865 ? -9.962 46.384 -2.870 1.00 79.06 865 VAL A N 1
ATOM 6538 C CA . VAL A 1 865 ? -10.568 47.708 -3.048 1.00 79.06 865 VAL A CA 1
ATOM 6539 C C . VAL A 1 865 ? -12.060 47.607 -2.735 1.00 79.06 865 VAL A C 1
ATOM 6541 O O . VAL A 1 865 ? -12.746 46.725 -3.251 1.00 79.06 865 VAL A O 1
ATOM 6544 N N . ALA A 1 866 ? -12.577 48.501 -1.893 1.00 62.06 866 ALA A N 1
ATOM 6545 C CA . ALA A 1 866 ? -14.012 48.589 -1.635 1.00 62.06 866 ALA A CA 1
ATOM 6546 C C . ALA A 1 866 ? -14.743 49.181 -2.855 1.00 62.06 866 ALA A C 1
ATOM 6548 O O . ALA A 1 866 ? -14.364 50.240 -3.357 1.00 62.06 866 ALA A O 1
ATOM 6549 N N . LEU A 1 867 ? -15.802 48.509 -3.314 1.00 68.00 867 LEU A N 1
ATOM 6550 C CA . LEU A 1 867 ? -16.683 48.979 -4.390 1.00 68.00 867 LEU A CA 1
ATOM 6551 C C . LEU A 1 867 ? -17.722 49.996 -3.903 1.00 68.00 867 LEU A C 1
ATOM 6553 O O . LEU A 1 867 ? -18.197 50.813 -4.692 1.00 68.00 867 LEU A O 1
ATOM 6557 N N . ASP A 1 868 ? -18.119 49.930 -2.631 1.00 65.50 868 ASP A N 1
ATOM 6558 C CA . ASP A 1 868 ? -19.098 50.834 -2.036 1.00 65.50 868 ASP A CA 1
ATOM 6559 C C . ASP A 1 868 ? -18.470 51.730 -0.960 1.00 65.50 868 ASP A C 1
ATOM 6561 O O . ASP A 1 868 ? -17.554 51.348 -0.237 1.00 65.50 868 ASP A O 1
ATOM 6565 N N . LEU A 1 869 ? -19.011 52.943 -0.812 1.00 43.34 869 LEU A N 1
ATOM 6566 C CA . LEU A 1 869 ? -18.504 53.949 0.134 1.00 43.34 869 LEU A CA 1
ATOM 6567 C C . LEU A 1 869 ? -18.672 53.560 1.618 1.00 43.34 869 LEU A C 1
ATOM 6569 O O . LEU A 1 869 ? -18.223 54.301 2.489 1.00 43.34 869 LEU A O 1
ATOM 6573 N N . LEU A 1 870 ? -19.334 52.435 1.906 1.00 58.28 870 LEU A N 1
ATOM 6574 C CA . LEU A 1 870 ? -19.552 51.899 3.251 1.00 58.28 870 LEU A CA 1
ATOM 6575 C C . LEU A 1 870 ? -18.683 50.664 3.559 1.00 58.28 870 LEU A C 1
ATOM 6577 O O . LEU A 1 870 ? -18.736 50.174 4.684 1.00 58.28 870 LEU A O 1
ATOM 6581 N N . GLY A 1 871 ? -17.885 50.167 2.603 1.00 64.81 871 GLY A N 1
ATOM 6582 C CA . GLY A 1 871 ? -16.999 49.015 2.808 1.00 64.81 871 GLY A CA 1
ATOM 6583 C C . GLY A 1 871 ? -17.728 47.681 3.016 1.00 64.81 871 GLY A C 1
ATOM 6584 O O . GLY A 1 871 ? -17.188 46.784 3.661 1.00 64.81 871 GLY A O 1
ATOM 6585 N N . SER A 1 872 ? -18.952 47.539 2.498 1.00 66.69 872 SER A N 1
ATOM 6586 C CA . SER A 1 872 ? -19.733 46.295 2.557 1.00 66.69 872 SER A CA 1
ATOM 6587 C C . SER A 1 872 ? -19.482 45.355 1.370 1.00 66.69 872 SER A C 1
ATOM 6589 O O . SER A 1 872 ? -19.878 44.190 1.413 1.00 66.69 872 SER A O 1
ATOM 6591 N N . LYS A 1 873 ? -18.829 45.844 0.309 1.00 81.69 873 LYS A N 1
ATOM 6592 C CA . LYS A 1 873 ? -18.520 45.099 -0.917 1.00 81.69 873 LYS A CA 1
ATOM 6593 C C . LYS A 1 873 ? -17.097 45.374 -1.378 1.00 81.69 873 LYS A C 1
ATOM 6595 O O . LYS A 1 873 ? -16.708 46.528 -1.533 1.00 81.69 873 LYS A O 1
ATOM 6600 N N . TRP A 1 874 ? -16.352 44.314 -1.666 1.00 85.25 874 TRP A N 1
ATOM 6601 C CA . TRP A 1 874 ? -14.929 44.381 -1.998 1.00 85.25 874 TRP A CA 1
ATOM 6602 C C . TRP A 1 874 ? -14.627 43.654 -3.304 1.00 85.25 874 TRP A C 1
ATOM 6604 O O . TRP A 1 874 ? -15.253 42.646 -3.614 1.00 85.25 874 TRP A O 1
ATOM 6614 N N . VAL A 1 875 ? -13.654 44.147 -4.063 1.00 84.62 875 VAL A N 1
ATOM 6615 C CA . VAL A 1 875 ? -13.095 43.489 -5.250 1.00 84.62 875 VAL A CA 1
ATOM 6616 C C . VAL A 1 875 ? -11.580 43.436 -5.109 1.00 84.62 875 VAL A C 1
ATOM 6618 O O . VAL A 1 875 ? -10.949 44.357 -4.591 1.00 84.62 875 VAL A O 1
ATOM 6621 N N . ALA A 1 876 ? -10.990 42.340 -5.569 1.00 83.00 876 ALA A N 1
ATOM 6622 C CA . ALA A 1 876 ? -9.553 42.231 -5.743 1.00 83.00 876 ALA A CA 1
ATOM 6623 C C . ALA A 1 876 ? -9.154 42.839 -7.099 1.00 83.00 876 ALA A C 1
ATOM 6625 O O . ALA A 1 876 ? -9.702 42.451 -8.129 1.00 83.00 876 ALA A O 1
ATOM 6626 N N . GLU A 1 877 ? -8.200 43.771 -7.112 1.00 82.19 877 GLU A N 1
ATOM 6627 C CA . GLU A 1 877 ? -7.641 44.369 -8.333 1.00 82.19 877 GLU A CA 1
ATOM 6628 C C . GLU A 1 877 ? -6.168 43.992 -8.518 1.00 82.19 877 GLU A C 1
ATOM 6630 O O . GLU A 1 877 ? -5.380 44.019 -7.567 1.00 82.19 877 GLU A O 1
ATOM 6635 N N . CYS A 1 878 ? -5.757 43.742 -9.765 1.00 81.25 878 CYS A N 1
ATOM 6636 C CA . CYS A 1 878 ? -4.353 43.578 -10.134 1.00 81.25 878 CYS A CA 1
ATOM 6637 C C . CYS A 1 878 ? -3.934 44.552 -11.249 1.00 81.25 878 CYS A C 1
ATOM 6639 O O . CYS A 1 878 ? -4.502 44.561 -12.340 1.00 81.25 878 CYS A O 1
ATOM 6641 N N . TYR A 1 879 ? -2.876 45.332 -10.996 1.00 74.19 879 TYR A N 1
ATOM 6642 C CA . TYR A 1 879 ? -2.292 46.295 -11.949 1.00 74.19 879 TYR A CA 1
ATOM 6643 C C . TYR A 1 879 ? -1.316 45.670 -12.951 1.00 74.19 879 TYR A C 1
ATOM 6645 O O . TYR A 1 879 ? -0.679 46.379 -13.726 1.00 74.19 879 TYR A O 1
ATOM 6653 N N . ARG A 1 880 ? -1.133 44.347 -12.910 1.00 71.94 880 ARG A N 1
ATOM 6654 C CA . ARG A 1 880 ? -0.094 43.672 -13.690 1.00 71.94 880 ARG A CA 1
ATOM 6655 C C . ARG A 1 880 ? -0.499 43.348 -15.128 1.00 71.94 880 ARG A C 1
ATOM 6657 O O . ARG A 1 880 ? 0.368 43.233 -15.988 1.00 71.94 880 ARG A O 1
ATOM 6664 N N . HIS A 1 881 ? -1.797 43.214 -15.386 1.00 68.69 881 HIS A N 1
ATOM 6665 C CA . HIS A 1 881 ? -2.325 42.702 -16.657 1.00 68.69 881 HIS A CA 1
ATOM 6666 C C . HIS A 1 881 ? -2.536 43.768 -17.739 1.00 68.69 881 HIS A C 1
ATOM 6668 O O . HIS A 1 881 ? -2.987 43.448 -18.834 1.00 68.69 881 HIS A O 1
ATOM 6674 N N . GLY A 1 882 ? -2.194 45.032 -17.477 1.00 59.75 882 GLY A N 1
ATOM 6675 C CA . GLY A 1 882 ? -2.295 46.089 -18.478 1.00 59.75 882 GLY A CA 1
ATOM 6676 C C . GLY A 1 882 ? -2.149 47.501 -17.906 1.00 59.75 882 GLY A C 1
ATOM 6677 O O . GLY A 1 882 ? -1.861 47.670 -16.724 1.00 59.75 882 GLY A O 1
ATOM 6678 N N . PRO A 1 883 ? -2.365 48.541 -18.733 1.00 50.41 883 PRO A N 1
ATOM 6679 C CA . PRO A 1 883 ? -2.354 49.942 -18.300 1.00 50.41 883 PRO A CA 1
ATOM 6680 C C . PRO A 1 883 ? -3.595 50.357 -17.481 1.00 50.41 883 PRO A C 1
ATOM 6682 O O . PRO A 1 883 ? -3.712 51.522 -17.109 1.00 50.41 883 PRO A O 1
ATOM 6685 N N . VAL A 1 884 ? -4.521 49.429 -17.219 1.00 52.34 884 VAL A N 1
ATOM 6686 C CA . VAL A 1 884 ? -5.757 49.611 -16.442 1.00 52.34 884 VAL A CA 1
ATOM 6687 C C . VAL A 1 884 ? -5.808 48.495 -15.394 1.00 52.34 884 VAL A C 1
ATOM 6689 O O . VAL A 1 884 ? -5.379 47.378 -15.691 1.00 52.34 884 VAL A O 1
ATOM 6692 N N . SER A 1 885 ? -6.302 48.765 -14.180 1.00 61.25 885 SER A N 1
ATOM 6693 C CA . SER A 1 885 ? -6.570 47.695 -13.210 1.00 61.25 885 SER A CA 1
ATOM 6694 C C . SER A 1 885 ? -7.594 46.722 -13.780 1.00 61.25 885 SER A C 1
ATOM 6696 O O . SER A 1 885 ? -8.651 47.141 -14.247 1.00 61.25 885 SER A O 1
ATOM 6698 N N . MET A 1 886 ? -7.297 45.428 -13.692 1.00 71.56 886 MET A N 1
ATOM 6699 C CA . MET A 1 886 ? -8.278 44.379 -13.954 1.00 71.56 886 MET A CA 1
ATOM 6700 C C . MET A 1 886 ? -8.786 43.834 -12.622 1.00 71.56 886 MET A C 1
ATOM 6702 O O . MET A 1 886 ? -7.994 43.614 -11.696 1.00 71.56 886 MET A O 1
ATOM 6706 N N . GLY A 1 887 ? -10.101 43.643 -12.521 1.00 76.69 887 GLY A N 1
ATOM 6707 C CA . GLY A 1 887 ? -10.703 42.944 -11.389 1.00 76.69 887 GLY A CA 1
ATOM 6708 C C . GLY A 1 887 ? -10.366 41.454 -11.440 1.00 76.69 887 GLY A C 1
ATOM 6709 O O . GLY A 1 887 ? -10.009 40.931 -12.498 1.00 76.69 887 GLY A O 1
ATOM 6710 N N . LEU A 1 888 ? -10.461 40.764 -10.307 1.00 75.00 888 LEU A N 1
ATOM 6711 C CA . LEU A 1 888 ? -10.297 39.312 -10.243 1.00 75.00 888 LEU A CA 1
ATOM 6712 C C . LEU A 1 888 ? -11.645 38.609 -10.049 1.00 75.00 888 LEU A C 1
ATOM 6714 O O . LEU A 1 888 ? -12.523 39.098 -9.336 1.00 75.00 888 LEU A O 1
ATOM 6718 N N . ASN A 1 889 ? -11.800 37.436 -10.658 1.00 77.81 889 ASN A N 1
ATOM 6719 C CA . ASN A 1 889 ? -12.909 36.528 -10.381 1.00 77.81 889 ASN A CA 1
ATOM 6720 C C . ASN A 1 889 ? -12.707 35.803 -9.026 1.00 77.81 889 ASN A C 1
ATOM 6722 O O . ASN A 1 889 ? -11.678 35.944 -8.364 1.00 77.81 889 ASN A O 1
ATOM 6726 N N . LYS A 1 890 ? -13.666 34.953 -8.630 1.00 74.75 890 LYS A N 1
ATOM 6727 C CA . LYS A 1 890 ? -13.640 34.228 -7.340 1.00 74.75 890 LYS A CA 1
ATOM 6728 C C . LYS A 1 890 ? -12.494 33.223 -7.179 1.00 74.75 890 LYS A C 1
ATOM 6730 O O . LYS A 1 890 ? -12.264 32.743 -6.073 1.00 74.75 890 LYS A O 1
ATOM 6735 N N . PHE A 1 891 ? -11.825 32.873 -8.272 1.00 65.75 891 PHE A N 1
ATOM 6736 C CA . PHE A 1 891 ? -10.684 31.962 -8.318 1.00 65.75 891 PHE A CA 1
ATOM 6737 C C . PHE A 1 891 ? -9.342 32.711 -8.344 1.00 65.75 891 PHE A C 1
ATOM 6739 O O . PHE A 1 891 ? -8.290 32.087 -8.221 1.00 65.75 891 PHE A O 1
ATOM 6746 N N . GLY A 1 892 ? -9.381 34.043 -8.452 1.00 66.50 892 GLY A N 1
ATOM 6747 C CA . GLY A 1 892 ? -8.206 34.889 -8.589 1.00 66.50 892 GLY A CA 1
ATOM 6748 C C . GLY A 1 892 ? -7.742 35.077 -10.034 1.00 66.50 892 GLY A C 1
ATOM 6749 O O . GLY A 1 892 ? -6.663 35.621 -10.217 1.00 66.50 892 GLY A O 1
ATOM 6750 N N . ASP A 1 893 ? -8.491 34.675 -11.064 1.00 74.56 893 ASP A N 1
ATOM 6751 C CA . ASP A 1 893 ? -8.121 34.997 -12.452 1.00 74.56 893 ASP A CA 1
ATOM 6752 C C . ASP A 1 893 ? -8.528 36.435 -12.783 1.00 74.56 893 ASP A C 1
ATOM 6754 O O . ASP A 1 893 ? -9.581 36.903 -12.346 1.00 74.56 893 ASP A O 1
ATOM 6758 N N . ALA A 1 894 ? -7.722 37.139 -13.576 1.00 74.25 894 ALA A N 1
ATOM 6759 C CA . ALA A 1 894 ? -8.030 38.512 -13.955 1.00 74.25 894 ALA A CA 1
ATOM 6760 C C . ALA A 1 894 ? -9.056 38.570 -15.096 1.00 74.25 894 ALA A C 1
ATOM 6762 O O . ALA A 1 894 ? -8.902 37.901 -16.117 1.00 74.25 894 ALA A O 1
ATOM 6763 N N . VAL A 1 895 ? -10.077 39.409 -14.931 1.00 78.38 895 VAL A N 1
ATOM 6764 C CA . VAL A 1 895 ? -11.165 39.621 -15.893 1.00 78.38 895 VAL A CA 1
ATOM 6765 C C . VAL A 1 895 ? -11.091 41.018 -16.506 1.00 78.38 895 VAL A C 1
ATOM 6767 O O . VAL A 1 895 ? -10.739 41.990 -15.838 1.00 78.38 895 VAL A O 1
ATOM 6770 N N . ALA A 1 896 ? -11.400 41.112 -17.800 1.00 71.94 896 ALA A N 1
ATOM 6771 C CA . ALA A 1 896 ? -11.285 42.357 -18.560 1.00 71.94 896 ALA A CA 1
ATOM 6772 C C . ALA A 1 896 ? -12.411 43.365 -18.260 1.00 71.94 896 ALA A C 1
ATOM 6774 O O . ALA A 1 896 ? -12.199 44.566 -18.418 1.00 71.94 896 ALA A O 1
ATOM 6775 N N . ASP A 1 897 ? -13.582 42.890 -17.821 1.00 73.94 897 ASP A N 1
ATOM 6776 C CA . ASP A 1 897 ? -14.682 43.726 -17.336 1.00 73.94 897 ASP A CA 1
ATOM 6777 C C . ASP A 1 897 ? -14.775 43.636 -15.804 1.00 73.94 897 ASP A C 1
ATOM 6779 O O . ASP A 1 897 ? -14.701 42.557 -15.214 1.00 73.94 897 ASP A O 1
ATOM 6783 N N . VAL A 1 898 ? -14.960 44.782 -15.148 1.00 66.94 898 VAL A N 1
ATOM 6784 C CA . VAL A 1 898 ? -15.174 44.870 -13.695 1.00 66.94 898 VAL A CA 1
ATOM 6785 C C . VAL A 1 898 ? -16.546 44.302 -13.304 1.00 66.94 898 VAL A C 1
ATOM 6787 O O . VAL A 1 898 ? -16.714 43.865 -12.170 1.00 66.94 898 VAL A O 1
ATOM 6790 N N . ALA A 1 899 ? -17.512 44.245 -14.227 1.00 73.19 899 ALA A N 1
ATOM 6791 C CA . ALA A 1 899 ? -18.801 43.591 -14.002 1.00 73.19 899 ALA A CA 1
ATOM 6792 C C . ALA A 1 899 ? -18.682 42.066 -13.793 1.00 73.19 899 ALA A C 1
ATOM 6794 O O . ALA A 1 899 ? -19.492 41.492 -13.065 1.00 73.19 899 ALA A O 1
ATOM 6795 N N . ASP A 1 900 ? -17.654 41.435 -14.374 1.00 73.25 900 ASP A N 1
ATOM 6796 C CA . ASP A 1 900 ? -17.345 40.008 -14.203 1.00 73.25 900 ASP A CA 1
ATOM 6797 C C . ASP A 1 900 ? -16.436 39.739 -12.986 1.00 73.25 900 ASP A C 1
ATOM 6799 O O . ASP A 1 900 ? -16.163 38.583 -12.639 1.00 73.25 900 ASP A O 1
ATOM 6803 N N . ALA A 1 901 ? -15.942 40.794 -12.326 1.00 80.62 901 ALA A N 1
ATOM 6804 C CA . ALA A 1 901 ? -15.105 40.667 -11.141 1.00 80.62 901 ALA A CA 1
ATOM 6805 C C . ALA A 1 901 ? -15.945 40.194 -9.952 1.00 80.62 901 ALA A C 1
ATOM 6807 O O . ALA A 1 901 ? -17.079 40.628 -9.736 1.00 80.62 901 ALA A O 1
ATOM 6808 N N . TYR A 1 902 ? -15.389 39.291 -9.147 1.00 82.31 902 TYR A N 1
ATOM 6809 C CA . TYR A 1 902 ? -16.142 38.733 -8.037 1.00 82.31 902 TYR A CA 1
ATOM 6810 C C . TYR A 1 902 ? -16.186 39.709 -6.868 1.00 82.31 902 TYR A C 1
ATOM 6812 O O . TYR A 1 902 ? -15.158 40.176 -6.378 1.00 82.31 902 TYR A O 1
ATOM 6820 N N . VAL A 1 903 ? -17.404 39.993 -6.414 1.00 86.88 903 VAL A N 1
ATOM 6821 C CA . VAL A 1 903 ? -17.654 40.897 -5.296 1.00 86.88 903 VAL A CA 1
ATOM 6822 C C . VAL A 1 903 ? -17.674 40.099 -3.997 1.00 86.88 903 VAL A C 1
ATOM 6824 O O . VAL A 1 903 ? -18.622 39.371 -3.703 1.00 86.88 903 VAL A O 1
ATOM 6827 N N . TYR A 1 904 ? -16.619 40.262 -3.211 1.00 84.75 904 TYR A N 1
ATOM 6828 C CA . TYR A 1 904 ? -16.451 39.674 -1.891 1.00 84.75 904 TYR A CA 1
ATOM 6829 C C . TYR A 1 904 ? -17.287 40.431 -0.851 1.00 84.75 904 TYR A C 1
ATOM 6831 O O . TYR A 1 904 ? -17.416 41.659 -0.897 1.00 84.75 904 TYR A O 1
ATOM 6839 N N . GLY A 1 905 ? -17.852 39.692 0.108 1.00 81.81 905 GLY A N 1
ATOM 6840 C CA . GLY A 1 905 ? -18.681 40.250 1.184 1.00 81.81 905 GLY A CA 1
ATOM 6841 C C . GLY A 1 905 ? -17.893 40.888 2.334 1.00 81.81 905 GLY A C 1
ATOM 6842 O O . GLY A 1 905 ? -18.500 41.420 3.258 1.00 81.81 905 GLY A O 1
ATOM 6843 N N . ASN A 1 906 ? -16.560 40.806 2.314 1.00 85.56 906 ASN A N 1
ATOM 6844 C CA . ASN A 1 906 ? -15.659 41.433 3.280 1.00 85.56 906 ASN A CA 1
ATOM 6845 C C . ASN A 1 906 ? -14.257 41.634 2.666 1.00 85.56 906 ASN A C 1
ATOM 6847 O O . ASN A 1 906 ? -13.942 41.078 1.612 1.00 85.56 906 ASN A O 1
ATOM 6851 N N . GLU A 1 907 ? -13.430 42.435 3.339 1.00 84.50 907 GLU A N 1
ATOM 6852 C CA . GLU A 1 907 ? -12.067 42.778 2.910 1.00 84.50 907 GLU A CA 1
ATOM 6853 C C . GLU A 1 907 ? -11.102 41.583 2.946 1.00 84.50 907 GLU A C 1
ATOM 6855 O O . GLU A 1 907 ? -10.242 41.473 2.075 1.00 84.50 907 GLU A O 1
ATOM 6860 N N . GLN A 1 908 ? -11.252 40.676 3.920 1.00 80.31 908 GLN A N 1
ATOM 6861 C CA . GLN A 1 908 ? -10.329 39.557 4.127 1.00 80.31 908 GLN A CA 1
ATOM 6862 C C . GLN A 1 908 ? -10.391 38.558 2.969 1.00 80.31 908 GLN A C 1
ATOM 6864 O O . GLN A 1 908 ? -9.348 38.217 2.422 1.00 80.31 908 GLN A O 1
ATOM 6869 N N . ASP A 1 909 ? -11.586 38.158 2.527 1.00 77.00 909 ASP A N 1
ATOM 6870 C CA . ASP A 1 909 ? -11.730 37.225 1.401 1.00 77.00 909 ASP A CA 1
ATOM 6871 C C . ASP A 1 909 ? -11.167 37.827 0.095 1.00 77.00 909 ASP A C 1
ATOM 6873 O O . ASP A 1 909 ? -10.558 37.124 -0.716 1.00 77.00 909 ASP A O 1
ATOM 6877 N N . ALA A 1 910 ? -11.318 39.146 -0.099 1.00 79.56 910 ALA A N 1
ATOM 6878 C CA . ALA A 1 910 ? -10.715 39.862 -1.224 1.00 79.56 910 ALA A CA 1
ATOM 6879 C C . ALA A 1 910 ? -9.181 39.933 -1.105 1.00 79.56 910 ALA A C 1
ATOM 6881 O O . ALA A 1 910 ? -8.476 39.775 -2.102 1.00 79.56 910 ALA A O 1
ATOM 6882 N N . ALA A 1 911 ? -8.647 40.145 0.101 1.00 74.19 911 ALA A N 1
ATOM 6883 C CA . ALA A 1 911 ? -7.210 40.146 0.369 1.00 74.19 911 ALA A CA 1
ATOM 6884 C C . ALA A 1 911 ? -6.584 38.747 0.209 1.00 74.19 911 ALA A C 1
ATOM 6886 O O . ALA A 1 911 ? -5.478 38.623 -0.317 1.00 74.19 911 ALA A O 1
ATOM 6887 N N . ASP A 1 912 ? -7.300 37.686 0.577 1.00 73.44 912 ASP A N 1
ATOM 6888 C CA . ASP A 1 912 ? -6.862 36.303 0.389 1.00 73.44 912 ASP A CA 1
ATOM 6889 C C . ASP A 1 912 ? -6.877 35.916 -1.098 1.00 73.44 912 ASP A C 1
ATOM 6891 O O . ASP A 1 912 ? -5.931 35.291 -1.583 1.00 73.44 912 ASP A O 1
ATOM 6895 N N . ALA A 1 913 ? -7.874 36.373 -1.866 1.00 75.31 913 ALA A N 1
ATOM 6896 C CA . ALA A 1 913 ? -7.885 36.242 -3.324 1.00 75.31 913 ALA A CA 1
ATOM 6897 C C . ALA A 1 913 ? -6.731 37.009 -3.999 1.00 75.31 913 ALA A C 1
ATOM 6899 O O . ALA A 1 913 ? -6.086 36.483 -4.909 1.00 75.31 913 ALA A O 1
ATOM 6900 N N . VAL A 1 914 ? -6.406 38.215 -3.516 1.00 75.25 914 VAL A N 1
ATOM 6901 C CA . VAL A 1 914 ? -5.200 38.962 -3.918 1.00 75.25 914 VAL A CA 1
ATOM 6902 C C . VAL A 1 914 ? -3.933 38.163 -3.625 1.00 75.25 914 VAL A C 1
ATOM 6904 O O . VAL A 1 914 ? -3.069 38.060 -4.496 1.00 75.25 914 VAL A O 1
ATOM 6907 N N . CYS A 1 915 ? -3.814 37.573 -2.434 1.00 70.06 915 CYS A N 1
ATOM 6908 C CA . CYS A 1 915 ? -2.667 36.748 -2.064 1.00 70.06 915 CYS A CA 1
ATOM 6909 C C . CYS A 1 915 ? -2.542 35.521 -2.975 1.00 70.06 915 CYS A C 1
ATOM 6911 O O . CYS A 1 915 ? -1.460 35.278 -3.499 1.00 70.06 915 CYS A O 1
ATOM 6913 N N . LEU A 1 916 ? -3.635 34.796 -3.235 1.00 72.25 916 LEU A N 1
ATOM 6914 C CA . LEU A 1 916 ? -3.660 33.647 -4.149 1.00 72.25 916 LEU A CA 1
ATOM 6915 C C . LEU A 1 916 ? -3.270 34.029 -5.584 1.00 72.25 916 LEU A C 1
ATOM 6917 O O . LEU A 1 916 ? -2.515 33.297 -6.225 1.00 72.25 916 LEU A O 1
ATOM 6921 N N . HIS A 1 917 ? -3.722 35.188 -6.068 1.00 78.94 917 HIS A N 1
ATOM 6922 C CA . HIS A 1 917 ? -3.353 35.711 -7.383 1.00 78.94 917 HIS A CA 1
ATOM 6923 C C . HIS A 1 917 ? -1.882 36.136 -7.463 1.00 78.94 917 HIS A C 1
ATOM 6925 O O . HIS A 1 917 ? -1.203 35.853 -8.449 1.00 78.94 917 HIS A O 1
ATOM 6931 N N . LEU A 1 918 ? -1.356 36.778 -6.416 1.00 71.12 918 LEU A N 1
ATOM 6932 C CA . LEU A 1 918 ? 0.071 37.089 -6.309 1.00 71.12 918 LEU A CA 1
ATOM 6933 C C . LEU A 1 918 ? 0.918 35.813 -6.230 1.00 71.12 918 LEU A C 1
ATOM 6935 O O . LEU A 1 918 ? 2.007 35.780 -6.795 1.00 71.12 918 LEU A O 1
ATOM 6939 N N . ASP A 1 919 ? 0.407 34.752 -5.606 1.00 65.31 919 ASP A N 1
ATOM 6940 C CA . ASP A 1 919 ? 1.049 33.438 -5.561 1.00 65.31 919 ASP A CA 1
ATOM 6941 C C . ASP A 1 919 ? 1.025 32.737 -6.933 1.00 65.31 919 ASP A C 1
ATOM 6943 O O . ASP A 1 919 ? 1.992 32.070 -7.297 1.00 65.31 919 ASP A O 1
ATOM 6947 N N . ALA A 1 920 ? -0.042 32.907 -7.724 1.00 66.62 920 ALA A N 1
ATOM 6948 C CA . ALA A 1 920 ? -0.106 32.454 -9.117 1.00 66.62 920 ALA A CA 1
ATOM 6949 C C . ALA A 1 920 ? 0.913 33.204 -9.992 1.00 66.62 920 ALA A C 1
ATOM 6951 O O . ALA A 1 920 ? 1.761 32.570 -10.619 1.00 66.62 920 ALA A O 1
ATOM 6952 N N . HIS A 1 921 ? 0.934 34.537 -9.914 1.00 66.31 921 HIS A N 1
ATOM 6953 C CA . HIS A 1 921 ? 1.953 35.385 -10.545 1.00 66.31 921 HIS A CA 1
ATOM 6954 C C . HIS A 1 921 ? 3.376 35.010 -10.144 1.00 66.31 921 HIS A C 1
ATOM 6956 O O . HIS A 1 921 ? 4.256 34.948 -10.994 1.00 66.31 921 HIS A O 1
ATOM 6962 N N . ALA A 1 922 ? 3.614 34.723 -8.865 1.00 62.09 922 ALA A N 1
ATOM 6963 C CA . ALA A 1 922 ? 4.920 34.299 -8.376 1.00 62.09 922 ALA A CA 1
ATOM 6964 C C . ALA A 1 922 ? 5.320 32.904 -8.887 1.00 62.09 922 ALA A C 1
ATOM 6966 O O . ALA A 1 922 ? 6.511 32.604 -8.939 1.00 62.09 922 ALA A O 1
ATOM 6967 N N . ARG A 1 923 ? 4.362 32.045 -9.268 1.00 61.03 923 ARG A N 1
ATOM 6968 C CA . ARG A 1 923 ? 4.623 30.741 -9.906 1.00 61.03 923 ARG A CA 1
ATOM 6969 C C . ARG A 1 923 ? 4.893 30.887 -11.401 1.00 61.03 923 ARG A C 1
ATOM 6971 O O . ARG A 1 923 ? 5.806 30.230 -11.887 1.00 61.03 923 ARG A O 1
ATOM 6978 N N . GLU A 1 924 ? 4.162 31.757 -12.094 1.00 60.28 924 GLU A N 1
ATOM 6979 C CA . GLU A 1 924 ? 4.406 32.089 -13.504 1.00 60.28 924 GLU A CA 1
ATOM 6980 C C . GLU A 1 924 ? 5.765 32.792 -13.672 1.00 60.28 924 GLU A C 1
ATOM 6982 O O . GLU A 1 924 ? 6.598 32.353 -14.463 1.00 60.28 924 GLU A O 1
ATOM 6987 N N . ASP A 1 925 ? 6.071 33.779 -12.824 1.00 57.50 925 ASP A N 1
ATOM 6988 C CA . ASP A 1 925 ? 7.388 34.427 -12.754 1.00 57.50 925 ASP A CA 1
ATOM 6989 C C . ASP A 1 925 ? 8.509 33.482 -12.337 1.00 57.50 925 ASP A C 1
ATOM 6991 O O . ASP A 1 925 ? 9.649 33.643 -12.773 1.00 57.50 925 ASP A O 1
ATOM 6995 N N . ALA A 1 926 ? 8.222 32.489 -11.490 1.00 55.41 926 ALA A N 1
ATOM 6996 C CA . ALA A 1 926 ? 9.230 31.514 -11.088 1.00 55.41 926 ALA A CA 1
ATOM 6997 C C . ALA A 1 926 ? 9.723 30.647 -12.255 1.00 55.41 926 ALA A C 1
ATOM 6999 O O . ALA A 1 926 ? 10.730 29.962 -12.062 1.00 55.41 926 ALA A O 1
ATOM 7000 N N . ASP A 1 927 ? 9.060 30.695 -13.416 1.00 59.84 927 ASP A N 1
ATOM 7001 C CA . ASP A 1 927 ? 9.458 30.045 -14.664 1.00 59.84 927 ASP A CA 1
ATOM 7002 C C . ASP A 1 927 ? 9.884 31.066 -15.759 1.00 59.84 927 ASP A C 1
ATOM 7004 O O . ASP A 1 927 ? 10.254 30.667 -16.864 1.00 59.84 927 ASP A O 1
ATOM 7008 N N . VAL A 1 928 ? 9.946 32.374 -15.456 1.00 67.31 928 VAL A N 1
ATOM 7009 C CA . VAL A 1 928 ? 10.510 33.414 -16.341 1.00 67.31 928 VAL A CA 1
ATOM 7010 C C . VAL A 1 928 ? 11.852 33.904 -15.794 1.00 67.31 928 VAL A C 1
ATOM 7012 O O . VAL A 1 928 ? 11.923 34.689 -14.852 1.00 67.31 928 VAL A O 1
ATOM 7015 N N . MET A 1 929 ? 12.950 33.472 -16.418 1.00 80.38 929 MET A N 1
ATOM 7016 C CA . MET A 1 929 ? 14.287 34.004 -16.130 1.00 80.38 929 MET A CA 1
ATOM 7017 C C . MET A 1 929 ? 14.664 35.111 -17.113 1.00 80.38 929 MET A C 1
ATOM 7019 O O . MET A 1 929 ? 14.428 34.986 -18.315 1.00 80.38 929 MET A O 1
ATOM 7023 N N . THR A 1 930 ? 15.313 36.166 -16.618 1.00 87.25 930 THR A N 1
ATOM 7024 C CA . THR A 1 930 ? 15.966 37.151 -17.491 1.00 87.25 930 THR A CA 1
ATOM 7025 C C . THR A 1 930 ? 17.153 36.513 -18.232 1.00 87.25 930 THR A C 1
ATOM 7027 O O . THR A 1 930 ? 17.724 35.536 -17.734 1.00 87.25 930 THR A O 1
ATOM 7030 N N . PRO A 1 931 ? 17.574 37.037 -19.399 1.00 86.19 931 PRO A N 1
ATOM 7031 C CA . PRO A 1 931 ? 18.807 36.594 -20.051 1.00 86.19 931 PRO A CA 1
ATOM 7032 C C . PRO A 1 931 ? 20.020 36.658 -19.112 1.00 86.19 931 PRO A C 1
ATOM 7034 O O . PRO A 1 931 ? 20.816 35.725 -19.073 1.00 86.19 931 PRO A O 1
ATOM 7037 N N . GLU A 1 932 ? 20.110 37.698 -18.281 1.00 89.50 932 GLU A N 1
ATOM 7038 C CA . GLU A 1 932 ? 21.166 37.873 -17.283 1.00 89.50 932 GLU A CA 1
ATOM 7039 C C . GLU A 1 932 ? 21.124 36.798 -16.183 1.00 89.50 932 GLU A C 1
ATOM 7041 O O . GLU A 1 932 ? 22.172 36.315 -15.750 1.00 89.50 932 GLU A O 1
ATOM 7046 N N . ASP A 1 933 ? 19.931 36.384 -15.745 1.00 89.25 933 ASP A N 1
ATOM 7047 C CA . ASP A 1 933 ? 19.754 35.275 -14.801 1.00 89.25 933 ASP A CA 1
ATOM 7048 C C . ASP A 1 933 ? 20.115 33.923 -15.435 1.00 89.25 933 ASP A C 1
ATOM 7050 O O . ASP A 1 933 ? 20.677 33.058 -14.756 1.00 89.25 933 ASP A O 1
ATOM 7054 N N . ILE A 1 934 ? 19.819 33.728 -16.726 1.00 89.44 934 ILE A N 1
ATOM 7055 C CA . ILE A 1 934 ? 20.214 32.531 -17.484 1.00 89.44 934 ILE A CA 1
ATOM 7056 C C . ILE A 1 934 ? 21.739 32.483 -17.621 1.00 89.44 934 ILE A C 1
ATOM 7058 O O . ILE A 1 934 ? 22.334 31.455 -17.302 1.00 89.44 934 ILE A O 1
ATOM 7062 N N . ASP A 1 935 ? 22.386 33.585 -17.999 1.00 92.44 935 ASP A N 1
ATOM 7063 C CA . ASP A 1 935 ? 23.847 33.694 -18.079 1.00 92.44 935 ASP A CA 1
ATOM 7064 C C . ASP A 1 935 ? 24.501 33.458 -16.707 1.00 92.44 935 ASP A C 1
ATOM 7066 O O . ASP A 1 935 ? 25.477 32.711 -16.583 1.00 92.44 935 ASP A O 1
ATOM 7070 N N . ALA A 1 936 ? 23.932 34.027 -15.639 1.00 91.56 936 ALA A N 1
ATOM 7071 C CA . ALA A 1 936 ? 24.389 33.801 -14.272 1.00 91.56 936 ALA A CA 1
ATOM 7072 C C . ALA A 1 936 ? 24.191 32.339 -13.823 1.00 91.56 936 ALA A C 1
ATOM 7074 O O . ALA A 1 936 ? 25.055 31.791 -13.132 1.00 91.56 936 ALA A O 1
ATOM 7075 N N . ALA A 1 937 ? 23.110 31.672 -14.243 1.00 93.56 937 ALA A N 1
ATOM 7076 C CA . ALA A 1 937 ? 22.912 30.242 -14.019 1.00 93.56 937 ALA A CA 1
ATOM 7077 C C . ALA A 1 937 ? 23.941 29.408 -14.796 1.00 93.56 937 ALA A C 1
ATOM 7079 O O . ALA A 1 937 ? 24.615 28.564 -14.204 1.00 93.56 937 ALA A O 1
ATOM 7080 N N . GLN A 1 938 ? 24.132 29.679 -16.090 1.00 93.94 938 GLN A N 1
ATOM 7081 C CA . GLN A 1 938 ? 25.130 29.019 -16.937 1.00 93.94 938 GLN A CA 1
ATOM 7082 C C . GLN A 1 938 ? 26.543 29.159 -16.352 1.00 93.94 938 GLN A C 1
ATOM 7084 O O . GLN A 1 938 ? 27.279 28.173 -16.290 1.00 93.94 938 GLN A O 1
ATOM 7089 N N . ALA A 1 939 ? 26.893 30.335 -15.822 1.00 93.12 939 ALA A N 1
ATOM 7090 C CA . ALA A 1 939 ? 28.169 30.596 -15.157 1.00 93.12 939 ALA A CA 1
ATOM 7091 C C . ALA A 1 939 ? 28.368 29.815 -13.839 1.00 93.12 939 ALA A C 1
ATOM 7093 O O . ALA A 1 939 ? 29.511 29.577 -13.434 1.00 93.12 939 ALA A O 1
ATOM 7094 N N . LEU A 1 940 ? 27.295 29.380 -13.162 1.00 95.69 940 LEU A N 1
ATOM 7095 C CA . LEU A 1 940 ? 27.404 28.448 -12.032 1.00 95.69 940 LEU A CA 1
ATOM 7096 C C . LEU A 1 940 ? 27.790 27.046 -12.518 1.00 95.69 940 LEU A C 1
ATOM 7098 O O . LEU A 1 940 ? 28.677 26.431 -11.927 1.00 95.69 940 LEU A O 1
ATOM 7102 N N . SER A 1 941 ? 27.163 26.554 -13.591 1.00 94.62 941 SER A N 1
ATOM 7103 C CA . SER A 1 941 ? 27.456 25.250 -14.205 1.00 94.62 941 SER A CA 1
ATOM 7104 C C . SER A 1 941 ? 27.513 24.096 -13.179 1.00 94.62 941 SER A C 1
ATOM 7106 O O . SER A 1 941 ? 28.499 23.362 -13.098 1.00 94.62 941 SER A O 1
ATOM 7108 N N . PHE A 1 942 ? 26.510 23.948 -12.304 1.00 97.19 942 PHE A N 1
ATOM 7109 C CA . PHE A 1 942 ? 26.555 22.909 -11.264 1.00 97.19 942 PHE A CA 1
ATOM 7110 C C . PHE A 1 942 ? 26.327 21.509 -11.845 1.00 97.19 942 PHE A C 1
ATOM 7112 O O . PHE A 1 942 ? 25.281 21.230 -12.424 1.00 97.19 942 PHE A O 1
ATOM 7119 N N . SER A 1 943 ? 27.245 20.570 -11.592 1.00 96.50 943 SER A N 1
ATOM 7120 C CA . SER A 1 943 ? 26.976 19.160 -11.895 1.00 96.50 943 SER A CA 1
ATOM 7121 C C . SER A 1 943 ? 25.799 18.631 -11.070 1.00 96.50 943 SER A C 1
ATOM 7123 O O . SER A 1 943 ? 25.533 19.093 -9.955 1.00 96.50 943 SER A O 1
ATOM 7125 N N . ARG A 1 944 ? 25.137 17.582 -11.568 1.00 94.62 944 ARG A N 1
ATOM 7126 C CA . ARG A 1 944 ? 23.993 16.932 -10.904 1.00 94.62 944 ARG A CA 1
ATOM 7127 C C . ARG A 1 944 ? 24.231 16.586 -9.429 1.00 94.62 944 ARG A C 1
ATOM 7129 O O . ARG A 1 944 ? 23.336 16.718 -8.597 1.00 94.62 944 ARG A O 1
ATOM 7136 N N . ASP A 1 945 ? 25.438 16.125 -9.087 1.00 95.06 945 ASP A N 1
ATOM 7137 C CA . ASP A 1 945 ? 25.808 15.803 -7.701 1.00 95.06 945 ASP A CA 1
ATOM 7138 C C . ASP A 1 945 ? 26.084 17.072 -6.864 1.00 95.06 945 ASP A C 1
ATOM 7140 O O . ASP A 1 945 ? 25.811 17.056 -5.663 1.00 95.06 945 ASP A O 1
ATOM 7144 N N . GLN A 1 946 ? 26.578 18.172 -7.455 1.00 97.06 946 GLN A N 1
ATOM 7145 C CA . GLN A 1 946 ? 26.715 19.469 -6.770 1.00 97.06 946 GLN A CA 1
ATOM 7146 C C . GLN A 1 946 ? 25.344 20.068 -6.450 1.00 97.06 946 GLN A C 1
ATOM 7148 O O . GLN A 1 946 ? 25.089 20.379 -5.288 1.00 97.06 946 GLN A O 1
ATOM 7153 N N . TRP A 1 947 ? 24.456 20.158 -7.444 1.00 96.62 947 TRP A N 1
ATOM 7154 C CA . TRP A 1 947 ? 23.099 20.686 -7.282 1.00 96.62 947 TRP A CA 1
ATOM 7155 C C . TRP A 1 947 ? 22.304 19.903 -6.228 1.00 96.62 947 TRP A C 1
ATOM 7157 O O . TRP A 1 947 ? 21.831 20.486 -5.252 1.00 96.62 947 TRP A O 1
ATOM 7167 N N . ARG A 1 948 ? 22.266 18.565 -6.330 1.00 95.56 948 ARG A N 1
ATOM 7168 C CA . ARG A 1 948 ? 21.631 17.699 -5.317 1.00 95.56 948 ARG A CA 1
ATOM 7169 C C . ARG A 1 948 ? 22.231 17.865 -3.924 1.00 95.56 948 ARG A C 1
ATOM 7171 O O . ARG A 1 948 ? 21.496 17.872 -2.944 1.00 95.56 948 ARG A O 1
ATOM 7178 N N . THR A 1 949 ? 23.553 18.015 -3.824 1.00 96.81 949 THR A N 1
ATOM 7179 C CA . THR A 1 949 ? 24.211 18.234 -2.528 1.00 96.81 949 THR A CA 1
ATOM 7180 C C . THR A 1 949 ? 23.838 19.589 -1.932 1.00 96.81 949 THR A C 1
ATOM 7182 O O . THR A 1 949 ? 23.622 19.656 -0.729 1.00 96.81 949 THR A O 1
ATOM 7185 N N . LEU A 1 950 ? 23.712 20.651 -2.736 1.00 96.94 950 LEU A N 1
ATOM 7186 C CA . LEU A 1 950 ? 23.206 21.943 -2.260 1.00 96.94 950 LEU A CA 1
ATOM 7187 C C . LEU A 1 950 ? 21.747 21.835 -1.788 1.00 96.94 950 LEU A C 1
ATOM 7189 O O . LEU A 1 950 ? 21.443 22.346 -0.715 1.00 96.94 950 LEU A O 1
ATOM 7193 N N . GLY A 1 951 ? 20.890 21.101 -2.508 1.00 95.38 951 GLY A N 1
ATOM 7194 C CA . GLY A 1 951 ? 19.524 20.786 -2.071 1.00 95.38 951 GLY A CA 1
ATOM 7195 C C . GLY A 1 951 ? 19.486 20.078 -0.711 1.00 95.38 951 GLY A C 1
ATOM 7196 O O . GLY A 1 951 ? 18.898 20.586 0.235 1.00 95.38 951 GLY A O 1
ATOM 7197 N N . TRP A 1 952 ? 20.219 18.972 -0.547 1.00 96.88 952 TRP A N 1
ATOM 7198 C CA . TRP A 1 952 ? 20.291 18.260 0.740 1.00 96.88 952 TRP A CA 1
ATOM 7199 C C . TRP A 1 952 ? 20.931 19.083 1.871 1.00 96.88 952 TRP A C 1
ATOM 7201 O O . TRP A 1 952 ? 20.671 18.821 3.043 1.00 96.88 952 TRP A O 1
ATOM 7211 N N . ILE A 1 953 ? 21.788 20.057 1.552 1.00 96.44 953 ILE A N 1
ATOM 7212 C CA . ILE A 1 953 ? 22.318 21.017 2.533 1.00 96.44 953 ILE A CA 1
ATOM 7213 C C . ILE A 1 953 ? 21.252 22.059 2.908 1.00 96.44 953 ILE A C 1
ATOM 7215 O O . ILE A 1 953 ? 21.207 22.469 4.065 1.00 96.44 953 ILE A O 1
ATOM 7219 N N . SER A 1 954 ? 20.385 22.459 1.973 1.00 95.69 954 SER A N 1
ATOM 7220 C CA . SER A 1 954 ? 19.217 23.308 2.248 1.00 95.69 954 SER A CA 1
ATOM 7221 C C . SER A 1 954 ? 18.245 22.624 3.213 1.00 95.69 954 SER A C 1
ATOM 7223 O O . SER A 1 954 ? 17.821 23.240 4.184 1.00 95.69 954 SER A O 1
ATOM 7225 N N . ASP A 1 955 ? 17.986 21.329 3.008 1.00 92.38 955 ASP A N 1
ATOM 7226 C CA . ASP A 1 955 ? 17.131 20.492 3.864 1.00 92.38 955 ASP A CA 1
ATOM 7227 C C . ASP A 1 955 ? 17.761 20.145 5.239 1.00 92.38 955 ASP A C 1
ATOM 7229 O O . ASP A 1 955 ? 17.172 19.399 6.019 1.00 92.38 955 ASP A O 1
ATOM 7233 N N . GLY A 1 956 ? 19.000 20.568 5.529 1.00 93.81 956 GLY A N 1
ATOM 7234 C CA . GLY A 1 956 ? 19.727 20.183 6.754 1.00 93.81 956 GLY A CA 1
ATOM 7235 C C . GLY A 1 956 ? 20.153 18.703 6.829 1.00 93.81 956 GLY A C 1
ATOM 7236 O O . GLY A 1 956 ? 20.624 18.232 7.868 1.00 93.81 956 GLY A O 1
ATOM 7237 N N . LYS A 1 957 ? 20.028 17.957 5.725 1.00 94.69 957 LYS A N 1
ATOM 7238 C CA . LYS A 1 957 ? 20.201 16.494 5.645 1.00 94.69 957 LYS A CA 1
ATOM 7239 C C . LYS A 1 957 ? 21.650 16.013 5.569 1.00 94.69 957 LYS A C 1
ATOM 7241 O O . LYS A 1 957 ? 21.916 14.829 5.784 1.00 94.69 957 LYS A O 1
ATOM 7246 N N . VAL A 1 958 ? 22.609 16.888 5.262 1.00 96.19 958 VAL A N 1
ATOM 7247 C CA . VAL A 1 958 ? 24.032 16.512 5.136 1.00 96.19 958 VAL A CA 1
ATOM 7248 C C . VAL A 1 958 ? 24.781 16.672 6.458 1.00 96.19 958 VAL A C 1
ATOM 7250 O O . VAL A 1 958 ? 24.766 17.741 7.069 1.00 96.19 958 VAL A O 1
ATOM 7253 N N . ARG A 1 959 ? 25.517 15.626 6.861 1.00 95.50 959 ARG A N 1
ATOM 7254 C CA . ARG A 1 959 ? 26.388 15.620 8.049 1.00 95.50 959 ARG A CA 1
ATOM 7255 C C . ARG A 1 959 ? 27.800 15.102 7.725 1.00 95.50 959 ARG A C 1
ATOM 7257 O O . ARG A 1 959 ? 27.963 14.223 6.880 1.00 95.50 959 ARG A O 1
ATOM 7264 N N . GLU A 1 960 ? 28.830 15.631 8.389 1.00 95.06 960 GLU A N 1
ATOM 7265 C CA . GLU A 1 960 ? 30.197 15.080 8.404 1.00 95.06 960 GLU A CA 1
ATOM 7266 C C . GLU A 1 960 ? 30.369 14.292 9.700 1.00 95.06 960 GLU A C 1
ATOM 7268 O O . GLU A 1 960 ? 30.189 14.835 10.786 1.00 95.06 960 GLU A O 1
ATOM 7273 N N . THR A 1 961 ? 30.743 13.024 9.567 1.00 89.75 961 THR A N 1
ATOM 7274 C CA . THR A 1 961 ? 31.107 12.121 10.666 1.00 89.75 961 THR A CA 1
ATOM 7275 C C . THR A 1 961 ? 32.576 11.711 10.524 1.00 89.75 961 THR A C 1
ATOM 7277 O O . THR A 1 961 ? 33.230 12.034 9.525 1.00 89.75 961 THR A O 1
ATOM 7280 N N . ALA A 1 962 ? 33.100 10.907 11.454 1.00 84.38 962 ALA A N 1
ATOM 7281 C CA . ALA A 1 962 ? 34.411 10.265 11.299 1.00 84.38 962 ALA A CA 1
ATOM 7282 C C . ALA A 1 962 ? 34.557 9.491 9.963 1.00 84.38 962 ALA A C 1
ATOM 7284 O O . ALA A 1 962 ? 35.642 9.446 9.384 1.00 84.38 962 ALA A O 1
ATOM 7285 N N . SER A 1 963 ? 33.457 8.952 9.416 1.00 82.81 963 SER A N 1
ATOM 7286 C CA . SER A 1 963 ? 33.441 8.235 8.130 1.00 82.81 963 SER A CA 1
ATOM 7287 C C . SER A 1 963 ? 33.454 9.147 6.884 1.00 82.81 963 SER A C 1
ATOM 7289 O O . SER A 1 963 ? 33.618 8.660 5.759 1.00 82.81 963 SER A O 1
ATOM 7291 N N . GLY A 1 964 ? 33.316 10.466 7.058 1.00 92.25 964 GLY A N 1
ATOM 7292 C CA . GLY A 1 964 ? 33.168 11.459 5.991 1.00 92.25 964 GLY A CA 1
ATOM 7293 C C . GLY A 1 964 ? 31.749 12.029 5.899 1.00 92.25 964 GLY A C 1
ATOM 7294 O O . GLY A 1 964 ? 31.001 12.017 6.876 1.00 92.25 964 GLY A O 1
ATOM 7295 N N . PHE A 1 965 ? 31.395 12.558 4.725 1.00 95.56 965 PHE A N 1
ATOM 7296 C CA . PHE A 1 965 ? 30.101 13.199 4.477 1.00 95.56 965 PHE A CA 1
ATOM 7297 C C . PHE A 1 965 ? 29.020 12.186 4.081 1.00 95.56 965 PHE A C 1
ATOM 7299 O O . PHE A 1 965 ? 29.212 11.413 3.137 1.00 95.56 965 PHE A O 1
ATOM 7306 N N . THR A 1 966 ? 27.865 12.262 4.735 1.00 95.44 966 THR A N 1
ATOM 7307 C CA . THR A 1 966 ? 26.668 11.467 4.436 1.00 95.44 966 THR A CA 1
ATOM 7308 C C . THR A 1 966 ? 25.451 12.384 4.417 1.00 95.44 966 THR A C 1
ATOM 7310 O O . THR A 1 966 ? 25.310 13.243 5.284 1.00 95.44 966 THR A O 1
ATOM 7313 N N . ALA A 1 967 ? 24.590 12.215 3.418 1.00 94.94 967 ALA A N 1
ATOM 7314 C CA . ALA A 1 967 ? 23.264 12.812 3.370 1.00 94.94 967 ALA A CA 1
ATOM 7315 C C . ALA A 1 967 ? 22.240 11.766 3.833 1.00 94.94 967 ALA A C 1
ATOM 7317 O O . ALA A 1 967 ? 22.244 10.654 3.303 1.00 94.94 967 ALA A O 1
ATOM 7318 N N . TYR A 1 968 ? 21.422 12.107 4.824 1.00 91.62 968 TYR A N 1
ATOM 7319 C CA . TYR A 1 968 ? 20.399 11.246 5.431 1.00 91.62 968 TYR A CA 1
ATOM 7320 C C . TYR A 1 968 ? 19.012 11.603 4.868 1.00 91.62 968 TYR A C 1
ATOM 7322 O O . TYR A 1 968 ? 18.824 12.728 4.413 1.00 91.62 968 TYR A O 1
ATOM 7330 N N . ASP A 1 969 ? 18.070 10.658 4.849 1.00 85.00 969 ASP A N 1
ATOM 7331 C CA . ASP A 1 969 ? 16.666 10.864 4.434 1.00 85.00 969 ASP A CA 1
ATOM 7332 C C . ASP A 1 969 ? 16.493 11.630 3.109 1.00 85.00 969 ASP A C 1
ATOM 7334 O O . ASP A 1 969 ? 15.676 12.545 2.951 1.00 85.00 969 ASP A O 1
ATOM 7338 N N . ILE A 1 970 ? 17.317 11.263 2.121 1.00 80.81 970 ILE A N 1
ATOM 7339 C CA . ILE A 1 970 ? 17.365 11.950 0.824 1.00 80.81 970 ILE A CA 1
ATOM 7340 C C . ILE A 1 970 ? 16.277 11.507 -0.166 1.00 80.81 970 ILE A C 1
ATOM 7342 O O . ILE A 1 970 ? 16.225 12.046 -1.273 1.00 80.81 970 ILE A O 1
ATOM 7346 N N . SER A 1 971 ? 15.439 10.533 0.201 1.00 63.41 971 SER A N 1
ATOM 7347 C CA . SER A 1 971 ? 14.321 10.056 -0.622 1.00 63.41 971 SER A CA 1
ATOM 7348 C C . SER A 1 971 ? 13.010 10.662 -0.112 1.00 63.41 971 SER A C 1
ATOM 7350 O O . SER A 1 971 ? 12.669 10.438 1.046 1.00 63.41 971 SER A O 1
ATOM 7352 N N . PRO A 1 972 ? 12.235 11.385 -0.938 1.00 46.75 972 PRO A N 1
ATOM 7353 C CA . PRO A 1 972 ? 10.918 11.887 -0.533 1.00 46.75 972 PRO A CA 1
ATOM 7354 C C . PRO A 1 972 ? 9.867 10.768 -0.403 1.00 46.75 972 PRO A C 1
ATOM 7356 O O . PRO A 1 972 ? 8.800 10.991 0.152 1.00 46.75 972 PRO A O 1
ATOM 7359 N N . ASP A 1 973 ? 10.157 9.575 -0.930 1.00 41.78 973 ASP A N 1
ATOM 7360 C CA . ASP A 1 973 ? 9.300 8.387 -0.928 1.00 41.78 973 ASP A CA 1
ATOM 7361 C C . ASP A 1 973 ? 9.702 7.333 0.124 1.00 41.78 973 ASP A C 1
ATOM 7363 O O . ASP A 1 973 ? 9.013 6.321 0.253 1.00 41.78 973 ASP A O 1
ATOM 7367 N N . ARG A 1 974 ? 10.836 7.509 0.829 1.00 42.91 974 ARG A N 1
ATOM 7368 C CA . ARG A 1 974 ? 11.394 6.522 1.777 1.00 42.91 974 ARG A CA 1
ATOM 7369 C C . ARG A 1 974 ? 12.235 7.169 2.873 1.00 42.91 974 ARG A C 1
ATOM 7371 O O . ARG A 1 974 ? 13.258 7.791 2.578 1.00 42.91 974 ARG A O 1
ATOM 7378 N N . ALA A 1 975 ? 11.871 6.893 4.122 1.00 44.56 975 ALA A N 1
ATOM 7379 C CA . ALA A 1 975 ? 12.746 7.094 5.273 1.00 44.56 975 ALA A CA 1
ATOM 7380 C C . ALA A 1 975 ? 14.053 6.276 5.151 1.00 44.56 975 ALA A C 1
ATOM 7382 O O . ALA A 1 975 ? 14.135 5.308 4.387 1.00 44.56 975 ALA A O 1
ATOM 7383 N N . ASP A 1 976 ? 15.081 6.684 5.897 1.00 68.94 976 ASP A N 1
ATOM 7384 C CA . ASP A 1 976 ? 16.353 5.984 6.128 1.00 68.94 976 ASP A CA 1
ATOM 7385 C C . ASP A 1 976 ? 17.290 5.817 4.915 1.00 68.94 976 ASP A C 1
ATOM 7387 O O . ASP A 1 976 ? 18.389 5.253 5.026 1.00 68.94 976 ASP A O 1
ATOM 7391 N N . VAL A 1 977 ? 16.938 6.347 3.737 1.00 76.00 977 VAL A N 1
ATOM 7392 C CA . VAL A 1 977 ? 17.826 6.309 2.563 1.00 76.00 977 VAL A CA 1
ATOM 7393 C C . VAL A 1 977 ? 18.992 7.282 2.752 1.00 76.00 977 VAL A C 1
ATOM 7395 O O . VAL A 1 977 ? 18.919 8.463 2.418 1.00 76.00 977 VAL A O 1
ATOM 7398 N N . SER A 1 978 ? 20.106 6.749 3.251 1.00 88.62 978 SER A N 1
ATOM 7399 C CA . SER A 1 978 ? 21.368 7.474 3.428 1.00 88.62 978 SER A CA 1
ATOM 7400 C C . SER A 1 978 ? 22.314 7.307 2.228 1.00 88.62 978 SER A C 1
ATOM 7402 O O . SER A 1 978 ? 22.601 6.185 1.800 1.00 88.62 978 SER A O 1
ATOM 7404 N N . LYS A 1 979 ? 22.879 8.409 1.713 1.00 93.19 979 LYS A N 1
ATOM 7405 C CA . LYS A 1 979 ? 23.888 8.421 0.631 1.00 93.19 979 LYS A CA 1
ATOM 7406 C C . LYS A 1 979 ? 25.202 9.039 1.106 1.00 93.19 979 LYS A C 1
ATOM 7408 O O . LYS A 1 979 ? 25.265 10.209 1.480 1.00 93.19 979 LYS A O 1
ATOM 7413 N N . ARG A 1 980 ? 26.295 8.276 1.009 1.00 94.38 980 ARG A N 1
ATOM 7414 C CA . ARG A 1 980 ? 27.657 8.786 1.233 1.00 94.38 980 ARG A CA 1
ATOM 7415 C C . ARG A 1 980 ? 28.056 9.718 0.086 1.00 94.38 980 ARG A C 1
ATOM 7417 O O . ARG A 1 980 ? 27.993 9.328 -1.080 1.00 94.38 980 ARG A O 1
ATOM 7424 N N . LEU A 1 981 ? 28.472 10.940 0.406 1.00 94.69 981 LEU A N 1
ATOM 7425 C CA . LEU A 1 981 ? 28.889 11.936 -0.582 1.00 94.69 981 LEU A CA 1
ATOM 7426 C C . LEU A 1 981 ? 30.377 11.780 -0.921 1.00 94.69 981 LEU A C 1
ATOM 7428 O O . LEU A 1 981 ? 31.176 11.290 -0.116 1.00 94.69 981 LEU A O 1
ATOM 7432 N N . ARG A 1 982 ? 30.782 12.223 -2.119 1.00 93.62 982 ARG A N 1
ATOM 7433 C CA . ARG A 1 982 ? 32.202 12.216 -2.508 1.00 93.62 982 ARG A CA 1
ATOM 7434 C C . ARG A 1 982 ? 32.983 13.118 -1.555 1.00 93.62 982 ARG A C 1
ATOM 7436 O O . ARG A 1 982 ? 32.609 14.272 -1.356 1.00 93.62 982 ARG A O 1
ATOM 7443 N N . LYS A 1 983 ? 34.103 12.617 -1.017 1.00 91.12 983 LYS A N 1
ATOM 7444 C CA . LYS A 1 983 ? 34.889 13.306 0.021 1.00 91.12 983 LYS A CA 1
ATOM 7445 C C . LYS A 1 983 ? 35.182 14.772 -0.348 1.00 91.12 983 LYS A C 1
ATOM 7447 O O . LYS A 1 983 ? 34.967 15.656 0.465 1.00 91.12 983 LYS A O 1
ATOM 7452 N N . THR A 1 984 ? 35.584 15.054 -1.585 1.00 93.06 984 THR A N 1
ATOM 7453 C CA . THR A 1 984 ? 35.953 16.401 -2.069 1.00 93.06 984 THR A CA 1
ATOM 7454 C C . THR A 1 984 ? 34.794 17.367 -2.350 1.00 93.06 984 THR A C 1
ATOM 7456 O O . THR A 1 984 ? 35.067 18.541 -2.597 1.00 93.06 984 THR A O 1
ATOM 7459 N N . LEU A 1 985 ? 33.533 16.923 -2.337 1.00 95.12 985 LEU A N 1
ATOM 7460 C CA . LEU A 1 985 ? 32.396 17.695 -2.854 1.00 95.12 985 LEU A CA 1
ATOM 7461 C C . LEU A 1 985 ? 31.988 18.852 -1.927 1.00 95.12 985 LEU A C 1
ATOM 7463 O O . LEU A 1 985 ? 32.109 20.018 -2.303 1.00 95.12 985 LEU A O 1
ATOM 7467 N N . VAL A 1 986 ? 31.588 18.540 -0.689 1.00 95.25 986 VAL A N 1
ATOM 7468 C CA . VAL A 1 986 ? 31.176 19.544 0.313 1.00 95.25 986 VAL A CA 1
ATOM 7469 C C . VAL A 1 986 ? 32.296 20.562 0.616 1.00 95.25 986 VAL A C 1
ATOM 7471 O O . VAL A 1 986 ? 32.005 21.757 0.610 1.00 95.25 986 VAL A O 1
ATOM 7474 N N . PRO A 1 987 ? 33.585 20.178 0.769 1.00 95.00 987 PRO A N 1
ATOM 7475 C CA . PRO A 1 987 ? 34.674 21.137 0.967 1.00 95.00 987 PRO A CA 1
ATOM 7476 C C . PRO A 1 987 ? 34.880 22.109 -0.198 1.00 95.00 987 PRO A C 1
ATOM 7478 O O . PRO A 1 987 ? 35.262 23.250 0.043 1.00 95.00 987 PRO A O 1
ATOM 7481 N N . ARG A 1 988 ? 34.626 21.694 -1.450 1.00 95.12 988 ARG A N 1
ATOM 7482 C CA . ARG A 1 988 ? 34.705 22.593 -2.617 1.00 95.12 988 ARG A CA 1
ATOM 7483 C C . ARG A 1 988 ? 33.566 23.608 -2.617 1.00 95.12 988 ARG A C 1
ATOM 7485 O O . ARG A 1 988 ? 33.830 24.793 -2.787 1.00 95.12 988 ARG A O 1
ATOM 7492 N N . LEU A 1 989 ? 32.333 23.170 -2.359 1.00 96.25 989 LEU A N 1
ATOM 7493 C CA . LEU A 1 989 ? 31.172 24.064 -2.236 1.00 96.25 989 LEU A CA 1
ATOM 7494 C C . LEU A 1 989 ? 31.325 25.035 -1.049 1.00 96.25 989 LEU A C 1
ATOM 7496 O O . LEU A 1 989 ? 30.984 26.214 -1.148 1.00 96.25 989 LEU A O 1
ATOM 7500 N N . TRP A 1 990 ? 31.918 24.573 0.054 1.00 96.31 990 TRP A N 1
ATOM 7501 C CA . TRP A 1 990 ? 32.288 25.419 1.188 1.00 96.31 990 TRP A CA 1
ATOM 7502 C C . TRP A 1 990 ? 33.380 26.435 0.830 1.00 96.31 990 TRP A C 1
ATOM 7504 O O . TRP A 1 990 ? 33.223 27.609 1.168 1.00 96.31 990 TRP A O 1
ATOM 7514 N N . ALA A 1 991 ? 34.446 26.025 0.132 1.00 94.12 991 ALA A N 1
ATOM 7515 C CA . ALA A 1 991 ? 35.540 26.911 -0.278 1.00 94.12 991 ALA A CA 1
ATOM 7516 C C . ALA A 1 991 ? 35.083 27.969 -1.297 1.00 94.12 991 ALA A C 1
ATOM 7518 O O . ALA A 1 991 ? 35.507 29.117 -1.212 1.00 94.12 991 ALA A O 1
ATOM 7519 N N . ALA A 1 992 ? 34.159 27.618 -2.197 1.00 94.88 992 ALA A N 1
ATOM 7520 C CA . ALA A 1 992 ? 33.504 28.530 -3.143 1.00 94.88 992 ALA A CA 1
ATOM 7521 C C . ALA A 1 992 ? 32.532 29.538 -2.488 1.00 94.88 992 ALA A C 1
ATOM 7523 O O . ALA A 1 992 ? 32.009 30.443 -3.145 1.00 94.88 992 ALA A O 1
ATOM 7524 N N . GLY A 1 993 ? 32.284 29.388 -1.182 1.00 96.19 993 GLY A N 1
ATOM 7525 C CA . GLY A 1 993 ? 31.443 30.287 -0.399 1.00 96.19 993 GLY A CA 1
ATOM 7526 C C . GLY A 1 993 ? 29.947 29.969 -0.422 1.00 96.19 993 GLY A C 1
ATOM 7527 O O . GLY A 1 993 ? 29.191 30.767 0.116 1.00 96.19 993 GLY A O 1
ATOM 7528 N N . PHE A 1 994 ? 29.509 28.833 -0.981 1.00 96.94 994 PHE A N 1
ATOM 7529 C CA . PHE A 1 994 ? 28.089 28.433 -1.019 1.00 96.94 994 PHE A CA 1
ATOM 7530 C C . PHE A 1 994 ? 27.602 27.751 0.272 1.00 96.94 994 PHE A C 1
ATOM 7532 O O . PHE A 1 994 ? 26.410 27.742 0.562 1.00 96.94 994 PHE A O 1
ATOM 7539 N N . VAL A 1 995 ? 28.514 27.170 1.059 1.00 97.12 995 VAL A N 1
ATOM 7540 C CA . VAL A 1 995 ? 28.176 26.360 2.245 1.00 97.12 995 VAL A CA 1
ATOM 7541 C C . VAL A 1 995 ? 28.803 26.937 3.521 1.00 97.12 995 VAL A C 1
ATOM 7543 O O . VAL A 1 995 ? 29.977 27.338 3.534 1.00 97.12 995 VAL A O 1
ATOM 7546 N N . LYS A 1 996 ? 28.022 26.939 4.608 1.00 95.00 996 LYS A N 1
ATOM 7547 C CA . LYS A 1 996 ? 28.427 27.187 6.005 1.00 95.00 996 LYS A CA 1
ATOM 7548 C C . LYS A 1 996 ? 28.376 25.880 6.813 1.00 95.00 996 LYS A C 1
ATOM 7550 O O . LYS A 1 996 ? 27.682 24.942 6.431 1.00 95.00 996 LYS A O 1
ATOM 7555 N N . VAL A 1 997 ? 29.166 25.800 7.884 1.00 92.94 997 VAL A N 1
ATOM 7556 C CA . VAL A 1 997 ? 29.362 24.583 8.699 1.00 92.94 997 VAL A CA 1
ATOM 7557 C C . VAL A 1 997 ? 28.918 24.864 10.125 1.00 92.94 997 VAL A C 1
ATOM 7559 O O . VAL A 1 997 ? 29.258 25.916 10.663 1.00 92.94 997 VAL A O 1
ATOM 7562 N N . PHE A 1 998 ? 28.220 23.913 10.735 1.00 88.12 998 PHE A N 1
ATOM 7563 C CA . PHE A 1 998 ? 27.765 23.979 12.117 1.00 88.12 998 PHE A CA 1
ATOM 7564 C C . PHE A 1 998 ? 28.243 22.752 12.894 1.00 88.12 998 PHE A C 1
ATOM 7566 O O . PHE A 1 998 ? 28.149 21.623 12.413 1.00 88.12 998 PHE A O 1
ATOM 7573 N N . ALA A 1 999 ? 28.739 22.963 14.110 1.00 82.88 999 ALA A N 1
ATOM 7574 C CA . ALA A 1 999 ? 29.031 21.887 15.049 1.00 82.88 999 ALA A CA 1
ATOM 7575 C C . ALA A 1 999 ? 27.796 21.655 15.928 1.00 82.88 999 ALA A C 1
ATOM 7577 O O . ALA A 1 999 ? 27.512 22.472 16.806 1.00 82.88 999 ALA A O 1
ATOM 7578 N N . ILE A 1 1000 ? 27.053 20.574 15.663 1.00 79.50 1000 ILE A N 1
ATOM 7579 C CA . ILE A 1 1000 ? 25.871 20.206 16.460 1.00 79.50 1000 ILE A CA 1
ATOM 7580 C C . ILE A 1 1000 ? 26.271 19.316 17.638 1.00 79.50 1000 ILE A C 1
ATOM 7582 O O . ILE A 1 1000 ? 25.804 19.542 18.749 1.00 79.50 1000 ILE A O 1
ATOM 7586 N N . ALA A 1 1001 ? 27.149 18.336 17.413 1.00 76.75 1001 ALA A N 1
ATOM 7587 C CA . ALA A 1 1001 ? 27.519 17.348 18.420 1.00 76.75 1001 ALA A CA 1
ATOM 7588 C C . ALA A 1 1001 ? 29.007 16.955 18.312 1.00 76.75 1001 ALA A C 1
ATOM 7590 O O . ALA A 1 1001 ? 29.642 17.191 17.276 1.00 76.75 1001 ALA A O 1
ATOM 7591 N N . PRO A 1 1002 ? 29.590 16.338 19.354 1.00 72.94 1002 PRO A N 1
ATOM 7592 C CA . PRO A 1 1002 ? 30.952 15.817 19.303 1.00 72.94 1002 PRO A CA 1
ATOM 7593 C C . PRO A 1 1002 ? 31.092 14.822 18.145 1.00 72.94 1002 PRO A C 1
ATOM 7595 O O . PRO A 1 1002 ? 30.275 13.920 17.988 1.00 72.94 1002 PRO A O 1
ATOM 7598 N N . GLY A 1 1003 ? 32.100 14.996 17.288 1.00 80.31 1003 GLY A N 1
ATOM 7599 C CA . GLY A 1 1003 ? 32.300 14.097 16.144 1.00 80.31 1003 GLY A CA 1
ATOM 7600 C C . GLY A 1 1003 ? 31.235 14.173 15.033 1.00 80.31 1003 GLY A C 1
ATOM 7601 O O . GLY A 1 1003 ? 31.323 13.381 14.089 1.00 80.31 1003 GLY A O 1
ATOM 7602 N N . VAL A 1 1004 ? 30.297 15.136 15.079 1.00 87.25 1004 VAL A N 1
ATOM 7603 C CA . VAL A 1 1004 ? 29.285 15.359 14.029 1.00 87.25 1004 VAL A CA 1
ATOM 7604 C C . VAL A 1 1004 ? 29.114 16.846 13.695 1.00 87.25 1004 VAL A C 1
ATOM 7606 O O . VAL A 1 1004 ? 28.698 17.658 14.523 1.00 87.25 1004 VAL A O 1
ATOM 7609 N N . ARG A 1 1005 ? 29.341 17.194 12.426 1.00 91.31 1005 ARG A N 1
ATOM 7610 C CA . ARG A 1 1005 ? 29.015 18.522 11.873 1.00 91.31 1005 ARG A CA 1
ATOM 7611 C C . ARG A 1 1005 ? 27.846 18.441 10.915 1.00 91.31 1005 ARG A C 1
ATOM 7613 O O . ARG A 1 1005 ? 27.699 17.438 10.222 1.00 91.31 1005 ARG A O 1
ATOM 7620 N N . THR A 1 1006 ? 27.085 19.517 10.801 1.00 92.75 1006 THR A N 1
ATOM 7621 C CA . THR A 1 1006 ? 26.075 19.706 9.756 1.00 92.75 1006 THR A CA 1
ATOM 7622 C C . THR A 1 1006 ? 26.416 20.911 8.890 1.00 92.75 1006 THR A C 1
ATOM 7624 O O . THR A 1 1006 ? 27.358 21.665 9.160 1.00 92.75 1006 THR A O 1
ATOM 7627 N N . PHE A 1 1007 ? 25.668 21.067 7.805 1.00 95.19 1007 PHE A N 1
ATOM 7628 C CA . PHE A 1 1007 ? 25.889 22.099 6.804 1.00 95.19 1007 PHE A CA 1
ATOM 7629 C C . PHE A 1 1007 ? 24.594 22.855 6.557 1.00 95.19 1007 PHE A C 1
ATOM 7631 O O . PHE A 1 1007 ? 23.516 22.277 6.626 1.00 95.19 1007 PHE A O 1
ATOM 7638 N N . GLY A 1 1008 ? 24.726 24.136 6.231 1.00 94.75 1008 GLY A N 1
ATOM 7639 C CA . GLY A 1 1008 ? 23.645 24.939 5.671 1.00 94.75 1008 GLY A CA 1
ATOM 7640 C C . GLY A 1 1008 ? 24.165 25.781 4.513 1.00 94.75 1008 GLY A C 1
ATOM 7641 O O . GLY A 1 1008 ? 25.380 25.894 4.307 1.00 94.75 1008 GLY A O 1
ATOM 7642 N N . LEU A 1 1009 ? 23.262 26.398 3.760 1.00 96.69 1009 LEU A N 1
ATOM 7643 C CA . LEU A 1 1009 ? 23.633 27.311 2.681 1.00 96.69 1009 LEU A CA 1
ATOM 7644 C C . LEU A 1 1009 ? 23.979 28.704 3.225 1.00 96.69 1009 LEU A C 1
ATOM 7646 O O . LEU A 1 1009 ? 23.394 29.185 4.197 1.00 96.69 1009 LEU A O 1
ATOM 7650 N N . THR A 1 1010 ? 24.970 29.352 2.620 1.00 96.31 1010 THR A N 1
ATOM 7651 C CA . THR A 1 1010 ? 25.129 30.812 2.730 1.00 96.31 1010 THR A CA 1
ATOM 7652 C C . THR A 1 1010 ? 24.084 31.495 1.852 1.00 96.31 1010 THR A C 1
ATOM 7654 O O . THR A 1 1010 ? 23.511 30.847 0.984 1.00 96.31 1010 THR A O 1
ATOM 7657 N N . ASP A 1 1011 ? 23.887 32.802 1.986 1.00 92.19 1011 ASP A N 1
ATOM 7658 C CA . ASP A 1 1011 ? 22.914 33.536 1.158 1.00 92.19 1011 ASP A CA 1
ATOM 7659 C C . ASP A 1 1011 ? 23.268 33.429 -0.339 1.00 92.19 1011 ASP A C 1
ATOM 7661 O O . ASP A 1 1011 ? 22.405 33.200 -1.186 1.00 92.19 1011 ASP A O 1
ATOM 7665 N N . LYS A 1 1012 ? 24.574 33.435 -0.655 1.00 94.12 1012 LYS A N 1
ATOM 7666 C CA . LYS A 1 1012 ? 25.111 33.106 -1.987 1.00 94.12 1012 LYS A CA 1
ATOM 7667 C C . LYS A 1 1012 ? 24.777 31.669 -2.414 1.00 94.12 1012 LYS A C 1
ATOM 7669 O O . LYS A 1 1012 ? 24.488 31.439 -3.582 1.00 94.12 1012 LYS A O 1
ATOM 7674 N N . GLY A 1 1013 ? 24.836 30.703 -1.497 1.00 95.69 1013 GLY A N 1
ATOM 7675 C CA . GLY A 1 1013 ? 24.442 29.310 -1.731 1.00 95.69 1013 GLY A CA 1
ATOM 7676 C C . GLY A 1 1013 ? 22.950 29.143 -1.999 1.00 95.69 1013 GLY A C 1
ATOM 7677 O O . GLY A 1 1013 ? 22.590 28.444 -2.939 1.00 95.69 1013 GLY A O 1
ATOM 7678 N N . THR A 1 1014 ? 22.097 29.817 -1.228 1.00 94.19 1014 THR A N 1
ATOM 7679 C CA . THR A 1 1014 ? 20.639 29.823 -1.406 1.00 94.19 1014 THR A CA 1
ATOM 7680 C C . THR A 1 1014 ? 20.258 30.470 -2.735 1.00 94.19 1014 THR A C 1
ATOM 7682 O O . THR A 1 1014 ? 19.495 29.888 -3.501 1.00 94.19 1014 THR A O 1
ATOM 7685 N N . CYS A 1 1015 ? 20.849 31.626 -3.057 1.00 93.19 1015 CYS A N 1
ATOM 7686 C CA . CYS A 1 1015 ? 20.647 32.298 -4.339 1.00 93.19 1015 CYS A CA 1
ATOM 7687 C C . CYS A 1 1015 ? 21.088 31.410 -5.516 1.00 93.19 1015 CYS A C 1
ATOM 7689 O O . CYS A 1 1015 ? 20.306 31.179 -6.433 1.00 93.19 1015 CYS A O 1
ATOM 7691 N N . ALA A 1 1016 ? 22.290 30.824 -5.449 1.00 94.69 1016 ALA A N 1
ATOM 7692 C CA . ALA A 1 1016 ? 22.805 29.939 -6.493 1.00 94.69 1016 ALA A CA 1
ATOM 7693 C C . ALA A 1 1016 ? 21.989 28.641 -6.647 1.00 94.69 1016 ALA A C 1
ATOM 7695 O O . ALA A 1 1016 ? 21.781 28.186 -7.770 1.00 94.69 1016 ALA A O 1
ATOM 7696 N N . LEU A 1 1017 ? 21.499 28.053 -5.547 1.00 95.62 1017 LEU A N 1
ATOM 7697 C CA . LEU A 1 1017 ? 20.601 26.898 -5.598 1.00 95.62 1017 LEU A CA 1
ATOM 7698 C C . LEU A 1 1017 ? 19.268 27.269 -6.255 1.00 95.62 1017 LEU A C 1
ATOM 7700 O O . LEU A 1 1017 ? 18.810 26.522 -7.116 1.00 95.62 1017 LEU A O 1
ATOM 7704 N N . ARG A 1 1018 ? 18.661 28.404 -5.881 1.00 93.69 1018 ARG A N 1
ATOM 7705 C CA . ARG A 1 1018 ? 17.405 28.888 -6.475 1.00 93.69 1018 ARG A CA 1
ATOM 7706 C C . ARG A 1 1018 ? 17.571 29.113 -7.976 1.00 93.69 1018 ARG A C 1
ATOM 7708 O O . ARG A 1 1018 ? 16.865 28.485 -8.754 1.00 93.69 1018 ARG A O 1
ATOM 7715 N N . LEU A 1 1019 ? 18.557 29.925 -8.359 1.00 93.69 1019 LEU A N 1
ATOM 7716 C CA . LEU A 1 1019 ? 18.845 30.299 -9.744 1.00 93.69 1019 LEU A CA 1
ATOM 7717 C C . LEU A 1 1019 ? 19.068 29.066 -10.636 1.00 93.69 1019 LEU A C 1
ATOM 7719 O O . LEU A 1 1019 ? 18.425 28.923 -11.672 1.00 93.69 1019 LEU A O 1
ATOM 7723 N N . TRP A 1 1020 ? 19.910 28.124 -10.194 1.00 95.62 1020 TRP A N 1
ATOM 7724 C CA . TRP A 1 1020 ? 20.154 26.883 -10.934 1.00 95.62 1020 TRP A CA 1
ATOM 7725 C C . TRP A 1 1020 ? 18.925 25.964 -10.983 1.00 95.62 1020 TRP A C 1
ATOM 7727 O O . TRP A 1 1020 ? 18.672 25.335 -12.006 1.00 95.62 1020 TRP A O 1
ATOM 7737 N N . SER A 1 1021 ? 18.140 25.879 -9.902 1.00 93.62 1021 SER A N 1
ATOM 7738 C CA . SER A 1 1021 ? 16.938 25.031 -9.866 1.00 93.62 1021 SER A CA 1
ATOM 7739 C C . SER A 1 1021 ? 15.826 25.556 -10.774 1.00 93.62 1021 SER A C 1
ATOM 7741 O O . SER A 1 1021 ? 15.122 24.748 -11.375 1.00 93.62 1021 SER A O 1
ATOM 7743 N N . THR A 1 1022 ? 15.680 26.879 -10.897 1.00 88.69 1022 THR A N 1
ATOM 7744 C CA . THR A 1 1022 ? 14.783 27.495 -11.881 1.00 88.69 1022 THR A CA 1
ATOM 7745 C C . THR A 1 1022 ? 15.283 27.231 -13.299 1.00 88.69 1022 THR A C 1
ATOM 7747 O O . THR A 1 1022 ? 14.545 26.660 -14.098 1.00 88.69 1022 THR A O 1
ATOM 7750 N N . ALA A 1 1023 ? 16.557 27.513 -13.590 1.00 91.56 1023 ALA A N 1
ATOM 7751 C CA . ALA A 1 1023 ? 17.130 27.309 -14.922 1.00 91.56 1023 ALA A CA 1
ATOM 7752 C C . ALA A 1 1023 ? 17.019 25.852 -15.408 1.00 91.56 1023 ALA A C 1
ATOM 7754 O O . ALA A 1 1023 ? 16.707 25.599 -16.571 1.00 91.56 1023 ALA A O 1
ATOM 7755 N N . MET A 1 1024 ? 17.220 24.889 -14.503 1.00 90.06 1024 MET A N 1
ATOM 7756 C CA . MET A 1 1024 ? 17.020 23.459 -14.758 1.00 90.06 1024 MET A CA 1
ATOM 7757 C C . MET A 1 1024 ? 15.558 23.089 -15.035 1.00 90.06 1024 MET A C 1
ATOM 7759 O O . MET A 1 1024 ? 15.304 22.152 -15.785 1.00 90.06 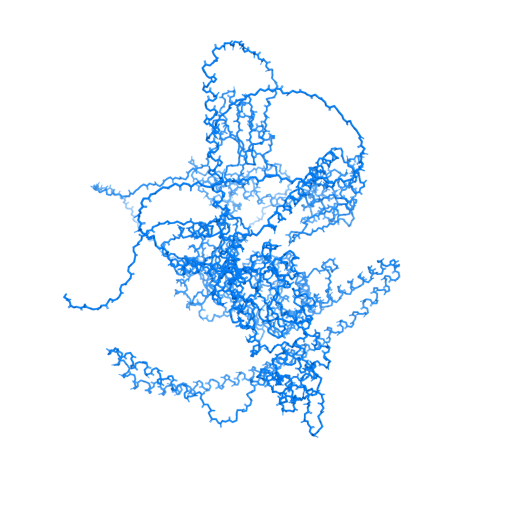1024 MET A O 1
ATOM 7763 N N . ARG A 1 1025 ? 14.590 23.781 -14.421 1.00 87.50 1025 ARG A N 1
ATOM 7764 C CA . ARG A 1 1025 ? 13.156 23.506 -14.596 1.00 87.50 1025 ARG A CA 1
ATOM 7765 C C . ARG A 1 1025 ? 12.660 23.945 -15.974 1.00 87.50 1025 ARG A C 1
ATOM 7767 O O . ARG A 1 1025 ? 11.873 23.224 -16.581 1.00 87.50 1025 ARG A O 1
ATOM 7774 N N . ILE A 1 1026 ? 13.164 25.079 -16.462 1.00 86.75 1026 ILE A N 1
ATOM 7775 C CA . ILE A 1 1026 ? 12.828 25.655 -17.774 1.00 86.75 1026 ILE A CA 1
ATOM 7776 C C . ILE A 1 1026 ? 13.759 25.175 -18.905 1.00 86.75 1026 ILE A C 1
ATOM 7778 O O . ILE A 1 1026 ? 13.663 25.650 -20.030 1.00 86.75 1026 ILE A O 1
ATOM 7782 N N . ASN A 1 1027 ? 14.666 24.232 -18.618 1.00 89.44 1027 ASN A N 1
ATOM 7783 C CA . ASN A 1 1027 ? 15.683 23.702 -19.540 1.00 89.44 1027 ASN A CA 1
ATOM 7784 C C . ASN A 1 1027 ? 16.653 24.756 -20.132 1.00 89.44 1027 ASN A C 1
ATOM 7786 O O . ASN A 1 1027 ? 17.260 24.516 -21.174 1.00 89.44 1027 ASN A O 1
ATOM 7790 N N . ALA A 1 1028 ? 16.854 25.897 -19.462 1.00 88.56 1028 ALA A N 1
ATOM 7791 C CA . ALA A 1 1028 ? 17.775 26.959 -19.897 1.00 88.56 1028 ALA A CA 1
ATOM 7792 C C . ALA A 1 1028 ? 19.264 26.657 -19.607 1.00 88.56 1028 ALA A C 1
ATOM 7794 O O . ALA A 1 1028 ? 20.156 27.355 -20.096 1.00 88.56 1028 ALA A O 1
ATOM 7795 N N . VAL A 1 1029 ? 19.545 25.616 -18.812 1.00 92.19 1029 VAL A N 1
ATOM 7796 C CA . VAL A 1 1029 ? 20.896 25.094 -18.543 1.00 92.19 1029 VAL A CA 1
ATOM 7797 C C . VAL A 1 1029 ? 20.927 23.574 -18.660 1.00 92.19 1029 VAL A C 1
ATOM 7799 O O . VAL A 1 1029 ? 19.952 22.891 -18.351 1.00 92.19 1029 VAL A O 1
ATOM 7802 N N . THR A 1 1030 ? 22.077 23.032 -19.060 1.00 90.75 1030 THR A N 1
ATOM 7803 C CA . THR A 1 1030 ? 22.347 21.589 -19.084 1.00 90.75 1030 THR A CA 1
ATOM 7804 C C . THR A 1 1030 ? 23.290 21.198 -17.943 1.00 90.75 1030 THR A C 1
ATOM 7806 O O . THR A 1 1030 ? 24.256 21.903 -17.646 1.00 90.75 1030 THR A O 1
ATOM 7809 N N . GLU A 1 1031 ? 23.029 20.066 -17.278 1.00 92.38 1031 GLU A N 1
ATOM 7810 C CA . GLU A 1 1031 ? 23.909 19.555 -16.216 1.00 92.38 1031 GLU A CA 1
ATOM 7811 C C . GLU A 1 1031 ? 25.256 19.088 -16.810 1.00 92.38 1031 GLU A C 1
ATOM 7813 O O . GLU A 1 1031 ? 25.269 18.138 -17.598 1.00 92.38 1031 GLU A O 1
ATOM 7818 N N . PRO A 1 1032 ? 26.415 19.656 -16.421 1.00 91.75 1032 PRO A N 1
ATOM 7819 C CA . PRO A 1 1032 ? 27.703 19.120 -16.842 1.00 91.75 1032 PRO A CA 1
ATOM 7820 C C . PRO A 1 1032 ? 27.979 17.761 -16.182 1.00 91.75 1032 PRO A C 1
ATOM 7822 O O . PRO A 1 1032 ? 27.757 17.563 -14.983 1.00 91.75 1032 PRO A O 1
ATOM 7825 N N . GLU A 1 1033 ? 28.563 16.833 -16.947 1.00 85.44 1033 GLU A N 1
ATOM 7826 C CA . GLU A 1 1033 ? 28.911 15.477 -16.483 1.00 85.44 1033 GLU A CA 1
ATOM 7827 C C . GLU A 1 1033 ? 29.872 15.448 -15.278 1.00 85.44 1033 GLU A C 1
ATOM 7829 O O . GLU A 1 1033 ? 29.958 14.454 -14.551 1.00 85.44 1033 GLU A O 1
ATOM 7834 N N . LYS A 1 1034 ? 30.660 16.514 -15.088 1.00 92.56 1034 LYS A N 1
ATOM 7835 C CA . LYS A 1 1034 ? 31.772 16.588 -14.130 1.00 92.56 1034 LYS A CA 1
ATOM 7836 C C . LYS A 1 1034 ? 31.607 17.791 -13.212 1.00 92.56 1034 LYS A C 1
ATOM 7838 O O . LYS A 1 1034 ? 31.210 18.858 -13.655 1.00 92.56 1034 LYS A O 1
ATOM 7843 N N . ASP A 1 1035 ? 31.975 17.619 -11.942 1.00 93.56 1035 ASP A N 1
ATOM 7844 C CA . ASP A 1 1035 ? 31.887 18.669 -10.920 1.00 93.56 1035 ASP A CA 1
ATOM 7845 C C . ASP A 1 1035 ? 32.685 19.919 -11.324 1.00 93.56 1035 ASP A C 1
ATOM 7847 O O . ASP A 1 1035 ? 33.920 19.872 -11.433 1.00 93.56 1035 ASP A O 1
ATOM 7851 N N . THR A 1 1036 ? 31.989 21.043 -11.468 1.00 92.75 1036 THR A N 1
ATOM 7852 C CA . THR A 1 1036 ? 32.576 22.332 -11.833 1.00 92.75 1036 THR A CA 1
ATOM 7853 C C . THR A 1 1036 ? 33.469 22.867 -10.720 1.00 92.75 1036 THR A C 1
ATOM 7855 O O . THR A 1 1036 ? 33.168 22.794 -9.523 1.00 92.75 1036 THR A O 1
ATOM 7858 N N . ARG A 1 1037 ? 34.624 23.409 -11.119 1.00 91.88 1037 ARG A N 1
ATOM 7859 C CA . ARG A 1 1037 ? 35.607 24.009 -10.213 1.00 91.88 1037 ARG A CA 1
ATOM 7860 C C . ARG A 1 1037 ? 35.351 25.507 -10.085 1.00 91.88 1037 ARG A C 1
ATOM 7862 O O . ARG A 1 1037 ? 35.948 26.299 -10.803 1.00 91.88 1037 ARG A O 1
ATOM 7869 N N . HIS A 1 1038 ? 34.503 25.890 -9.141 1.00 90.94 1038 HIS A N 1
ATOM 7870 C CA . HIS A 1 1038 ? 34.350 27.299 -8.775 1.00 90.94 1038 HIS A CA 1
ATOM 7871 C C . HIS A 1 1038 ? 35.622 27.824 -8.090 1.00 90.94 1038 HIS A C 1
ATOM 7873 O O . HIS A 1 1038 ? 36.303 27.077 -7.377 1.00 90.94 1038 HIS A O 1
ATOM 7879 N N . ALA A 1 1039 ? 35.915 29.113 -8.270 1.00 88.94 1039 ALA A N 1
ATOM 7880 C CA . ALA A 1 1039 ? 36.995 29.788 -7.559 1.00 88.94 1039 ALA A CA 1
ATOM 7881 C C . ALA A 1 1039 ? 36.782 29.718 -6.036 1.00 88.94 1039 ALA A C 1
ATOM 7883 O O . ALA A 1 1039 ? 35.659 29.864 -5.545 1.00 88.94 1039 ALA A O 1
ATOM 7884 N N . ALA A 1 1040 ? 37.860 29.492 -5.282 1.00 86.44 1040 ALA A N 1
ATOM 7885 C CA . ALA A 1 1040 ? 37.806 29.539 -3.827 1.00 86.44 1040 ALA A CA 1
ATOM 7886 C C . ALA A 1 1040 ? 37.690 30.999 -3.365 1.00 86.44 1040 ALA A C 1
ATOM 7888 O O . ALA A 1 1040 ? 38.502 31.835 -3.738 1.00 86.44 1040 ALA A O 1
ATOM 7889 N N . VAL A 1 1041 ? 36.678 31.279 -2.545 1.00 83.38 1041 VAL A N 1
ATOM 7890 C CA . VAL A 1 1041 ? 36.442 32.574 -1.880 1.00 83.38 1041 VAL A CA 1
ATOM 7891 C C . VAL A 1 1041 ? 36.970 32.545 -0.434 1.00 83.38 1041 VAL A C 1
ATOM 7893 O O . VAL A 1 1041 ? 37.053 33.570 0.231 1.00 83.38 1041 VAL A O 1
ATOM 7896 N N . LYS A 1 1042 ? 37.326 31.357 0.077 1.00 81.69 1042 LYS A N 1
ATOM 7897 C CA . LYS A 1 1042 ? 37.939 31.154 1.396 1.00 81.69 1042 LYS A CA 1
ATOM 7898 C C . LYS A 1 1042 ? 39.353 30.598 1.235 1.00 81.69 1042 LYS A C 1
ATOM 7900 O O . LYS A 1 1042 ? 39.512 29.474 0.762 1.00 81.69 1042 LYS A O 1
ATOM 7905 N N . ASP A 1 1043 ? 40.350 31.326 1.732 1.00 78.62 1043 ASP A N 1
ATOM 7906 C CA . ASP A 1 1043 ? 41.766 30.910 1.702 1.00 78.62 1043 ASP A CA 1
ATOM 7907 C C . ASP A 1 1043 ? 42.102 29.783 2.694 1.00 78.62 1043 ASP A C 1
ATOM 7909 O O . ASP A 1 1043 ? 43.146 29.129 2.615 1.00 78.62 1043 ASP A O 1
ATOM 7913 N N . SER A 1 1044 ? 41.217 29.529 3.661 1.00 76.19 1044 SER A N 1
ATOM 7914 C CA . SER A 1 1044 ? 41.425 28.494 4.671 1.00 76.19 1044 SER A CA 1
ATOM 7915 C C . SER A 1 1044 ? 41.160 27.092 4.112 1.00 76.19 1044 SER A C 1
ATOM 7917 O O . SER A 1 1044 ? 40.127 26.809 3.510 1.00 76.19 1044 SER A O 1
ATOM 7919 N N . ARG A 1 1045 ? 42.084 26.154 4.359 1.00 85.12 1045 ARG A N 1
ATOM 7920 C CA . ARG A 1 1045 ? 41.867 24.734 4.039 1.00 85.12 1045 ARG A CA 1
ATOM 7921 C C . ARG A 1 1045 ? 40.798 24.147 4.965 1.00 85.12 1045 ARG A C 1
ATOM 7923 O O . ARG A 1 1045 ? 40.898 24.288 6.183 1.00 85.12 1045 ARG A O 1
ATOM 7930 N N . TYR A 1 1046 ? 39.832 23.423 4.395 1.00 89.06 1046 TYR A N 1
ATOM 7931 C CA . TYR A 1 1046 ? 38.798 22.720 5.162 1.00 89.06 1046 TYR A CA 1
ATOM 7932 C C . TYR A 1 1046 ? 39.422 21.778 6.208 1.00 89.06 1046 TYR A C 1
ATOM 7934 O O . TYR A 1 1046 ? 40.259 20.928 5.878 1.00 89.06 1046 TYR A O 1
ATOM 7942 N N . ARG A 1 1047 ? 39.019 21.923 7.477 1.00 87.75 1047 ARG A N 1
ATOM 7943 C CA . ARG A 1 1047 ? 39.487 21.083 8.588 1.00 87.75 1047 ARG A CA 1
ATOM 7944 C C . ARG A 1 1047 ? 38.677 19.792 8.628 1.00 87.75 1047 ARG A C 1
ATOM 7946 O O . ARG A 1 1047 ? 37.486 19.826 8.891 1.00 87.75 1047 ARG A O 1
ATOM 7953 N N . TRP A 1 1048 ? 39.309 18.656 8.365 1.00 85.31 1048 TRP A N 1
ATOM 7954 C CA . TRP A 1 1048 ? 38.637 17.357 8.264 1.00 85.31 1048 TRP A CA 1
ATOM 7955 C C . TRP A 1 1048 ? 38.365 16.710 9.620 1.00 85.31 1048 TRP A C 1
ATOM 7957 O O . TRP A 1 1048 ? 39.310 16.347 10.322 1.00 85.31 1048 TRP A O 1
ATOM 7967 N N . LEU A 1 1049 ? 37.095 16.437 9.923 1.00 82.38 1049 LEU A N 1
ATOM 7968 C CA . LEU A 1 1049 ? 36.709 15.681 11.118 1.00 82.38 1049 LEU A CA 1
ATOM 7969 C C . LEU A 1 1049 ? 37.212 14.234 11.020 1.00 82.38 1049 LEU A C 1
ATOM 7971 O O . LEU A 1 1049 ? 37.852 13.724 11.933 1.00 82.38 1049 LEU A O 1
ATOM 7975 N N . SER A 1 1050 ? 37.075 13.639 9.828 1.00 79.06 1050 SER A N 1
ATOM 7976 C CA . SER A 1 1050 ? 37.657 12.333 9.453 1.00 79.06 1050 SER A CA 1
ATOM 7977 C C . SER A 1 1050 ? 39.197 12.256 9.478 1.00 79.06 1050 SER A C 1
ATOM 7979 O O . SER A 1 1050 ? 39.756 11.214 9.146 1.00 79.06 1050 SER A O 1
ATOM 7981 N N . ALA A 1 1051 ? 39.899 13.341 9.822 1.00 80.75 1051 ALA A N 1
ATOM 7982 C CA . ALA A 1 1051 ? 41.347 13.357 10.052 1.00 80.75 1051 ALA A CA 1
ATOM 7983 C C . ALA A 1 1051 ? 41.714 13.922 11.440 1.00 80.75 1051 ALA A C 1
ATOM 7985 O O . ALA A 1 1051 ? 42.822 14.429 11.617 1.00 80.75 1051 ALA A O 1
ATOM 7986 N N . GLY A 1 1052 ? 40.771 13.911 12.391 1.00 80.31 1052 GLY A N 1
ATOM 7987 C CA . GLY A 1 1052 ? 40.967 14.413 13.755 1.00 80.31 1052 GLY A CA 1
ATOM 7988 C C . GLY A 1 1052 ? 41.114 15.935 13.872 1.00 80.31 1052 GLY A C 1
ATOM 7989 O O . GLY A 1 1052 ? 41.555 16.422 14.907 1.00 80.31 1052 GLY A O 1
ATOM 7990 N N . LYS A 1 1053 ? 40.784 16.713 12.827 1.00 83.81 1053 LYS A N 1
ATOM 7991 C CA . LYS A 1 1053 ? 40.966 18.175 12.817 1.00 83.81 1053 LYS A CA 1
ATOM 7992 C C . LYS A 1 1053 ? 39.668 18.899 13.160 1.00 83.81 1053 LYS A C 1
ATOM 7994 O O . LYS A 1 1053 ? 38.771 19.030 12.321 1.00 83.81 1053 LYS A O 1
ATOM 7999 N N . THR A 1 1054 ? 39.613 19.425 14.376 1.00 81.38 1054 THR A N 1
ATOM 8000 C CA . THR A 1 1054 ? 38.506 20.226 14.907 1.00 81.38 1054 THR A CA 1
ATOM 8001 C C . THR A 1 1054 ? 38.629 21.720 14.575 1.00 81.38 1054 THR A C 1
ATOM 8003 O O . THR A 1 1054 ? 39.711 22.251 14.280 1.00 81.38 1054 THR A O 1
ATOM 8006 N N . TRP A 1 1055 ? 37.494 22.415 14.587 1.00 80.75 1055 TRP A N 1
ATOM 8007 C CA . TRP A 1 1055 ? 37.416 23.875 14.630 1.00 80.75 1055 TRP A CA 1
ATOM 8008 C C . TRP A 1 1055 ? 37.575 24.369 16.082 1.00 80.75 1055 TRP A C 1
ATOM 8010 O O . TRP A 1 1055 ? 37.268 23.622 17.016 1.00 80.75 1055 TRP A O 1
ATOM 8020 N N . PRO A 1 1056 ? 38.052 25.610 16.303 1.00 73.81 1056 PRO A N 1
ATOM 8021 C CA . PRO A 1 1056 ? 38.042 26.222 17.634 1.00 73.81 1056 PRO A CA 1
ATOM 8022 C C . PRO A 1 1056 ? 36.630 26.177 18.247 1.00 73.81 1056 PRO A C 1
ATOM 8024 O O . PRO A 1 1056 ? 35.656 26.435 17.543 1.00 73.81 1056 PRO A O 1
ATOM 8027 N N . GLY A 1 1057 ? 36.520 25.805 19.526 1.00 71.00 1057 GLY A N 1
ATOM 8028 C CA . GLY A 1 1057 ? 35.242 25.627 20.233 1.00 71.00 1057 GLY A CA 1
ATOM 8029 C C . GLY A 1 1057 ? 34.535 24.271 20.038 1.00 71.00 1057 GLY A C 1
ATOM 8030 O O . GLY A 1 1057 ? 33.605 23.966 20.780 1.00 71.00 1057 GLY A O 1
ATOM 8031 N N . GLU A 1 1058 ? 34.962 23.407 19.103 1.00 72.25 1058 GLU A N 1
ATOM 8032 C CA . GLU A 1 1058 ? 34.403 22.040 19.003 1.00 72.25 1058 GLU A CA 1
ATOM 8033 C C . GLU A 1 1058 ? 34.908 21.115 20.121 1.00 72.25 1058 GLU A C 1
ATOM 8035 O O . GLU A 1 1058 ? 34.174 20.236 20.567 1.00 72.25 1058 GLU A O 1
ATOM 8040 N N . LEU A 1 1059 ? 36.157 21.299 20.567 1.00 70.06 1059 LEU A N 1
ATOM 8041 C CA . LEU A 1 1059 ? 36.797 20.401 21.536 1.00 70.06 1059 LEU A CA 1
ATOM 8042 C C . LEU A 1 1059 ? 36.190 20.529 22.943 1.00 70.06 1059 LEU A C 1
ATOM 8044 O O . LEU A 1 1059 ? 35.980 19.524 23.611 1.00 70.06 1059 LEU A O 1
ATOM 8048 N N . GLU A 1 1060 ? 35.857 21.752 23.357 1.00 68.62 1060 GLU A N 1
ATOM 8049 C CA . GLU A 1 1060 ? 35.251 22.058 24.661 1.00 68.62 1060 GLU A CA 1
ATOM 8050 C C . GLU A 1 1060 ? 33.853 21.433 24.776 1.00 68.62 1060 GLU A C 1
ATOM 8052 O O . GLU A 1 1060 ? 33.549 20.748 25.750 1.00 68.62 1060 GLU A O 1
ATOM 8057 N N . LYS A 1 1061 ? 33.029 21.566 23.724 1.00 66.69 1061 LYS A N 1
ATOM 8058 C CA . LYS A 1 1061 ? 31.723 20.891 23.641 1.00 66.69 1061 LYS A CA 1
ATOM 8059 C C . LYS A 1 1061 ? 31.855 19.366 23.610 1.00 66.69 1061 LYS A C 1
ATOM 8061 O O . LYS A 1 1061 ? 31.010 18.677 24.172 1.00 66.69 1061 LYS A O 1
ATOM 8066 N N . ALA A 1 1062 ? 32.908 18.838 22.979 1.00 64.31 1062 ALA A N 1
ATOM 8067 C CA . ALA A 1 1062 ? 33.193 17.405 22.973 1.00 64.31 1062 ALA A CA 1
ATOM 8068 C C . ALA A 1 1062 ? 33.559 16.868 24.363 1.00 64.31 1062 ALA A C 1
ATOM 8070 O O . ALA A 1 1062 ? 33.063 15.815 24.755 1.00 64.31 1062 ALA A O 1
ATOM 8071 N N . GLN A 1 1063 ? 34.375 17.603 25.119 1.00 71.12 1063 GLN A N 1
ATOM 8072 C CA . GLN A 1 1063 ? 34.768 17.229 26.478 1.00 71.12 1063 GLN A CA 1
ATOM 8073 C C . GLN A 1 1063 ? 33.589 17.310 27.456 1.00 71.12 1063 GLN A C 1
ATOM 8075 O O . GLN A 1 1063 ? 33.369 16.358 28.199 1.00 71.12 1063 GLN A O 1
ATOM 8080 N N . ALA A 1 1064 ? 32.784 18.377 27.398 1.00 71.00 1064 ALA A N 1
ATOM 8081 C CA . ALA A 1 1064 ? 31.597 18.522 28.244 1.00 71.00 1064 ALA A CA 1
ATOM 8082 C C . ALA A 1 1064 ? 30.559 17.406 28.006 1.00 71.00 1064 ALA A C 1
ATOM 8084 O O . ALA A 1 1064 ? 30.014 16.848 28.956 1.00 71.00 1064 ALA A O 1
ATOM 8085 N N . ALA A 1 1065 ? 30.317 17.034 26.744 1.00 63.34 1065 ALA A N 1
ATOM 8086 C CA . ALA A 1 1065 ? 29.404 15.942 26.407 1.00 63.34 1065 ALA A CA 1
ATOM 8087 C C . ALA A 1 1065 ? 29.929 14.569 26.867 1.00 63.34 1065 ALA A C 1
ATOM 8089 O O . ALA A 1 1065 ? 29.171 13.797 27.446 1.00 63.34 1065 ALA A O 1
ATOM 8090 N N . ALA A 1 1066 ? 31.223 14.285 26.678 1.00 70.00 1066 ALA A N 1
ATOM 8091 C CA . ALA A 1 1066 ? 31.831 13.033 27.134 1.00 70.00 1066 ALA A CA 1
ATOM 8092 C C . ALA A 1 1066 ? 31.819 12.896 28.671 1.00 70.00 1066 ALA A C 1
ATOM 8094 O O . ALA A 1 1066 ? 31.633 11.799 29.191 1.00 70.00 1066 ALA A O 1
ATOM 8095 N N . GLN A 1 1067 ? 31.976 14.005 29.403 1.00 73.75 1067 GLN A N 1
ATOM 8096 C CA . GLN A 1 1067 ? 31.838 14.030 30.864 1.00 73.75 1067 GLN A CA 1
ATOM 8097 C C . GLN A 1 1067 ? 30.396 13.739 31.310 1.00 73.75 1067 GLN A C 1
ATOM 8099 O O . GLN A 1 1067 ? 30.195 12.967 32.245 1.00 73.75 1067 GLN A O 1
ATOM 8104 N N . ALA A 1 1068 ? 29.395 14.299 30.621 1.00 69.50 1068 ALA A N 1
ATOM 8105 C CA . ALA A 1 1068 ? 27.986 14.024 30.903 1.00 69.50 1068 ALA A CA 1
ATOM 8106 C C . ALA A 1 1068 ? 27.594 12.562 30.602 1.00 69.50 1068 ALA A C 1
ATOM 8108 O O . ALA A 1 1068 ? 26.886 11.939 31.391 1.00 69.50 1068 ALA A O 1
ATOM 8109 N N . GLU A 1 1069 ? 28.088 11.993 29.498 1.00 68.25 1069 GLU A N 1
ATOM 8110 C CA . GLU A 1 1069 ? 27.857 10.590 29.124 1.00 68.25 1069 GLU A CA 1
ATOM 8111 C C . GLU A 1 1069 ? 28.500 9.614 30.128 1.00 68.25 1069 GLU A C 1
ATOM 8113 O O . GLU A 1 1069 ? 27.865 8.637 30.528 1.00 68.25 1069 GLU A O 1
ATOM 8118 N N . HIS A 1 1070 ? 29.714 9.910 30.612 1.00 71.69 1070 HIS A N 1
ATOM 8119 C CA . HIS A 1 1070 ? 30.370 9.127 31.666 1.00 71.69 1070 HIS A CA 1
ATOM 8120 C C . HIS A 1 1070 ? 29.567 9.141 32.974 1.00 71.69 1070 HIS A C 1
ATOM 8122 O O . HIS A 1 1070 ? 29.278 8.080 33.527 1.00 71.69 1070 HIS A O 1
ATOM 8128 N N . ALA A 1 1071 ? 29.141 10.326 33.427 1.00 75.69 1071 ALA A N 1
ATOM 8129 C CA . ALA A 1 1071 ? 28.349 10.477 34.647 1.00 75.69 1071 ALA A CA 1
ATOM 8130 C C . ALA A 1 1071 ? 27.006 9.723 34.567 1.00 75.69 1071 ALA A C 1
ATOM 8132 O O . ALA A 1 1071 ? 26.621 9.036 35.514 1.00 75.69 1071 ALA A O 1
ATOM 8133 N N . ALA A 1 1072 ? 26.322 9.780 33.417 1.00 72.06 1072 ALA A N 1
ATOM 8134 C CA . ALA A 1 1072 ? 25.093 9.021 33.185 1.00 72.06 1072 ALA A CA 1
ATOM 8135 C C . ALA A 1 1072 ? 25.333 7.498 33.212 1.00 72.06 1072 ALA A C 1
ATOM 8137 O O . ALA A 1 1072 ? 24.530 6.750 33.776 1.00 72.06 1072 ALA A O 1
ATOM 8138 N N . HIS A 1 1073 ? 26.451 7.024 32.650 1.00 71.12 1073 HIS A N 1
ATOM 8139 C CA . HIS A 1 1073 ? 26.826 5.610 32.695 1.00 71.12 1073 HIS A CA 1
ATOM 8140 C C . HIS A 1 1073 ? 27.160 5.118 34.109 1.00 71.12 1073 HIS A C 1
ATOM 8142 O O . HIS A 1 1073 ? 26.740 4.016 34.470 1.00 71.12 1073 HIS A O 1
ATOM 8148 N N . GLU A 1 1074 ? 27.862 5.917 34.915 1.00 80.62 1074 GLU A N 1
ATOM 8149 C CA . GLU A 1 1074 ? 28.142 5.605 36.323 1.00 80.62 1074 GLU A CA 1
ATOM 8150 C C . GLU A 1 1074 ? 26.851 5.561 37.151 1.00 80.62 1074 GLU A C 1
ATOM 8152 O O . GLU A 1 1074 ? 26.625 4.599 37.887 1.00 80.62 1074 GLU A O 1
ATOM 8157 N N . GLN A 1 1075 ? 25.947 6.527 36.963 1.00 78.56 1075 GLN A N 1
ATOM 8158 C CA . GLN A 1 1075 ? 24.647 6.553 37.638 1.00 78.56 1075 GLN A CA 1
ATOM 8159 C C . GLN A 1 1075 ? 23.779 5.334 37.267 1.00 78.56 1075 GLN A C 1
ATOM 8161 O O . GLN A 1 1075 ? 23.202 4.687 38.142 1.00 78.56 1075 GLN A O 1
ATOM 8166 N N . ALA A 1 1076 ? 23.750 4.950 35.986 1.00 71.62 1076 ALA A N 1
ATOM 8167 C CA . ALA A 1 1076 ? 23.044 3.758 35.511 1.00 71.62 1076 ALA A CA 1
ATOM 8168 C C . ALA A 1 1076 ? 23.714 2.430 35.923 1.00 71.62 1076 ALA A C 1
ATOM 8170 O O . ALA A 1 1076 ? 23.081 1.374 35.857 1.00 71.62 1076 ALA A O 1
ATOM 8171 N N . ALA A 1 1077 ? 24.996 2.435 36.300 1.00 80.56 1077 ALA A N 1
ATOM 8172 C CA . ALA A 1 1077 ? 25.666 1.280 36.898 1.00 80.56 1077 ALA A CA 1
ATOM 8173 C C . ALA A 1 1077 ? 25.353 1.173 38.400 1.00 80.56 1077 ALA A C 1
ATOM 8175 O O . ALA A 1 1077 ? 25.029 0.086 38.876 1.00 80.56 1077 ALA A O 1
ATOM 8176 N N . ALA A 1 1078 ? 25.367 2.300 39.119 1.00 79.25 1078 ALA A N 1
ATOM 8177 C CA . ALA A 1 1078 ? 25.017 2.371 40.537 1.00 79.25 1078 ALA A CA 1
ATOM 8178 C C . ALA A 1 1078 ? 23.561 1.949 40.802 1.00 79.25 1078 ALA A C 1
ATOM 8180 O O . ALA A 1 1078 ? 23.316 1.165 41.717 1.00 79.25 1078 ALA A O 1
ATOM 8181 N N . LEU A 1 1079 ? 22.612 2.395 39.967 1.00 75.06 1079 LEU A N 1
ATOM 8182 C CA . LEU A 1 1079 ? 21.207 1.974 40.040 1.00 75.06 1079 LEU A CA 1
ATOM 8183 C C . LEU A 1 1079 ? 21.054 0.454 39.901 1.00 75.06 1079 LEU A C 1
ATOM 8185 O O . LEU A 1 1079 ? 20.448 -0.173 40.763 1.00 75.06 1079 LEU A O 1
ATOM 8189 N N . ARG A 1 1080 ? 21.682 -0.160 38.890 1.00 72.81 1080 ARG A N 1
ATOM 8190 C CA . ARG A 1 1080 ? 21.624 -1.620 38.692 1.00 72.81 1080 ARG A CA 1
ATOM 8191 C C . ARG A 1 1080 ? 22.244 -2.404 39.850 1.00 72.81 1080 ARG A C 1
ATOM 8193 O O . ARG A 1 1080 ? 21.687 -3.418 40.251 1.00 72.81 1080 ARG A O 1
ATOM 8200 N N . ALA A 1 1081 ? 23.353 -1.928 40.419 1.00 74.62 1081 ALA A N 1
ATOM 8201 C CA . ALA A 1 1081 ? 23.960 -2.554 41.595 1.00 74.62 1081 ALA A CA 1
ATOM 8202 C C . ALA A 1 1081 ? 23.066 -2.449 42.850 1.00 74.62 1081 ALA A C 1
ATOM 8204 O O . ALA A 1 1081 ? 23.032 -3.372 43.664 1.00 74.62 1081 ALA A O 1
ATOM 8205 N N . ALA A 1 1082 ? 22.318 -1.350 43.002 1.00 74.94 1082 ALA A N 1
ATOM 8206 C CA . ALA A 1 1082 ? 21.337 -1.195 44.075 1.00 74.94 1082 ALA A CA 1
ATOM 8207 C C . ALA A 1 1082 ? 20.110 -2.104 43.869 1.00 74.94 1082 ALA A C 1
ATOM 8209 O O . ALA A 1 1082 ? 19.693 -2.784 44.805 1.00 74.94 1082 ALA A O 1
ATOM 8210 N N . GLU A 1 1083 ? 19.574 -2.175 42.647 1.00 72.81 1083 GLU A N 1
ATOM 8211 C CA . GLU A 1 1083 ? 18.468 -3.071 42.275 1.00 72.81 1083 GLU A CA 1
ATOM 8212 C C . GLU A 1 1083 ? 18.829 -4.548 42.492 1.00 72.81 1083 GLU A C 1
ATOM 8214 O O . GLU A 1 1083 ? 18.040 -5.293 43.072 1.00 72.81 1083 GLU A O 1
ATOM 8219 N N . GLU A 1 1084 ? 20.034 -4.970 42.094 1.00 71.69 1084 GLU A N 1
ATOM 8220 C CA . GLU A 1 1084 ? 20.530 -6.339 42.286 1.00 71.69 1084 GLU A CA 1
ATOM 8221 C C . GLU A 1 1084 ? 20.673 -6.693 43.777 1.00 71.69 1084 GLU A C 1
ATOM 8223 O O . GLU A 1 1084 ? 20.271 -7.782 44.194 1.00 71.69 1084 GLU A O 1
ATOM 8228 N N . LYS A 1 1085 ? 21.143 -5.751 44.611 1.00 74.69 1085 LYS A N 1
ATOM 8229 C CA . LYS A 1 1085 ? 21.204 -5.932 46.071 1.00 74.69 1085 LYS A CA 1
ATOM 8230 C C . LYS A 1 1085 ? 19.811 -6.076 46.693 1.00 74.69 1085 LYS A C 1
ATOM 8232 O O . LYS A 1 1085 ? 19.589 -7.001 47.471 1.00 74.69 1085 LYS A O 1
ATOM 8237 N N . VAL A 1 1086 ? 18.865 -5.207 46.329 1.00 73.44 1086 VAL A N 1
ATOM 8238 C CA . VAL A 1 1086 ? 17.479 -5.260 46.834 1.00 73.44 1086 VAL A CA 1
ATOM 8239 C C . VAL A 1 1086 ? 16.764 -6.533 46.366 1.00 73.44 1086 VAL A C 1
ATOM 8241 O O . VAL A 1 1086 ? 15.996 -7.123 47.125 1.00 73.44 1086 VAL A O 1
ATOM 8244 N N . ALA A 1 1087 ? 17.033 -7.004 45.145 1.00 69.00 1087 ALA A N 1
ATOM 8245 C CA . ALA A 1 1087 ? 16.509 -8.274 44.649 1.00 69.00 1087 ALA A CA 1
ATOM 8246 C C . ALA A 1 1087 ? 17.058 -9.475 45.439 1.00 69.00 1087 ALA A C 1
ATOM 8248 O O . ALA A 1 1087 ? 16.289 -10.369 45.789 1.00 69.00 1087 ALA A O 1
ATOM 8249 N N . ALA A 1 1088 ? 18.354 -9.481 45.773 1.00 72.19 1088 ALA A N 1
ATOM 8250 C CA . ALA A 1 1088 ? 18.963 -10.526 46.597 1.00 72.19 1088 ALA A CA 1
ATOM 8251 C C . ALA A 1 1088 ? 18.411 -10.540 48.036 1.00 72.19 1088 ALA A C 1
ATOM 8253 O O . ALA A 1 1088 ? 18.098 -11.607 48.561 1.00 72.19 1088 ALA A O 1
ATOM 8254 N N . GLU A 1 1089 ? 18.226 -9.367 48.652 1.00 75.50 1089 GLU A N 1
ATOM 8255 C CA . GLU A 1 1089 ? 17.629 -9.235 49.991 1.00 75.50 1089 GLU A CA 1
ATOM 8256 C C . GLU A 1 1089 ? 16.162 -9.706 50.012 1.00 75.50 1089 GLU A C 1
ATOM 8258 O O . GLU A 1 1089 ? 15.767 -10.441 50.915 1.00 75.50 1089 GLU A O 1
ATOM 8263 N N . ARG A 1 1090 ? 15.368 -9.380 48.980 1.00 71.88 1090 ARG A N 1
ATOM 8264 C CA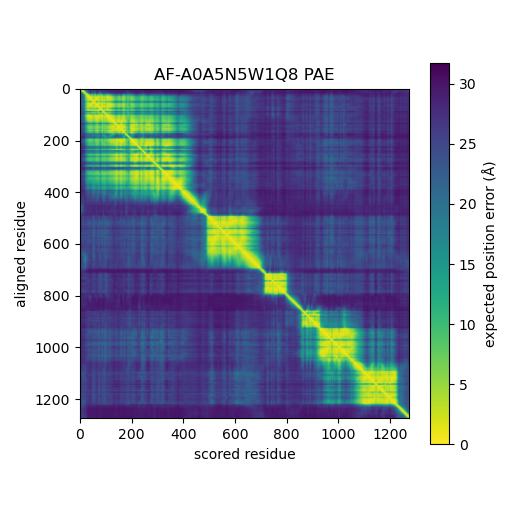 . ARG A 1 1090 ? 13.987 -9.883 48.827 1.00 71.88 1090 ARG A CA 1
ATOM 8265 C C . ARG A 1 1090 ? 13.915 -11.387 48.557 1.00 71.88 1090 ARG A C 1
ATOM 8267 O O . ARG A 1 1090 ? 12.979 -12.036 49.007 1.00 71.88 1090 ARG A O 1
ATOM 8274 N N . ALA A 1 1091 ? 14.886 -11.952 47.841 1.00 69.88 1091 ALA A N 1
ATOM 8275 C CA . ALA A 1 1091 ? 14.919 -13.383 47.551 1.00 69.88 1091 ALA A CA 1
ATOM 8276 C C . ALA A 1 1091 ? 15.297 -14.244 48.772 1.00 69.88 1091 ALA A C 1
ATOM 8278 O O . ALA A 1 1091 ? 15.004 -15.438 48.770 1.00 69.88 1091 ALA A O 1
ATOM 8279 N N . ALA A 1 1092 ? 15.932 -13.676 49.803 1.00 75.88 1092 ALA A N 1
ATOM 8280 C CA . ALA A 1 1092 ? 16.401 -14.421 50.974 1.00 75.88 1092 ALA A CA 1
ATOM 8281 C C . ALA A 1 1092 ? 15.292 -14.782 51.983 1.00 75.88 1092 ALA A C 1
ATOM 8283 O O . ALA A 1 1092 ? 15.405 -15.797 52.669 1.00 75.88 1092 ALA A O 1
ATOM 8284 N N . THR A 1 1093 ? 14.227 -13.982 52.067 1.00 82.44 1093 THR A N 1
ATOM 8285 C CA . THR A 1 1093 ? 13.190 -14.100 53.107 1.00 82.44 1093 THR A CA 1
ATOM 8286 C C . THR A 1 1093 ? 11.916 -14.742 52.542 1.00 82.44 1093 THR A C 1
ATOM 8288 O O . THR A 1 1093 ? 11.431 -14.261 51.517 1.00 82.44 1093 THR A O 1
ATOM 8291 N N . PRO A 1 1094 ? 11.340 -15.786 53.174 1.00 87.62 1094 PRO A N 1
ATOM 8292 C CA . PRO A 1 1094 ? 10.011 -16.294 52.820 1.00 87.62 1094 PRO A CA 1
ATOM 8293 C C . PRO A 1 1094 ? 8.941 -15.199 52.917 1.00 87.62 1094 PRO A C 1
ATOM 8295 O O . PRO A 1 1094 ? 9.022 -14.333 53.792 1.00 87.62 1094 PRO A O 1
ATOM 8298 N N . THR A 1 1095 ? 7.933 -15.226 52.042 1.00 88.75 1095 THR A N 1
ATOM 8299 C CA . THR A 1 1095 ? 6.785 -14.309 52.157 1.00 88.75 1095 THR A CA 1
ATOM 8300 C C . THR A 1 1095 ? 5.836 -14.751 53.274 1.00 88.75 1095 THR A C 1
ATOM 8302 O O . THR A 1 1095 ? 5.899 -15.888 53.744 1.00 88.75 1095 THR A O 1
ATOM 8305 N N . VAL A 1 1096 ? 4.929 -13.862 53.693 1.00 89.38 1096 VAL A N 1
ATOM 8306 C CA . VAL A 1 1096 ? 3.865 -14.210 54.653 1.00 89.38 1096 VAL A CA 1
ATOM 8307 C C . VAL A 1 1096 ? 3.010 -15.361 54.109 1.00 89.38 1096 VAL A C 1
ATOM 8309 O O . VAL A 1 1096 ? 2.739 -16.305 54.842 1.00 89.38 1096 VAL A O 1
ATOM 8312 N N . ASP A 1 1097 ? 2.694 -15.347 52.812 1.00 90.50 1097 ASP A N 1
ATOM 8313 C CA . ASP A 1 1097 ? 1.942 -16.423 52.153 1.00 90.50 1097 ASP A CA 1
ATOM 8314 C C . ASP A 1 1097 ? 2.713 -17.753 52.137 1.00 90.50 1097 ASP A C 1
ATOM 8316 O O . ASP A 1 1097 ? 2.127 -18.801 52.384 1.00 90.50 1097 ASP A O 1
ATOM 8320 N N . GLU A 1 1098 ? 4.037 -17.741 51.908 1.00 90.38 1098 GLU A N 1
ATOM 8321 C CA . GLU A 1 1098 ? 4.856 -18.959 52.019 1.00 90.38 1098 GLU A CA 1
ATOM 8322 C C . GLU A 1 1098 ? 4.801 -19.547 53.434 1.00 90.38 1098 GLU A C 1
ATOM 8324 O O . GLU A 1 1098 ? 4.751 -20.767 53.580 1.00 90.38 1098 GLU A O 1
ATOM 8329 N N . LEU A 1 1099 ? 4.795 -18.700 54.469 1.00 92.75 1099 LEU A N 1
ATOM 8330 C CA . LEU A 1 1099 ? 4.682 -19.135 55.862 1.00 92.75 1099 LEU A CA 1
ATOM 8331 C C . LEU A 1 1099 ? 3.276 -19.660 56.184 1.00 92.75 1099 LEU A C 1
ATOM 8333 O O . LEU A 1 1099 ? 3.170 -20.721 56.792 1.00 92.75 1099 LEU A O 1
ATOM 8337 N N . ALA A 1 1100 ? 2.216 -18.993 55.719 1.00 91.94 1100 ALA A N 1
ATOM 8338 C CA . ALA A 1 1100 ? 0.833 -19.440 55.902 1.00 91.94 1100 ALA A CA 1
ATOM 8339 C C . ALA A 1 1100 ? 0.555 -20.778 55.191 1.00 91.94 1100 ALA A C 1
ATOM 8341 O O . ALA A 1 1100 ? -0.074 -21.668 55.758 1.00 91.94 1100 ALA A O 1
ATOM 8342 N N . LEU A 1 1101 ? 1.084 -20.966 53.975 1.00 92.19 1101 LEU A N 1
ATOM 8343 C CA . LEU A 1 1101 ? 1.020 -22.241 53.255 1.00 92.19 1101 LEU A CA 1
ATOM 8344 C C . LEU A 1 1101 ? 1.784 -23.351 53.991 1.00 92.19 1101 LEU A C 1
ATOM 8346 O O . LEU A 1 1101 ? 1.293 -24.474 54.069 1.00 92.19 1101 LEU A O 1
ATOM 8350 N N . LEU A 1 1102 ? 2.963 -23.050 54.549 1.00 93.06 1102 LEU A N 1
ATOM 8351 C CA . LEU A 1 1102 ? 3.724 -23.997 55.371 1.00 93.06 1102 LEU A CA 1
ATOM 8352 C C . LEU A 1 1102 ? 2.992 -24.360 56.668 1.00 93.06 1102 LEU A C 1
ATOM 8354 O O . LEU A 1 1102 ? 3.022 -25.519 57.068 1.00 93.06 1102 LEU A O 1
ATOM 8358 N N . GLU A 1 1103 ? 2.342 -23.404 57.327 1.00 93.31 1103 GLU A N 1
ATOM 8359 C CA . GLU A 1 1103 ? 1.550 -23.647 58.535 1.00 93.31 1103 GLU A CA 1
ATOM 8360 C C . GLU A 1 1103 ? 0.326 -24.520 58.222 1.00 93.31 1103 GLU A C 1
ATOM 8362 O O . GLU A 1 1103 ? 0.144 -25.562 58.851 1.00 93.31 1103 GLU A O 1
ATOM 8367 N N . ALA A 1 1104 ? -0.429 -24.187 57.170 1.00 92.31 1104 ALA A N 1
ATOM 8368 C CA . ALA A 1 1104 ? -1.578 -24.969 56.717 1.00 92.31 1104 ALA A CA 1
ATOM 8369 C C . ALA A 1 1104 ? -1.203 -26.404 56.301 1.00 92.31 1104 ALA A C 1
ATOM 8371 O O . ALA A 1 1104 ? -1.890 -27.351 56.676 1.00 92.31 1104 ALA A O 1
ATOM 8372 N N . LEU A 1 1105 ? -0.084 -26.591 55.586 1.00 93.44 1105 LEU A N 1
ATOM 8373 C CA . LEU A 1 1105 ? 0.433 -27.913 55.195 1.00 93.44 1105 LEU A CA 1
ATOM 8374 C C . LEU A 1 1105 ? 0.895 -28.782 56.381 1.00 93.44 1105 LEU A C 1
ATOM 8376 O O . LEU A 1 1105 ? 1.101 -29.980 56.196 1.00 93.44 1105 LEU A O 1
ATOM 8380 N N . ASN A 1 1106 ? 1.053 -28.209 57.579 1.00 92.25 1106 ASN A N 1
ATOM 8381 C CA . ASN A 1 1106 ? 1.380 -28.933 58.811 1.00 92.25 1106 ASN A CA 1
ATOM 8382 C C . ASN A 1 1106 ? 0.147 -29.239 59.691 1.00 92.25 1106 ASN A C 1
ATOM 8384 O O . ASN A 1 1106 ? 0.313 -29.765 60.791 1.00 92.25 1106 ASN A O 1
ATOM 8388 N N . ILE A 1 1107 ? -1.078 -28.929 59.245 1.00 92.25 1107 ILE A N 1
ATOM 8389 C CA . ILE A 1 1107 ? -2.302 -29.257 59.991 1.00 92.25 1107 ILE A CA 1
ATOM 8390 C C . ILE A 1 1107 ? -2.550 -30.774 59.953 1.00 92.25 1107 ILE A C 1
ATOM 8392 O O . ILE A 1 1107 ? -2.760 -31.367 58.892 1.00 92.25 1107 ILE A O 1
ATOM 8396 N N . ASP A 1 1108 ? -2.576 -31.408 61.128 1.00 88.25 1108 ASP A N 1
ATOM 8397 C CA . ASP A 1 1108 ? -2.927 -32.824 61.265 1.00 88.25 1108 ASP A CA 1
ATOM 8398 C C . ASP A 1 1108 ? -4.355 -33.088 60.759 1.00 88.25 1108 ASP A C 1
ATOM 8400 O O . ASP A 1 1108 ? -5.322 -32.464 61.199 1.00 88.25 1108 ASP A O 1
ATOM 8404 N N . GLY A 1 1109 ? -4.497 -34.055 59.849 1.00 88.50 1109 GLY A N 1
ATOM 8405 C CA . GLY A 1 1109 ? -5.789 -34.397 59.247 1.00 88.50 1109 GLY A CA 1
ATOM 8406 C C . GLY A 1 1109 ? -6.243 -33.464 58.120 1.00 88.50 1109 GLY A C 1
ATOM 8407 O O . GLY A 1 1109 ? -7.407 -33.542 57.729 1.00 88.50 1109 GLY A O 1
ATOM 8408 N N . LEU A 1 1110 ? -5.350 -32.617 57.588 1.00 91.69 1110 LEU A N 1
ATOM 8409 C CA . LEU A 1 1110 ? -5.592 -31.856 56.362 1.00 91.69 1110 LEU A CA 1
ATOM 8410 C C . LEU A 1 1110 ? -6.085 -32.777 55.234 1.00 91.69 1110 LEU A C 1
ATOM 8412 O O . LEU A 1 1110 ? -5.512 -33.841 54.980 1.00 91.69 1110 LEU A O 1
ATOM 8416 N N . ASP A 1 1111 ? -7.147 -32.348 54.556 1.00 93.12 1111 ASP A N 1
ATOM 8417 C CA . ASP A 1 1111 ? -7.707 -33.069 53.418 1.00 93.12 1111 ASP A CA 1
ATOM 8418 C C . ASP A 1 1111 ? -6.673 -33.239 52.287 1.00 93.12 1111 ASP A C 1
ATOM 8420 O O . ASP A 1 1111 ? -5.821 -32.377 52.056 1.00 93.12 1111 ASP A O 1
ATOM 8424 N N . THR A 1 1112 ? -6.741 -34.366 51.572 1.00 92.94 1112 THR A N 1
ATOM 8425 C CA . THR A 1 1112 ? -5.731 -34.699 50.554 1.00 92.94 1112 THR A CA 1
ATOM 8426 C C . THR A 1 1112 ? -5.780 -33.737 49.369 1.00 92.94 1112 THR A C 1
ATOM 8428 O O . THR A 1 1112 ? -4.725 -33.361 48.856 1.00 92.94 1112 THR A O 1
ATOM 8431 N N . ASP A 1 1113 ? -6.963 -33.271 48.973 1.00 93.69 1113 ASP A N 1
ATOM 8432 C CA . ASP A 1 1113 ? -7.119 -32.359 47.842 1.00 93.69 1113 ASP A CA 1
ATOM 8433 C C . ASP A 1 1113 ? -6.637 -30.955 48.236 1.00 93.69 1113 ASP A C 1
ATOM 8435 O O . ASP A 1 1113 ? -5.906 -30.304 47.482 1.00 93.69 1113 ASP A O 1
ATOM 8439 N N . ALA A 1 1114 ? -6.940 -30.526 49.468 1.00 92.62 1114 ALA A N 1
ATOM 8440 C CA . ALA A 1 1114 ? -6.391 -29.300 50.047 1.00 92.62 1114 ALA A CA 1
ATOM 8441 C C . ALA A 1 1114 ? -4.850 -29.334 50.116 1.00 92.62 1114 ALA A C 1
ATOM 8443 O O . ALA A 1 1114 ? -4.193 -28.392 49.665 1.00 92.62 1114 ALA A O 1
ATOM 8444 N N . ALA A 1 1115 ? -4.252 -30.429 50.598 1.00 93.75 1115 ALA A N 1
ATOM 8445 C CA . ALA A 1 1115 ? -2.796 -30.594 50.672 1.00 93.75 1115 ALA A CA 1
ATOM 8446 C C . ALA A 1 1115 ? -2.115 -30.510 49.291 1.00 93.75 1115 ALA A C 1
ATOM 8448 O O . ALA A 1 1115 ? -1.028 -29.938 49.153 1.00 93.75 1115 ALA A O 1
ATOM 8449 N N . VAL A 1 1116 ? -2.763 -31.035 48.246 1.00 94.62 1116 VAL A N 1
ATOM 8450 C CA . VAL A 1 1116 ? -2.294 -30.970 46.851 1.00 94.62 1116 VAL A CA 1
ATOM 8451 C C . VAL A 1 1116 ? -2.307 -29.537 46.321 1.00 94.62 1116 VAL A C 1
ATOM 8453 O O . VAL A 1 1116 ? -1.307 -29.083 45.758 1.00 94.62 1116 VAL A O 1
ATOM 8456 N N . VAL A 1 1117 ? -3.407 -28.808 46.527 1.00 95.50 1117 VAL A N 1
ATOM 8457 C CA . VAL A 1 1117 ? -3.549 -27.413 46.081 1.00 95.50 1117 VAL A CA 1
ATOM 8458 C C . VAL A 1 1117 ? -2.561 -26.498 46.812 1.00 95.50 1117 VAL A C 1
ATOM 8460 O O . VAL A 1 1117 ? -1.844 -25.733 46.167 1.00 95.50 1117 VAL A O 1
ATOM 8463 N N . LEU A 1 1118 ? -2.436 -26.634 48.135 1.00 95.44 1118 LEU A N 1
ATOM 8464 C CA . LEU A 1 1118 ? -1.484 -25.864 48.944 1.00 95.44 1118 LEU A CA 1
ATOM 8465 C C . LEU A 1 1118 ? -0.021 -26.181 48.570 1.00 95.44 1118 LEU A C 1
ATOM 8467 O O . LEU A 1 1118 ? 0.810 -25.275 48.513 1.00 95.44 1118 LEU A O 1
ATOM 8471 N N . SER A 1 1119 ? 0.296 -27.434 48.213 1.00 94.50 1119 SER A N 1
ATOM 8472 C CA . SER A 1 1119 ? 1.621 -27.814 47.687 1.00 94.50 1119 SER A CA 1
ATOM 8473 C C . SER A 1 1119 ? 1.941 -27.142 46.351 1.00 94.50 1119 SER A C 1
ATOM 8475 O O . SER A 1 1119 ? 3.058 -26.663 46.140 1.00 94.50 1119 SER A O 1
ATOM 8477 N N . ALA A 1 1120 ? 0.971 -27.102 45.433 1.00 95.25 1120 ALA A N 1
ATOM 8478 C CA . ALA A 1 1120 ? 1.129 -26.429 44.149 1.00 95.25 1120 ALA A CA 1
ATOM 8479 C C . ALA A 1 1120 ? 1.323 -24.914 44.341 1.00 95.25 1120 ALA A C 1
ATOM 8481 O O . ALA A 1 1120 ? 2.208 -24.323 43.717 1.00 95.25 1120 ALA A O 1
ATOM 8482 N N . ALA A 1 1121 ? 0.553 -24.300 45.241 1.00 96.06 1121 ALA A N 1
ATOM 8483 C CA . ALA A 1 1121 ? 0.679 -22.891 45.598 1.00 96.06 1121 ALA A CA 1
ATOM 8484 C C . ALA A 1 1121 ? 2.052 -22.560 46.196 1.00 96.06 1121 ALA A C 1
ATOM 8486 O O . ALA A 1 1121 ? 2.686 -21.591 45.780 1.00 96.06 1121 ALA A O 1
ATOM 8487 N N . TYR A 1 1122 ? 2.562 -23.405 47.099 1.00 96.12 1122 TYR A N 1
ATOM 8488 C CA . TYR A 1 1122 ? 3.893 -23.244 47.688 1.00 96.12 1122 TYR A CA 1
ATOM 8489 C C . TYR A 1 1122 ? 4.999 -23.272 46.618 1.00 96.12 1122 TYR A C 1
ATOM 8491 O O . TYR A 1 1122 ? 5.896 -22.426 46.621 1.00 96.12 1122 TYR A O 1
ATOM 8499 N N . ILE A 1 1123 ? 4.887 -24.172 45.630 1.00 95.56 1123 ILE A N 1
ATOM 8500 C CA . ILE A 1 1123 ? 5.751 -24.169 44.436 1.00 95.56 1123 ILE A CA 1
ATOM 8501 C C . ILE A 1 1123 ? 5.624 -22.850 43.659 1.00 95.56 1123 ILE A C 1
ATOM 8503 O O . ILE A 1 1123 ? 6.639 -22.287 43.241 1.00 95.56 1123 ILE A O 1
ATOM 8507 N N . GLY A 1 1124 ? 4.401 -22.339 43.510 1.00 95.12 1124 GLY A N 1
ATOM 8508 C CA . GLY A 1 1124 ? 4.085 -21.009 42.993 1.00 95.12 1124 GLY A CA 1
ATOM 8509 C C . GLY A 1 1124 ? 4.911 -19.890 43.632 1.00 95.12 1124 GLY A C 1
ATOM 8510 O O . GLY A 1 1124 ? 5.704 -19.230 42.949 1.00 95.12 1124 GLY A O 1
ATOM 8511 N N . HIS A 1 1125 ? 4.748 -19.686 44.940 1.00 94.69 1125 HIS A N 1
ATOM 8512 C CA . HIS A 1 1125 ? 5.402 -18.601 45.677 1.00 94.69 1125 HIS A CA 1
ATOM 8513 C C . HIS A 1 1125 ? 6.932 -18.730 45.693 1.00 94.69 1125 HIS A C 1
ATOM 8515 O O . HIS A 1 1125 ? 7.622 -17.798 45.281 1.00 94.69 1125 HIS A O 1
ATOM 8521 N N . VAL A 1 1126 ? 7.485 -19.899 46.043 1.00 94.38 1126 VAL A N 1
ATOM 8522 C CA . VAL A 1 1126 ? 8.948 -20.087 46.119 1.00 94.38 1126 VAL A CA 1
ATOM 8523 C C . VAL A 1 1126 ? 9.619 -19.823 44.765 1.00 94.38 1126 VAL A C 1
ATOM 8525 O O . VAL A 1 1126 ? 10.663 -19.167 44.683 1.00 94.38 1126 VAL A O 1
ATOM 8528 N N . VAL A 1 1127 ? 9.025 -20.298 43.667 1.00 94.25 1127 VAL A N 1
ATOM 8529 C CA . VAL A 1 1127 ? 9.597 -20.102 42.328 1.00 94.25 1127 VAL A CA 1
ATOM 8530 C C . VAL A 1 1127 ? 9.474 -18.650 41.871 1.00 94.25 1127 VAL A C 1
ATOM 8532 O O . VAL A 1 1127 ? 10.415 -18.133 41.265 1.00 94.25 1127 VAL A O 1
ATOM 8535 N N . THR A 1 1128 ? 8.359 -17.975 42.162 1.00 93.50 1128 THR A N 1
ATOM 8536 C CA . THR A 1 1128 ? 8.178 -16.561 41.797 1.00 93.50 1128 THR A CA 1
ATOM 8537 C C . THR A 1 1128 ? 9.028 -15.620 42.657 1.00 93.50 1128 THR A C 1
ATOM 8539 O O . THR A 1 1128 ? 9.578 -14.666 42.106 1.00 93.50 1128 THR A O 1
ATOM 8542 N N . ARG A 1 1129 ? 9.275 -15.926 43.941 1.00 92.62 1129 ARG A N 1
ATOM 8543 C CA . ARG A 1 1129 ? 10.230 -15.197 44.800 1.00 92.62 1129 ARG A CA 1
ATOM 8544 C C . ARG A 1 1129 ? 11.647 -15.229 44.233 1.00 92.62 1129 ARG A C 1
ATOM 8546 O O . ARG A 1 1129 ? 12.259 -14.183 44.028 1.00 92.62 1129 ARG A O 1
ATOM 8553 N N . HIS A 1 1130 ? 12.162 -16.417 43.921 1.00 91.06 1130 HIS A N 1
ATOM 8554 C CA . HIS A 1 1130 ? 13.498 -16.552 43.329 1.00 91.06 1130 HIS A CA 1
ATOM 8555 C C . HIS A 1 1130 ? 13.549 -16.140 41.849 1.00 91.06 1130 HIS A C 1
ATOM 8557 O O . HIS A 1 1130 ? 14.637 -16.006 41.279 1.00 91.06 1130 HIS A O 1
ATOM 8563 N N . ARG A 1 1131 ? 12.392 -15.957 41.194 1.00 91.44 1131 ARG A N 1
ATOM 8564 C CA . ARG A 1 1131 ? 12.311 -15.607 39.775 1.00 91.44 1131 ARG A CA 1
ATOM 8565 C C . ARG A 1 1131 ? 10.964 -15.001 39.370 1.00 91.44 1131 ARG A C 1
ATOM 8567 O O . ARG A 1 1131 ? 10.148 -15.646 38.714 1.00 91.44 1131 ARG A O 1
ATOM 8574 N N . SER A 1 1132 ? 10.813 -13.706 39.619 1.00 87.62 1132 SER A N 1
ATOM 8575 C CA . SER A 1 1132 ? 9.592 -12.926 39.344 1.00 87.62 1132 SER A CA 1
ATOM 8576 C C . SER A 1 1132 ? 9.078 -12.970 37.896 1.00 87.62 1132 SER A C 1
ATOM 8578 O O . SER A 1 1132 ? 7.905 -12.724 37.647 1.00 87.62 1132 SER A O 1
ATOM 8580 N N . GLY A 1 1133 ? 9.936 -13.294 36.922 1.00 88.94 1133 GLY A N 1
ATOM 8581 C CA . GLY A 1 1133 ? 9.557 -13.467 35.515 1.00 88.94 1133 GLY A CA 1
ATOM 8582 C C . GLY A 1 1133 ? 9.157 -14.893 35.105 1.00 88.94 1133 GLY A C 1
ATOM 8583 O O . GLY A 1 1133 ? 9.046 -15.147 33.904 1.00 88.94 1133 GLY A O 1
ATOM 8584 N N . ALA A 1 1134 ? 9.037 -15.845 36.036 1.00 93.69 1134 ALA A N 1
ATOM 8585 C CA . ALA A 1 1134 ? 8.566 -17.201 35.750 1.00 93.69 1134 ALA A CA 1
ATOM 8586 C C . ALA A 1 1134 ? 7.029 -17.266 35.762 1.00 93.69 1134 ALA A C 1
ATOM 8588 O O . ALA A 1 1134 ? 6.397 -16.750 36.673 1.00 93.69 1134 ALA A O 1
ATOM 8589 N N . THR A 1 1135 ? 6.433 -17.925 34.766 1.00 95.25 1135 THR A N 1
ATOM 8590 C CA . THR A 1 1135 ? 4.973 -18.137 34.674 1.00 95.25 1135 THR A CA 1
ATOM 8591 C C . THR A 1 1135 ? 4.566 -19.581 34.933 1.00 95.25 1135 THR A C 1
ATOM 8593 O O . THR A 1 1135 ? 3.436 -19.862 35.302 1.00 95.25 1135 THR A O 1
ATOM 8596 N N . SER A 1 1136 ? 5.478 -20.522 34.705 1.00 95.81 1136 SER A N 1
ATOM 8597 C CA . SER A 1 1136 ? 5.201 -21.956 34.798 1.00 95.81 1136 SER A CA 1
ATOM 8598 C C . SER A 1 1136 ? 6.473 -22.734 35.113 1.00 95.81 1136 SER A C 1
ATOM 8600 O O . SER A 1 1136 ? 7.585 -22.291 34.794 1.00 95.81 1136 SER A O 1
ATOM 8602 N N . VAL A 1 1137 ? 6.310 -23.916 35.700 1.00 96.19 1137 VAL A N 1
ATOM 8603 C CA . VAL A 1 1137 ? 7.408 -24.844 35.993 1.00 96.19 1137 VAL A CA 1
ATOM 8604 C C . VAL A 1 1137 ? 7.213 -26.196 35.353 1.00 96.19 1137 VAL A C 1
ATOM 8606 O O . VAL A 1 1137 ? 6.097 -26.661 35.159 1.00 96.19 1137 VAL A O 1
ATOM 8609 N N . ARG A 1 1138 ? 8.342 -26.828 35.047 1.00 94.81 1138 ARG A N 1
ATOM 8610 C CA . ARG A 1 1138 ? 8.412 -28.226 34.660 1.00 94.81 1138 ARG A CA 1
ATOM 8611 C C . ARG A 1 1138 ? 8.495 -29.084 35.916 1.00 94.81 1138 ARG A C 1
ATOM 8613 O O . ARG A 1 1138 ? 9.477 -28.985 36.656 1.00 94.81 1138 ARG A O 1
ATOM 8620 N N . LEU A 1 1139 ? 7.484 -29.917 36.106 1.00 93.44 1139 LEU A N 1
ATOM 8621 C CA . LEU A 1 1139 ? 7.510 -31.060 37.002 1.00 93.44 1139 LEU A CA 1
ATOM 8622 C C . LEU A 1 1139 ? 7.962 -32.278 36.189 1.00 93.44 1139 LEU A C 1
ATOM 8624 O O . LEU A 1 1139 ? 7.373 -32.564 35.144 1.00 93.44 1139 LEU A O 1
ATOM 8628 N N . ASP A 1 1140 ? 8.999 -32.966 36.656 1.00 89.31 1140 ASP A N 1
ATOM 8629 C CA . ASP A 1 1140 ? 9.421 -34.264 36.126 1.00 89.31 1140 ASP A CA 1
ATOM 8630 C C . ASP A 1 1140 ? 9.152 -35.369 37.165 1.00 89.31 1140 ASP A C 1
ATOM 8632 O O . ASP A 1 1140 ? 9.153 -35.132 38.380 1.00 89.31 1140 ASP A O 1
ATOM 8636 N N . GLU A 1 1141 ? 8.927 -36.590 36.683 1.00 83.00 1141 GLU A N 1
ATOM 8637 C CA . GLU A 1 1141 ? 8.856 -37.794 37.514 1.00 83.00 1141 GLU A CA 1
ATOM 8638 C C . GLU A 1 1141 ? 10.214 -38.138 38.128 1.00 83.00 1141 GLU A C 1
ATOM 8640 O O . GLU A 1 1141 ? 11.225 -38.300 37.437 1.00 83.00 1141 GLU A O 1
ATOM 8645 N N . ASN A 1 1142 ? 10.240 -38.269 39.454 1.00 76.12 1142 ASN A N 1
ATOM 8646 C CA . ASN A 1 1142 ? 11.455 -38.576 40.187 1.00 76.12 1142 ASN A CA 1
ATOM 8647 C C . ASN A 1 1142 ? 11.660 -40.100 40.214 1.00 76.12 1142 ASN A C 1
ATOM 8649 O O . ASN A 1 1142 ? 10.769 -40.846 40.608 1.00 76.12 1142 ASN A O 1
ATOM 8653 N N . ALA A 1 1143 ? 12.840 -40.584 39.815 1.00 58.00 1143 ALA A N 1
ATOM 8654 C CA . ALA A 1 1143 ? 13.071 -41.978 39.394 1.00 58.00 1143 ALA A CA 1
ATOM 8655 C C . ALA A 1 1143 ? 12.989 -43.081 40.488 1.00 58.00 1143 ALA A C 1
ATOM 8657 O O . ALA A 1 1143 ? 13.551 -44.162 40.311 1.00 58.00 1143 ALA A O 1
ATOM 8658 N N . GLY A 1 1144 ? 12.336 -42.831 41.627 1.00 53.16 1144 GLY A N 1
ATOM 8659 C CA . GLY A 1 1144 ? 12.212 -43.796 42.725 1.00 53.16 1144 GLY A CA 1
ATOM 8660 C C . GLY A 1 1144 ? 11.197 -43.469 43.829 1.00 53.16 1144 GLY A C 1
ATOM 8661 O O . GLY A 1 1144 ? 11.230 -44.137 44.861 1.00 53.16 1144 GLY A O 1
ATOM 8662 N N . ARG A 1 1145 ? 10.336 -42.455 43.660 1.00 57.59 1145 ARG A N 1
ATOM 8663 C CA . ARG A 1 1145 ? 9.174 -42.162 44.525 1.00 57.59 1145 ARG A CA 1
ATOM 8664 C C . ARG A 1 1145 ? 8.100 -41.476 43.682 1.00 57.59 1145 ARG A C 1
ATOM 8666 O O . ARG A 1 1145 ? 8.455 -40.659 42.843 1.00 57.59 1145 ARG A O 1
ATOM 8673 N N . ASP A 1 1146 ? 6.827 -41.718 43.983 1.00 70.00 1146 ASP A N 1
ATOM 8674 C CA . ASP A 1 1146 ? 5.673 -41.214 43.209 1.00 70.00 1146 ASP A CA 1
ATOM 8675 C C . ASP A 1 1146 ? 5.527 -39.671 43.206 1.00 70.00 1146 ASP A C 1
ATOM 8677 O O . ASP A 1 1146 ? 4.703 -39.111 42.483 1.00 70.00 1146 ASP A O 1
ATOM 8681 N N . GLY A 1 1147 ? 6.335 -38.964 44.005 1.00 73.94 1147 GLY A N 1
ATOM 8682 C CA . GLY A 1 1147 ? 6.361 -37.504 44.083 1.00 73.94 1147 GLY A CA 1
ATOM 8683 C C . GLY A 1 1147 ? 7.050 -36.836 42.888 1.00 73.94 1147 GLY A C 1
ATOM 8684 O O . GLY A 1 1147 ? 8.146 -37.225 42.472 1.00 73.94 1147 GLY A O 1
ATOM 8685 N N . ARG A 1 1148 ? 6.430 -35.776 42.366 1.00 83.50 1148 ARG A N 1
ATOM 8686 C CA . ARG A 1 1148 ? 6.984 -34.940 41.287 1.00 83.50 1148 ARG A CA 1
ATOM 8687 C C . ARG A 1 1148 ? 8.004 -33.921 41.810 1.00 83.50 1148 ARG A C 1
ATOM 8689 O O . ARG A 1 1148 ? 7.849 -33.398 42.910 1.00 83.50 1148 ARG A O 1
ATOM 8696 N N . CYS A 1 1149 ? 9.034 -33.598 41.021 1.00 88.38 1149 CYS A N 1
ATOM 8697 C CA . CYS A 1 1149 ? 10.040 -32.588 41.382 1.00 88.38 1149 CYS A CA 1
ATOM 8698 C C . CYS A 1 1149 ? 10.142 -31.456 40.345 1.00 88.38 1149 CYS A C 1
ATOM 8700 O O . CYS A 1 1149 ? 10.019 -31.680 39.141 1.00 88.38 1149 CYS A O 1
ATOM 8702 N N . VAL A 1 1150 ? 10.379 -30.222 40.808 1.00 91.62 1150 VAL A N 1
ATOM 8703 C CA . VAL A 1 1150 ? 10.553 -29.059 39.923 1.00 91.62 1150 VAL A CA 1
ATOM 8704 C C . VAL A 1 1150 ? 11.980 -29.017 39.381 1.00 91.62 1150 VAL A C 1
ATOM 8706 O O . VAL A 1 1150 ? 12.932 -28.840 40.139 1.00 91.62 1150 VAL A O 1
ATOM 8709 N N . THR A 1 1151 ? 12.140 -29.108 38.061 1.00 90.75 1151 THR A N 1
ATOM 8710 C CA . THR A 1 1151 ? 13.467 -29.121 37.415 1.00 90.75 1151 THR A CA 1
ATOM 8711 C C . THR A 1 1151 ? 13.776 -27.844 36.634 1.00 90.75 1151 THR A C 1
ATOM 8713 O O . THR A 1 1151 ? 14.936 -27.427 36.535 1.00 90.75 1151 THR A O 1
ATOM 8716 N N . ARG A 1 1152 ? 12.755 -27.207 36.043 1.00 93.94 1152 ARG A N 1
ATOM 8717 C CA . ARG A 1 1152 ? 12.912 -26.058 35.135 1.00 93.94 1152 ARG A CA 1
ATOM 8718 C C . ARG A 1 1152 ? 11.789 -25.042 35.287 1.00 93.94 1152 ARG A C 1
ATOM 8720 O O . ARG A 1 1152 ? 10.690 -25.353 35.728 1.00 93.94 1152 ARG A O 1
ATOM 8727 N N . THR A 1 1153 ? 12.086 -23.816 34.878 1.00 93.88 1153 THR A N 1
ATOM 8728 C CA . THR A 1 1153 ? 11.207 -22.642 34.935 1.00 93.88 1153 THR A CA 1
ATOM 8729 C C . THR A 1 1153 ? 11.082 -22.023 33.543 1.00 93.88 1153 THR A C 1
ATOM 8731 O O . THR A 1 1153 ? 12.084 -21.864 32.834 1.00 93.88 1153 THR A O 1
ATOM 8734 N N . PHE A 1 1154 ? 9.872 -21.619 33.163 1.00 93.31 1154 PHE A N 1
ATOM 8735 C CA . PHE A 1 1154 ? 9.581 -20.922 31.907 1.00 93.31 1154 PHE A CA 1
ATOM 8736 C C . PHE A 1 1154 ? 9.125 -19.490 32.192 1.00 93.31 1154 PHE A C 1
ATOM 8738 O O . PHE A 1 1154 ? 8.425 -19.250 33.172 1.00 93.31 1154 PHE A O 1
ATOM 8745 N N . ASN A 1 1155 ? 9.504 -18.539 31.336 1.00 92.25 1155 ASN A N 1
ATOM 8746 C CA . ASN A 1 1155 ? 8.958 -17.177 31.370 1.00 92.25 1155 ASN A CA 1
ATOM 8747 C C . ASN A 1 1155 ? 7.783 -16.996 30.390 1.00 92.25 1155 ASN A C 1
ATOM 8749 O O . ASN A 1 1155 ? 7.451 -17.910 29.634 1.00 92.25 1155 ASN A O 1
ATOM 8753 N N . VAL A 1 1156 ? 7.215 -15.783 30.350 1.00 82.25 1156 VAL A N 1
ATOM 8754 C CA . VAL A 1 1156 ? 6.146 -15.365 29.413 1.00 82.25 1156 VAL A CA 1
ATOM 8755 C C . VAL A 1 1156 ? 6.437 -15.691 27.937 1.00 82.25 1156 VAL A C 1
ATOM 8757 O O . VAL A 1 1156 ? 5.526 -15.996 27.180 1.00 82.25 1156 VAL A O 1
ATOM 8760 N N . ASN A 1 1157 ? 7.711 -15.702 27.531 1.00 82.31 1157 ASN A N 1
ATOM 8761 C CA . ASN A 1 1157 ? 8.144 -15.995 26.159 1.00 82.31 1157 ASN A CA 1
ATOM 8762 C C . ASN A 1 1157 ? 8.389 -17.499 25.910 1.00 82.31 1157 ASN A C 1
ATOM 8764 O O . ASN A 1 1157 ? 8.949 -17.870 24.879 1.00 82.31 1157 ASN A O 1
ATOM 8768 N N . GLY A 1 1158 ? 8.055 -18.369 26.870 1.00 84.12 1158 GLY A N 1
ATOM 8769 C CA . GLY A 1 1158 ? 8.337 -19.805 26.817 1.00 84.12 1158 GLY A CA 1
ATOM 8770 C C . GLY A 1 1158 ? 9.824 -20.165 26.933 1.00 84.12 1158 GLY A C 1
ATOM 8771 O O . GLY A 1 1158 ? 10.192 -21.305 26.658 1.00 84.12 1158 GLY A O 1
ATOM 8772 N N . VAL A 1 1159 ? 10.693 -19.226 27.332 1.00 87.69 1159 VAL A N 1
ATOM 8773 C CA . VAL A 1 1159 ? 12.133 -19.482 27.472 1.00 87.69 1159 VAL A CA 1
ATOM 8774 C C . VAL A 1 1159 ? 12.380 -20.305 28.731 1.00 87.69 1159 VAL A C 1
ATOM 8776 O O . VAL A 1 1159 ? 12.290 -19.807 29.856 1.00 87.69 1159 VAL A O 1
ATOM 8779 N N . GLU A 1 1160 ? 12.711 -21.571 28.511 1.00 90.88 1160 GLU A N 1
ATOM 8780 C CA . GLU A 1 1160 ? 13.114 -22.525 29.536 1.00 90.88 1160 GLU A CA 1
ATOM 8781 C C . GLU A 1 1160 ? 14.496 -22.169 30.113 1.00 90.88 1160 GLU A C 1
ATOM 8783 O O . GLU A 1 1160 ? 15.435 -21.850 29.381 1.00 90.88 1160 GLU A O 1
ATOM 8788 N N . LYS A 1 1161 ? 14.644 -22.262 31.435 1.00 91.25 1161 LYS A N 1
ATOM 8789 C CA . LYS A 1 1161 ? 15.943 -22.298 32.129 1.00 91.25 1161 LYS A CA 1
ATOM 8790 C C . LYS A 1 1161 ? 15.839 -23.240 33.345 1.00 91.25 1161 LYS A C 1
ATOM 8792 O O . LYS A 1 1161 ? 14.721 -23.481 33.805 1.00 91.25 1161 LYS A O 1
ATOM 8797 N N . PRO A 1 1162 ? 16.955 -23.728 33.917 1.00 92.06 1162 PRO A N 1
ATOM 8798 C CA . PRO A 1 1162 ? 16.931 -24.415 35.213 1.00 92.06 1162 PRO A CA 1
ATOM 8799 C C . PRO A 1 1162 ? 16.243 -23.590 36.318 1.00 92.06 1162 PRO A C 1
ATOM 8801 O O . PRO A 1 1162 ? 16.136 -22.359 36.226 1.00 92.06 1162 PRO A O 1
ATOM 8804 N N . ILE A 1 1163 ? 15.757 -24.289 37.346 1.00 93.06 1163 ILE A N 1
ATOM 8805 C CA . ILE A 1 1163 ? 15.374 -23.697 38.636 1.00 93.06 1163 ILE A CA 1
ATOM 8806 C C . ILE A 1 1163 ? 16.611 -23.113 39.350 1.00 93.06 1163 ILE A C 1
ATOM 8808 O O . ILE A 1 1163 ? 17.733 -23.572 39.129 1.00 93.06 1163 ILE A O 1
ATOM 8812 N N . ALA A 1 1164 ? 16.420 -22.074 40.169 1.00 90.19 1164 ALA A N 1
ATOM 8813 C CA . ALA A 1 1164 ? 17.480 -21.532 41.019 1.00 90.19 1164 ALA A CA 1
ATOM 8814 C C . ALA A 1 1164 ? 17.866 -22.558 42.111 1.00 90.19 1164 ALA A C 1
ATOM 8816 O O . ALA A 1 1164 ? 16.957 -23.175 42.672 1.00 90.19 1164 ALA A O 1
ATOM 8817 N N . PRO A 1 1165 ? 19.159 -22.762 42.433 1.00 88.69 1165 PRO A N 1
ATOM 8818 C CA . PRO A 1 1165 ? 19.581 -23.706 43.475 1.00 88.69 1165 PRO A CA 1
ATOM 8819 C C . PRO A 1 1165 ? 18.892 -23.484 44.829 1.00 88.69 1165 PRO A C 1
ATOM 8821 O O . PRO A 1 1165 ? 18.539 -24.441 45.510 1.00 88.69 1165 PRO A O 1
ATOM 8824 N N . GLU A 1 1166 ? 18.651 -22.224 45.184 1.00 89.69 1166 GLU A N 1
ATOM 8825 C CA . GLU A 1 1166 ? 18.007 -21.787 46.422 1.00 89.69 1166 GLU A CA 1
ATOM 8826 C C . GLU A 1 1166 ? 16.521 -22.180 46.448 1.00 89.69 1166 GLU A C 1
ATOM 8828 O O . GLU A 1 1166 ? 16.039 -22.731 47.436 1.00 89.69 1166 GLU A O 1
ATOM 8833 N N . ALA A 1 1167 ? 15.819 -21.999 45.323 1.00 89.31 1167 ALA A N 1
ATOM 8834 C CA . ALA A 1 1167 ? 14.439 -22.452 45.160 1.00 89.31 1167 ALA A CA 1
ATOM 8835 C C . ALA A 1 1167 ? 14.341 -23.985 45.195 1.00 89.31 1167 ALA A C 1
ATOM 8837 O O . ALA A 1 1167 ? 13.438 -24.532 45.818 1.00 89.31 1167 ALA A O 1
ATOM 8838 N N . ALA A 1 1168 ? 15.286 -24.696 44.571 1.00 90.38 1168 ALA A N 1
ATOM 8839 C CA . ALA A 1 1168 ? 15.334 -26.157 44.631 1.00 90.38 1168 ALA A CA 1
ATOM 8840 C C . ALA A 1 1168 ? 15.581 -26.674 46.061 1.00 90.38 1168 ALA A C 1
ATOM 8842 O O . ALA A 1 1168 ? 14.997 -27.682 46.453 1.00 90.38 1168 ALA A O 1
ATOM 8843 N N . ALA A 1 1169 ? 16.400 -25.972 46.854 1.00 89.12 1169 ALA A N 1
ATOM 8844 C CA . ALA A 1 1169 ? 16.612 -26.287 48.263 1.00 89.12 1169 ALA A CA 1
ATOM 8845 C C . ALA A 1 1169 ? 15.336 -26.059 49.096 1.00 89.12 1169 ALA A C 1
ATOM 8847 O O . ALA A 1 1169 ? 14.927 -26.965 49.821 1.00 89.12 1169 ALA A O 1
ATOM 8848 N N . ALA A 1 1170 ? 14.661 -24.916 48.940 1.00 88.75 1170 ALA A N 1
ATOM 8849 C CA . ALA A 1 1170 ? 13.403 -24.620 49.638 1.00 88.75 1170 ALA A CA 1
ATOM 8850 C C . ALA A 1 1170 ? 12.268 -25.601 49.275 1.00 88.75 1170 ALA A C 1
ATOM 8852 O O . ALA A 1 1170 ? 11.543 -26.071 50.145 1.00 88.75 1170 ALA A O 1
ATOM 8853 N N . LEU A 1 1171 ? 12.157 -26.003 48.005 1.00 91.38 1171 LEU A N 1
ATOM 8854 C CA . LEU A 1 1171 ? 11.175 -27.012 47.587 1.00 91.38 1171 LEU A CA 1
ATOM 8855 C C . LEU A 1 1171 ? 11.518 -28.437 48.047 1.00 91.38 1171 LEU A C 1
ATOM 8857 O O . LEU A 1 1171 ? 10.660 -29.312 47.983 1.00 91.38 1171 LEU A O 1
ATOM 8861 N N . SER A 1 1172 ? 12.744 -28.692 48.514 1.00 86.62 1172 SER A N 1
ATOM 8862 C CA . SER A 1 1172 ? 13.138 -30.012 49.025 1.00 86.62 1172 SER A CA 1
ATOM 8863 C C . SER A 1 1172 ? 12.733 -30.265 50.480 1.00 86.62 1172 SER A C 1
ATOM 8865 O O . SER A 1 1172 ? 12.747 -31.417 50.914 1.00 86.62 1172 SER A O 1
ATOM 8867 N N . THR A 1 1173 ? 12.375 -29.218 51.235 1.00 81.31 1173 THR A N 1
ATOM 8868 C CA . THR A 1 1173 ? 12.030 -29.326 52.664 1.00 81.31 1173 THR A CA 1
ATOM 8869 C C . THR A 1 1173 ? 10.551 -29.593 52.942 1.00 81.31 1173 THR A C 1
ATOM 8871 O O . THR A 1 1173 ? 10.209 -29.896 54.081 1.00 81.31 1173 THR A O 1
ATOM 8874 N N . VAL A 1 1174 ? 9.682 -29.509 51.930 1.00 76.25 1174 VAL A N 1
ATOM 8875 C CA . VAL A 1 1174 ? 8.233 -29.740 52.059 1.00 76.25 1174 VAL A CA 1
ATOM 8876 C C . VAL A 1 1174 ? 7.851 -31.043 51.351 1.00 76.25 1174 VAL A C 1
ATOM 8878 O O . VAL A 1 1174 ? 8.300 -31.265 50.223 1.00 76.25 1174 VAL A O 1
ATOM 8881 N N . PRO A 1 1175 ? 7.022 -31.919 51.954 1.00 70.38 1175 PRO A N 1
ATOM 8882 C CA . PRO A 1 1175 ? 6.455 -33.059 51.246 1.00 70.38 1175 PRO A CA 1
ATOM 8883 C C . PRO A 1 1175 ? 5.587 -32.566 50.082 1.00 70.38 1175 PRO A C 1
ATOM 8885 O O . PRO A 1 1175 ? 4.519 -31.999 50.288 1.00 70.38 1175 PRO A O 1
ATOM 8888 N N . ALA A 1 1176 ? 6.033 -32.771 48.844 1.00 70.75 1176 ALA A N 1
ATOM 8889 C CA . ALA A 1 1176 ? 5.205 -32.475 47.684 1.00 70.75 1176 ALA A CA 1
ATOM 8890 C C . ALA A 1 1176 ? 4.083 -33.520 47.585 1.00 70.75 1176 ALA A C 1
ATOM 8892 O O . ALA A 1 1176 ? 4.324 -34.644 47.145 1.00 70.75 1176 ALA A O 1
ATOM 8893 N N . TYR A 1 1177 ? 2.849 -33.138 47.927 1.00 83.88 1177 TYR A N 1
ATOM 8894 C CA . TYR A 1 1177 ? 1.654 -33.986 47.773 1.00 83.88 1177 TYR A CA 1
ATOM 8895 C C . TYR A 1 1177 ? 1.243 -34.195 46.293 1.00 83.88 1177 TYR A C 1
ATOM 8897 O O . TYR A 1 1177 ? 0.215 -34.804 45.996 1.00 83.88 1177 TYR A O 1
ATOM 8905 N N . LEU A 1 1178 ? 2.065 -33.727 45.344 1.00 89.88 1178 LEU A N 1
ATOM 8906 C CA . LEU A 1 1178 ? 1.916 -33.930 43.903 1.00 89.88 1178 LEU A CA 1
ATOM 8907 C C . LEU A 1 1178 ? 2.375 -35.347 43.517 1.00 89.88 1178 LEU A C 1
ATOM 8909 O O . LEU A 1 1178 ? 3.566 -35.588 43.297 1.00 89.88 1178 LEU A O 1
ATOM 8913 N N . SER A 1 1179 ? 1.421 -36.274 43.442 1.00 90.19 1179 SER A N 1
ATOM 8914 C CA . SER A 1 1179 ? 1.636 -37.695 43.144 1.00 90.19 1179 SER A CA 1
ATOM 8915 C C . SER A 1 1179 ? 0.689 -38.195 42.050 1.00 90.19 1179 SER A C 1
ATOM 8917 O O . SER A 1 1179 ? -0.261 -37.499 41.689 1.00 90.19 1179 SER A O 1
ATOM 8919 N N . ASP A 1 1180 ? 0.901 -39.416 41.551 1.00 85.31 1180 ASP A N 1
ATOM 8920 C CA . ASP A 1 1180 ? -0.040 -40.073 40.629 1.00 85.31 1180 ASP A CA 1
ATOM 8921 C C . ASP A 1 1180 ? -1.427 -40.301 41.250 1.00 85.31 1180 ASP A C 1
ATOM 8923 O O . ASP A 1 1180 ? -2.438 -40.168 40.566 1.00 85.31 1180 ASP A O 1
ATOM 8927 N N . ALA A 1 1181 ? -1.495 -40.585 42.556 1.00 84.81 1181 ALA A N 1
ATOM 8928 C CA . ALA A 1 1181 ? -2.760 -40.780 43.268 1.00 84.81 1181 ALA A CA 1
ATOM 8929 C C . ALA A 1 1181 ? -3.596 -39.491 43.374 1.00 84.81 1181 ALA A C 1
ATOM 8931 O O . ALA A 1 1181 ? -4.803 -39.558 43.581 1.00 84.81 1181 ALA A O 1
ATOM 8932 N N . THR A 1 1182 ? -2.957 -38.330 43.216 1.00 89.69 1182 THR A N 1
ATOM 8933 C CA . THR A 1 1182 ? -3.570 -36.996 43.298 1.00 89.69 1182 THR A CA 1
ATOM 8934 C C . THR A 1 1182 ? -3.568 -36.259 41.952 1.00 89.69 1182 THR A C 1
ATOM 8936 O O . THR A 1 1182 ? -3.873 -35.066 41.891 1.00 89.69 1182 THR A O 1
ATOM 8939 N N . ALA A 1 1183 ? -3.234 -36.964 40.862 1.00 88.69 1183 ALA A N 1
ATOM 8940 C CA . ALA A 1 1183 ? -3.022 -36.402 39.530 1.00 88.69 1183 ALA A CA 1
ATOM 8941 C C . ALA A 1 1183 ? -4.206 -35.580 39.010 1.00 88.69 1183 ALA A C 1
ATOM 8943 O O . ALA A 1 1183 ? -3.991 -34.502 38.464 1.00 88.69 1183 ALA A O 1
ATOM 8944 N N . GLU A 1 1184 ? -5.447 -36.032 39.216 1.00 89.88 1184 GLU A N 1
ATOM 8945 C CA . GLU A 1 1184 ? -6.649 -35.348 38.710 1.00 89.88 1184 GLU A CA 1
ATOM 8946 C C . GLU A 1 1184 ? -6.750 -33.887 39.188 1.00 89.88 1184 GLU A C 1
ATOM 8948 O O . GLU A 1 1184 ? -7.148 -33.011 38.418 1.00 89.88 1184 GLU A O 1
ATOM 8953 N N . ILE A 1 1185 ? -6.309 -33.608 40.419 1.00 91.88 1185 ILE A N 1
ATOM 8954 C CA . ILE A 1 1185 ? -6.411 -32.294 41.066 1.00 91.88 1185 ILE A CA 1
ATOM 8955 C C . ILE A 1 1185 ? -5.320 -31.350 40.550 1.00 91.88 1185 ILE A C 1
ATOM 8957 O O . ILE A 1 1185 ? -5.611 -30.246 40.090 1.00 91.88 1185 ILE A O 1
ATOM 8961 N N . TRP A 1 1186 ? -4.049 -31.770 40.563 1.00 93.44 1186 TRP A N 1
ATOM 8962 C CA . TRP A 1 1186 ? -2.949 -30.892 40.141 1.00 93.44 1186 TRP A CA 1
ATOM 8963 C C . TRP A 1 1186 ? -2.732 -30.856 38.617 1.00 93.44 1186 TRP A C 1
ATOM 8965 O O . TRP A 1 1186 ? -2.151 -29.893 38.109 1.00 93.44 1186 TRP A O 1
ATOM 8975 N N . HIS A 1 1187 ? -3.266 -31.820 37.854 1.00 93.50 1187 HIS A N 1
ATOM 8976 C CA . HIS A 1 1187 ? -3.382 -31.707 36.394 1.00 93.50 1187 HIS A CA 1
ATOM 8977 C C . HIS A 1 1187 ? -4.289 -30.539 35.982 1.00 93.50 1187 HIS A C 1
ATOM 8979 O O . HIS A 1 1187 ? -4.005 -29.895 34.973 1.00 93.50 1187 HIS A O 1
ATOM 8985 N N . ALA A 1 1188 ? -5.329 -30.214 36.761 1.00 93.44 1188 ALA A N 1
ATOM 8986 C CA . ALA A 1 1188 ? -6.185 -29.054 36.496 1.00 93.44 1188 ALA A CA 1
ATOM 8987 C C . ALA A 1 1188 ? -5.431 -27.711 36.612 1.00 93.44 1188 ALA A C 1
ATOM 8989 O O . ALA A 1 1188 ? -5.820 -26.730 35.984 1.00 93.44 1188 ALA A O 1
ATOM 8990 N N . LEU A 1 1189 ? -4.315 -27.684 37.353 1.00 95.38 1189 LEU A N 1
ATOM 8991 C CA . LEU A 1 1189 ? -3.423 -26.527 37.509 1.00 95.38 1189 LEU A CA 1
ATOM 8992 C C . LEU A 1 1189 ? -2.296 -26.484 36.451 1.00 95.38 1189 LEU A C 1
ATOM 8994 O O . LEU A 1 1189 ? -1.422 -25.615 36.496 1.00 95.38 1189 LEU A O 1
ATOM 8998 N N . CYS A 1 1190 ? -2.271 -27.424 35.500 1.00 95.19 1190 CYS A N 1
ATOM 8999 C CA . CYS A 1 1190 ? -1.226 -27.523 34.482 1.00 95.19 1190 CYS A CA 1
ATOM 9000 C C . CYS A 1 1190 ? -1.656 -26.938 33.123 1.00 95.19 1190 CYS A C 1
ATOM 9002 O O . CYS A 1 1190 ? -2.666 -27.327 32.545 1.00 95.19 1190 CYS A O 1
ATOM 9004 N N . THR A 1 1191 ? -0.811 -26.085 32.530 1.00 90.19 1191 THR A N 1
ATOM 9005 C CA . THR A 1 1191 ? -0.990 -25.571 31.151 1.00 90.19 1191 THR A CA 1
ATOM 9006 C C . THR A 1 1191 ? -0.694 -26.620 30.080 1.00 90.19 1191 THR A C 1
ATOM 9008 O O . THR A 1 1191 ? -1.158 -26.506 28.944 1.00 90.19 1191 THR A O 1
ATOM 9011 N N . SER A 1 1192 ? 0.085 -27.654 30.409 1.00 90.25 1192 SER A N 1
ATOM 9012 C CA . SER A 1 1192 ? 0.263 -28.827 29.550 1.00 90.25 1192 SER A CA 1
ATOM 9013 C C . SER A 1 1192 ? 0.677 -30.060 30.345 1.00 90.25 1192 SER A C 1
ATOM 9015 O O . SER A 1 1192 ? 1.568 -29.980 31.191 1.00 90.25 1192 SER A O 1
ATOM 9017 N N . VAL A 1 1193 ? 0.098 -31.204 29.992 1.00 89.50 1193 VAL A N 1
ATOM 9018 C CA . VAL A 1 1193 ? 0.385 -32.525 30.558 1.00 89.50 1193 VAL A CA 1
ATOM 9019 C C . VAL A 1 1193 ? 0.892 -33.430 29.428 1.00 89.50 1193 VAL A C 1
ATOM 9021 O O . VAL A 1 1193 ? 0.201 -33.588 28.419 1.00 89.50 1193 VAL A O 1
ATOM 9024 N N . ASP A 1 1194 ? 2.093 -34.005 29.561 1.00 85.19 1194 ASP A N 1
ATOM 9025 C CA . ASP A 1 1194 ? 2.624 -35.025 28.642 1.00 85.19 1194 ASP A CA 1
ATOM 9026 C C . ASP A 1 1194 ? 2.993 -36.307 29.406 1.00 85.19 1194 ASP A C 1
ATOM 9028 O O . ASP A 1 1194 ? 4.159 -36.626 29.658 1.00 85.19 1194 ASP A O 1
ATOM 9032 N N . GLU A 1 1195 ? 1.947 -37.067 29.741 1.00 81.44 1195 GLU A N 1
ATOM 9033 C CA . GLU A 1 1195 ? 1.988 -38.366 30.436 1.00 81.44 1195 GLU A CA 1
ATOM 9034 C C . GLU A 1 1195 ? 2.929 -39.382 29.769 1.00 81.44 1195 GLU A C 1
ATOM 9036 O O . GLU A 1 1195 ? 3.389 -40.323 30.404 1.00 81.44 1195 GLU A O 1
ATOM 9041 N N . ARG A 1 1196 ? 3.249 -39.217 28.475 1.00 73.75 1196 ARG A N 1
ATOM 9042 C CA . ARG A 1 1196 ? 4.140 -40.144 27.752 1.00 73.75 1196 ARG A CA 1
ATOM 9043 C C . ARG A 1 1196 ? 5.600 -40.039 28.175 1.00 73.75 1196 ARG A C 1
ATOM 9045 O O . ARG A 1 1196 ? 6.379 -40.930 27.840 1.00 73.75 1196 ARG A O 1
ATOM 9052 N N . TYR A 1 1197 ? 5.967 -38.944 28.833 1.00 76.00 1197 TYR A N 1
ATOM 9053 C CA . TYR A 1 1197 ? 7.333 -38.656 29.257 1.00 76.00 1197 TYR A CA 1
ATOM 9054 C C . TYR A 1 1197 ? 7.433 -38.289 30.744 1.00 76.00 1197 TYR A C 1
ATOM 9056 O O . TYR A 1 1197 ? 8.526 -37.942 31.184 1.00 76.00 1197 TYR A O 1
ATOM 9064 N N . GLY A 1 1198 ? 6.323 -38.327 31.492 1.00 82.19 1198 GLY A N 1
ATOM 9065 C CA . GLY A 1 1198 ? 6.277 -37.874 32.884 1.00 82.19 1198 GLY A CA 1
ATOM 9066 C C . GLY A 1 1198 ? 6.587 -36.383 33.040 1.00 82.19 1198 GLY A C 1
ATOM 9067 O O . GLY A 1 1198 ? 7.218 -35.984 34.018 1.00 82.19 1198 GLY A O 1
ATOM 9068 N N . VAL A 1 1199 ? 6.210 -35.566 32.043 1.00 86.00 1199 VAL A N 1
ATOM 9069 C CA . VAL A 1 1199 ? 6.523 -34.130 31.987 1.00 86.00 1199 VAL A CA 1
ATOM 9070 C C . VAL A 1 1199 ? 5.247 -33.313 32.099 1.00 86.00 1199 VAL A C 1
ATOM 9072 O O . VAL A 1 1199 ? 4.380 -33.363 31.224 1.00 86.00 1199 VAL A O 1
ATOM 9075 N N . TYR A 1 1200 ? 5.173 -32.489 33.136 1.00 92.31 1200 TYR A N 1
ATOM 9076 C CA . TYR A 1 1200 ? 4.000 -31.675 33.431 1.00 92.31 1200 TYR A CA 1
ATOM 9077 C C . TYR A 1 1200 ? 4.406 -30.214 33.576 1.00 92.31 1200 TYR A C 1
ATOM 9079 O O . TYR A 1 1200 ? 5.493 -29.900 34.067 1.00 92.31 1200 TYR A O 1
ATOM 9087 N N . ARG A 1 1201 ? 3.544 -29.305 33.122 1.00 94.50 1201 ARG A N 1
ATOM 9088 C CA . ARG A 1 1201 ? 3.794 -27.865 33.157 1.00 94.50 1201 ARG A CA 1
ATOM 9089 C C . ARG A 1 1201 ? 2.786 -27.174 34.064 1.00 94.50 1201 ARG A C 1
ATOM 9091 O O . ARG A 1 1201 ? 1.747 -26.720 33.589 1.00 94.50 1201 ARG A O 1
ATOM 9098 N N . LEU A 1 1202 ? 3.114 -27.095 35.349 1.00 96.19 1202 LEU A N 1
ATOM 9099 C CA . LEU A 1 1202 ? 2.315 -26.394 36.352 1.00 96.19 1202 LEU A CA 1
ATOM 9100 C C . LEU A 1 1202 ? 2.326 -24.888 36.057 1.00 96.19 1202 LEU A C 1
ATOM 9102 O O . LEU A 1 1202 ? 3.396 -24.312 35.825 1.00 96.19 1202 LEU A O 1
ATOM 9106 N N . ASP A 1 1203 ? 1.152 -24.262 36.045 1.00 96.75 1203 ASP A N 1
ATOM 9107 C CA . ASP A 1 1203 ? 1.017 -22.808 35.983 1.00 96.75 1203 ASP A CA 1
ATOM 9108 C C . ASP A 1 1203 ? 1.196 -22.218 37.384 1.00 96.75 1203 ASP A C 1
ATOM 9110 O O . ASP A 1 1203 ? 0.505 -22.610 38.322 1.00 96.75 1203 ASP A O 1
ATOM 9114 N N . LEU A 1 1204 ? 2.148 -21.296 37.543 1.00 96.44 1204 LEU A N 1
ATOM 9115 C CA . LEU A 1 1204 ? 2.455 -20.729 38.859 1.00 96.44 1204 LEU A CA 1
ATOM 9116 C C . LEU A 1 1204 ? 1.361 -19.764 39.325 1.00 96.44 1204 LEU A C 1
ATOM 9118 O O . LEU A 1 1204 ? 1.140 -19.653 40.523 1.00 96.44 1204 LEU A O 1
ATOM 9122 N N . GLY A 1 1205 ? 0.672 -19.086 38.400 1.00 94.75 1205 GLY A N 1
ATOM 9123 C CA . GLY A 1 1205 ? -0.429 -18.187 38.733 1.00 94.75 1205 GLY A CA 1
ATOM 9124 C C . GLY A 1 1205 ? -1.654 -18.969 39.187 1.00 94.75 1205 GLY A C 1
ATOM 9125 O O . GLY A 1 1205 ? -2.128 -18.755 40.296 1.00 94.75 1205 GLY A O 1
ATOM 9126 N N . ALA A 1 1206 ? -2.105 -19.935 38.380 1.00 94.00 1206 ALA A N 1
ATOM 9127 C CA . ALA A 1 1206 ? -3.262 -20.763 38.734 1.00 94.00 1206 ALA A CA 1
ATOM 9128 C C . ALA A 1 1206 ? -3.047 -21.536 40.047 1.00 94.00 1206 ALA A C 1
ATOM 9130 O O . ALA A 1 1206 ? -3.981 -21.693 40.829 1.00 94.00 1206 ALA A O 1
ATOM 9131 N N . ALA A 1 1207 ? -1.816 -21.984 40.314 1.00 96.00 1207 ALA A N 1
ATOM 9132 C CA . ALA A 1 1207 ? -1.476 -22.647 41.565 1.00 96.00 1207 ALA A CA 1
ATOM 9133 C C . ALA A 1 1207 ? -1.532 -21.707 42.786 1.00 96.00 1207 ALA A C 1
ATOM 9135 O O . ALA A 1 1207 ? -2.075 -22.101 43.815 1.00 96.00 1207 ALA A O 1
ATOM 9136 N N . ILE A 1 1208 ? -1.022 -20.471 42.679 1.00 97.06 1208 ILE A N 1
ATOM 9137 C CA . ILE A 1 1208 ? -1.123 -19.452 43.744 1.00 97.06 1208 ILE A CA 1
ATOM 9138 C C . ILE A 1 1208 ? -2.592 -19.089 44.007 1.00 97.06 1208 ILE A C 1
ATOM 9140 O O . ILE A 1 1208 ? -3.041 -19.141 45.151 1.00 97.06 1208 ILE A O 1
ATOM 9144 N N . ASP A 1 1209 ? -3.351 -18.788 42.950 1.00 94.81 1209 ASP A N 1
ATOM 9145 C CA . ASP A 1 1209 ? -4.754 -18.362 43.041 1.00 94.81 1209 ASP A CA 1
ATOM 9146 C C . ASP A 1 1209 ? -5.635 -19.470 43.677 1.00 94.81 1209 ASP A C 1
ATOM 9148 O O . ASP A 1 1209 ? -6.500 -19.203 44.520 1.00 94.81 1209 ASP A O 1
ATOM 9152 N N . ALA A 1 1210 ? -5.365 -20.742 43.352 1.00 94.12 1210 ALA A N 1
ATOM 9153 C CA . ALA A 1 1210 ? -6.008 -21.894 43.987 1.00 94.12 1210 ALA A CA 1
ATOM 9154 C C . ALA A 1 1210 ? -5.593 -22.072 45.463 1.00 94.12 1210 ALA A C 1
ATOM 9156 O O . ALA A 1 1210 ? -6.442 -22.363 46.305 1.00 94.12 1210 ALA A O 1
ATOM 9157 N N . GLY A 1 1211 ? -4.317 -21.850 45.801 1.00 95.12 1211 GLY A N 1
ATOM 9158 C CA . GLY A 1 1211 ? -3.816 -21.898 47.180 1.00 95.12 1211 GLY A CA 1
ATOM 9159 C C . GLY A 1 1211 ? -4.449 -20.863 48.101 1.00 95.12 1211 GLY A C 1
ATOM 9160 O O . GLY A 1 1211 ? -4.893 -21.209 49.193 1.00 95.12 1211 GLY A O 1
ATOM 9161 N N . ALA A 1 1212 ? -4.555 -19.615 47.641 1.00 93.69 1212 ALA A N 1
ATOM 9162 C CA . ALA A 1 1212 ? -5.235 -18.549 48.375 1.00 93.69 1212 ALA A CA 1
ATOM 9163 C C . ALA A 1 1212 ? -6.711 -18.898 48.641 1.00 93.69 1212 ALA A C 1
ATOM 9165 O O . ALA A 1 1212 ? -7.222 -18.679 49.739 1.00 93.69 1212 ALA A O 1
ATOM 9166 N N . THR A 1 1213 ? -7.376 -19.519 47.661 1.00 93.88 1213 THR A N 1
ATOM 9167 C CA . THR A 1 1213 ? -8.752 -20.017 47.812 1.00 93.88 1213 THR A CA 1
ATOM 9168 C C . THR A 1 1213 ? -8.838 -21.148 48.847 1.00 93.88 1213 THR A C 1
ATOM 9170 O O . THR A 1 1213 ? -9.752 -21.155 49.668 1.00 93.88 1213 THR A O 1
ATOM 9173 N N . ALA A 1 1214 ? -7.881 -22.083 48.855 1.00 93.00 1214 ALA A N 1
ATOM 9174 C CA . ALA A 1 1214 ? -7.832 -23.177 49.827 1.00 93.00 1214 ALA A CA 1
ATOM 9175 C C . ALA A 1 1214 ? -7.579 -22.682 51.265 1.00 93.00 1214 ALA A C 1
ATOM 9177 O O . ALA A 1 1214 ? -8.267 -23.127 52.183 1.00 93.00 1214 ALA A O 1
ATOM 9178 N N . LEU A 1 1215 ? -6.665 -21.723 51.463 1.00 94.19 1215 LEU A N 1
ATOM 9179 C CA . LEU A 1 1215 ? -6.433 -21.085 52.767 1.00 94.19 1215 LEU A CA 1
ATOM 9180 C C . LEU A 1 1215 ? -7.705 -20.402 53.295 1.00 94.19 1215 LEU A C 1
ATOM 9182 O O . LEU A 1 1215 ? -8.121 -20.661 54.422 1.00 94.19 1215 LEU A O 1
ATOM 9186 N N . ALA A 1 1216 ? -8.386 -19.615 52.455 1.00 92.38 1216 ALA A N 1
ATOM 9187 C CA . ALA A 1 1216 ? -9.618 -18.924 52.841 1.00 92.38 1216 ALA A CA 1
ATOM 9188 C C . ALA A 1 1216 ? -10.771 -19.877 53.222 1.00 92.38 1216 ALA A C 1
ATOM 9190 O O . ALA A 1 1216 ? -11.669 -19.481 53.968 1.00 92.38 1216 ALA A O 1
ATOM 9191 N N . LEU A 1 1217 ? -10.773 -21.116 52.715 1.00 91.94 1217 LEU A N 1
ATOM 9192 C CA . LEU A 1 1217 ? -11.726 -22.160 53.105 1.00 91.94 1217 LEU A CA 1
ATOM 9193 C C . LEU A 1 1217 ? -11.337 -22.847 54.422 1.00 91.94 1217 LEU A C 1
ATOM 9195 O O . LEU A 1 1217 ? -12.225 -23.178 55.206 1.00 91.94 1217 LEU A O 1
ATOM 9199 N N . LEU A 1 1218 ? -10.040 -23.028 54.694 1.00 91.31 1218 LEU A N 1
ATOM 9200 C CA . LEU A 1 1218 ? -9.558 -23.569 55.970 1.00 91.31 1218 LEU A CA 1
ATOM 9201 C C . LEU A 1 1218 ? -9.873 -22.625 57.138 1.00 91.31 1218 LEU A C 1
ATOM 9203 O O . LEU A 1 1218 ? -10.399 -23.085 58.151 1.00 91.31 1218 LEU A O 1
ATOM 9207 N N . ASP A 1 1219 ? -9.678 -21.314 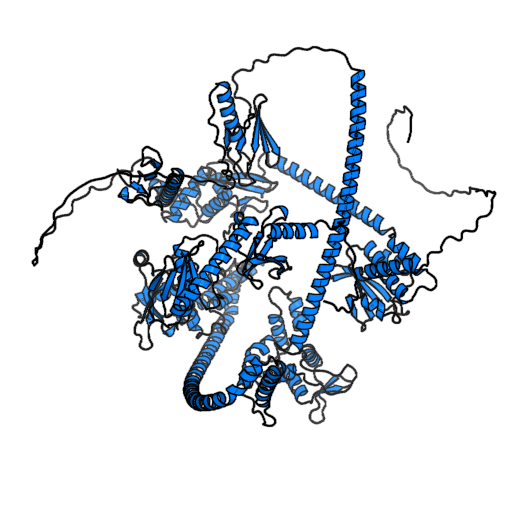56.964 1.00 88.69 1219 ASP A N 1
ATOM 9208 C CA . ASP A 1 1219 ? -10.043 -20.300 57.969 1.00 88.69 1219 ASP A CA 1
ATOM 9209 C C . ASP A 1 1219 ? -11.546 -20.311 58.307 1.00 88.69 1219 ASP A C 1
ATOM 9211 O O . ASP A 1 1219 ? -11.938 -20.065 59.446 1.00 88.69 1219 ASP A O 1
ATOM 9215 N N . GLN A 1 1220 ? -12.407 -20.635 57.334 1.00 87.50 1220 GLN A N 1
ATOM 9216 C CA . GLN A 1 1220 ? -13.857 -20.775 57.540 1.00 87.50 1220 GLN A CA 1
ATOM 9217 C C . GLN A 1 1220 ? -14.252 -22.109 58.193 1.00 87.50 1220 GLN A C 1
ATOM 9219 O O . GLN A 1 1220 ? -15.331 -22.209 58.780 1.00 87.50 1220 GLN A O 1
ATOM 9224 N N . ALA A 1 1221 ? -13.411 -23.140 58.072 1.00 78.81 1221 ALA A N 1
ATOM 9225 C CA . ALA A 1 1221 ? -13.676 -24.477 58.596 1.00 78.81 1221 ALA A CA 1
ATOM 9226 C C . ALA A 1 1221 ? -13.345 -24.619 60.091 1.00 78.81 1221 ALA A C 1
ATOM 9228 O O . ALA A 1 1221 ? -13.837 -25.550 60.730 1.00 78.81 1221 ALA A O 1
ATOM 9229 N N . VAL A 1 1222 ? -12.553 -23.704 60.664 1.00 73.44 1222 VAL A N 1
ATOM 9230 C CA . VAL A 1 1222 ? -12.326 -23.632 62.113 1.00 73.44 1222 VAL A CA 1
ATOM 9231 C C . VAL A 1 1222 ? -13.591 -23.068 62.777 1.00 73.44 1222 VAL A C 1
ATOM 9233 O O . VAL A 1 1222 ? -13.883 -21.880 62.622 1.00 73.44 1222 VAL A O 1
ATOM 9236 N N . PRO A 1 1223 ? -14.377 -23.871 63.525 1.00 58.44 1223 PRO A N 1
ATOM 9237 C CA . PRO A 1 1223 ? -15.557 -23.346 64.196 1.00 58.44 1223 PRO A CA 1
ATOM 9238 C C . PRO A 1 1223 ? -15.118 -22.311 65.241 1.00 58.44 1223 PRO A C 1
ATOM 9240 O O . PRO A 1 1223 ? -14.170 -22.577 65.986 1.00 58.44 1223 PRO A O 1
ATOM 9243 N N . PRO A 1 1224 ? -15.797 -21.155 65.355 1.00 51.34 1224 PRO A N 1
ATOM 9244 C CA . PRO A 1 1224 ? -15.444 -20.167 66.360 1.00 51.34 1224 PRO A CA 1
ATOM 9245 C C . PRO A 1 1224 ? -15.623 -20.790 67.745 1.00 51.34 1224 PRO A C 1
ATOM 9247 O O . PRO A 1 1224 ? -16.746 -21.058 68.180 1.00 51.34 1224 PRO A O 1
ATOM 9250 N N . THR A 1 1225 ? -14.513 -21.014 68.451 1.00 50.75 1225 THR A N 1
ATOM 9251 C CA . THR A 1 1225 ? -14.519 -21.391 69.865 1.00 50.75 1225 THR A CA 1
ATOM 9252 C C . THR A 1 1225 ? -15.056 -20.211 70.663 1.00 50.75 1225 THR A C 1
ATOM 9254 O O . THR A 1 1225 ? -14.307 -19.323 71.072 1.00 50.75 1225 THR A O 1
ATOM 9257 N N . GLY A 1 1226 ? -16.381 -20.172 70.810 1.00 42.41 1226 GLY A N 1
ATOM 9258 C CA . GLY A 1 1226 ? -17.082 -19.137 71.556 1.00 42.41 1226 GLY A CA 1
ATOM 9259 C C . GLY A 1 1226 ? -16.585 -19.074 73.004 1.00 42.41 1226 GLY A C 1
ATOM 9260 O O . GLY A 1 1226 ? -16.214 -20.108 73.568 1.00 42.41 1226 GLY A O 1
ATOM 9261 N N . PRO A 1 1227 ? -16.558 -17.879 73.616 1.00 45.44 1227 PRO A N 1
ATOM 9262 C CA . PRO A 1 1227 ? -16.046 -17.715 74.966 1.00 45.44 1227 PRO A CA 1
ATOM 9263 C C . PRO A 1 1227 ? -16.928 -18.477 75.958 1.00 45.44 1227 PRO A C 1
ATOM 9265 O O . PRO A 1 1227 ? -18.115 -18.187 76.107 1.00 45.44 1227 PRO A O 1
ATOM 9268 N N . SER A 1 1228 ? -16.338 -19.438 76.665 1.00 38.50 1228 SER A N 1
ATOM 9269 C CA . SER A 1 1228 ? -16.955 -20.040 77.842 1.00 38.50 1228 SER A CA 1
ATOM 9270 C C . SER A 1 1228 ? -16.921 -19.031 78.993 1.00 38.50 1228 SER A C 1
ATOM 9272 O O . SER A 1 1228 ? -15.907 -18.903 79.682 1.00 38.50 1228 SER A O 1
ATOM 9274 N N . GLU A 1 1229 ? -18.022 -18.305 79.193 1.00 48.41 1229 GLU A N 1
ATOM 9275 C CA . GLU A 1 1229 ? -18.246 -17.509 80.402 1.00 48.41 1229 GLU A CA 1
ATOM 9276 C C . GLU A 1 1229 ? -18.457 -18.426 81.621 1.00 48.41 1229 GLU A C 1
ATOM 9278 O O . GLU A 1 1229 ? -19.582 -18.756 81.985 1.00 48.41 1229 GLU A O 1
ATOM 9283 N N . GLU A 1 1230 ? -17.370 -18.786 82.300 1.00 41.09 1230 GLU A N 1
ATOM 9284 C CA . GLU A 1 1230 ? -17.399 -19.092 83.733 1.00 41.09 1230 GLU A CA 1
ATOM 9285 C C . GLU A 1 1230 ? -16.350 -18.223 84.432 1.00 41.09 1230 GLU A C 1
ATOM 9287 O O . GLU A 1 1230 ? -15.144 -18.420 84.287 1.00 41.09 1230 GLU A O 1
ATOM 9292 N N . GLY A 1 1231 ? -16.813 -17.216 85.173 1.00 51.72 1231 GLY A N 1
ATOM 9293 C CA . GLY A 1 1231 ? -15.956 -16.434 86.060 1.00 51.72 1231 GLY A CA 1
ATOM 9294 C C . GLY A 1 1231 ? -15.877 -17.068 87.447 1.00 51.72 1231 GLY A C 1
ATOM 9295 O O . GLY A 1 1231 ? -16.868 -17.620 87.913 1.00 51.72 1231 GLY A O 1
ATOM 9296 N N . ILE A 1 1232 ? -14.727 -16.927 88.112 1.00 37.75 1232 ILE A N 1
ATOM 9297 C CA . ILE A 1 1232 ? -14.539 -16.924 89.575 1.00 37.75 1232 ILE A CA 1
ATOM 9298 C C . ILE A 1 1232 ? -13.165 -16.290 89.878 1.00 37.75 1232 ILE A C 1
ATOM 9300 O O . ILE A 1 1232 ? -12.266 -16.283 89.041 1.00 37.75 1232 ILE A O 1
ATOM 9304 N N . ASP A 1 1233 ? -13.071 -15.710 91.071 1.00 38.69 1233 ASP A N 1
ATOM 9305 C CA . ASP A 1 1233 ? -12.002 -14.905 91.677 1.00 38.69 1233 ASP A CA 1
ATOM 9306 C C . ASP A 1 1233 ? -10.521 -15.314 91.447 1.00 38.69 1233 ASP A C 1
ATOM 9308 O O . ASP A 1 1233 ? -10.181 -16.469 91.206 1.00 38.69 1233 ASP A O 1
ATOM 9312 N N . GLY A 1 1234 ? -9.607 -14.340 91.605 1.00 33.34 1234 GLY A N 1
ATOM 9313 C CA . GLY A 1 1234 ? -8.140 -14.546 91.607 1.00 33.34 1234 GLY A CA 1
ATOM 9314 C C . GLY A 1 1234 ? -7.593 -15.168 92.916 1.00 33.34 1234 GLY A C 1
ATOM 9315 O O . GLY A 1 1234 ? -8.366 -15.783 93.648 1.00 33.34 1234 GLY A O 1
ATOM 9316 N N . PRO A 1 1235 ? -6.304 -14.976 93.310 1.00 57.34 1235 PRO A N 1
ATOM 9317 C CA . PRO A 1 1235 ? -5.246 -14.158 92.690 1.00 57.34 1235 PRO A CA 1
ATOM 9318 C C . PRO A 1 1235 ? -3.838 -14.827 92.584 1.00 57.34 1235 PRO A C 1
ATOM 9320 O O . PRO A 1 1235 ? -3.528 -15.793 93.274 1.00 57.34 1235 PRO A O 1
ATOM 9323 N N . GLY A 1 1236 ? -2.903 -14.170 91.877 1.00 29.75 1236 GLY A N 1
ATOM 9324 C CA . GLY A 1 1236 ? -1.481 -14.121 92.284 1.00 29.75 1236 GLY A CA 1
ATOM 9325 C C . GLY A 1 1236 ? -0.436 -15.001 91.564 1.00 29.75 1236 GLY A C 1
ATOM 9326 O O . GLY A 1 1236 ? -0.757 -15.926 90.834 1.00 29.75 1236 GLY A O 1
ATOM 9327 N N . ALA A 1 1237 ? 0.840 -14.670 91.838 1.00 29.52 1237 ALA A N 1
ATOM 9328 C CA . ALA A 1 1237 ? 2.105 -15.301 91.403 1.00 29.52 1237 ALA A CA 1
ATOM 9329 C C . ALA A 1 1237 ? 2.355 -15.382 89.874 1.00 29.52 1237 ALA A C 1
ATOM 9331 O O . ALA A 1 1237 ? 1.800 -16.212 89.174 1.00 29.52 1237 ALA A O 1
ATOM 9332 N N . SER A 1 1238 ? 3.177 -14.531 89.251 1.00 37.06 1238 SER A N 1
ATOM 9333 C CA . SER A 1 1238 ? 4.636 -14.367 89.418 1.00 37.06 1238 SER A CA 1
ATOM 9334 C C . SER A 1 1238 ? 5.458 -15.655 89.234 1.00 37.06 1238 SER A C 1
ATOM 9336 O O . SER A 1 1238 ? 5.579 -16.434 90.174 1.00 37.06 1238 SER A O 1
ATOM 9338 N N . TRP A 1 1239 ? 6.161 -15.785 88.103 1.00 29.50 1239 TRP A N 1
ATOM 9339 C CA . TRP A 1 1239 ? 7.450 -16.488 88.032 1.00 29.50 1239 TRP A CA 1
ATOM 9340 C C . TRP A 1 1239 ? 8.445 -15.688 87.183 1.00 29.50 1239 TRP A C 1
ATOM 9342 O O . TRP A 1 1239 ? 8.063 -14.888 86.332 1.00 29.50 1239 TRP A O 1
ATOM 9352 N N . ARG A 1 1240 ? 9.727 -15.815 87.528 1.00 29.48 1240 ARG A N 1
ATOM 9353 C CA . ARG A 1 1240 ? 10.807 -14.902 87.128 1.00 29.48 1240 ARG A CA 1
ATOM 9354 C C . ARG A 1 1240 ? 11.596 -15.437 85.931 1.00 29.48 1240 ARG A C 1
ATOM 9356 O O . ARG A 1 1240 ? 11.675 -16.645 85.732 1.00 29.48 1240 ARG A O 1
ATOM 9363 N N . SER A 1 1241 ? 12.318 -14.540 85.259 1.00 41.00 1241 SER A N 1
ATOM 9364 C CA . SER A 1 1241 ? 13.573 -14.872 84.561 1.00 41.00 1241 SER A CA 1
ATOM 9365 C C . SER A 1 1241 ? 14.547 -15.611 85.497 1.00 41.00 1241 SER A C 1
ATOM 9367 O O . SER A 1 1241 ? 14.448 -15.467 86.723 1.00 41.00 1241 SER A O 1
ATOM 9369 N N . PRO A 1 1242 ? 15.565 -16.306 84.960 1.00 45.44 1242 PRO A N 1
ATOM 9370 C CA . PRO A 1 1242 ? 16.899 -15.690 85.049 1.00 45.44 1242 PRO A CA 1
ATOM 9371 C C . PRO A 1 1242 ? 17.899 -16.066 83.933 1.00 45.44 1242 PRO A C 1
ATOM 9373 O O . PRO A 1 1242 ? 17.819 -17.149 83.377 1.00 45.44 1242 PRO A O 1
ATOM 9376 N N . ALA A 1 1243 ? 18.917 -15.204 83.774 1.00 29.97 1243 ALA A N 1
ATOM 9377 C CA . ALA A 1 1243 ? 20.306 -15.489 83.354 1.00 29.97 1243 ALA A CA 1
ATOM 9378 C C . ALA A 1 1243 ? 20.578 -16.208 81.997 1.00 29.97 1243 ALA A C 1
ATOM 9380 O O . ALA A 1 1243 ? 19.794 -16.993 81.496 1.00 29.97 1243 ALA A O 1
ATOM 9381 N N . GLY A 1 1244 ? 21.712 -16.005 81.319 1.00 30.19 1244 GLY A N 1
ATOM 9382 C CA . GLY A 1 1244 ? 22.881 -15.180 81.638 1.00 30.19 1244 GLY A CA 1
ATOM 9383 C C . GLY A 1 1244 ? 24.186 -15.986 81.760 1.00 30.19 1244 GLY A C 1
ATOM 9384 O O . GLY A 1 1244 ? 24.317 -16.812 82.655 1.00 30.19 1244 GLY A O 1
ATOM 9385 N N . THR A 1 1245 ? 25.187 -15.597 80.953 1.00 31.72 1245 THR A N 1
ATOM 9386 C CA . THR A 1 1245 ? 26.642 -15.923 81.005 1.00 31.72 1245 THR A CA 1
ATOM 9387 C C . THR A 1 1245 ? 27.180 -17.233 80.377 1.00 31.72 1245 THR A C 1
ATOM 9389 O O . THR A 1 1245 ? 26.525 -18.266 80.373 1.00 31.72 1245 THR A O 1
ATOM 9392 N N . GLY A 1 1246 ? 28.427 -17.143 79.864 1.00 27.47 1246 GLY A N 1
ATOM 9393 C CA . GLY A 1 1246 ? 29.277 -18.207 79.277 1.00 27.47 1246 GLY A CA 1
ATOM 9394 C C . GLY A 1 1246 ? 29.869 -17.785 77.912 1.00 27.47 1246 GLY A C 1
ATOM 9395 O O . GLY A 1 1246 ? 29.162 -17.805 76.919 1.00 27.47 1246 GLY A O 1
ATOM 9396 N N . HIS A 1 1247 ? 31.050 -17.146 77.832 1.00 29.12 1247 HIS A N 1
ATOM 9397 C CA . HIS A 1 1247 ? 32.394 -17.767 77.685 1.00 29.12 1247 HIS A CA 1
ATOM 9398 C C . HIS A 1 1247 ? 32.560 -18.610 76.391 1.00 29.12 1247 HIS A C 1
ATOM 9400 O O . HIS A 1 1247 ? 31.742 -19.477 76.134 1.00 29.12 1247 HIS A O 1
ATOM 9406 N N . GLY A 1 1248 ? 33.606 -18.461 75.560 1.00 27.33 1248 GLY A N 1
ATOM 9407 C CA . GLY A 1 1248 ? 34.826 -17.642 75.671 1.00 27.33 1248 GLY A CA 1
ATOM 9408 C C . GLY A 1 1248 ? 35.715 -17.684 74.400 1.00 27.33 1248 GLY A C 1
ATOM 9409 O O . GLY A 1 1248 ? 35.287 -18.153 73.352 1.00 27.33 1248 GLY A O 1
ATOM 9410 N N . ARG A 1 1249 ? 36.944 -17.150 74.496 1.00 29.72 1249 ARG A N 1
ATOM 9411 C CA . ARG A 1 1249 ? 37.924 -16.933 73.397 1.00 29.72 1249 ARG A CA 1
ATOM 9412 C C . ARG A 1 1249 ? 38.535 -18.203 72.770 1.00 29.72 1249 ARG A C 1
ATOM 9414 O O . ARG A 1 1249 ? 38.880 -19.119 73.508 1.00 29.72 1249 ARG A O 1
ATOM 9421 N N . ALA A 1 1250 ? 38.883 -18.107 71.478 1.00 30.88 1250 ALA A N 1
ATOM 9422 C CA . ALA A 1 1250 ? 40.196 -18.451 70.880 1.00 30.88 1250 ALA A CA 1
ATOM 9423 C C . ALA A 1 1250 ? 40.254 -17.817 69.461 1.00 30.88 1250 ALA A C 1
ATOM 9425 O O . ALA A 1 1250 ? 39.371 -18.070 68.652 1.00 30.88 1250 ALA A O 1
ATOM 9426 N N . ASP A 1 1251 ? 41.041 -16.770 69.194 1.00 30.17 1251 ASP A N 1
ATOM 9427 C CA . ASP A 1 1251 ? 42.482 -16.751 68.853 1.00 30.17 1251 ASP A CA 1
ATOM 9428 C C . ASP A 1 1251 ? 42.855 -17.380 67.490 1.00 30.17 1251 ASP A C 1
ATOM 9430 O O . ASP A 1 1251 ? 42.904 -18.599 67.364 1.00 30.17 1251 ASP A O 1
ATOM 9434 N N . ALA A 1 1252 ? 43.231 -16.548 66.498 1.00 29.95 1252 ALA A N 1
ATOM 9435 C CA . ALA A 1 1252 ? 44.637 -16.370 66.062 1.00 29.95 1252 ALA A CA 1
ATOM 9436 C C . ALA A 1 1252 ? 44.798 -15.664 64.685 1.00 29.95 1252 ALA A C 1
ATOM 9438 O O . ALA A 1 1252 ? 44.037 -15.916 63.761 1.00 29.95 1252 ALA A O 1
ATOM 9439 N N . CYS A 1 1253 ? 45.874 -14.865 64.549 1.00 28.80 1253 CYS A N 1
ATOM 9440 C CA . CYS A 1 1253 ? 46.527 -14.382 63.304 1.00 28.80 1253 CYS A CA 1
ATOM 9441 C C . CYS A 1 1253 ? 45.680 -13.598 62.257 1.00 28.80 1253 CYS A C 1
ATOM 9443 O O . CYS A 1 1253 ? 44.764 -14.126 61.654 1.00 28.80 1253 CYS A O 1
ATOM 9445 N N . GLY A 1 1254 ? 45.982 -12.359 61.845 1.00 29.14 1254 GLY A N 1
ATOM 9446 C CA . GLY A 1 1254 ? 47.046 -11.420 62.217 1.00 29.14 1254 GLY A CA 1
ATOM 9447 C C . GLY A 1 1254 ? 47.995 -11.060 61.062 1.00 29.14 1254 GLY A C 1
ATOM 9448 O O . GLY A 1 1254 ? 48.922 -11.818 60.788 1.00 29.14 1254 GLY A O 1
ATOM 9449 N N . ARG A 1 1255 ? 47.843 -9.858 60.475 1.00 29.67 1255 ARG A N 1
ATOM 9450 C CA . ARG A 1 1255 ? 48.971 -8.982 60.077 1.00 29.67 1255 ARG A CA 1
ATOM 9451 C C . ARG A 1 1255 ? 48.537 -7.559 59.700 1.00 29.67 1255 ARG A C 1
ATOM 9453 O O . ARG A 1 1255 ? 47.726 -7.336 58.814 1.00 29.67 1255 ARG A O 1
ATOM 9460 N N . THR A 1 1256 ? 49.164 -6.609 60.379 1.00 31.55 1256 THR A N 1
ATOM 9461 C CA . THR A 1 1256 ? 49.176 -5.159 60.144 1.00 31.55 1256 THR A CA 1
ATOM 9462 C C . THR A 1 1256 ? 49.961 -4.754 58.894 1.00 31.55 1256 THR A C 1
ATOM 9464 O O . THR A 1 1256 ? 51.036 -5.314 58.693 1.00 31.55 1256 THR A O 1
ATOM 9467 N N . VAL A 1 1257 ? 49.572 -3.653 58.233 1.00 29.78 1257 VAL A N 1
ATOM 9468 C CA . VAL A 1 1257 ? 50.478 -2.520 57.917 1.00 29.78 1257 VAL A CA 1
ATOM 9469 C C . VAL A 1 1257 ? 49.696 -1.196 58.062 1.00 29.78 1257 VAL A C 1
ATOM 9471 O O . VAL A 1 1257 ? 48.518 -1.120 57.734 1.00 29.78 1257 VAL A O 1
ATOM 9474 N N . SER A 1 1258 ? 50.358 -0.182 58.626 1.00 32.06 1258 SER A N 1
ATOM 9475 C CA . SER A 1 1258 ? 49.870 1.180 58.937 1.00 32.06 1258 SER A CA 1
ATOM 9476 C C . SER A 1 1258 ? 50.236 2.154 57.769 1.00 32.06 1258 SER A C 1
ATOM 9478 O O . SER A 1 1258 ? 50.927 1.728 56.853 1.00 32.06 1258 SER A O 1
ATOM 9480 N N . ALA A 1 1259 ? 49.893 3.449 57.670 1.00 31.72 1259 ALA A N 1
ATOM 9481 C CA . ALA A 1 1259 ? 49.611 4.457 58.694 1.00 31.72 1259 ALA A CA 1
ATOM 9482 C C . ALA A 1 1259 ? 49.097 5.803 58.109 1.00 31.72 1259 ALA A C 1
ATOM 9484 O O . ALA A 1 1259 ? 49.274 6.063 56.924 1.00 31.72 1259 ALA A O 1
ATOM 9485 N N . ARG A 1 1260 ? 48.701 6.708 59.030 1.00 29.59 1260 ARG A N 1
ATOM 9486 C CA . ARG A 1 1260 ? 48.587 8.193 58.936 1.00 29.59 1260 ARG A CA 1
ATOM 9487 C C . ARG A 1 1260 ? 47.390 8.779 58.150 1.00 29.59 1260 ARG A C 1
ATOM 9489 O O . ARG A 1 1260 ? 47.154 8.396 57.019 1.00 29.59 1260 ARG A O 1
ATOM 9496 N N . GLY A 1 1261 ? 46.675 9.785 58.675 1.00 29.20 1261 GLY A N 1
ATOM 9497 C CA . GLY A 1 1261 ? 46.722 10.371 60.029 1.00 29.20 1261 GLY A CA 1
ATOM 9498 C C . GLY A 1 1261 ? 46.110 11.780 60.135 1.00 29.20 1261 GLY A C 1
ATOM 9499 O O . GLY A 1 1261 ? 45.963 12.446 59.122 1.00 29.20 1261 GLY A O 1
ATOM 9500 N N . GLN A 1 1262 ? 45.885 12.233 61.383 1.00 33.19 1262 GLN A N 1
ATOM 9501 C CA . GLN A 1 1262 ? 45.343 13.549 61.808 1.00 33.19 1262 GLN A CA 1
ATOM 9502 C C . GLN A 1 1262 ? 43.833 13.765 61.521 1.00 33.19 1262 GLN A C 1
ATOM 9504 O O . GLN A 1 1262 ? 43.368 13.458 60.437 1.00 33.19 1262 GLN A O 1
ATOM 9509 N N . GLY A 1 1263 ? 43.003 14.298 62.432 1.00 29.55 1263 GLY A N 1
ATOM 9510 C CA . GLY A 1 1263 ? 43.191 14.594 63.863 1.00 29.55 1263 GLY A CA 1
ATOM 9511 C C . GLY A 1 1263 ? 42.424 15.847 64.329 1.00 29.55 1263 GLY A C 1
ATOM 9512 O O . GLY A 1 1263 ? 42.472 16.848 63.626 1.00 29.55 1263 GLY A O 1
ATOM 9513 N N . ARG A 1 1264 ? 41.858 15.806 65.556 1.00 30.34 1264 ARG A N 1
ATOM 9514 C CA . ARG A 1 1264 ? 41.124 16.884 66.286 1.00 30.34 1264 ARG A CA 1
ATOM 9515 C C . ARG A 1 1264 ? 39.723 17.247 65.746 1.00 30.34 1264 ARG A C 1
ATOM 9517 O O . ARG A 1 1264 ? 39.506 17.153 64.550 1.00 30.34 1264 ARG A O 1
ATOM 9524 N N . SER A 1 1265 ? 38.762 17.759 66.531 1.00 31.44 1265 SER A N 1
ATOM 9525 C CA . SER A 1 1265 ? 38.411 17.653 67.977 1.00 31.44 1265 SER A CA 1
ATOM 9526 C C . SER A 1 1265 ? 37.173 18.538 68.233 1.00 31.44 1265 SER A C 1
ATOM 9528 O O . SER A 1 1265 ? 37.217 19.689 67.801 1.00 31.44 1265 SER A O 1
ATOM 9530 N N . GLY A 1 1266 ? 36.145 18.097 68.974 1.00 30.50 1266 GLY A N 1
ATOM 9531 C CA . GLY A 1 1266 ? 35.050 18.999 69.390 1.00 30.50 1266 GLY A CA 1
ATOM 9532 C C . GLY A 1 1266 ? 33.705 18.339 69.723 1.00 30.50 1266 GLY A C 1
ATOM 9533 O O . GLY A 1 1266 ? 32.799 18.345 68.901 1.00 30.50 1266 GLY A O 1
ATOM 9534 N N . GLU A 1 1267 ? 33.580 17.815 70.941 1.00 34.34 1267 GLU A N 1
ATOM 9535 C CA . GLU A 1 1267 ? 32.311 17.665 71.686 1.00 34.34 1267 GLU A CA 1
ATOM 9536 C C . GLU A 1 1267 ? 31.992 18.987 72.441 1.00 34.34 1267 GLU A C 1
ATOM 9538 O O . GLU A 1 1267 ? 32.864 19.862 72.474 1.00 34.34 1267 GLU A O 1
ATOM 9543 N N . PRO A 1 1268 ? 30.902 19.102 73.235 1.00 56.72 1268 PRO A N 1
ATOM 9544 C CA . PRO A 1 1268 ? 29.487 18.736 73.013 1.00 56.72 1268 PRO A CA 1
ATOM 9545 C C . PRO A 1 1268 ? 28.531 19.892 73.443 1.00 56.72 1268 PRO A C 1
ATOM 9547 O O . PRO A 1 1268 ? 29.013 20.931 73.878 1.00 56.72 1268 PRO A O 1
ATOM 9550 N N . LEU A 1 1269 ? 27.198 19.696 73.393 1.00 30.16 1269 LEU A N 1
ATOM 9551 C CA . LEU A 1 1269 ? 26.148 20.260 74.295 1.00 30.16 1269 LEU A CA 1
ATOM 9552 C C . LEU A 1 1269 ? 24.762 19.776 73.782 1.00 30.16 1269 LEU A C 1
ATOM 9554 O O . LEU A 1 1269 ? 24.401 20.074 72.653 1.00 30.16 1269 LEU A O 1
ATOM 9558 N N . THR A 1 1270 ? 24.121 18.772 74.398 1.00 36.12 1270 THR A N 1
ATOM 9559 C CA . THR A 1 1270 ? 23.151 18.794 75.531 1.00 36.12 1270 THR A CA 1
ATOM 9560 C C . THR A 1 1270 ? 21.663 18.910 75.162 1.00 36.12 1270 THR A C 1
ATOM 9562 O O . THR A 1 1270 ? 21.181 19.999 74.881 1.00 36.12 1270 THR A O 1
ATOM 9565 N N . ASP A 1 1271 ? 20.970 17.794 75.424 1.00 34.50 1271 ASP A N 1
ATOM 9566 C CA . ASP A 1 1271 ? 19.790 17.671 76.308 1.00 34.50 1271 ASP A CA 1
ATOM 9567 C C . ASP A 1 1271 ? 18.369 18.021 75.794 1.00 34.50 1271 ASP A C 1
ATOM 9569 O O . ASP A 1 1271 ? 18.129 19.072 75.213 1.00 34.50 1271 ASP A O 1
ATOM 9573 N N . ARG A 1 1272 ? 17.422 17.145 76.192 1.00 35.47 1272 ARG A N 1
ATOM 9574 C CA . ARG A 1 1272 ? 15.937 17.195 76.085 1.00 35.47 1272 ARG A CA 1
ATOM 9575 C C . ARG A 1 1272 ? 15.321 17.085 74.675 1.00 35.47 1272 ARG A C 1
ATOM 9577 O O . ARG A 1 1272 ? 15.808 17.682 73.732 1.00 35.47 1272 ARG A O 1
ATOM 9584 N N . GLY A 1 1273 ? 14.210 16.367 74.475 1.00 33.16 1273 GLY A N 1
ATOM 9585 C CA . GLY A 1 1273 ? 13.467 15.474 75.382 1.00 33.16 1273 GLY A CA 1
ATOM 9586 C C . GLY A 1 1273 ? 12.000 15.317 74.954 1.00 33.16 1273 GLY A C 1
ATOM 9587 O O . GLY A 1 1273 ? 11.402 16.315 74.575 1.00 33.16 1273 GLY A O 1
ATOM 9588 N N . THR A 1 1274 ? 11.429 14.104 75.086 1.00 43.75 1274 THR A N 1
ATOM 9589 C CA . THR A 1 1274 ? 10.045 13.693 74.699 1.00 43.75 1274 THR A CA 1
ATOM 9590 C C . THR A 1 1274 ? 9.691 13.881 73.208 1.00 43.75 1274 THR A C 1
ATOM 9592 O O . THR A 1 1274 ? 10.068 14.876 72.610 1.00 43.75 1274 THR A O 1
ATOM 9595 N N . SER A 1 1275 ? 8.989 12.969 72.528 1.00 37.78 1275 SER A N 1
ATOM 9596 C CA . SER A 1 1275 ? 8.209 11.784 72.947 1.00 37.78 1275 SER A CA 1
ATOM 9597 C C . SER A 1 1275 ? 8.559 10.537 72.135 1.00 37.78 1275 SER A C 1
ATOM 9599 O O . SER A 1 1275 ? 8.675 10.696 70.900 1.00 37.78 1275 SER A O 1
#

Mean predicted aligned error: 22.92 Å

Foldseek 3Di:
DDDDDDDDDDDDDDDDDDDQFDDPVVLVVVVVCVLVVLADPQKDWDWDFAPLDPGTDIWIWIQHNLGATKTKDADPPDDSVLQFMWIGHDPPDNDIQPDDSVCGHSNSVVVVVVLVSVVLVVLLVVCVVCVVVQPDQDQAEADWDWDDPDVQWTFTDHLRGTWIKGQGPQAIATADDNVSPPRPPDRDPDDDDRVLSVVLRNLVGCVVSVVVQQCVQKFFAFWDDPVNCVPDPQQWASLDHSPTCPCPCVQLPTKTWMFGADPVRHGRYIGIHTLLSLLVNLQCVLQQNPPPPDQRLLNLLCVLLDDPQVQQPDGSVCSSSVSSVLSNVVSNVCVVVVNTRDRCSVVSSVVSNVNSNVSNLSSQLVVQLVVCVVVVHDPVSSNVSSVVSNVVCVVVSVVVVVVSVVSVVVSVVVVVVVVVVVVVVVVVVVVVVVVVVVVVVVVVVVVVVVVVPVVVVVVVVVVPPVVVVVVVVVVVVVVVVVVVDPPDDDPDPPVVNLVVLQVLLVPPQLLLLAAPLLLVVLVLQAVQQWKQDLVAIFGNDPNDTDHRDRLSVQQCVLQVQWAHPDHPDIDTIHGDPQSVSVNSSCVSCVVSHHHDSVSSLVSQLVNQPPVPDDSVRSNVRSSHGHHDVVDPVVVVVVVVVVVVVVVVVVVVVVVVVVVSSVVSVVVVVVVVVVVVVVVVVVVVVVVVVVVVVVCVVVDPDDDDDDDDDDDDDDDQWDWDWAAPDPFWIWTDTPRWIWIWGADPDQVGFTFIAGSVRFTQDTADDDPSHGDVVSNVVSVSVVVVCVVVVHDRPTDDDDDDDDDDDDDDDDDDDDDDDDDDDDDDDDDDDDDDDDDDDDDDDDDDDDDDDDDDDDDDDDADAWAKDQPDPVQQKIWIWGCPPDVDIFTADQQLHTDPDPVRHDIDRHRVSSVVSSVNNVVVVVVVVLLDDDPVLLVVLQVQQAAPLLLLVLVLQQVQQWKQALVAIKGAQSDPVDHGDIDHHDRVRVQQCVQLQQKDWAQPAQRMIIIHGDPVNVSNSSSNVSCVVNVSDDHDPDGDRHDGPDPDRDQHSNVVGDDPPSVVRHVVVVVVVVVVVVVVVVVVVVVVVVLVVQLVDQDPLLVLLVVLLPDPPPDLLLNQLSLLQNLLRNQCSNPVQFFKFKWAQDPPDQATATFWTAGPVRDIDGGDPRSNVVNVVHPNSPGPVNCVNQLVQFPDDDPVGRITIGGSVSSNVSNVVSSVVVVVVPPPPDDDPDDDDDDDDDDDDDDDDDDDDDDDDDDDDDDDDDDDDDDDDDDDDDD